Protein AF-A0A7X6UIL5-F1 (afdb_monomer)

Mean predicted aligned error: 23.58 Å

Radius of gyration: 82.46 Å; Cα contacts (8 Å, |Δi|>4): 587; chains: 1; bounding box: 154×93×245 Å

Secondary structure (DSSP, 8-state):
-PEEEEEEEEEEEETTTTEEEEEEEEE-TTT--------TTSSHHHHHHHHHHHHSTT--BTTB-GGGG-SS--S-EEEEEEEEPGGG--EEEEEEEEEE----S-TT----EEEEEEEEEESS--TTSTTT-TTEEEETTEEEEPPHHHHHHHHHHHHHH-TTTEEEEETT-HHHHHHHHHHTT--HHHIIIIIHHHTTSTTTHHHHHHT-SSHHHHIIIIIIHHHHHHH-SSTT-HHHHHHHHHHHHHHHHHHHHHHHHHHHHHHHHHHHHHHHHHHHHHHHHHHHHHHHHHHHHHHHHHHHHHHHHHHHHHHHHHHHHHHHHHHHHHHHHHHHHHHHHHHHHHHHHHHHHHHHHHHHHHHHHHHHHHHHHHHHHHHHHHHHHHHHHHTTTTSSSSSS--------------TTTHHHHHHHHHHHHHHHHHHHHHHHHHHHHHHHHHHHHHHHHHHHHHHHHHHHHHHHHHHHHHHHHHHHHHHHHHHHT----B-TTSPBPHHHHHHHHHHHHHHHHHHHHHHHHHHHHHHHHHHHHHHHHHHHHHHHHHHHHHHHHHHHHHHHHHHHHHHHHHHHHHHHHTT--GGGTT-HHHHHHHHHHHHHHHHHHHHHHHHHHHHHHHHHHHHHTT-SSS-HHHHHHHHHTT---EEHHHHHHTS-HHHHHHHHHH-TTGGG-EEE-HHHHHHHHHHT-----SS---EEEGGGTTPPPEEETTEEEEETTEEEE----GGGT-TTTHHHHHHHHHHHHHHHHHHHHHHHH-

Solvent-accessible surface area (backbone atoms only — not comparable to full-atom values): 42667 Å² total; per-residue (Å²): 120,59,30,61,24,33,38,38,39,30,49,45,48,42,77,93,66,77,41,71,42,65,73,47,72,51,76,29,82,80,43,51,94,76,86,86,89,65,59,92,92,58,45,65,71,55,51,55,45,51,60,41,35,48,70,37,70,84,54,55,42,72,86,42,56,68,36,75,59,42,82,84,47,85,66,42,27,39,36,34,41,32,28,38,40,58,96,80,68,29,30,38,36,37,24,28,42,37,31,41,46,83,74,72,93,54,98,83,68,74,72,46,64,48,51,36,39,38,36,27,51,44,76,65,94,46,71,62,35,95,85,51,31,79,53,53,48,78,58,96,88,46,79,48,69,47,50,58,71,56,38,51,48,52,46,48,56,44,18,75,73,37,60,80,42,26,44,62,28,54,70,86,39,56,67,60,47,42,50,58,37,42,79,63,71,42,53,47,63,52,47,59,66,47,55,38,53,44,59,40,44,95,63,31,63,57,61,57,51,70,73,35,95,42,74,66,50,41,42,57,70,47,49,47,53,46,52,45,70,71,65,61,86,55,93,84,49,62,69,58,49,53,55,47,48,53,47,47,50,48,50,48,53,50,44,49,50,49,48,50,50,48,50,51,50,46,55,48,48,53,52,50,50,51,50,48,51,53,49,52,52,50,51,52,50,51,51,50,50,50,52,51,49,53,50,50,52,52,49,51,52,52,49,53,52,50,51,51,52,49,51,54,51,47,53,53,48,53,51,49,51,52,51,51,55,51,50,51,52,50,50,51,52,50,51,54,50,52,54,50,50,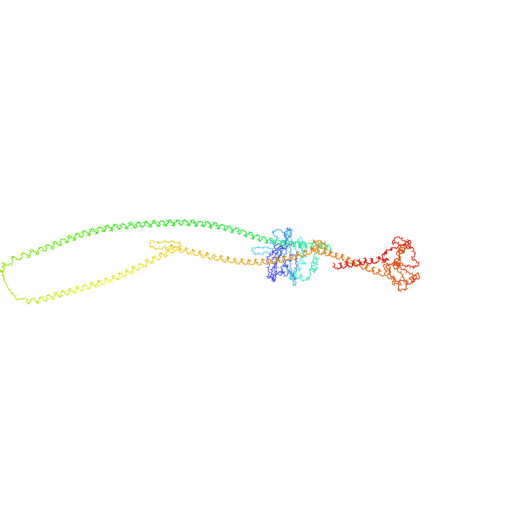55,53,48,51,54,48,51,53,51,51,51,53,47,53,54,49,52,51,53,48,51,58,49,50,52,53,48,52,52,51,51,51,50,50,54,52,52,54,51,52,52,58,54,51,57,58,56,53,64,71,60,63,78,81,72,84,85,82,79,77,87,87,84,82,86,78,91,80,87,82,93,73,68,83,72,50,56,62,59,50,49,55,54,49,52,51,50,47,52,52,49,50,53,50,49,51,50,52,51,50,51,48,52,53,49,51,58,48,49,53,50,51,53,53,50,49,53,51,50,51,52,51,49,52,50,51,52,52,50,48,52,54,51,51,52,53,52,50,53,51,48,56,52,48,53,51,49,29,63,74,69,74,49,86,85,69,61,49,100,88,69,45,72,53,68,67,60,51,51,51,51,50,54,51,50,51,50,52,50,52,52,51,52,53,52,50,52,51,52,51,50,53,50,52,53,53,52,51,51,51,54,51,51,54,48,52,51,51,54,50,53,52,51,51,54,49,51,53,50,54,50,52,51,51,52,49,53,50,50,52,49,53,51,51,52,51,53,50,42,54,54,30,54,75,73,72,44,69,66,91,45,76,84,40,61,67,64,48,50,54,52,52,52,51,52,52,51,50,41,47,52,50,19,53,51,24,46,51,53,22,50,54,41,50,53,47,52,54,24,51,76,72,56,29,66,67,30,58,62,70,57,54,50,54,38,52,76,68,71,50,74,68,42,42,26,41,53,52,44,40,76,43,57,74,68,59,35,53,53,47,43,62,33,26,53,59,41,49,39,17,41,34,28,56,62,78,56,54,54,49,51,69,72,66,56,80,91,72,94,69,98,64,91,73,50,76,42,32,68,91,51,71,81,56,72,32,56,57,65,82,55,36,29,30,87,40,100,92,44,78,45,83,40,86,74,73,71,48,70,42,36,84,81,45,27,62,56,50,52,51,55,46,47,52,51,25,49,54,22,46,53,48,21,52,51,40,71,75,103

Foldseek 3Di:
DWAWAKKWKDFFADDVRPDTDHIDMDGCHQRPDDDDDAPVVRCPLVVVVLQLCQLANQFDALNDTPLVRQPDDQAKMKIKTWIQAPPLQAIKIKMKIKHWDPDPDDPPDDTDIFMKIKMFGDRDDDCCDPVNPVQWDADPNDIRGDGPVRSLVVLVVVCVVPVPGMDIGGPVRPVVSQVVCVVRVRHSLCCRQPVSVLRNDPVRVVVVVVVAPDPVRCCVVPVVVSCCSRPPPDPPCPVVVVVVVVVVVVVVVVVVVVVVVVVVVVVVVVVVVVVVVVVVVVVVVVVVVVVVVVVVVVVVVVVVVVVVVVVVVVVVVVVVVVVVVVVVVVVVVVVVVVVVVVVVVVVVVVVVVVVVVVVVVVVVVVVVVVVVVVVVVVVVVVVVVVVVVVVVPPPPPDDDDDDDDDDDDDDDDCVVVVVVVVVVVVVVVVVVVVVVVVVVVVVVVVVVVVVVVVVVVVVVVVVVVVVVVVVVVVVVVVVVVVVVVVVVCVVVVHDFDADPVRHGDPVVVVVVVVVVVVVVVVVVVVVVVVVVVVVVVVVVVVVVVVVVVVVVVVVVVVVVVVVVVVVVVVVVVVVLVVVLVVCVVVVHDSVCSVVPPVVVVVVVVVLVVLVVQLVVLVVLLVVLVVLLVCLVVQDNLEDPVVVVVCVVVVFDKDQLLRVLLPDDPVVSVVLCQQPVLSNHEIEGAPVVVVVCVVVPDPDDDPDDYHYYYPVCSNHGFDDDPQWTPNDPVDIDRRDDDPLSSPPVSNVVVSVVSVVSSVVSVVSSVVSVVD

Sequence (770 aa):
MPNINRIRIINFSYNHDSRHIVDETFNFHGGEDALLNLSNGGGKSVLVQLFLQVIVPGAKIQGRNIASFFRKKSQPTYIMIEWKLDGGGGYLLTGIGMTSAEAVEGEGAKPRVRYFNFTSKYSAANPYDIMNIPVATRNGGVLELKPFREARKLLADQERKDPYLLGYYPEDDRNGYARRLAEFGISQDEWRNVITRINDSENGLEDLFQKYRSSSQLLDDWIIKTVEKVMFKGRSQQGQLEEMLERLVQEVIENERFIMEKQLFSGFLDRLQSLLGELETVLKNLEQQKGLGAKLAALYLYLGQKIKELEEQKEANEEAIGKAKGEEQRLNLEERSHQYQIRLEEHLIKAEELKAAEKKSQETEEKLEEAKGQQKLIEAARLAGEIHQINSELSGINERLALARAEYDKDERAHSLEYSIKIRLEEVLKALDTQLNNLQAGQREQEARLDREQEELRKLETQRSGLEGDKGRLEERTRILREQEEQVQKRLGRQWVRNLLGELDPREMEQIDSSLQQSCQQLLAEQEKRRLEKADLTRQQQDMDQQWKEIQVAQAENHRILRDYERERSEYQRQEKEIQGILERYGFDPSRIFDREGMALLFDRHINEIKKKGEAAVRTRNELSEALASIAHGHLHSSSEMAAALAELDIPFDTGESYLKNQTPEIRQVMLAANPVLPYAFIMPRADMDKIAEAGLNMVMRRIIPLMAYEDLNLMVKSRGPIAWPREEMALACLYEGRVFDNEKMPKLLAEMDEKRQAAAEQGEHYAQA

pLDDT: mean 78.49, std 12.13, range [28.34, 95.94]

Nearest PDB structures (foldseek):
  7nyx-assembly1_A  TM=1.956E-01  e=1.142E-07  Photorhabdus thracensis
  7zr1-assembly1_D  TM=1.826E-01  e=4.352E-02  Thermochaetoides thermophila

Structure (mmCIF, N/CA/C/O backbone):
data_AF-A0A7X6UIL5-F1
#
_entry.id   AF-A0A7X6UIL5-F1
#
loop_
_atom_site.group_PDB
_atom_site.id
_atom_site.type_symbol
_atom_site.label_atom_id
_atom_site.label_alt_id
_atom_site.label_comp_id
_atom_site.label_asym_id
_atom_site.label_entity_id
_atom_site.label_seq_id
_atom_site.pdbx_PDB_ins_code
_atom_site.Cartn_x
_atom_site.Cartn_y
_atom_site.Cartn_z
_atom_site.occupancy
_atom_site.B_iso_or_equiv
_atom_site.auth_seq_id
_atom_site.auth_comp_id
_atom_site.auth_asym_id
_atom_site.auth_atom_id
_atom_site.pdbx_PDB_model_num
ATOM 1 N N . MET A 1 1 ? -13.293 -4.276 -40.886 1.00 67.50 1 MET A N 1
ATOM 2 C CA . MET A 1 1 ? -13.716 -5.532 -41.542 1.00 67.50 1 MET A CA 1
ATOM 3 C C . MET A 1 1 ? -14.895 -6.085 -40.754 1.00 67.50 1 MET A C 1
ATOM 5 O O . MET A 1 1 ? -14.933 -5.853 -39.551 1.00 67.50 1 MET A O 1
ATOM 9 N N . PRO A 1 2 ? -15.847 -6.810 -41.369 1.00 83.62 2 PRO A N 1
ATOM 10 C CA . PRO A 1 2 ? -16.983 -7.354 -40.629 1.00 83.62 2 PRO A CA 1
ATOM 11 C C . PRO A 1 2 ? -16.525 -8.364 -39.565 1.00 83.62 2 PRO A C 1
ATOM 13 O O . PRO A 1 2 ? -15.790 -9.301 -39.874 1.00 83.62 2 PRO A O 1
ATOM 16 N N . ASN A 1 3 ? -17.014 -8.216 -38.332 1.00 88.81 3 ASN A N 1
ATOM 17 C CA . ASN A 1 3 ? -16.670 -9.106 -37.218 1.00 88.81 3 ASN A CA 1
ATOM 18 C C . ASN A 1 3 ? -17.796 -10.105 -36.941 1.00 88.81 3 ASN A C 1
ATOM 20 O O . ASN A 1 3 ? -18.973 -9.759 -37.041 1.00 88.81 3 ASN A O 1
ATOM 24 N N . ILE A 1 4 ? -17.468 -11.336 -36.544 1.00 90.25 4 ILE A N 1
ATOM 25 C CA . ILE A 1 4 ? -18.481 -12.322 -36.140 1.00 90.25 4 ILE A CA 1
ATOM 26 C C . ILE A 1 4 ? -19.071 -11.903 -34.790 1.00 90.25 4 ILE A C 1
ATOM 28 O O . ILE A 1 4 ? -18.362 -11.840 -33.793 1.00 90.25 4 ILE A O 1
ATOM 32 N N . ASN A 1 5 ? -20.375 -11.632 -34.749 1.00 90.44 5 ASN A N 1
ATOM 33 C CA . ASN A 1 5 ? -21.090 -11.262 -33.530 1.00 90.44 5 ASN A CA 1
ATOM 34 C C . ASN A 1 5 ? -21.707 -12.479 -32.842 1.00 90.44 5 ASN A C 1
ATOM 36 O O . ASN A 1 5 ? -21.579 -12.650 -31.631 1.00 90.44 5 ASN A O 1
ATOM 40 N N . ARG A 1 6 ? -22.404 -13.328 -33.604 1.00 92.81 6 ARG A N 1
ATOM 41 C CA . ARG A 1 6 ? -23.097 -14.507 -33.070 1.00 92.81 6 ARG A CA 1
ATOM 42 C C . ARG A 1 6 ? -23.080 -15.651 -34.061 1.00 92.81 6 ARG A C 1
ATOM 44 O O . ARG A 1 6 ? -23.109 -15.439 -35.270 1.00 92.81 6 ARG A O 1
ATOM 51 N N . ILE A 1 7 ? -23.096 -16.872 -33.544 1.00 93.44 7 ILE A N 1
ATOM 52 C CA . ILE A 1 7 ? -23.259 -18.077 -34.353 1.00 93.44 7 ILE A CA 1
ATOM 53 C C . ILE A 1 7 ? -24.371 -18.922 -33.754 1.00 93.44 7 ILE A C 1
ATOM 55 O O . ILE A 1 7 ? -24.326 -19.234 -32.570 1.00 93.44 7 ILE A O 1
ATOM 59 N N . ARG A 1 8 ? -25.347 -19.332 -34.563 1.00 93.94 8 ARG A N 1
ATOM 60 C CA . ARG A 1 8 ? -26.456 -20.190 -34.137 1.00 93.94 8 ARG A CA 1
ATOM 61 C C . ARG A 1 8 ? -26.456 -21.495 -34.920 1.00 93.94 8 ARG A C 1
ATOM 63 O O . ARG A 1 8 ? -26.405 -21.484 -36.150 1.00 93.94 8 ARG A O 1
ATOM 70 N N . ILE A 1 9 ? -26.517 -22.617 -34.209 1.00 93.06 9 ILE A N 1
ATOM 71 C CA . ILE A 1 9 ? -26.608 -23.961 -34.785 1.00 93.06 9 ILE A CA 1
ATOM 72 C C . ILE A 1 9 ? -27.907 -24.605 -34.319 1.00 93.06 9 ILE A C 1
ATOM 74 O O . ILE A 1 9 ? -28.160 -24.712 -33.123 1.00 93.06 9 ILE A O 1
ATOM 78 N N . ILE A 1 10 ? -28.688 -25.099 -35.275 1.00 91.50 10 ILE A N 1
ATOM 79 C CA . ILE A 1 10 ? -29.975 -25.745 -35.036 1.00 91.50 10 ILE A CA 1
ATOM 80 C C . ILE A 1 10 ? -29.951 -27.159 -35.611 1.00 91.50 10 ILE A C 1
ATOM 82 O O . ILE A 1 10 ? -29.674 -27.363 -36.796 1.00 91.50 10 ILE A O 1
ATOM 86 N N . ASN A 1 11 ? -30.311 -28.131 -34.775 1.00 89.12 11 ASN A N 1
ATOM 87 C CA . ASN A 1 11 ? -30.500 -29.538 -35.113 1.00 89.12 11 ASN A CA 1
ATOM 88 C C . ASN A 1 11 ? -29.300 -30.218 -35.800 1.00 89.12 11 ASN A C 1
ATOM 90 O O . ASN A 1 11 ? -29.434 -30.856 -36.849 1.00 89.12 11 ASN A O 1
ATOM 94 N N . PHE A 1 12 ? -28.117 -30.155 -35.193 1.00 88.75 12 PHE A N 1
ATOM 95 C CA . PHE A 1 12 ? -26.917 -30.818 -35.710 1.00 88.75 12 PHE A CA 1
ATOM 96 C C . PHE A 1 12 ? -26.464 -31.969 -34.808 1.00 88.75 12 PHE A C 1
ATOM 98 O O . PHE A 1 12 ? -26.350 -31.791 -33.603 1.00 88.75 12 PHE A O 1
ATOM 105 N N . SER A 1 13 ? -26.182 -33.146 -35.374 1.00 84.31 13 SER A N 1
ATOM 106 C CA . SER A 1 13 ? -25.629 -34.278 -34.613 1.00 84.31 13 SER A CA 1
ATOM 107 C C . SER A 1 13 ? -24.274 -34.697 -35.157 1.00 84.31 13 SER A C 1
ATOM 109 O O . SER A 1 13 ? -24.042 -34.670 -36.364 1.00 84.31 13 SER A O 1
ATOM 111 N N . TYR A 1 14 ? -23.380 -35.101 -34.259 1.00 82.62 14 TYR A N 1
ATOM 112 C CA . TYR A 1 14 ? -22.044 -35.577 -34.602 1.00 82.62 14 TYR A CA 1
ATOM 113 C C . TYR A 1 14 ? -21.581 -36.673 -33.640 1.00 82.62 14 TYR A C 1
ATOM 115 O O . TYR A 1 14 ? -22.243 -36.982 -32.652 1.00 82.62 14 TYR A O 1
ATOM 123 N N . ASN A 1 15 ? -20.436 -37.285 -33.960 1.00 74.88 15 ASN A N 1
ATOM 124 C CA . ASN A 1 15 ? -19.868 -38.409 -33.215 1.00 74.88 15 ASN A CA 1
ATOM 125 C C . ASN A 1 15 ? -20.840 -39.604 -33.110 1.00 74.88 15 ASN A C 1
ATOM 127 O O . ASN A 1 15 ? -21.242 -39.992 -32.017 1.00 74.88 15 ASN A O 1
ATOM 131 N N . HIS A 1 16 ? -21.248 -40.165 -34.255 1.00 69.06 16 HIS A N 1
ATOM 132 C CA . HIS A 1 16 ? -22.209 -41.281 -34.333 1.00 69.06 16 HIS A CA 1
ATOM 133 C C . HIS A 1 16 ? -23.541 -41.002 -33.609 1.00 69.06 16 HIS A C 1
ATOM 135 O O . HIS A 1 16 ? -24.071 -41.874 -32.933 1.00 69.06 16 HIS A O 1
ATOM 141 N N . ASP A 1 17 ? -24.049 -39.770 -33.719 1.00 68.12 17 ASP A N 1
ATOM 142 C CA . ASP A 1 17 ? -25.270 -39.291 -33.051 1.00 68.12 17 ASP A CA 1
ATOM 143 C C . ASP A 1 17 ? -25.225 -39.291 -31.508 1.00 68.12 17 ASP A C 1
ATOM 145 O O . ASP A 1 17 ? -26.237 -39.026 -30.866 1.00 68.12 17 ASP A O 1
ATOM 149 N N . SER A 1 18 ? -24.051 -39.498 -30.893 1.00 68.31 18 SER A N 1
ATOM 150 C CA . SER A 1 18 ? -23.884 -39.409 -29.430 1.00 68.31 18 SER A CA 1
ATOM 151 C C . SER A 1 18 ? -23.977 -37.981 -28.888 1.00 68.31 18 SER A C 1
ATOM 153 O O . SER A 1 18 ? -24.237 -37.785 -27.703 1.00 68.31 18 SER A O 1
ATOM 155 N N . ARG A 1 19 ? -23.748 -36.975 -29.739 1.00 78.94 19 ARG A N 1
ATOM 156 C CA . ARG A 1 19 ? -23.856 -35.557 -29.387 1.00 78.94 19 ARG A CA 1
ATOM 157 C C . ARG A 1 19 ? -24.810 -34.858 -30.341 1.00 78.94 19 ARG A C 1
ATOM 159 O O . ARG A 1 19 ? -24.678 -34.992 -31.560 1.00 78.94 19 ARG A O 1
ATOM 166 N N . HIS A 1 20 ? -25.743 -34.091 -29.785 1.00 84.38 20 HIS A N 1
ATOM 167 C CA . HIS A 1 20 ? -26.783 -33.386 -30.529 1.00 84.38 20 HIS A CA 1
ATOM 168 C C . HIS A 1 20 ? -26.897 -31.941 -30.045 1.00 84.38 20 HIS A C 1
ATOM 170 O O . HIS A 1 20 ? -27.088 -31.687 -28.862 1.00 84.38 20 HIS A O 1
ATOM 176 N N . ILE A 1 21 ? -26.756 -31.007 -30.981 1.00 85.94 21 ILE A N 1
ATOM 177 C CA . ILE A 1 21 ? -27.020 -29.583 -30.804 1.00 85.94 21 ILE A CA 1
ATOM 178 C C . ILE A 1 21 ? -28.465 -29.350 -31.236 1.00 85.94 21 ILE A C 1
ATOM 180 O O . ILE A 1 21 ? -28.786 -29.468 -32.424 1.00 85.94 21 ILE A O 1
ATOM 184 N N . VAL A 1 22 ? -29.333 -29.066 -30.265 1.00 85.06 22 VAL A N 1
ATOM 185 C CA . VAL A 1 22 ? -30.768 -28.850 -30.493 1.00 85.06 22 VAL A CA 1
ATOM 186 C C . VAL A 1 22 ? -30.993 -27.461 -31.095 1.00 85.06 22 VAL A C 1
ATOM 188 O O . VAL A 1 22 ? -31.437 -27.363 -32.237 1.00 85.06 22 VAL A O 1
ATOM 191 N N . ASP A 1 23 ? -30.624 -26.410 -30.365 1.00 89.69 23 ASP A N 1
ATOM 192 C CA . ASP A 1 23 ? -30.614 -25.010 -30.802 1.00 89.69 23 ASP A CA 1
ATOM 193 C C . ASP A 1 23 ? -29.700 -24.230 -29.853 1.00 89.69 23 ASP A C 1
ATOM 195 O O . ASP A 1 23 ? -30.071 -23.976 -28.709 1.00 89.69 23 ASP A O 1
ATOM 199 N N . GLU A 1 24 ? -28.486 -23.927 -30.303 1.00 90.31 24 GLU A N 1
ATOM 200 C CA . GLU A 1 24 ? -27.466 -23.252 -29.497 1.00 90.31 24 GLU A CA 1
ATOM 201 C C . GLU A 1 24 ? -26.984 -21.991 -30.203 1.00 90.31 24 GLU A C 1
ATOM 203 O O . GLU A 1 24 ? -26.717 -22.011 -31.407 1.00 90.31 24 GLU A O 1
ATOM 208 N N . THR A 1 25 ? -26.849 -20.901 -29.443 1.00 90.81 25 THR A N 1
ATOM 209 C CA . THR A 1 25 ? -26.347 -19.611 -29.936 1.00 90.81 25 THR A CA 1
ATOM 210 C C . THR A 1 25 ? -25.108 -19.189 -29.153 1.00 90.81 25 THR A C 1
ATOM 212 O O . THR A 1 25 ? -25.180 -18.904 -27.961 1.00 90.81 25 THR A O 1
ATOM 215 N N . PHE A 1 26 ? -23.975 -19.106 -29.842 1.00 90.00 26 PHE A N 1
ATOM 216 C CA . PHE A 1 26 ? -22.709 -18.588 -29.336 1.00 90.00 26 PHE A CA 1
ATOM 217 C C . PHE A 1 26 ? -22.662 -17.074 -29.544 1.00 90.00 26 PHE A C 1
ATOM 219 O O . PHE A 1 26 ? -22.850 -16.606 -30.669 1.00 90.00 26 PHE A O 1
ATOM 226 N N . ASN A 1 27 ? -22.422 -16.313 -28.476 1.00 88.50 27 ASN A N 1
ATOM 227 C CA . ASN A 1 27 ? -22.330 -14.855 -28.518 1.00 88.50 27 ASN A CA 1
ATOM 228 C C . ASN A 1 27 ? -20.877 -14.411 -28.328 1.00 88.50 27 ASN A C 1
ATOM 230 O O . ASN A 1 27 ? -20.255 -14.753 -27.327 1.00 88.50 27 ASN A O 1
ATOM 234 N N . PHE A 1 28 ? -20.368 -13.642 -29.285 1.00 86.25 28 PHE A N 1
ATOM 235 C CA . PHE A 1 28 ? -18.992 -13.146 -29.350 1.00 86.2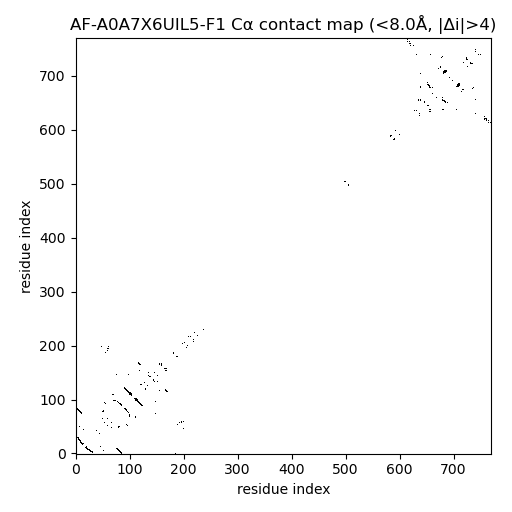5 28 PHE A CA 1
ATOM 236 C C . PHE A 1 28 ? -18.907 -11.652 -28.987 1.00 86.25 28 PHE A C 1
ATOM 238 O O . PHE A 1 28 ? -17.993 -10.955 -29.413 1.00 86.25 28 PHE A O 1
ATOM 245 N N . HIS A 1 29 ? -19.898 -11.139 -28.245 1.00 79.94 29 HIS A N 1
ATOM 246 C CA . HIS A 1 29 ? -19.893 -9.814 -27.608 1.00 79.94 29 HIS A CA 1
ATOM 247 C C . HIS A 1 29 ? -19.472 -8.646 -28.518 1.00 79.94 29 HIS A C 1
ATOM 249 O O . HIS A 1 29 ? -18.775 -7.729 -28.107 1.00 79.94 29 HIS A O 1
ATOM 255 N N . GLY A 1 30 ? -19.947 -8.620 -29.765 1.00 71.00 30 GLY A N 1
ATOM 256 C CA . GLY A 1 30 ? -19.625 -7.532 -30.690 1.00 71.00 30 GLY A CA 1
ATOM 257 C C . GLY A 1 30 ? -18.323 -7.717 -31.466 1.00 71.00 30 GLY A C 1
ATOM 258 O O . GLY A 1 30 ? -17.859 -6.735 -32.052 1.00 71.00 30 GLY A O 1
ATOM 259 N N . GLY A 1 31 ? -17.799 -8.945 -31.520 1.00 68.50 31 GLY A N 1
ATOM 260 C CA . GLY A 1 31 ? -16.588 -9.298 -32.257 1.00 68.50 31 GLY A CA 1
ATOM 261 C C . GLY A 1 31 ? -15.322 -9.297 -31.406 1.00 68.50 31 GLY A C 1
ATOM 262 O O . GLY A 1 31 ? -14.257 -9.019 -31.945 1.00 68.50 31 GLY A O 1
ATOM 263 N N . GLU A 1 32 ? -15.449 -9.539 -30.101 1.00 76.38 32 GLU A N 1
ATOM 264 C CA . GLU A 1 32 ? -14.314 -9.684 -29.187 1.00 76.38 32 GLU A CA 1
ATOM 265 C C . GLU A 1 32 ? -13.627 -11.048 -29.367 1.00 76.38 32 GLU A C 1
ATOM 267 O O . GLU A 1 32 ? -14.239 -12.019 -29.829 1.00 76.38 32 GLU A O 1
ATOM 272 N N . ASP A 1 33 ? -12.355 -11.129 -28.972 1.00 73.50 33 ASP A N 1
ATOM 273 C CA . ASP A 1 33 ? -11.596 -12.378 -28.981 1.00 73.50 33 ASP A CA 1
ATOM 274 C C . ASP A 1 33 ? -12.259 -13.411 -28.058 1.00 73.50 33 ASP A C 1
ATOM 276 O O . ASP A 1 33 ? -12.424 -13.188 -26.858 1.00 73.50 33 ASP A O 1
ATOM 280 N N . ALA A 1 34 ? -12.631 -14.570 -28.608 1.00 71.62 34 ALA A N 1
ATOM 281 C CA . ALA A 1 34 ? -13.353 -15.597 -27.864 1.00 71.62 34 ALA A CA 1
ATOM 282 C C . ALA A 1 34 ? -12.659 -16.957 -27.912 1.00 71.62 34 ALA A C 1
ATOM 284 O O . ALA A 1 34 ? -12.337 -17.488 -28.977 1.00 71.62 34 ALA A O 1
ATOM 285 N N . LEU A 1 35 ? -12.524 -17.574 -26.736 1.00 76.38 35 LEU A N 1
ATOM 286 C CA . LEU A 1 35 ? -11.992 -18.923 -26.582 1.00 76.38 35 LEU A CA 1
ATOM 287 C C . LEU A 1 35 ? -13.123 -19.927 -26.323 1.00 76.38 35 LEU A C 1
ATOM 289 O O . LEU A 1 35 ? -13.725 -19.949 -25.250 1.00 76.38 35 LEU A O 1
ATOM 293 N N . LEU A 1 36 ? -13.372 -20.825 -27.280 1.00 74.31 36 LEU A N 1
ATOM 294 C CA . LEU A 1 36 ? -14.299 -21.947 -27.095 1.00 74.31 36 LEU A CA 1
ATOM 295 C C . LEU A 1 36 ? -13.575 -23.141 -26.451 1.00 74.31 36 LEU A C 1
ATOM 297 O O . LEU A 1 36 ? -12.953 -23.966 -27.130 1.00 74.31 36 LEU A O 1
ATOM 301 N N . ASN A 1 37 ? -13.667 -23.255 -25.122 1.00 74.00 37 ASN A N 1
ATOM 302 C CA . ASN A 1 37 ? -13.085 -24.382 -24.398 1.00 74.00 37 ASN A CA 1
ATOM 303 C C . ASN A 1 37 ? -14.015 -25.608 -24.418 1.00 74.00 37 ASN A C 1
ATOM 305 O O . ASN A 1 37 ? -15.067 -25.634 -23.787 1.00 74.00 37 ASN A O 1
ATOM 309 N N . LEU A 1 38 ? -13.604 -26.647 -25.142 1.00 73.50 38 LEU A N 1
ATOM 310 C CA . LEU A 1 38 ? -14.263 -27.952 -25.195 1.00 73.50 38 LEU A CA 1
ATOM 311 C C . LEU A 1 38 ? -13.257 -29.034 -24.780 1.00 73.50 38 LEU A C 1
ATOM 313 O O . LEU A 1 38 ? -12.071 -28.935 -25.101 1.00 73.50 38 LEU A O 1
ATOM 317 N N . SER A 1 39 ? -13.725 -30.083 -24.104 1.00 70.00 39 SER A N 1
ATOM 318 C CA . SER A 1 39 ? -12.893 -31.242 -23.753 1.00 70.00 39 SER A CA 1
ATOM 319 C C . SER A 1 39 ? -12.329 -31.942 -24.999 1.00 70.00 39 SER A C 1
ATOM 321 O O . SER A 1 39 ? -12.862 -31.796 -26.102 1.00 70.00 39 SER A O 1
ATOM 323 N N . ASN A 1 40 ? -11.246 -32.711 -24.856 1.00 64.69 40 ASN A N 1
ATOM 324 C CA . ASN A 1 40 ? -10.719 -33.527 -25.957 1.00 64.69 40 ASN A CA 1
ATOM 325 C C . ASN A 1 40 ? -11.791 -34.530 -26.427 1.00 64.69 40 ASN A C 1
ATOM 327 O O . ASN A 1 40 ? -12.485 -35.135 -25.614 1.00 64.69 40 ASN A O 1
ATOM 331 N N . GLY A 1 41 ? -11.998 -34.643 -27.746 1.00 63.06 41 GLY A N 1
ATOM 332 C CA . GLY A 1 41 ? -13.163 -35.344 -28.321 1.00 63.06 41 GLY A CA 1
ATOM 333 C C . GLY A 1 41 ? -14.476 -34.542 -28.260 1.00 63.06 41 GLY A C 1
ATOM 334 O O . GLY A 1 41 ? -15.540 -35.039 -28.625 1.00 63.06 41 GLY A O 1
ATOM 335 N N . GLY A 1 42 ? -14.399 -33.280 -27.832 1.00 64.44 42 GLY A N 1
ATOM 336 C CA . GLY A 1 42 ? -15.512 -32.366 -27.610 1.00 64.44 42 GLY A CA 1
ATOM 337 C C . GLY A 1 42 ? -16.206 -31.842 -28.868 1.00 64.44 42 GLY A C 1
ATOM 338 O O . GLY A 1 42 ? -17.264 -31.231 -28.767 1.00 64.44 42 GLY A O 1
ATOM 339 N N . GLY A 1 43 ? -15.615 -32.073 -30.043 1.00 73.56 43 GLY A N 1
ATOM 340 C CA . GLY A 1 43 ? -16.134 -31.594 -31.323 1.00 73.56 43 GLY A CA 1
ATOM 341 C C . GLY A 1 43 ? -15.599 -30.234 -31.787 1.00 73.56 43 GLY A C 1
ATOM 342 O O . GLY A 1 43 ? -16.202 -29.666 -32.688 1.00 73.56 43 GLY A O 1
ATOM 343 N N . LYS A 1 44 ? -14.476 -29.718 -31.254 1.00 80.06 44 LYS A N 1
ATOM 344 C CA . LYS A 1 44 ? -13.870 -28.429 -31.681 1.00 80.06 44 LYS A CA 1
ATOM 345 C C . LYS A 1 44 ? -13.738 -28.310 -33.203 1.00 80.06 44 LYS A C 1
ATOM 347 O O . LYS A 1 44 ? -14.360 -27.444 -33.808 1.00 80.06 44 LYS A O 1
ATOM 352 N N . SER A 1 45 ? -13.024 -29.242 -33.836 1.00 78.31 45 SER A N 1
ATOM 353 C CA . SER A 1 45 ? -12.837 -29.244 -35.295 1.00 78.31 45 SER A CA 1
ATOM 354 C C . SER A 1 45 ? -14.150 -29.454 -36.058 1.00 78.31 45 SER A C 1
ATOM 356 O O . SER A 1 45 ? -14.285 -29.004 -37.191 1.00 78.31 45 SER A O 1
ATOM 358 N N . VAL A 1 46 ? -15.142 -30.109 -35.438 1.00 83.69 46 VAL A N 1
ATOM 359 C CA . VAL A 1 46 ? -16.482 -30.268 -36.020 1.00 83.69 46 VAL A CA 1
ATOM 360 C C . VAL A 1 46 ? -17.213 -28.925 -36.042 1.00 83.69 46 VAL A C 1
ATOM 362 O O . VAL A 1 46 ? -17.776 -28.581 -37.073 1.00 83.69 46 VAL A O 1
ATOM 365 N N . LEU A 1 47 ? -17.160 -28.137 -34.963 1.00 86.81 47 LEU A N 1
ATOM 366 C CA . LEU A 1 47 ? -17.753 -26.795 -34.928 1.00 86.81 47 LEU A CA 1
ATOM 367 C C . LEU A 1 47 ? -17.098 -25.855 -35.941 1.00 86.81 47 LEU A C 1
ATOM 369 O O . LEU A 1 47 ? -17.808 -25.216 -36.712 1.00 86.81 47 LEU A O 1
ATOM 373 N N . VAL A 1 48 ? -15.762 -25.838 -36.017 1.00 85.75 48 VAL A N 1
ATOM 374 C CA . VAL A 1 48 ? -15.044 -25.045 -37.032 1.00 85.75 48 VAL A CA 1
ATOM 375 C C . VAL A 1 48 ? -15.481 -25.464 -38.438 1.00 85.75 48 VAL A C 1
ATOM 377 O O . VAL A 1 48 ? -15.791 -24.615 -39.274 1.00 85.75 48 VAL A O 1
ATOM 380 N N . GLN A 1 49 ? -15.608 -26.772 -38.688 1.00 86.75 49 GLN A N 1
ATOM 381 C CA . GLN A 1 49 ? -16.093 -27.278 -39.969 1.00 86.75 49 GLN A CA 1
ATOM 382 C C . GLN A 1 49 ? -17.520 -26.811 -40.290 1.00 86.75 49 GLN A C 1
ATOM 384 O O . GLN A 1 49 ? -17.793 -26.524 -41.457 1.00 86.75 49 GLN A O 1
ATOM 389 N N . LEU A 1 50 ? -18.413 -26.725 -39.296 1.00 88.69 50 LEU A N 1
ATOM 390 C CA . LEU A 1 50 ? -19.781 -26.215 -39.461 1.00 88.69 50 LEU A CA 1
ATOM 391 C C . LEU A 1 50 ? -19.796 -24.729 -39.797 1.00 88.69 50 LEU A C 1
ATOM 393 O O . LEU A 1 50 ? -20.503 -24.329 -40.719 1.00 88.69 50 LEU A O 1
ATOM 397 N N . PHE A 1 51 ? -19.000 -23.928 -39.090 1.00 90.00 51 PHE A N 1
ATOM 398 C CA . PHE A 1 51 ? -18.915 -22.488 -39.328 1.00 90.00 51 PHE A CA 1
ATOM 399 C C . PHE A 1 51 ? -18.419 -22.208 -40.749 1.00 90.00 51 PHE A C 1
ATOM 401 O O . PHE A 1 51 ? -19.012 -21.403 -41.468 1.00 90.00 51 PHE A O 1
ATOM 408 N N . LEU A 1 52 ? -17.420 -22.971 -41.213 1.00 89.38 52 LEU A N 1
ATOM 409 C CA . LEU A 1 52 ? -16.943 -22.882 -42.591 1.00 89.38 52 LEU A CA 1
ATOM 410 C C . LEU A 1 52 ? -18.027 -23.193 -43.627 1.00 89.38 52 LEU A C 1
ATOM 412 O O . LEU A 1 52 ? -17.977 -22.612 -44.706 1.00 89.38 52 LEU A O 1
ATOM 416 N N . GLN A 1 53 ? -19.016 -24.052 -43.343 1.00 90.88 53 GLN A N 1
ATOM 417 C CA . GLN A 1 53 ? -20.060 -24.370 -44.332 1.00 90.88 53 GLN A CA 1
ATOM 418 C C . GLN A 1 53 ? -20.941 -23.170 -44.679 1.00 90.88 53 GLN A C 1
ATOM 420 O O . GLN A 1 53 ? -21.470 -23.117 -45.787 1.00 90.88 53 GLN A O 1
ATOM 425 N N . VAL A 1 54 ? -21.102 -22.211 -43.763 1.00 92.25 54 VAL A N 1
ATOM 426 C CA . VAL A 1 54 ? -21.910 -21.008 -44.009 1.00 92.25 54 VAL A CA 1
ATOM 427 C C . VAL A 1 54 ? -21.266 -20.145 -45.092 1.00 92.25 54 VAL A C 1
ATOM 429 O O . VAL A 1 54 ? -21.965 -19.596 -45.937 1.00 92.25 54 VAL A O 1
ATOM 432 N N . ILE A 1 55 ? -19.935 -20.067 -45.109 1.00 90.56 55 ILE A N 1
ATOM 433 C CA . ILE A 1 55 ? -19.172 -19.182 -46.001 1.00 90.56 55 ILE A CA 1
ATOM 434 C C . ILE A 1 55 ? -18.685 -19.950 -47.232 1.00 90.56 55 ILE A C 1
ATOM 436 O O . ILE A 1 55 ? -18.856 -19.502 -48.364 1.00 90.56 55 ILE A O 1
ATOM 440 N N . VAL A 1 56 ? -18.126 -21.144 -47.029 1.00 88.56 56 VAL A N 1
ATOM 441 C CA . VAL A 1 56 ? -17.574 -22.036 -48.056 1.00 88.56 56 VAL A CA 1
ATOM 442 C C . VAL A 1 56 ? -18.287 -23.399 -47.991 1.00 88.56 56 VAL A C 1
ATOM 444 O O . VAL A 1 56 ? -17.740 -24.369 -47.452 1.00 88.56 56 VAL A O 1
ATOM 447 N N . PRO A 1 57 ? -19.505 -23.519 -48.558 1.00 86.38 57 PRO A N 1
ATOM 448 C CA . PRO A 1 57 ? -20.219 -24.791 -48.595 1.00 86.38 57 PRO A CA 1
ATOM 449 C C . PRO A 1 57 ? -19.376 -25.902 -49.241 1.00 86.38 57 PRO A C 1
ATOM 451 O O . PRO A 1 57 ? -18.814 -25.728 -50.325 1.00 86.38 57 PRO A O 1
ATOM 454 N N . GLY A 1 58 ? -19.279 -27.053 -48.573 1.00 82.50 58 GLY A N 1
ATOM 455 C CA . GLY A 1 58 ? -18.490 -28.203 -49.023 1.00 82.50 58 GLY A CA 1
ATOM 456 C C . GLY A 1 58 ? -17.015 -28.185 -48.605 1.00 82.50 58 GLY A C 1
ATOM 457 O O . GLY A 1 58 ? -16.268 -29.077 -49.020 1.00 82.50 58 GLY A O 1
ATOM 458 N N . ALA A 1 59 ? -16.583 -27.219 -47.786 1.00 83.00 59 ALA A N 1
ATOM 459 C CA . ALA A 1 59 ? -15.233 -27.196 -47.229 1.00 83.00 59 ALA A CA 1
ATOM 460 C C . ALA A 1 59 ? -14.939 -28.457 -46.396 1.00 83.00 59 ALA A C 1
ATOM 462 O O . ALA A 1 59 ? -15.789 -28.957 -45.647 1.00 83.00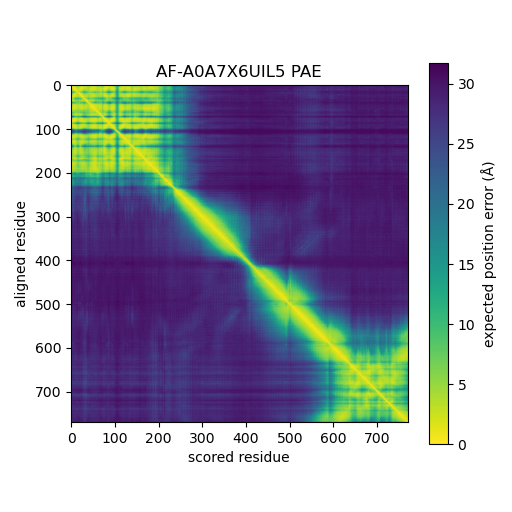 59 ALA A O 1
ATOM 463 N N . LYS A 1 60 ? -13.713 -28.968 -46.534 1.00 82.44 60 LYS A N 1
ATOM 464 C CA . LYS A 1 60 ? -13.198 -30.119 -45.785 1.00 82.44 60 LYS A CA 1
ATOM 465 C C . LYS A 1 60 ? -12.190 -29.623 -44.756 1.00 82.44 60 LYS A C 1
ATOM 467 O O . LYS A 1 60 ? -11.376 -28.773 -45.086 1.00 82.44 60 LYS A O 1
ATOM 472 N N . ILE A 1 61 ? -12.248 -30.195 -43.559 1.00 79.88 61 ILE A N 1
ATOM 473 C CA . ILE A 1 61 ? -11.227 -30.049 -42.517 1.00 79.88 61 ILE A CA 1
ATOM 474 C C . ILE A 1 61 ? -10.722 -31.454 -42.193 1.00 79.88 61 ILE A C 1
ATOM 476 O O . ILE A 1 61 ? -11.537 -32.370 -42.035 1.00 79.88 61 ILE A O 1
ATOM 480 N N . GLN A 1 62 ? -9.405 -31.644 -42.128 1.00 73.19 62 GLN A N 1
ATOM 481 C CA . GLN A 1 62 ? -8.735 -32.916 -41.840 1.00 73.19 62 GLN A CA 1
ATOM 482 C C . GLN A 1 62 ? -9.218 -34.052 -42.758 1.00 73.19 62 GLN A C 1
ATOM 484 O O . GLN A 1 62 ? -9.500 -35.172 -42.329 1.00 73.19 62 GLN A O 1
ATOM 489 N N . GLY A 1 63 ? -9.444 -33.737 -44.039 1.00 71.19 63 GLY A N 1
ATOM 490 C CA . GLY A 1 63 ? -9.972 -34.675 -45.040 1.00 71.19 63 GLY A CA 1
ATOM 491 C C . GLY A 1 63 ? -11.434 -35.119 -44.843 1.00 71.19 63 GLY A C 1
ATOM 492 O O . GLY A 1 63 ? -11.985 -35.807 -45.711 1.00 71.19 63 GLY A O 1
ATOM 493 N N . ARG A 1 64 ? -12.111 -34.707 -43.761 1.00 78.94 64 ARG A N 1
ATOM 494 C CA . ARG A 1 64 ? -13.489 -35.105 -43.437 1.00 78.94 64 ARG A CA 1
ATOM 495 C C . ARG A 1 64 ? -14.501 -34.305 -44.260 1.00 78.94 64 ARG A C 1
ATOM 497 O O . ARG A 1 64 ? -14.482 -33.079 -44.277 1.00 78.94 64 ARG A O 1
ATOM 504 N N . ASN A 1 65 ? -15.427 -34.993 -44.931 1.00 82.06 65 ASN A N 1
ATOM 505 C CA . ASN A 1 65 ? -16.528 -34.365 -45.675 1.00 82.06 65 ASN A CA 1
ATOM 506 C C . ASN A 1 65 ? -17.728 -34.113 -44.747 1.00 82.06 65 ASN A C 1
ATOM 508 O O . ASN A 1 65 ? -18.127 -35.028 -44.024 1.00 82.06 65 ASN A O 1
ATOM 512 N N . ILE A 1 66 ? -18.347 -32.929 -44.822 1.00 84.31 66 ILE A N 1
ATOM 513 C CA . ILE A 1 66 ? -19.558 -32.592 -44.058 1.00 84.31 66 ILE A CA 1
ATOM 514 C C . ILE A 1 66 ? -20.692 -33.607 -44.281 1.00 84.31 66 ILE A C 1
ATOM 516 O O . ILE A 1 66 ? -21.418 -33.946 -43.351 1.00 84.31 66 ILE A O 1
ATOM 520 N N . ALA A 1 67 ? -20.788 -34.196 -45.478 1.00 82.19 67 ALA A N 1
ATOM 521 C CA . ALA A 1 67 ? -21.785 -35.219 -45.784 1.00 82.19 67 ALA A CA 1
ATOM 522 C C . ALA A 1 67 ? -21.675 -36.479 -44.911 1.00 82.19 67 ALA A C 1
ATOM 524 O O . ALA A 1 67 ? -22.660 -37.193 -44.736 1.00 82.19 67 ALA A O 1
ATOM 525 N N . SER A 1 68 ? -20.511 -36.739 -44.307 1.00 79.31 68 SER A N 1
ATOM 526 C CA . SER A 1 68 ? -20.333 -37.886 -43.414 1.00 79.31 68 SER A CA 1
ATOM 527 C C . SER A 1 68 ? -21.143 -37.795 -42.113 1.00 79.31 68 SER A C 1
ATOM 529 O O . SER A 1 68 ? -21.353 -38.841 -41.493 1.00 79.31 68 SER A O 1
ATOM 531 N N . PHE A 1 69 ? -21.625 -36.600 -41.734 1.00 81.56 69 PHE A N 1
ATOM 532 C CA . PHE A 1 69 ? -22.478 -36.371 -40.559 1.00 81.56 69 PHE A CA 1
ATOM 533 C C . PHE A 1 69 ? -23.981 -36.564 -40.840 1.00 81.56 69 PHE A C 1
ATOM 535 O O . PHE A 1 69 ? -24.766 -36.684 -39.908 1.00 81.56 69 PHE A O 1
ATOM 542 N N . PHE A 1 70 ? -24.403 -36.657 -42.107 1.00 77.69 70 PHE A N 1
ATOM 543 C CA . PHE A 1 70 ? -25.822 -36.684 -42.504 1.00 77.69 70 PHE A CA 1
ATOM 544 C C . PHE A 1 70 ? -26.316 -38.089 -42.907 1.00 77.69 70 PHE A C 1
ATOM 546 O O . PHE A 1 70 ? -27.054 -38.249 -43.879 1.00 77.69 70 PHE A O 1
ATOM 553 N N . ARG A 1 71 ? -25.912 -39.136 -42.171 1.00 65.25 71 ARG A N 1
ATOM 554 C CA . ARG A 1 71 ? -26.160 -40.544 -42.559 1.00 65.25 71 ARG A CA 1
ATOM 555 C C . ARG A 1 71 ? -27.600 -41.039 -42.352 1.00 65.25 71 ARG A C 1
ATOM 557 O O . ARG A 1 71 ? -28.000 -41.964 -43.047 1.00 65.25 71 ARG A O 1
ATOM 564 N N . LYS A 1 72 ? -28.353 -40.483 -41.391 1.00 59.81 72 LYS A N 1
ATOM 565 C CA . LYS A 1 72 ? -29.684 -40.996 -40.981 1.00 59.81 72 LYS A CA 1
ATOM 566 C C . LYS A 1 72 ? -30.748 -39.921 -40.692 1.00 59.81 72 LYS A C 1
ATOM 568 O O . LYS A 1 72 ? -31.855 -40.260 -40.286 1.00 59.81 72 LYS A O 1
ATOM 573 N N . LYS A 1 73 ? -30.449 -38.629 -40.879 1.00 59.28 73 LYS A N 1
ATOM 574 C CA . LYS A 1 73 ? -31.382 -37.530 -40.563 1.00 59.28 73 LYS A CA 1
ATOM 575 C C . LYS A 1 73 ? -32.197 -37.101 -41.786 1.00 59.28 73 LYS A C 1
ATOM 577 O O . LYS A 1 73 ? -31.612 -36.631 -42.758 1.00 59.28 73 LYS A O 1
ATOM 582 N N . SER A 1 74 ? -33.531 -37.192 -41.705 1.00 62.84 74 SER A N 1
ATOM 583 C CA . SER A 1 74 ? -34.430 -36.560 -42.692 1.00 62.84 74 SER A CA 1
ATOM 584 C C . SER A 1 74 ? -34.725 -35.088 -42.368 1.00 62.84 74 SER A C 1
ATOM 586 O O . SER A 1 74 ? -35.029 -34.299 -43.263 1.00 62.84 74 SER A O 1
ATOM 588 N N . GLN A 1 75 ? -34.597 -34.687 -41.098 1.00 79.38 75 GLN A N 1
ATOM 589 C CA . GLN A 1 75 ? -34.812 -33.305 -40.677 1.00 79.38 75 GLN A CA 1
ATOM 590 C C . GLN A 1 75 ? -33.615 -32.404 -41.031 1.00 79.38 75 GLN A C 1
ATOM 592 O O . GLN A 1 75 ? -32.470 -32.856 -40.952 1.00 79.38 75 GLN A O 1
ATOM 597 N N . PRO A 1 76 ? -33.860 -31.136 -41.411 1.00 87.62 76 PRO A N 1
ATOM 598 C CA . PRO A 1 76 ? -32.801 -30.204 -41.777 1.00 87.62 76 PRO A CA 1
ATOM 599 C C . PRO A 1 76 ? -31.992 -29.718 -40.570 1.00 87.62 76 PRO A C 1
ATOM 601 O O . PRO A 1 76 ? -32.503 -29.619 -39.451 1.00 87.62 76 PRO A O 1
ATOM 604 N N . THR A 1 77 ? -30.740 -29.363 -40.841 1.00 91.38 77 THR A N 1
ATOM 605 C CA . THR A 1 77 ? -29.844 -28.622 -39.950 1.00 91.38 77 THR A CA 1
ATOM 606 C C . THR A 1 77 ? -29.701 -27.198 -40.475 1.00 91.38 77 THR A C 1
ATOM 608 O O . THR A 1 77 ? -29.519 -27.013 -41.680 1.00 91.38 77 THR A O 1
ATOM 611 N N . TYR A 1 78 ? -29.727 -26.206 -39.585 1.00 93.00 78 TYR A N 1
ATOM 612 C CA . TYR A 1 78 ? -29.467 -24.808 -39.935 1.00 93.00 78 TYR A CA 1
ATOM 613 C C . TYR A 1 78 ? -28.247 -24.294 -39.179 1.00 93.00 78 TYR A C 1
ATOM 615 O O . TYR A 1 78 ? -28.128 -24.502 -37.973 1.00 93.00 78 TYR A O 1
ATOM 623 N N . ILE A 1 79 ? -27.340 -23.629 -39.888 1.00 94.44 79 ILE A N 1
ATOM 624 C CA . ILE A 1 79 ? -26.145 -23.006 -39.311 1.00 94.44 79 ILE A CA 1
ATOM 625 C C . ILE A 1 79 ? -26.131 -21.558 -39.776 1.00 94.44 79 ILE A C 1
ATOM 627 O O . ILE A 1 79 ? -26.325 -21.291 -40.962 1.00 94.44 79 ILE A O 1
ATOM 631 N N . MET A 1 80 ? -25.939 -20.633 -38.846 1.00 95.94 80 MET A N 1
ATOM 632 C CA . MET A 1 80 ? -26.072 -19.203 -39.086 1.00 95.94 80 MET A CA 1
ATOM 633 C C . MET A 1 80 ? -24.960 -18.426 -38.400 1.00 95.94 80 MET A C 1
ATOM 635 O O . MET A 1 80 ? -24.636 -18.713 -37.253 1.00 95.94 80 MET A O 1
ATO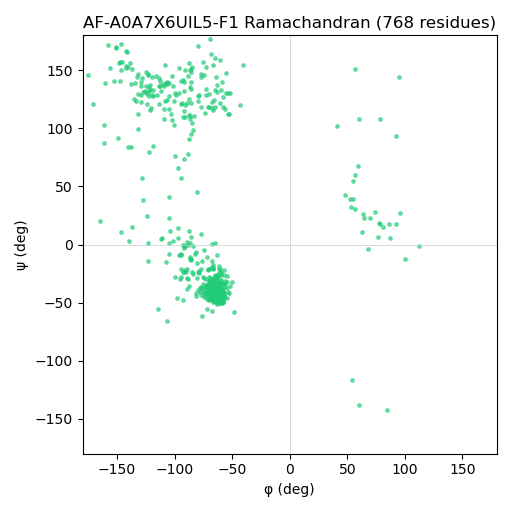M 639 N N . ILE A 1 81 ? -24.416 -17.428 -39.089 1.00 95.06 81 ILE A N 1
ATOM 640 C CA . ILE A 1 81 ? -23.414 -16.492 -38.580 1.00 95.06 81 ILE A CA 1
ATOM 641 C C . ILE A 1 81 ? -23.958 -15.078 -38.767 1.00 95.06 81 ILE A C 1
ATOM 643 O O . ILE A 1 81 ? -24.269 -14.673 -39.888 1.00 95.06 81 ILE A O 1
ATOM 647 N N . GLU A 1 82 ? -24.080 -14.345 -37.668 1.00 94.50 82 GLU A N 1
ATOM 648 C CA . GLU A 1 82 ? -24.379 -12.917 -37.639 1.00 94.50 82 GLU A CA 1
ATOM 649 C C . GLU A 1 82 ? -23.065 -12.140 -37.579 1.00 94.50 82 GLU A C 1
ATOM 651 O O . GLU A 1 82 ? -22.263 -12.315 -36.661 1.00 94.50 82 GLU A O 1
ATOM 656 N N . TRP A 1 83 ? -22.861 -11.275 -38.562 1.00 93.25 83 TRP A N 1
ATOM 657 C CA . TRP A 1 83 ? -21.727 -10.377 -38.700 1.00 93.25 83 TRP A CA 1
ATOM 658 C C . TRP A 1 83 ? -22.132 -8.977 -38.258 1.00 93.25 83 TRP A C 1
ATOM 660 O O . TRP A 1 83 ? -23.194 -8.494 -38.643 1.00 93.25 83 TRP A O 1
ATOM 670 N N . LYS A 1 84 ? -21.276 -8.303 -37.500 1.00 91.25 84 LYS A N 1
ATOM 671 C CA . LYS A 1 84 ? -21.369 -6.876 -37.200 1.00 91.25 84 LYS A CA 1
ATOM 672 C C . LYS A 1 84 ? -20.606 -6.106 -38.274 1.00 91.25 84 LYS A C 1
ATOM 674 O O . LYS A 1 84 ? -19.422 -6.360 -38.486 1.00 91.25 84 LYS A O 1
ATOM 679 N N . LEU A 1 85 ? -21.293 -5.203 -38.966 1.00 89.12 85 LEU A N 1
ATOM 680 C CA . LEU A 1 85 ? -20.723 -4.403 -40.049 1.00 89.12 85 LEU A CA 1
ATOM 681 C C . LEU A 1 85 ? -20.031 -3.145 -39.497 1.00 89.12 85 LEU A C 1
ATOM 683 O O . LEU A 1 85 ? -20.462 -2.579 -38.489 1.00 89.12 85 LEU A O 1
ATOM 687 N N . ASP A 1 86 ? -18.976 -2.695 -40.178 1.00 81.94 86 ASP A N 1
ATOM 688 C CA . ASP A 1 86 ? -18.218 -1.493 -39.806 1.00 81.94 86 ASP A CA 1
ATOM 689 C C . ASP A 1 86 ? -19.058 -0.205 -39.914 1.00 81.94 86 ASP A C 1
ATOM 691 O O . ASP A 1 86 ? -20.081 -0.153 -40.602 1.00 81.94 86 ASP A O 1
ATOM 695 N N . GLY A 1 87 ? -18.614 0.863 -39.237 1.00 73.50 87 GLY A N 1
ATOM 696 C CA . GLY A 1 87 ? -19.140 2.223 -39.431 1.00 73.50 87 GLY A CA 1
ATOM 697 C C . GLY A 1 87 ? -20.612 2.427 -39.050 1.00 73.50 87 GLY A C 1
ATOM 698 O O . GLY A 1 87 ? -21.257 3.334 -39.566 1.00 73.50 87 GLY A O 1
ATOM 699 N N . GLY A 1 88 ? -21.171 1.574 -38.183 1.00 71.56 88 GLY A N 1
ATOM 700 C CA . GLY A 1 88 ? -22.594 1.621 -37.825 1.00 71.56 88 GLY A CA 1
ATOM 701 C C . GLY A 1 88 ? -23.523 1.007 -38.881 1.00 71.56 88 GLY A C 1
ATOM 702 O O . GLY A 1 88 ? -24.728 1.243 -38.843 1.00 71.56 88 GLY A O 1
ATOM 703 N N . GLY A 1 89 ? -22.992 0.193 -39.802 1.00 78.31 89 GLY A N 1
ATOM 704 C CA . GLY A 1 89 ? -23.740 -0.440 -40.896 1.00 78.31 89 GLY A CA 1
ATOM 705 C C . GLY A 1 89 ? -24.767 -1.511 -40.491 1.00 78.31 89 GLY A C 1
ATOM 706 O O . GLY A 1 89 ? -25.427 -2.071 -41.369 1.00 78.31 89 GLY A O 1
ATOM 707 N N . GLY A 1 90 ? -24.917 -1.791 -39.192 1.00 88.69 90 GLY A N 1
ATOM 708 C CA . GLY A 1 90 ? -25.823 -2.802 -38.645 1.00 88.69 90 GLY A CA 1
ATOM 709 C C . GLY A 1 90 ? -25.212 -4.205 -38.639 1.00 88.69 90 GLY A C 1
ATOM 710 O O . GLY A 1 90 ? -24.021 -4.379 -38.380 1.00 88.69 90 GLY A O 1
ATOM 711 N N . TYR A 1 91 ? -26.042 -5.203 -38.921 1.00 92.31 91 TYR A N 1
ATOM 712 C CA . TYR A 1 91 ? -25.709 -6.620 -38.918 1.00 92.31 91 TYR A CA 1
ATOM 713 C C . TYR A 1 91 ? -26.047 -7.282 -40.256 1.00 92.31 91 TYR A C 1
ATOM 715 O O . TYR A 1 91 ? -27.010 -6.920 -40.941 1.00 92.31 91 TYR A O 1
ATOM 723 N N . LEU A 1 92 ? -25.261 -8.294 -40.611 1.00 93.56 92 LEU A N 1
ATOM 724 C CA . LEU A 1 92 ? -25.525 -9.207 -41.715 1.00 93.56 92 LEU A CA 1
ATOM 725 C C . LEU A 1 92 ? -25.619 -10.625 -41.157 1.00 93.56 92 LEU A C 1
ATOM 727 O O . LEU A 1 92 ? -24.648 -11.164 -40.651 1.00 93.56 92 LEU A O 1
ATOM 731 N N . LEU A 1 93 ? -26.765 -11.271 -41.289 1.00 94.69 93 LEU A N 1
ATOM 732 C CA . LEU A 1 93 ? -26.911 -12.702 -41.071 1.00 94.69 93 LEU A CA 1
ATOM 733 C C . LEU A 1 93 ? -26.574 -13.444 -42.358 1.00 94.69 93 LEU A C 1
ATOM 735 O O . LEU A 1 93 ? -27.077 -13.112 -43.427 1.00 94.69 93 LEU A O 1
ATOM 739 N N . THR A 1 94 ? -25.770 -14.485 -42.236 1.00 95.31 94 THR A N 1
ATOM 740 C CA . THR A 1 94 ? -25.481 -15.465 -43.283 1.00 95.31 94 THR A CA 1
ATOM 741 C C . THR A 1 94 ? -25.877 -16.830 -42.755 1.00 95.31 94 THR A C 1
ATOM 743 O O . THR A 1 94 ? -25.630 -17.135 -41.590 1.00 95.31 94 THR A O 1
ATOM 746 N N . GLY A 1 95 ? -26.519 -17.655 -43.570 1.00 94.19 95 GLY A N 1
ATOM 747 C CA . GLY A 1 95 ? -26.985 -18.955 -43.118 1.00 94.19 95 GLY A CA 1
ATOM 748 C C . GLY A 1 95 ? -26.980 -20.005 -44.208 1.00 94.19 95 GLY A C 1
ATOM 749 O O . GLY A 1 95 ? -27.035 -19.702 -45.400 1.00 94.19 95 GLY A O 1
ATOM 750 N N . ILE A 1 96 ? -26.909 -21.258 -43.774 1.00 94.44 96 ILE A N 1
ATOM 751 C CA . ILE A 1 96 ? -27.014 -22.439 -44.622 1.00 94.44 96 ILE A CA 1
ATOM 752 C C . ILE A 1 96 ? -28.011 -23.420 -44.004 1.00 94.44 96 ILE A C 1
ATOM 754 O O . ILE A 1 96 ? -27.934 -23.753 -42.820 1.00 94.44 96 ILE A O 1
ATOM 758 N N . GLY A 1 97 ? -28.966 -23.877 -44.812 1.00 91.75 97 GLY A N 1
ATOM 759 C CA . GLY A 1 97 ? -29.829 -25.011 -44.494 1.00 91.75 97 GLY A CA 1
ATOM 760 C C . GLY A 1 97 ? -29.304 -26.258 -45.192 1.00 91.75 97 GLY A C 1
ATOM 761 O O . GLY A 1 97 ? -29.053 -26.207 -46.393 1.00 91.75 97 GLY A O 1
ATOM 762 N N . MET A 1 98 ? -29.140 -27.369 -44.473 1.00 90.88 98 MET A N 1
ATOM 763 C CA . MET A 1 98 ? -28.560 -28.618 -44.985 1.00 90.88 98 MET A CA 1
ATOM 764 C C . MET A 1 98 ? -29.457 -29.817 -44.663 1.00 90.88 98 MET A C 1
ATOM 766 O O . MET A 1 98 ? -30.004 -29.915 -43.566 1.00 90.88 98 MET A O 1
ATOM 770 N N . THR A 1 99 ? -29.597 -30.755 -45.599 1.00 88.19 99 THR A N 1
ATOM 771 C CA . THR A 1 99 ? -30.298 -32.030 -45.375 1.00 88.19 99 THR A CA 1
ATOM 772 C C . THR A 1 99 ? -29.655 -33.171 -46.164 1.00 88.19 99 THR A C 1
ATOM 774 O O . THR A 1 99 ? -28.988 -32.942 -47.178 1.00 88.19 99 THR A O 1
ATOM 777 N N . SER A 1 100 ? -29.853 -34.411 -45.716 1.00 83.50 100 SER A N 1
ATOM 778 C CA . SER A 1 100 ? -29.372 -35.589 -46.439 1.00 83.50 100 SER A CA 1
ATOM 779 C C . SER A 1 100 ? -30.087 -35.717 -47.788 1.00 83.50 100 SER A C 1
ATOM 781 O O . SER A 1 100 ? -31.309 -35.582 -47.878 1.00 83.50 100 SER A O 1
ATOM 783 N N . ALA A 1 101 ? -29.338 -35.950 -48.865 1.00 73.19 101 ALA A N 1
ATOM 784 C CA . ALA A 1 101 ? -29.942 -36.322 -50.133 1.00 73.19 101 ALA A CA 1
ATOM 785 C C . ALA A 1 101 ? -30.345 -37.799 -50.050 1.00 73.19 101 ALA A C 1
ATOM 787 O O . ALA A 1 101 ? -29.475 -38.646 -49.872 1.00 73.19 101 ALA A O 1
ATOM 788 N N . GLU A 1 102 ? -31.642 -38.097 -50.185 1.00 59.97 102 GLU A N 1
ATOM 789 C CA . GLU A 1 102 ? -32.135 -39.473 -50.351 1.00 59.97 102 GLU A CA 1
ATOM 790 C C . GLU A 1 102 ? -31.247 -40.233 -51.349 1.00 59.97 102 GLU A C 1
ATOM 792 O O . GLU A 1 102 ? -31.063 -39.792 -52.489 1.00 59.97 102 GLU A O 1
ATOM 797 N N . ALA A 1 103 ? -30.633 -41.322 -50.879 1.00 46.41 103 ALA A N 1
ATOM 798 C CA . ALA A 1 103 ? -29.811 -42.182 -51.708 1.00 46.41 103 ALA A CA 1
ATOM 799 C C . ALA A 1 103 ? -30.716 -42.846 -52.750 1.00 46.41 103 ALA A C 1
ATOM 801 O O . ALA A 1 103 ? -31.697 -43.494 -52.396 1.00 46.41 103 ALA A O 1
ATOM 802 N N . VAL A 1 104 ? -30.384 -42.693 -54.031 1.00 44.66 104 VAL A N 1
ATOM 803 C CA . VAL A 1 104 ? -30.865 -43.636 -55.042 1.00 44.66 104 VAL A CA 1
ATOM 804 C C . VAL A 1 104 ? -30.218 -44.970 -54.681 1.00 44.66 104 VAL A C 1
ATOM 806 O O . VAL A 1 104 ? -28.991 -45.035 -54.587 1.00 44.66 104 VAL A O 1
ATOM 809 N N . GLU A 1 105 ? -31.028 -45.983 -54.377 1.00 38.38 105 GLU A N 1
ATOM 810 C CA . GLU A 1 105 ? -30.553 -47.309 -53.979 1.00 38.38 105 GLU A CA 1
ATOM 811 C C . GLU A 1 105 ? -29.579 -47.860 -55.030 1.00 38.38 105 GLU A C 1
ATOM 813 O O . GLU A 1 105 ? -29.939 -48.133 -56.173 1.00 38.38 105 GLU A O 1
ATOM 818 N N . GLY A 1 106 ? -28.315 -47.975 -54.632 1.00 40.03 106 GLY A N 1
ATOM 819 C CA . GLY A 1 106 ? -27.228 -48.541 -55.415 1.00 40.03 106 GLY A CA 1
ATOM 820 C C . GLY A 1 106 ? -25.999 -48.690 -54.523 1.00 40.03 106 GLY A C 1
ATOM 821 O O . GLY A 1 106 ? -25.530 -47.713 -53.929 1.00 40.03 106 GLY A O 1
ATOM 822 N N . GLU A 1 107 ? -25.498 -49.918 -54.384 1.00 38.81 107 GLU A N 1
ATOM 823 C CA . GLU A 1 107 ? -24.292 -50.214 -53.609 1.00 38.81 107 GLU A CA 1
ATOM 824 C C . GLU A 1 107 ? -23.109 -49.385 -54.136 1.00 38.81 107 GLU A C 1
ATOM 826 O O . GLU A 1 107 ? -22.706 -49.499 -55.291 1.00 38.81 107 GLU A O 1
ATOM 831 N N . GLY A 1 108 ? -22.577 -48.501 -53.284 1.00 49.09 108 GLY A N 1
ATOM 832 C CA . GLY A 1 108 ? -21.454 -47.611 -53.604 1.00 49.09 108 GLY A CA 1
ATOM 833 C C . GLY A 1 108 ? -21.786 -46.113 -53.686 1.00 49.09 108 GLY A C 1
ATOM 834 O O . GLY A 1 108 ? -20.872 -45.305 -53.881 1.00 49.09 108 GLY A O 1
ATOM 835 N N . ALA A 1 109 ? -23.046 -45.698 -53.503 1.00 48.69 109 ALA A N 1
ATOM 836 C CA . ALA A 1 109 ? -23.418 -44.281 -53.507 1.00 48.69 109 ALA A CA 1
ATOM 837 C C . ALA A 1 109 ? -22.810 -43.516 -52.309 1.00 48.69 109 ALA A C 1
ATOM 839 O O . ALA A 1 109 ? -23.129 -43.763 -51.144 1.00 48.69 109 ALA A O 1
ATOM 840 N N . LYS A 1 110 ? -21.919 -42.554 -52.591 1.00 56.56 110 LYS A N 1
ATOM 841 C CA . LYS A 1 110 ? -21.341 -41.657 -51.574 1.00 56.56 110 LYS A CA 1
ATOM 842 C C . LYS A 1 110 ? -22.451 -40.794 -50.949 1.00 56.56 110 LYS A C 1
ATOM 844 O O . LYS A 1 110 ? -23.259 -40.247 -51.700 1.00 56.56 110 LYS A O 1
ATOM 849 N N . PRO A 1 111 ? -22.469 -40.592 -49.616 1.00 63.28 111 PRO A N 1
ATOM 850 C CA . PRO A 1 111 ? -23.448 -39.718 -48.974 1.00 63.28 111 PRO A CA 1
ATOM 851 C C . PRO A 1 111 ? -23.347 -38.300 -49.555 1.00 63.28 111 PRO A C 1
ATOM 853 O O . PRO A 1 111 ? -22.259 -37.719 -49.598 1.00 63.28 111 PRO A O 1
ATOM 856 N N . ARG A 1 112 ? -24.477 -37.752 -50.019 1.00 75.06 112 ARG A N 1
ATOM 857 C CA . ARG A 1 112 ? -24.597 -36.394 -50.574 1.00 75.06 112 ARG A CA 1
ATOM 858 C C . ARG A 1 112 ? -25.524 -35.565 -49.687 1.00 75.06 112 ARG A C 1
ATOM 860 O O . ARG A 1 112 ? -26.495 -36.079 -49.146 1.00 75.06 112 ARG A O 1
ATOM 867 N N . VAL A 1 113 ? -25.228 -34.277 -49.549 1.00 84.94 113 VAL A N 1
ATOM 868 C CA . VAL A 1 113 ? -26.052 -33.311 -48.809 1.00 84.94 113 VAL A CA 1
ATOM 869 C C . VAL A 1 113 ? -26.612 -32.302 -49.800 1.00 84.94 113 VAL A C 1
ATOM 871 O O . VAL A 1 113 ? -25.877 -31.852 -50.676 1.00 84.94 113 VAL A O 1
ATOM 874 N N . ARG A 1 114 ? -27.898 -31.967 -49.667 1.00 87.50 114 ARG A N 1
ATOM 875 C CA . ARG A 1 114 ? -28.511 -30.822 -50.353 1.00 87.50 114 ARG A CA 1
ATOM 876 C C . ARG A 1 114 ? -28.464 -29.629 -49.420 1.00 87.50 114 ARG A C 1
ATOM 878 O O . ARG A 1 114 ? -28.723 -29.783 -48.224 1.00 87.50 114 ARG A O 1
ATOM 885 N N . TYR A 1 115 ? -28.181 -28.455 -49.963 1.00 91.50 115 TYR A N 1
ATOM 886 C CA . TYR A 1 115 ? -28.176 -27.235 -49.170 1.00 91.50 115 TYR A CA 1
ATOM 887 C C . TYR A 1 115 ? -28.745 -26.035 -49.925 1.00 91.50 115 TYR A C 1
ATOM 889 O O . TYR A 1 115 ? -28.943 -26.063 -51.137 1.00 91.50 115 TYR A O 1
ATOM 897 N N . PHE A 1 116 ? -29.047 -24.981 -49.183 1.00 92.88 116 PHE A N 1
ATOM 898 C CA . PHE A 1 116 ? -29.282 -23.649 -49.723 1.00 92.88 116 PHE A CA 1
ATOM 899 C C . PHE A 1 116 ? -28.692 -22.628 -48.758 1.00 92.88 116 PHE A C 1
ATOM 901 O O . PHE A 1 116 ? -28.629 -22.876 -47.551 1.00 92.88 116 PHE A O 1
ATOM 908 N N . ASN A 1 117 ? -28.291 -21.484 -49.290 1.00 94.56 117 ASN A N 1
ATOM 909 C CA . ASN A 1 117 ? -27.756 -20.378 -48.520 1.00 94.56 117 ASN A CA 1
ATOM 910 C C . ASN A 1 117 ? -28.762 -19.230 -48.487 1.00 94.56 117 ASN A C 1
ATOM 912 O O . ASN A 1 117 ? -29.612 -19.089 -49.367 1.00 94.56 117 ASN A O 1
ATOM 916 N N . PHE A 1 118 ? -28.671 -18.407 -47.454 1.00 94.44 118 PHE A N 1
ATOM 917 C CA . PHE A 1 118 ? -29.460 -17.192 -47.341 1.00 94.44 118 PHE A CA 1
ATOM 918 C C . PHE A 1 118 ? -28.683 -16.112 -46.595 1.00 94.44 118 PHE A C 1
ATOM 920 O O . PHE A 1 118 ? -27.770 -16.403 -45.821 1.00 94.44 118 PHE A O 1
ATOM 927 N N . THR A 1 119 ? -29.057 -14.860 -46.830 1.00 94.50 119 THR A N 1
ATOM 928 C CA . THR A 1 119 ? -28.493 -13.690 -46.152 1.00 94.50 119 THR A CA 1
ATOM 929 C C . THR A 1 119 ? -29.608 -12.771 -45.673 1.00 94.50 119 THR A C 1
ATOM 931 O O . THR A 1 119 ? -30.579 -12.627 -46.403 1.00 94.50 119 THR A O 1
ATOM 934 N N . SER A 1 120 ? -29.476 -12.113 -44.523 1.00 93.75 120 SER A N 1
ATOM 935 C CA . SER A 1 120 ? -30.432 -11.104 -44.035 1.00 93.75 120 SER A CA 1
ATOM 936 C C . SER A 1 120 ? -29.685 -9.884 -43.496 1.00 93.75 120 SER A C 1
ATOM 938 O O . SER A 1 120 ? -28.819 -10.053 -42.643 1.00 93.75 120 SER A O 1
ATOM 940 N N . LYS A 1 121 ? -29.970 -8.667 -43.973 1.00 91.50 121 LYS A N 1
ATOM 941 C CA . LYS A 1 121 ? -29.320 -7.429 -43.494 1.00 91.50 121 LYS A CA 1
ATOM 942 C C . LYS A 1 121 ? -30.261 -6.636 -42.589 1.00 91.50 121 LYS A C 1
ATOM 944 O O . LYS A 1 121 ? -31.373 -6.321 -42.996 1.00 91.50 121 LYS A O 1
ATOM 949 N N . TYR A 1 122 ? -29.815 -6.255 -41.392 1.00 91.75 122 TYR A N 1
ATOM 950 C CA . TYR A 1 122 ? -30.656 -5.536 -40.428 1.00 91.75 122 TYR A CA 1
ATOM 951 C C . TYR A 1 122 ? -29.869 -4.716 -39.414 1.00 91.75 122 TYR A C 1
ATOM 953 O O . TYR A 1 122 ? -28.759 -5.070 -39.052 1.00 91.75 122 TYR A O 1
ATOM 961 N N . SER A 1 123 ? -30.464 -3.636 -38.905 1.00 87.12 123 SER A N 1
ATOM 962 C CA . SER A 1 123 ? -29.837 -2.783 -37.877 1.00 87.12 123 SER A CA 1
ATOM 963 C C . SER A 1 123 ? -30.469 -2.928 -36.488 1.00 87.12 123 SER A C 1
ATOM 965 O O . SER A 1 123 ? -29.875 -2.511 -35.500 1.00 87.12 123 SER A O 1
ATOM 967 N N . ALA A 1 124 ? -31.660 -3.523 -36.403 1.00 85.75 124 ALA A N 1
ATOM 968 C CA . ALA A 1 124 ? -32.407 -3.759 -35.170 1.00 85.75 124 ALA A CA 1
ATOM 969 C C . ALA A 1 124 ? -33.114 -5.122 -35.233 1.00 85.75 124 ALA A C 1
ATOM 971 O O . ALA A 1 124 ? -33.207 -5.715 -36.311 1.00 85.75 124 ALA A O 1
ATOM 972 N N . ALA A 1 125 ? -33.608 -5.600 -34.086 1.00 86.06 125 ALA A N 1
ATOM 973 C CA . ALA A 1 125 ? -34.336 -6.864 -33.988 1.00 86.06 125 ALA A CA 1
ATOM 974 C C . ALA A 1 125 ? -35.511 -6.905 -34.976 1.00 86.06 125 ALA A C 1
ATOM 976 O O . ALA A 1 125 ? -36.303 -5.961 -35.053 1.00 86.06 125 ALA A O 1
ATOM 977 N N . ASN A 1 126 ? -35.614 -7.986 -35.747 1.00 88.56 126 ASN A N 1
ATOM 978 C CA . ASN A 1 126 ? -36.637 -8.146 -36.773 1.00 88.56 126 ASN A CA 1
ATOM 979 C C . ASN A 1 126 ? -36.989 -9.631 -37.000 1.00 88.56 126 ASN A C 1
ATOM 981 O O . ASN A 1 126 ? -36.274 -10.516 -36.536 1.00 88.56 126 ASN A O 1
ATOM 985 N N . PRO A 1 127 ? -38.068 -9.947 -37.741 1.00 87.88 127 PRO A N 1
ATOM 986 C CA . PRO A 1 127 ? -38.496 -11.335 -37.949 1.00 87.88 127 PRO A CA 1
ATOM 987 C C . PRO A 1 127 ? -37.501 -12.243 -38.696 1.00 87.88 127 PRO A C 1
ATOM 989 O O . PRO A 1 127 ? -37.734 -13.442 -38.786 1.00 87.88 127 PRO A O 1
ATOM 992 N N . TYR A 1 128 ? -36.425 -11.695 -39.264 1.00 90.50 128 TYR A N 1
ATOM 993 C CA . TYR A 1 128 ? -35.382 -12.406 -40.009 1.00 90.50 128 TYR A CA 1
ATOM 994 C C . TYR A 1 128 ? -33.981 -12.144 -39.429 1.00 90.50 128 TYR A C 1
ATOM 996 O O . TYR A 1 128 ? -32.982 -12.249 -40.148 1.00 90.50 128 TYR A O 1
ATOM 1004 N N . ASP A 1 129 ? -33.908 -11.797 -38.141 1.00 91.19 129 ASP A N 1
ATOM 1005 C CA . ASP A 1 129 ? -32.663 -11.735 -37.381 1.00 91.19 129 ASP A CA 1
ATOM 1006 C C . ASP A 1 129 ? -32.228 -13.140 -36.924 1.00 91.19 129 ASP A C 1
ATOM 1008 O O . ASP A 1 129 ? -32.967 -14.120 -37.073 1.00 91.19 129 ASP A O 1
ATOM 1012 N N . ILE A 1 130 ? -31.013 -13.271 -36.378 1.00 91.44 130 ILE A N 1
ATOM 1013 C CA . ILE A 1 130 ? -30.462 -14.583 -35.999 1.00 91.44 130 ILE A CA 1
ATOM 1014 C C . ILE A 1 130 ? -31.316 -15.329 -34.960 1.00 91.44 130 ILE A C 1
ATOM 1016 O O . ILE A 1 130 ? -31.290 -16.561 -34.927 1.00 91.44 130 ILE A O 1
ATOM 1020 N N . MET A 1 131 ? -32.085 -14.620 -34.129 1.00 89.31 131 MET A N 1
ATOM 1021 C CA . MET A 1 131 ? -32.910 -15.209 -33.069 1.00 89.31 131 MET A CA 1
ATOM 1022 C C . MET A 1 131 ? -34.310 -15.579 -33.568 1.00 89.31 131 MET A C 1
ATOM 1024 O O . MET A 1 131 ? -34.832 -16.633 -33.200 1.00 89.31 131 MET A O 1
ATOM 1028 N N . ASN A 1 132 ? -34.891 -14.750 -34.431 1.00 88.81 132 ASN A N 1
ATOM 1029 C CA . ASN A 1 132 ? -36.304 -14.787 -34.797 1.00 88.81 132 ASN A CA 1
ATOM 1030 C C . ASN A 1 132 ? -36.576 -15.367 -36.190 1.00 88.81 132 ASN A C 1
ATOM 1032 O O . ASN A 1 132 ? -37.740 -15.593 -36.524 1.00 88.81 132 ASN A O 1
ATOM 1036 N N . ILE A 1 133 ? -35.538 -15.632 -36.994 1.00 89.88 133 ILE A N 1
ATOM 1037 C CA . ILE A 1 133 ? -35.700 -16.189 -38.340 1.00 89.88 133 ILE A CA 1
ATOM 1038 C C . ILE A 1 133 ? -36.580 -17.460 -38.323 1.00 89.88 133 ILE A C 1
ATOM 1040 O O . ILE A 1 133 ? -36.324 -18.391 -37.551 1.00 89.88 133 ILE A O 1
ATOM 1044 N N . PRO A 1 134 ? -37.609 -17.560 -39.190 1.00 87.69 134 PRO A N 1
ATOM 1045 C CA . PRO A 1 134 ? -38.639 -18.594 -39.095 1.00 87.69 134 PRO A CA 1
ATOM 1046 C C . PRO A 1 134 ? -38.182 -19.944 -39.673 1.00 87.69 134 PRO A C 1
ATOM 1048 O O . PRO A 1 134 ? -38.917 -20.578 -40.423 1.00 87.69 134 PRO A O 1
ATOM 1051 N N . VAL A 1 135 ? -36.972 -20.405 -39.355 1.00 87.19 135 VAL A N 1
ATOM 1052 C CA . VAL A 1 135 ? -36.485 -21.762 -39.679 1.00 87.19 135 VAL A CA 1
ATOM 1053 C C . VAL A 1 135 ? -36.766 -22.758 -38.549 1.00 87.19 135 VAL A C 1
ATOM 1055 O O . VAL A 1 135 ? -36.891 -23.958 -38.804 1.00 87.19 135 VAL A O 1
ATOM 1058 N N . ALA A 1 136 ? -36.932 -22.258 -37.322 1.00 85.19 136 ALA A N 1
ATOM 1059 C CA . ALA A 1 136 ? -37.350 -23.018 -36.152 1.00 85.19 136 ALA A CA 1
ATOM 1060 C C . ALA A 1 136 ? -38.176 -22.131 -35.206 1.00 85.19 136 ALA A C 1
ATOM 1062 O O . ALA A 1 136 ? -37.851 -20.959 -35.023 1.00 85.19 136 ALA A O 1
ATOM 1063 N N . THR A 1 137 ? -39.230 -22.678 -34.601 1.00 80.94 137 THR A N 1
ATOM 1064 C CA . THR A 1 137 ? -40.090 -21.976 -33.633 1.00 80.94 137 THR A CA 1
ATOM 1065 C C . THR A 1 137 ? -40.115 -22.724 -32.308 1.00 80.94 137 THR A C 1
ATOM 1067 O O . THR A 1 137 ? -40.225 -23.949 -32.282 1.00 80.94 137 THR A O 1
ATOM 1070 N N . ARG A 1 138 ? -39.999 -21.998 -31.190 1.00 75.44 138 ARG A N 1
ATOM 1071 C CA . ARG A 1 138 ? -40.007 -22.585 -29.845 1.00 75.44 138 ARG A CA 1
ATOM 1072 C C . ARG A 1 138 ? -41.374 -22.382 -29.195 1.00 75.44 138 ARG A C 1
ATOM 1074 O O . ARG A 1 138 ? -41.683 -21.279 -28.758 1.00 75.44 138 ARG A O 1
ATOM 1081 N N . ASN A 1 139 ? -42.157 -23.453 -29.089 1.00 71.38 139 ASN A N 1
ATOM 1082 C CA . ASN A 1 139 ? -43.479 -23.449 -28.459 1.00 71.38 139 ASN A CA 1
ATOM 1083 C C . ASN A 1 139 ? -43.407 -24.214 -27.130 1.00 71.38 139 ASN A C 1
ATOM 1085 O O . ASN A 1 139 ? -43.255 -25.432 -27.121 1.00 71.38 139 ASN A O 1
ATOM 1089 N N . GLY A 1 140 ? -43.471 -23.508 -25.994 1.00 52.75 140 GLY A N 1
ATOM 1090 C CA . GLY A 1 140 ? -43.637 -24.131 -24.669 1.00 52.75 140 GLY A CA 1
ATOM 1091 C C . GLY A 1 140 ? -42.578 -25.177 -24.282 1.00 52.75 140 GLY A C 1
ATOM 1092 O O . GLY A 1 140 ? -42.892 -26.123 -23.569 1.00 52.75 140 GLY A O 1
ATOM 1093 N N . GLY A 1 141 ? -41.341 -25.033 -24.773 1.00 60.88 141 GLY A N 1
ATOM 1094 C CA . GLY A 1 141 ? -40.229 -25.963 -24.522 1.00 60.88 141 GLY A CA 1
ATOM 1095 C C . GLY A 1 141 ? -39.942 -26.958 -25.655 1.00 60.88 141 GLY A C 1
ATOM 1096 O O . GLY A 1 141 ? -38.862 -27.544 -25.670 1.00 60.88 141 GLY A O 1
ATOM 1097 N N . VAL A 1 142 ? -40.836 -27.093 -26.641 1.00 72.31 142 VAL A N 1
ATOM 1098 C CA . VAL A 1 142 ? -40.634 -27.930 -27.835 1.00 72.31 142 VAL A CA 1
ATOM 1099 C C . VAL A 1 142 ? -40.110 -27.072 -28.990 1.00 72.31 142 VAL A C 1
ATOM 1101 O O . VAL A 1 142 ? -40.644 -25.999 -29.276 1.00 72.31 142 VAL A O 1
ATOM 1104 N N . LEU A 1 143 ? -39.035 -27.531 -29.640 1.00 80.00 143 LEU A N 1
ATOM 1105 C CA . LEU A 1 143 ? -38.476 -26.905 -30.839 1.00 80.00 143 LEU A CA 1
ATOM 1106 C C . LEU A 1 143 ? -39.123 -27.521 -32.086 1.00 80.00 143 LEU A C 1
ATOM 1108 O O . LEU A 1 143 ? -38.856 -28.673 -32.426 1.00 80.00 143 LEU A O 1
ATOM 1112 N N . GLU A 1 144 ? -39.950 -26.748 -32.782 1.00 83.56 144 GLU A N 1
ATOM 1113 C CA . GLU A 1 144 ? -40.546 -27.133 -34.060 1.00 83.56 144 GLU A CA 1
ATOM 1114 C C . GLU A 1 144 ? -39.654 -26.661 -35.213 1.00 83.56 144 GLU A C 1
ATOM 1116 O O . GLU A 1 144 ? -39.460 -25.463 -35.429 1.00 83.56 144 GLU A O 1
ATOM 1121 N N . LEU A 1 145 ? -39.091 -27.609 -35.965 1.00 84.94 145 LEU A N 1
ATOM 1122 C CA . LEU A 1 145 ? -38.227 -27.329 -37.112 1.00 84.94 145 LEU A CA 1
ATOM 1123 C C . LEU A 1 145 ? -39.045 -27.273 -38.395 1.00 84.94 145 LEU A C 1
ATOM 1125 O O . LEU A 1 145 ? -39.782 -28.213 -38.701 1.00 84.94 145 LEU A O 1
ATOM 1129 N N . LYS A 1 146 ? -38.847 -26.232 -39.209 1.00 87.44 146 LYS A N 1
ATOM 1130 C CA . LYS A 1 146 ? -39.457 -26.209 -40.541 1.00 87.44 146 LYS A CA 1
ATOM 1131 C C . LYS A 1 146 ? -38.788 -27.245 -41.451 1.00 87.44 146 LYS A C 1
ATOM 1133 O O . LYS A 1 146 ? -37.555 -27.229 -41.569 1.00 87.44 146 LYS A O 1
ATOM 1138 N N . PRO A 1 147 ? -39.560 -28.110 -42.139 1.00 87.06 147 PRO A N 1
ATOM 1139 C CA . PRO A 1 147 ? -39.020 -29.044 -43.121 1.00 87.06 147 PRO A CA 1
ATOM 1140 C C . PRO A 1 147 ? -38.211 -28.332 -44.211 1.00 87.06 147 PRO A C 1
ATOM 1142 O O . PRO A 1 147 ? -38.552 -27.227 -44.629 1.00 87.06 147 PRO A O 1
ATOM 1145 N N . PHE A 1 148 ? -37.173 -28.990 -44.740 1.00 87.00 148 PHE A N 1
ATOM 1146 C CA . PHE A 1 148 ? -36.227 -28.382 -45.691 1.00 87.00 148 PHE A CA 1
ATOM 1147 C C . PHE A 1 148 ? -36.912 -27.736 -46.909 1.00 87.00 148 PHE A C 1
ATOM 1149 O O . PHE A 1 148 ? -36.536 -26.646 -47.335 1.00 87.00 148 PHE A O 1
ATOM 1156 N N . ARG A 1 149 ? -37.947 -28.388 -47.463 1.00 86.69 149 ARG A N 1
ATOM 1157 C CA . ARG A 1 149 ? -38.710 -27.871 -48.615 1.00 86.69 149 ARG A CA 1
ATOM 1158 C C . ARG A 1 149 ? -39.524 -26.622 -48.265 1.00 86.69 149 ARG A C 1
ATOM 1160 O O . ARG A 1 149 ? -39.592 -25.704 -49.076 1.00 86.69 149 ARG A O 1
ATOM 1167 N N . GLU A 1 150 ? -40.115 -26.585 -47.075 1.00 87.88 150 GLU A N 1
ATOM 1168 C CA . GLU A 1 150 ? -40.925 -25.457 -46.609 1.00 87.88 150 GLU A CA 1
ATOM 1169 C C . GLU A 1 150 ? -40.058 -24.254 -46.249 1.00 87.88 150 GLU A C 1
ATOM 1171 O O . GLU A 1 150 ? -40.361 -23.147 -46.679 1.00 87.88 150 GLU A O 1
ATOM 1176 N N . ALA A 1 151 ? -38.942 -24.468 -45.544 1.00 88.00 151 ALA A N 1
ATOM 1177 C CA . ALA A 1 151 ? -37.985 -23.407 -45.234 1.00 88.00 151 ALA A CA 1
ATOM 1178 C C . ALA A 1 151 ? -37.382 -22.796 -46.507 1.00 88.00 151 ALA A C 1
ATOM 1180 O O . ALA A 1 151 ? -37.291 -21.576 -46.628 1.00 88.00 151 ALA A O 1
ATOM 1181 N N . ARG A 1 152 ? -37.051 -23.641 -47.495 1.00 88.94 152 ARG A N 1
ATOM 1182 C CA . ARG A 1 152 ? -36.602 -23.199 -48.820 1.00 88.94 152 ARG A CA 1
ATOM 1183 C C . ARG A 1 152 ? -37.637 -22.298 -49.496 1.00 88.94 152 ARG A C 1
ATOM 1185 O O . ARG A 1 152 ? -37.279 -21.241 -50.002 1.00 88.94 152 ARG A O 1
ATOM 1192 N N . LYS A 1 153 ? -38.906 -22.723 -49.521 1.00 89.50 153 LYS A N 1
ATOM 1193 C CA . LYS A 1 153 ? -39.996 -21.959 -50.141 1.00 89.50 153 LYS A CA 1
ATOM 1194 C C . LYS A 1 153 ? -40.231 -20.636 -49.413 1.00 89.50 153 LYS A C 1
ATOM 1196 O O . LYS A 1 153 ? -40.331 -19.609 -50.066 1.00 89.50 153 LYS A O 1
ATOM 1201 N N . LEU A 1 154 ? -40.254 -20.657 -48.082 1.00 90.31 154 LEU A N 1
ATOM 1202 C CA . LEU A 1 154 ? -40.470 -19.475 -47.251 1.00 90.31 154 LEU A CA 1
ATOM 1203 C C . LEU A 1 154 ? -39.415 -18.397 -47.518 1.00 90.31 154 LEU A C 1
ATOM 1205 O O . LEU A 1 154 ? -39.772 -17.248 -47.758 1.00 90.31 154 LEU A O 1
ATOM 1209 N N . LEU A 1 155 ? -38.131 -18.763 -47.497 1.00 91.12 155 LEU A N 1
ATOM 1210 C CA . LEU A 1 155 ? -37.046 -17.803 -47.709 1.00 91.12 155 LEU A CA 1
ATOM 1211 C C . LEU A 1 155 ? -36.999 -17.299 -49.158 1.00 91.12 155 LEU A C 1
ATOM 1213 O O . LEU A 1 155 ? -36.773 -16.113 -49.372 1.00 91.12 155 LEU A O 1
ATOM 1217 N N . ALA A 1 156 ? -37.281 -18.155 -50.143 1.00 89.25 156 ALA A N 1
ATOM 1218 C CA . ALA A 1 156 ? -37.384 -17.732 -51.541 1.00 89.25 156 ALA A CA 1
ATOM 1219 C C . ALA A 1 156 ? -38.580 -16.789 -51.786 1.00 89.25 156 ALA A C 1
ATOM 1221 O O . ALA A 1 156 ? -38.461 -15.802 -52.504 1.00 89.25 156 ALA A O 1
ATOM 1222 N N . ASP A 1 157 ? -39.739 -17.063 -51.179 1.00 89.81 157 ASP A N 1
ATOM 1223 C CA . ASP A 1 157 ? -40.918 -16.197 -51.290 1.00 89.81 157 ASP A CA 1
ATOM 1224 C C . ASP A 1 157 ? -40.692 -14.849 -50.587 1.00 89.81 157 ASP A C 1
ATOM 1226 O O . ASP A 1 157 ? -41.228 -13.832 -51.029 1.00 89.81 157 ASP A O 1
ATOM 1230 N N . GLN A 1 158 ? -39.897 -14.824 -49.513 1.00 88.06 158 GLN A N 1
ATOM 1231 C CA . GLN A 1 158 ? -39.543 -13.591 -48.817 1.00 88.06 158 GLN A CA 1
ATOM 1232 C C . GLN A 1 158 ? -38.504 -12.759 -49.577 1.00 88.06 158 GLN A C 1
ATOM 1234 O O . GLN A 1 158 ? -38.662 -11.545 -49.644 1.00 88.06 158 GLN A O 1
ATOM 1239 N N . GLU A 1 159 ? -37.492 -13.382 -50.184 1.00 89.81 159 GLU A N 1
ATOM 1240 C CA . GLU A 1 159 ? -36.514 -12.683 -51.033 1.00 89.81 159 GLU A CA 1
ATOM 1241 C C . GLU A 1 159 ? -37.202 -11.969 -52.204 1.00 89.81 159 GLU A C 1
ATOM 1243 O O . GLU A 1 159 ? -36.905 -10.813 -52.480 1.00 89.81 159 GLU A O 1
ATOM 1248 N N . ARG A 1 160 ? -38.230 -12.578 -52.806 1.00 88.62 160 ARG A N 1
ATOM 1249 C CA . ARG A 1 160 ? -39.049 -11.919 -53.841 1.00 88.62 160 ARG A CA 1
ATOM 1250 C C . ARG A 1 160 ? -39.839 -10.710 -53.342 1.00 88.62 160 ARG A C 1
ATOM 1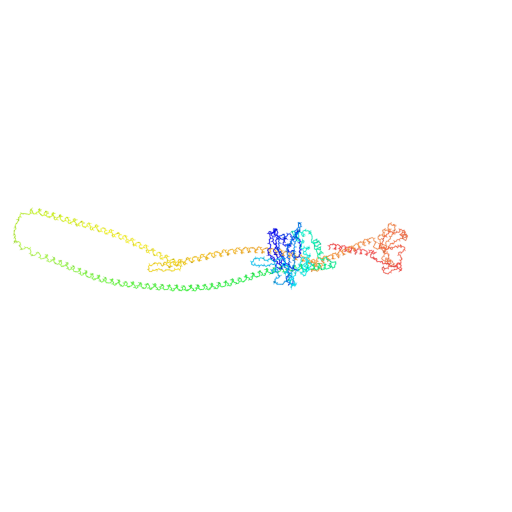252 O O . ARG A 1 160 ? -40.151 -9.827 -54.137 1.00 88.62 160 ARG A O 1
ATOM 1259 N N . LYS A 1 161 ? -40.232 -10.699 -52.065 1.00 88.69 161 LYS A N 1
ATOM 1260 C CA . LYS A 1 161 ? -40.990 -9.594 -51.456 1.00 88.69 161 LYS A CA 1
ATOM 1261 C C . LYS A 1 161 ? -40.079 -8.448 -51.038 1.00 88.69 161 LYS A C 1
ATOM 1263 O O . LYS A 1 161 ? -40.448 -7.296 -51.234 1.00 88.69 161 LYS A O 1
ATOM 1268 N N . ASP A 1 162 ? -38.928 -8.770 -50.456 1.00 85.12 162 ASP A N 1
ATOM 1269 C CA . ASP A 1 162 ? -37.946 -7.797 -49.987 1.00 85.12 162 ASP A CA 1
ATOM 1270 C C . ASP A 1 162 ? -36.508 -8.280 -50.275 1.00 85.12 162 ASP A C 1
ATOM 1272 O O . ASP A 1 162 ? -35.848 -8.852 -49.396 1.00 85.12 162 ASP A O 1
ATOM 1276 N N . PRO A 1 163 ? -36.010 -8.036 -51.505 1.00 83.00 163 PRO A N 1
ATOM 1277 C CA . PRO A 1 163 ? -34.662 -8.434 -51.917 1.00 83.00 163 PRO A CA 1
ATOM 1278 C C . PRO A 1 163 ? -33.546 -7.672 -51.187 1.00 83.00 163 PRO A C 1
ATOM 1280 O O . PRO A 1 163 ? -32.386 -8.092 -51.186 1.00 83.00 163 PRO A O 1
ATOM 1283 N N . TYR A 1 164 ? -33.865 -6.516 -50.593 1.00 81.12 164 TYR A N 1
ATOM 1284 C CA . TYR A 1 164 ? -32.893 -5.707 -49.859 1.00 81.12 164 TYR A CA 1
ATOM 1285 C C . TYR A 1 164 ? -32.653 -6.272 -48.461 1.00 81.12 164 TYR A C 1
ATOM 1287 O O . TYR A 1 164 ? -31.505 -6.300 -48.005 1.00 81.12 164 TYR A O 1
ATOM 1295 N N . LEU A 1 165 ? -33.720 -6.748 -47.814 1.00 85.50 165 LEU A N 1
ATOM 1296 C CA . LEU A 1 165 ? -33.663 -7.412 -46.519 1.00 85.50 165 LEU A CA 1
ATOM 1297 C C . LEU A 1 165 ? -33.051 -8.807 -46.630 1.00 85.50 165 LEU A C 1
ATOM 1299 O O . LEU A 1 165 ? -32.085 -9.087 -45.923 1.00 85.50 165 LEU A O 1
ATOM 1303 N N . LEU A 1 166 ? -33.601 -9.673 -47.489 1.00 90.62 166 LEU A N 1
ATOM 1304 C CA . LEU A 1 166 ? -33.274 -11.099 -47.536 1.00 90.62 166 LEU A CA 1
ATOM 1305 C C . LEU A 1 166 ? -32.756 -11.514 -48.920 1.00 90.62 166 LEU A C 1
ATOM 1307 O O . LEU A 1 166 ? -33.385 -11.244 -49.934 1.00 90.62 166 LEU A O 1
ATOM 1311 N N . GLY A 1 167 ? -31.644 -12.246 -48.949 1.00 90.75 167 GLY A N 1
ATOM 1312 C CA . GLY A 1 167 ? -31.129 -12.930 -50.136 1.00 90.75 167 GLY A CA 1
ATOM 1313 C C . GLY A 1 167 ? -31.272 -14.441 -49.992 1.00 90.75 167 GLY A C 1
ATOM 1314 O O . GLY A 1 167 ? -30.982 -14.986 -48.927 1.00 90.75 167 GLY A O 1
ATOM 1315 N N . TYR A 1 168 ? -31.688 -15.123 -51.054 1.00 92.88 168 TYR A N 1
ATOM 1316 C CA . TYR A 1 168 ? -31.839 -16.575 -51.106 1.00 92.88 168 TYR A CA 1
ATOM 1317 C C . TYR A 1 168 ? -31.019 -17.144 -52.268 1.00 92.88 168 TYR A C 1
ATOM 1319 O O . TYR A 1 168 ? -31.151 -16.698 -53.402 1.00 92.88 168 TYR A O 1
ATOM 1327 N N . TYR A 1 169 ? -30.200 -18.160 -51.988 1.00 92.69 169 TYR A N 1
ATOM 1328 C CA . TYR A 1 169 ? -29.255 -18.728 -52.948 1.00 92.69 169 TYR A CA 1
ATOM 1329 C C . TYR A 1 169 ? -29.371 -20.261 -52.969 1.00 92.69 169 TYR A C 1
ATOM 1331 O O . TYR A 1 169 ? -29.042 -20.927 -51.979 1.00 92.69 169 TYR A O 1
ATOM 1339 N N . PRO A 1 170 ? -29.861 -20.868 -54.065 1.00 88.69 170 PRO A N 1
ATOM 1340 C CA . PRO A 1 170 ? -29.867 -22.322 -54.213 1.00 88.69 170 PRO A CA 1
ATOM 1341 C C . PRO A 1 170 ? -28.441 -22.889 -54.370 1.00 88.69 170 PRO A C 1
ATOM 1343 O O . PRO A 1 170 ? -27.513 -22.163 -54.708 1.00 88.69 170 PRO A O 1
ATOM 1346 N N . GLU A 1 171 ? -28.273 -24.207 -54.182 1.00 85.12 171 GLU A N 1
ATOM 1347 C CA . GLU A 1 171 ? -26.980 -24.921 -54.321 1.00 85.12 171 GLU A CA 1
ATOM 1348 C C . GLU A 1 171 ? -26.239 -24.623 -55.642 1.00 85.12 171 GLU A C 1
ATOM 1350 O O . GLU A 1 171 ? -25.003 -24.600 -55.664 1.00 85.12 171 GLU A O 1
ATOM 1355 N N . ASP A 1 172 ? -26.992 -24.380 -56.719 1.00 84.06 172 ASP A N 1
ATOM 1356 C CA . ASP A 1 172 ? -26.473 -24.105 -58.061 1.00 84.06 172 ASP A CA 1
ATOM 1357 C C . ASP A 1 172 ? -25.977 -22.654 -58.233 1.00 84.06 172 ASP A C 1
ATOM 1359 O O . ASP A 1 172 ? -25.112 -22.397 -59.070 1.00 84.06 172 ASP A O 1
ATOM 1363 N N . ASP A 1 173 ? -26.446 -21.704 -57.412 1.00 86.31 173 ASP A N 1
ATOM 1364 C CA . ASP A 1 173 ? -26.070 -20.285 -57.500 1.00 86.31 173 ASP A CA 1
ATOM 1365 C C . ASP A 1 173 ? -24.912 -19.918 -56.559 1.00 86.31 173 ASP A C 1
ATOM 1367 O O . ASP A 1 173 ? -24.981 -19.040 -55.694 1.00 86.31 173 ASP A O 1
ATOM 1371 N N . ARG A 1 174 ? -23.791 -20.619 -56.733 1.00 81.25 174 ARG A N 1
ATOM 1372 C CA . ARG A 1 174 ? -22.586 -20.391 -55.919 1.00 81.25 174 ARG A CA 1
ATOM 1373 C C . ARG A 1 174 ? -21.960 -19.023 -56.180 1.00 81.25 174 ARG A C 1
ATOM 1375 O O . ARG A 1 174 ? -21.444 -18.396 -55.258 1.00 81.25 174 ARG A O 1
ATOM 1382 N N . ASN A 1 175 ? -22.016 -18.562 -57.429 1.00 83.81 175 ASN A N 1
ATOM 1383 C CA . ASN A 1 175 ? -21.427 -17.291 -57.845 1.00 83.81 175 ASN A CA 1
ATOM 1384 C C . ASN A 1 175 ? -22.261 -16.090 -57.377 1.00 83.81 175 ASN A C 1
ATOM 1386 O O . ASN A 1 175 ? -21.689 -15.046 -57.069 1.00 83.81 175 ASN A O 1
ATOM 1390 N N . GLY A 1 176 ? -23.594 -16.207 -57.321 1.00 86.81 176 GLY A N 1
ATOM 1391 C CA . GLY A 1 176 ? -24.461 -15.199 -56.710 1.00 86.81 176 GLY A CA 1
ATOM 1392 C C . GLY A 1 176 ? -24.164 -15.038 -55.224 1.00 86.81 176 GLY A C 1
ATOM 1393 O O . GLY A 1 176 ? -23.881 -13.927 -54.778 1.00 86.81 176 GLY A O 1
ATOM 1394 N N . TYR A 1 177 ? -24.092 -16.150 -54.487 1.00 90.94 177 TYR A N 1
ATOM 1395 C CA . TYR A 1 177 ? -23.776 -16.114 -53.059 1.00 90.94 177 TYR A CA 1
ATOM 1396 C C . TYR A 1 177 ? -22.383 -15.532 -52.772 1.00 90.94 177 TYR A C 1
ATOM 1398 O O . TYR A 1 177 ? -22.239 -14.671 -51.907 1.00 90.94 177 TYR A O 1
ATOM 1406 N N . ALA A 1 178 ? -21.361 -15.935 -53.536 1.00 87.44 178 ALA A N 1
ATOM 1407 C CA . ALA A 1 178 ? -20.008 -15.397 -53.387 1.00 87.44 178 ALA A CA 1
ATOM 1408 C C . ALA A 1 178 ? -19.944 -13.881 -53.651 1.00 87.44 178 ALA A C 1
ATOM 1410 O O . ALA A 1 178 ? -19.289 -13.161 -52.900 1.00 87.44 178 ALA A O 1
ATOM 1411 N N . ARG A 1 179 ? -20.658 -13.385 -54.674 1.00 87.75 179 ARG A N 1
ATOM 1412 C CA . ARG A 1 179 ? -20.759 -11.941 -54.949 1.00 87.75 179 ARG A CA 1
ATOM 1413 C C . ARG A 1 179 ? -21.450 -11.196 -53.813 1.00 87.75 179 ARG A C 1
ATOM 1415 O O . ARG A 1 179 ? -20.937 -10.170 -53.383 1.00 87.75 179 ARG A O 1
ATOM 1422 N N . ARG A 1 180 ? -22.547 -11.743 -53.280 1.00 89.75 180 ARG A N 1
ATOM 1423 C CA . ARG A 1 180 ? -23.256 -11.137 -52.148 1.00 89.75 180 ARG A CA 1
ATOM 1424 C C . ARG A 1 180 ? -22.371 -11.013 -50.916 1.00 89.75 180 ARG A C 1
ATOM 1426 O O . ARG A 1 180 ? -22.394 -9.980 -50.269 1.00 89.75 180 ARG A O 1
ATOM 1433 N N . LEU A 1 181 ? -21.594 -12.043 -50.581 1.00 90.06 181 LEU A N 1
ATOM 1434 C CA . LEU A 1 181 ? -20.660 -11.981 -49.452 1.00 90.06 181 LEU A CA 1
ATOM 1435 C C . LEU A 1 181 ? -19.561 -10.929 -49.676 1.00 90.06 181 LEU A C 1
ATOM 1437 O O . LEU A 1 181 ? -19.238 -10.173 -48.757 1.00 90.06 181 LEU A O 1
ATOM 1441 N N . ALA A 1 182 ? -19.048 -10.826 -50.905 1.00 87.06 182 ALA A N 1
ATOM 1442 C CA . ALA A 1 182 ? -18.029 -9.845 -51.263 1.00 87.06 182 ALA A CA 1
ATOM 1443 C C . ALA A 1 182 ? -18.515 -8.388 -51.123 1.00 87.06 182 ALA A C 1
ATOM 1445 O O . ALA A 1 182 ? -17.722 -7.539 -50.727 1.00 87.06 182 ALA A O 1
ATOM 1446 N N . GLU A 1 183 ? -19.806 -8.098 -51.352 1.00 86.94 183 GLU A N 1
ATOM 1447 C CA . GLU A 1 183 ? -20.404 -6.764 -51.113 1.00 86.94 183 GLU A CA 1
ATOM 1448 C C . GLU A 1 183 ? -20.239 -6.283 -49.662 1.00 86.94 183 GLU A C 1
ATOM 1450 O O . GLU A 1 183 ? -20.201 -5.081 -49.409 1.00 86.94 183 GLU A O 1
ATOM 1455 N N . PHE A 1 184 ? -20.120 -7.212 -48.711 1.00 86.75 184 PHE A N 1
ATOM 1456 C CA . PHE A 1 184 ? -19.927 -6.918 -47.291 1.00 86.75 184 PHE A CA 1
ATOM 1457 C C . PHE A 1 184 ? -18.484 -7.137 -46.823 1.00 86.75 184 PHE A C 1
ATOM 1459 O O . PHE A 1 184 ? -18.229 -7.146 -45.622 1.00 86.75 184 PHE A O 1
ATOM 1466 N N . GLY A 1 185 ? -17.538 -7.326 -47.748 1.00 83.25 185 GLY A N 1
ATOM 1467 C CA . GLY A 1 185 ? -16.130 -7.556 -47.422 1.00 83.25 185 GLY A CA 1
ATOM 1468 C C . GLY A 1 185 ? -15.811 -8.977 -46.947 1.00 83.25 185 GLY A C 1
ATOM 1469 O O . GLY A 1 185 ? -14.764 -9.189 -46.345 1.00 83.25 185 GLY A O 1
ATOM 1470 N N . ILE A 1 186 ? -16.684 -9.960 -47.205 1.00 86.88 186 ILE A N 1
ATOM 1471 C CA . ILE A 1 186 ? -16.449 -11.372 -46.865 1.00 86.88 186 ILE A CA 1
ATOM 1472 C C . ILE A 1 186 ? -15.997 -12.122 -48.128 1.00 86.88 186 ILE A C 1
ATOM 1474 O O . ILE A 1 186 ? -16.805 -12.466 -48.993 1.00 86.88 186 ILE A O 1
ATOM 1478 N N . SER A 1 187 ? -14.695 -12.401 -48.242 1.00 85.75 187 SER A N 1
ATOM 1479 C CA . SER A 1 187 ? -14.115 -13.073 -49.415 1.00 85.75 187 SER A CA 1
ATOM 1480 C C . SER A 1 187 ? -14.171 -14.599 -49.306 1.00 85.75 187 SER A C 1
ATOM 1482 O O . SER A 1 187 ? -13.405 -15.221 -48.573 1.00 85.75 187 SER A O 1
ATOM 1484 N N . GLN A 1 188 ? -15.032 -15.254 -50.090 1.00 84.38 188 GLN A N 1
ATOM 1485 C CA . GLN A 1 188 ? -15.108 -16.722 -50.077 1.00 84.38 188 GLN A CA 1
ATOM 1486 C C . GLN A 1 188 ? -13.769 -17.393 -50.455 1.00 84.38 188 GLN A C 1
ATOM 1488 O O . GLN A 1 188 ? -13.446 -18.464 -49.935 1.00 84.38 188 GLN A O 1
ATOM 1493 N N . ASP A 1 189 ? -12.984 -16.774 -51.341 1.00 81.81 189 ASP A N 1
ATOM 1494 C CA . ASP A 1 189 ? -11.688 -17.305 -51.773 1.00 81.81 189 ASP A CA 1
ATOM 1495 C C . ASP A 1 189 ? -10.626 -17.208 -50.668 1.00 81.81 189 ASP A C 1
ATOM 1497 O O . ASP A 1 189 ? -9.822 -18.131 -50.519 1.00 81.81 189 ASP A O 1
ATOM 1501 N N . GLU A 1 190 ? -10.658 -16.160 -49.844 1.00 80.12 190 GLU A N 1
ATOM 1502 C CA . GLU A 1 190 ? -9.808 -16.035 -48.654 1.00 80.12 190 GLU A CA 1
ATOM 1503 C C . GLU A 1 190 ? -10.130 -17.138 -47.637 1.00 80.12 190 GLU A C 1
ATOM 1505 O O . GLU A 1 190 ? -9.255 -17.898 -47.218 1.00 80.12 190 GLU A O 1
ATOM 1510 N N . TRP A 1 191 ? -11.412 -17.322 -47.318 1.00 84.12 191 TRP A N 1
ATOM 1511 C CA . TRP A 1 191 ? -11.855 -18.356 -46.381 1.00 84.12 191 TRP A CA 1
ATOM 1512 C C . TRP A 1 191 ? -11.519 -19.773 -46.869 1.00 84.12 191 TRP A C 1
ATOM 1514 O O . TRP A 1 191 ? -11.115 -20.641 -46.085 1.00 84.12 191 TRP A O 1
ATOM 1524 N N . ARG A 1 192 ? -11.627 -20.015 -48.180 1.00 82.75 192 ARG A N 1
ATOM 1525 C CA . ARG A 1 192 ? -11.288 -21.303 -48.799 1.00 82.75 192 ARG A CA 1
ATOM 1526 C C . ARG A 1 192 ? -9.781 -21.568 -48.816 1.00 82.75 192 ARG A C 1
ATOM 1528 O O . ARG A 1 192 ? -9.371 -22.702 -48.586 1.00 82.75 192 ARG A O 1
ATOM 1535 N N . ASN A 1 193 ? -8.959 -20.565 -49.119 1.00 78.19 193 ASN A N 1
ATOM 1536 C CA . ASN A 1 193 ? -7.526 -20.766 -49.349 1.00 78.19 193 ASN A CA 1
ATOM 1537 C C . ASN A 1 193 ? -6.658 -20.547 -48.108 1.00 78.19 193 ASN A C 1
ATOM 1539 O O . ASN A 1 193 ? -5.595 -21.160 -48.019 1.00 78.19 193 ASN A O 1
ATOM 1543 N N . VAL A 1 194 ? -7.097 -19.701 -47.176 1.00 74.31 194 VAL A N 1
ATOM 1544 C CA . VAL A 1 194 ? -6.329 -19.290 -45.993 1.00 74.31 194 VAL A CA 1
ATOM 1545 C C . VAL A 1 194 ? -6.899 -19.957 -44.753 1.00 74.31 194 VAL A C 1
ATOM 1547 O O . VAL A 1 194 ? -6.270 -20.849 -44.185 1.00 74.31 194 VAL A O 1
ATOM 1550 N N . ILE A 1 195 ? -8.136 -19.609 -44.394 1.00 78.50 195 ILE A N 1
ATOM 1551 C CA . ILE A 1 195 ? -8.762 -20.049 -43.141 1.00 78.50 195 ILE A CA 1
ATOM 1552 C C . ILE A 1 195 ? -8.938 -21.568 -43.106 1.00 78.50 195 ILE A C 1
ATOM 1554 O O . ILE A 1 195 ? -8.643 -22.204 -42.095 1.00 78.50 195 ILE A O 1
ATOM 1558 N N . THR A 1 196 ? -9.353 -22.177 -44.220 1.00 77.25 196 THR A N 1
ATOM 1559 C CA . THR A 1 196 ? -9.487 -23.641 -44.297 1.00 77.25 196 THR A CA 1
ATOM 1560 C C . THR A 1 196 ? -8.135 -24.344 -44.131 1.00 77.25 196 THR A C 1
ATOM 1562 O O . THR A 1 196 ? -8.089 -25.391 -43.501 1.00 77.25 196 THR A O 1
ATOM 1565 N N . ARG A 1 197 ? -7.030 -23.773 -44.639 1.00 74.50 197 ARG A N 1
ATOM 1566 C CA . ARG A 1 197 ? -5.688 -24.376 -44.517 1.00 74.50 197 ARG A CA 1
ATOM 1567 C C . ARG A 1 197 ? -5.118 -24.266 -43.109 1.00 74.50 197 ARG A C 1
ATOM 1569 O O . ARG A 1 197 ? -4.542 -25.237 -42.638 1.00 74.50 197 ARG A O 1
ATOM 1576 N N . ILE A 1 198 ? -5.288 -23.117 -42.449 1.00 73.38 198 ILE A N 1
ATOM 1577 C CA . ILE A 1 198 ? -4.859 -22.925 -41.051 1.00 73.38 198 ILE A CA 1
ATOM 1578 C C . ILE A 1 198 ? -5.545 -23.955 -40.146 1.00 73.38 198 ILE A C 1
ATOM 1580 O O . ILE A 1 198 ? -4.918 -24.537 -39.270 1.00 73.38 198 ILE A O 1
ATOM 1584 N N . ASN A 1 199 ? -6.833 -24.203 -40.390 1.00 74.06 199 ASN A N 1
ATOM 1585 C CA . ASN A 1 199 ? -7.640 -25.108 -39.576 1.00 74.06 199 ASN A CA 1
ATOM 1586 C C . ASN A 1 199 ? -7.564 -26.584 -40.009 1.00 74.06 199 ASN A C 1
ATOM 1588 O O . ASN A 1 199 ? -8.244 -27.417 -39.412 1.00 74.06 199 ASN A O 1
ATOM 1592 N N . ASP A 1 200 ? -6.778 -26.926 -41.037 1.00 73.12 200 ASP A N 1
ATOM 1593 C CA . ASP A 1 200 ? -6.607 -28.313 -41.494 1.00 73.12 200 ASP A CA 1
ATOM 1594 C C . ASP A 1 200 ? -5.620 -29.101 -40.604 1.00 73.12 200 ASP A C 1
ATOM 1596 O O . ASP A 1 200 ? -5.723 -30.324 -40.513 1.00 73.12 200 ASP A O 1
ATOM 1600 N N . SER A 1 201 ? -4.703 -28.419 -39.903 1.00 67.69 201 SER A N 1
ATOM 1601 C CA . SER A 1 201 ? -3.762 -28.992 -38.921 1.00 67.69 201 SER A CA 1
ATOM 1602 C C . SER A 1 201 ? -4.301 -28.942 -37.483 1.00 67.69 201 SER A C 1
ATOM 1604 O O . SER A 1 201 ? -4.925 -27.962 -37.084 1.00 67.69 201 SER A O 1
ATOM 1606 N N . GLU A 1 202 ? -4.049 -29.984 -36.675 1.00 59.72 202 GLU A N 1
ATOM 1607 C CA . GLU A 1 202 ? -4.524 -30.066 -35.276 1.00 59.72 202 GLU A CA 1
ATOM 1608 C C . GLU A 1 202 ? -3.896 -29.017 -34.350 1.00 59.72 202 GLU A C 1
ATOM 1610 O O . GLU A 1 202 ? -4.603 -28.498 -33.487 1.00 59.72 202 GLU A O 1
ATOM 1615 N N . ASN A 1 203 ? -2.632 -28.634 -34.569 1.00 54.84 203 ASN A N 1
ATOM 1616 C CA . ASN A 1 203 ? -1.984 -27.567 -33.793 1.00 54.84 203 ASN A CA 1
ATOM 1617 C C . ASN A 1 203 ? -2.234 -26.163 -34.387 1.00 54.84 203 ASN A C 1
ATOM 1619 O O . ASN A 1 203 ? -1.580 -25.194 -34.002 1.00 54.84 203 ASN A O 1
ATOM 1623 N N . GLY A 1 204 ? -3.164 -26.029 -35.344 1.00 62.94 204 GLY A N 1
ATOM 1624 C CA . GLY A 1 204 ? -3.583 -24.746 -35.913 1.00 62.94 204 GLY A CA 1
ATOM 1625 C C . GLY A 1 204 ? -2.417 -23.912 -36.454 1.00 62.94 204 GLY A C 1
ATOM 1626 O O . GLY A 1 204 ? -1.740 -24.317 -37.399 1.00 62.94 204 GLY A O 1
ATOM 1627 N N . LEU A 1 205 ? -2.197 -22.741 -35.845 1.00 62.53 205 LEU A N 1
ATOM 1628 C CA . LEU A 1 205 ? -1.130 -21.805 -36.206 1.00 62.53 205 LEU A CA 1
ATOM 1629 C C . LEU A 1 205 ? 0.267 -22.285 -35.784 1.00 62.53 205 LEU A C 1
ATOM 1631 O O . LEU A 1 205 ? 1.224 -21.975 -36.486 1.00 62.53 205 LEU A O 1
ATOM 1635 N N . GLU A 1 206 ? 0.414 -23.058 -34.704 1.00 59.09 206 GLU A N 1
ATOM 1636 C CA . GLU A 1 206 ? 1.735 -23.496 -34.219 1.00 59.09 206 GLU A CA 1
ATOM 1637 C C . GLU A 1 206 ? 2.441 -24.404 -35.227 1.00 59.09 206 GLU A C 1
ATOM 1639 O O . GLU A 1 206 ? 3.603 -24.166 -35.540 1.00 59.09 206 GLU A O 1
ATOM 1644 N N . ASP A 1 207 ? 1.738 -25.371 -35.826 1.00 64.62 207 ASP A N 1
ATOM 1645 C CA . ASP A 1 207 ? 2.292 -26.201 -36.911 1.00 64.62 207 ASP A CA 1
ATOM 1646 C C . ASP A 1 207 ? 2.632 -25.374 -38.158 1.00 64.62 207 ASP A C 1
ATOM 1648 O O . ASP A 1 207 ? 3.496 -25.752 -38.954 1.00 64.62 207 ASP A O 1
ATOM 1652 N N . LEU A 1 208 ? 1.925 -24.261 -38.370 1.00 62.75 208 LEU A N 1
ATOM 1653 C CA . LEU A 1 208 ? 2.136 -23.382 -39.511 1.00 62.75 208 LEU A CA 1
ATOM 1654 C C . LEU A 1 208 ? 3.382 -22.517 -39.295 1.00 62.75 208 LEU A C 1
ATOM 1656 O O . LEU A 1 208 ? 4.211 -22.448 -40.193 1.00 62.75 208 LEU A O 1
ATOM 1660 N N . PHE A 1 209 ? 3.570 -21.956 -38.098 1.00 63.84 209 PHE A N 1
ATOM 1661 C CA . PHE A 1 209 ? 4.775 -21.213 -37.725 1.00 63.84 209 PHE A CA 1
ATOM 1662 C C . PHE A 1 209 ? 5.997 -22.124 -37.545 1.00 63.84 209 PHE A C 1
ATOM 1664 O O . PHE A 1 209 ? 7.079 -21.754 -37.979 1.00 63.84 209 PHE A O 1
ATOM 1671 N N . GLN A 1 210 ? 5.849 -23.343 -37.011 1.00 63.94 210 GLN A N 1
ATOM 1672 C CA . GLN A 1 210 ? 6.956 -24.306 -36.891 1.00 63.94 210 GLN A CA 1
ATOM 1673 C C . GLN A 1 210 ? 7.536 -24.730 -38.248 1.00 63.94 210 GLN A C 1
ATOM 1675 O O . GLN A 1 210 ? 8.717 -25.074 -38.336 1.00 63.94 210 GLN A O 1
ATOM 1680 N N . LYS A 1 211 ? 6.730 -24.703 -39.318 1.00 62.53 211 LYS A N 1
ATOM 1681 C CA . LYS A 1 211 ? 7.193 -25.008 -40.681 1.00 62.53 211 LYS A CA 1
ATOM 1682 C C . LYS A 1 211 ? 8.119 -23.938 -41.262 1.00 62.53 211 LYS A C 1
ATOM 1684 O O . LYS A 1 211 ? 8.879 -24.265 -42.173 1.00 62.53 211 LYS A O 1
ATOM 1689 N N . TYR A 1 212 ? 8.092 -22.706 -40.752 1.00 66.38 212 TYR A N 1
ATOM 1690 C CA . TYR A 1 212 ? 8.906 -21.599 -41.258 1.00 66.38 212 TYR A CA 1
ATOM 1691 C C . TYR A 1 212 ? 9.935 -21.174 -40.204 1.00 66.38 212 TYR A C 1
ATOM 1693 O O . TYR A 1 212 ? 9.590 -20.795 -39.092 1.00 66.38 212 TYR A O 1
ATOM 1701 N N . ARG A 1 213 ? 11.230 -21.236 -40.543 1.00 54.78 213 ARG A N 1
ATOM 1702 C CA . ARG A 1 213 ? 12.320 -20.938 -39.591 1.00 54.78 213 ARG A CA 1
ATOM 1703 C C . ARG A 1 213 ? 12.590 -19.444 -39.407 1.00 54.78 213 ARG A C 1
ATOM 1705 O O . ARG A 1 213 ? 13.282 -19.082 -38.461 1.00 54.78 213 ARG A O 1
ATOM 1712 N N . SER A 1 214 ? 12.094 -18.589 -40.302 1.00 62.19 214 SER A N 1
ATOM 1713 C CA . SER A 1 214 ? 12.290 -17.137 -40.248 1.00 62.19 214 SER A CA 1
ATOM 1714 C C . SER A 1 214 ? 11.041 -16.370 -40.680 1.00 62.19 214 SER A C 1
ATOM 1716 O O . SER A 1 214 ? 10.250 -16.850 -41.496 1.00 62.19 214 SER A O 1
ATOM 1718 N N . SER A 1 215 ? 10.898 -15.142 -40.173 1.00 55.88 215 SER A N 1
ATOM 1719 C CA . SER A 1 215 ? 9.825 -14.216 -40.556 1.00 55.88 215 SER A CA 1
ATOM 1720 C C . SER A 1 215 ? 9.821 -13.937 -42.064 1.00 55.88 215 SER A C 1
ATOM 1722 O O . SER A 1 215 ? 8.756 -13.840 -42.662 1.00 55.88 215 SER A O 1
ATOM 1724 N N . SER A 1 216 ? 11.001 -13.899 -42.697 1.00 57.91 216 SER A N 1
ATOM 1725 C CA . SER A 1 216 ? 11.153 -13.746 -44.151 1.00 57.91 216 SER A CA 1
ATOM 172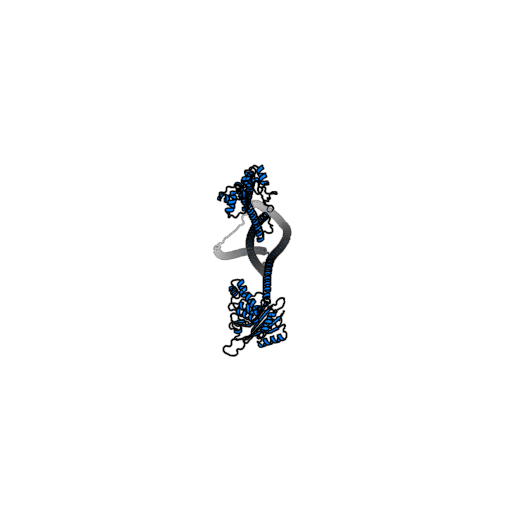6 C C . SER A 1 216 ? 10.622 -14.954 -44.931 1.00 57.91 216 SER A C 1
ATOM 1728 O O . SER A 1 216 ? 9.918 -14.771 -45.915 1.00 57.91 216 SER A O 1
ATOM 1730 N N . GLN A 1 217 ? 10.869 -16.189 -44.467 1.00 64.81 217 GLN A N 1
ATOM 1731 C CA . GLN A 1 217 ? 10.310 -17.393 -45.102 1.00 64.81 217 GLN A CA 1
ATOM 1732 C C . GLN A 1 217 ? 8.786 -17.440 -45.006 1.00 64.81 217 GLN A C 1
ATOM 1734 O O . GLN A 1 217 ? 8.120 -17.826 -45.961 1.00 64.81 217 GLN A O 1
ATOM 1739 N N . LEU A 1 218 ? 8.220 -17.037 -43.868 1.00 64.94 218 LEU A N 1
ATOM 1740 C CA . LEU A 1 218 ? 6.771 -16.955 -43.714 1.00 64.94 218 LEU A CA 1
ATOM 1741 C C . LEU A 1 218 ? 6.166 -15.902 -44.655 1.00 64.94 218 LEU A C 1
ATOM 1743 O O . LEU A 1 218 ? 5.102 -16.129 -45.239 1.00 64.94 218 LEU A O 1
ATOM 1747 N N . LEU A 1 219 ? 6.857 -14.774 -44.830 1.00 62.53 219 LEU A N 1
ATOM 1748 C CA . LEU A 1 219 ? 6.437 -13.710 -45.734 1.00 62.53 219 LEU A CA 1
ATOM 1749 C C . LEU A 1 219 ? 6.460 -14.182 -47.199 1.00 62.53 219 LEU A C 1
ATOM 1751 O O . LEU A 1 219 ? 5.443 -14.076 -47.881 1.00 62.53 219 LEU A O 1
ATOM 1755 N N . ASP A 1 220 ? 7.556 -14.796 -47.647 1.00 62.47 220 ASP A N 1
ATOM 1756 C CA . ASP A 1 220 ? 7.739 -15.241 -49.036 1.00 62.47 220 ASP A CA 1
ATOM 1757 C C . ASP A 1 220 ? 6.885 -16.465 -49.402 1.00 62.47 220 ASP A C 1
ATOM 1759 O O . ASP A 1 220 ? 6.212 -16.497 -50.437 1.00 62.47 220 ASP A O 1
ATOM 1763 N N . ASP A 1 221 ? 6.877 -17.498 -48.555 1.00 62.62 221 ASP A N 1
ATOM 1764 C CA . ASP A 1 221 ? 6.265 -18.783 -48.899 1.00 62.62 221 ASP A CA 1
ATOM 1765 C C . ASP A 1 221 ? 4.788 -18.890 -48.524 1.00 62.62 221 ASP A C 1
ATOM 1767 O O . ASP A 1 221 ? 4.059 -19.689 -49.125 1.00 62.62 221 ASP A O 1
ATOM 1771 N N . TRP A 1 222 ? 4.324 -18.098 -47.557 1.00 63.72 222 TRP A N 1
ATOM 1772 C CA . TRP A 1 222 ? 2.937 -18.146 -47.113 1.00 63.72 222 TRP A CA 1
ATOM 1773 C C . TRP A 1 222 ? 2.177 -16.864 -47.427 1.00 63.72 222 TRP A C 1
ATOM 1775 O O . TRP A 1 222 ? 1.163 -16.957 -48.118 1.00 63.72 222 TRP A O 1
ATOM 1785 N N . ILE A 1 223 ? 2.647 -15.689 -46.995 1.00 63.75 223 ILE A N 1
ATOM 1786 C CA . ILE A 1 223 ? 1.911 -14.428 -47.197 1.00 63.75 223 ILE A CA 1
ATOM 1787 C C . ILE A 1 223 ? 1.873 -14.066 -48.686 1.00 63.75 223 ILE A C 1
ATOM 1789 O O . ILE A 1 223 ? 0.786 -13.999 -49.260 1.00 63.75 223 ILE A O 1
ATOM 1793 N N . ILE A 1 224 ? 3.029 -13.937 -49.345 1.00 66.25 224 ILE A N 1
ATOM 1794 C CA . ILE A 1 224 ? 3.124 -13.526 -50.754 1.00 66.25 224 ILE A CA 1
ATOM 1795 C C . ILE A 1 224 ? 2.427 -14.539 -51.669 1.00 66.25 224 ILE A C 1
ATOM 1797 O O . ILE A 1 224 ? 1.540 -14.154 -52.423 1.00 66.25 224 ILE A O 1
ATOM 1801 N N . LYS A 1 225 ? 2.691 -15.847 -51.541 1.00 65.50 225 LYS A N 1
ATOM 1802 C CA . LYS A 1 225 ? 2.015 -16.880 -52.363 1.00 65.50 225 LYS A CA 1
ATOM 1803 C C . LYS A 1 225 ? 0.500 -16.966 -52.146 1.00 65.50 225 LYS A C 1
ATOM 1805 O O . LYS A 1 225 ? -0.235 -17.433 -53.025 1.00 65.50 225 LYS A O 1
ATOM 1810 N N . THR A 1 226 ? 0.010 -16.590 -50.967 1.00 59.72 226 THR A N 1
ATOM 1811 C CA . THR A 1 226 ? -1.427 -16.594 -50.656 1.00 59.72 226 THR A CA 1
ATOM 1812 C C . THR A 1 226 ? -2.107 -15.351 -51.206 1.00 59.72 226 THR A C 1
ATOM 1814 O O . THR A 1 226 ? -3.145 -15.472 -51.856 1.00 59.72 226 THR A O 1
ATOM 1817 N N . VAL A 1 227 ? -1.482 -14.188 -51.029 1.00 61.06 227 VAL A N 1
ATOM 1818 C CA . VAL A 1 227 ? -1.888 -12.928 -51.655 1.00 61.06 227 VAL A CA 1
ATOM 1819 C C . VAL A 1 227 ? -1.871 -13.070 -53.179 1.00 61.06 227 VAL A C 1
ATOM 1821 O O . VAL A 1 227 ? -2.842 -12.699 -53.835 1.00 61.06 227 VAL A O 1
ATOM 1824 N N . GLU A 1 228 ? -0.861 -13.738 -53.741 1.00 62.53 228 GLU A N 1
ATOM 1825 C CA . GLU A 1 228 ? -0.787 -14.052 -55.167 1.00 62.53 228 GLU A CA 1
ATOM 1826 C C . GLU A 1 228 ? -1.984 -14.891 -55.640 1.00 62.53 228 GLU A C 1
ATOM 1828 O O . GLU A 1 228 ? -2.631 -14.569 -56.633 1.00 62.53 228 GLU A O 1
ATOM 1833 N N . LYS A 1 229 ? -2.343 -15.951 -54.906 1.00 61.25 229 LYS A N 1
ATOM 1834 C CA . LYS A 1 229 ? -3.476 -16.827 -55.261 1.00 61.25 229 LYS A CA 1
ATOM 1835 C C . LYS A 1 229 ? -4.849 -16.169 -55.122 1.00 61.25 229 LYS A C 1
ATOM 1837 O O . LYS A 1 229 ? -5.773 -16.588 -55.819 1.00 61.25 229 LYS A O 1
ATOM 1842 N N . VAL A 1 230 ? -5.005 -15.215 -54.204 1.00 58.72 230 VAL A N 1
ATOM 1843 C CA . VAL A 1 230 ? -6.282 -14.531 -53.942 1.00 58.72 230 VAL A CA 1
ATOM 1844 C C . VAL A 1 230 ? -6.459 -13.316 -54.861 1.00 58.72 230 VAL A C 1
ATOM 1846 O O . VAL A 1 230 ? -7.572 -13.080 -55.325 1.00 58.72 230 VAL A O 1
ATOM 1849 N N . MET A 1 231 ? -5.379 -12.597 -55.190 1.00 53.44 231 MET A N 1
ATOM 1850 C CA . MET A 1 231 ? -5.428 -11.347 -55.964 1.00 53.44 231 MET A CA 1
ATOM 1851 C C . MET A 1 231 ? -5.090 -11.518 -57.458 1.00 53.44 231 MET A C 1
ATOM 1853 O O . MET A 1 231 ? -5.607 -10.770 -58.286 1.00 53.44 231 MET A O 1
ATOM 1857 N N . PHE A 1 232 ? -4.285 -12.509 -57.876 1.00 49.75 232 PHE A N 1
ATOM 1858 C CA . PHE A 1 232 ? -3.891 -12.629 -59.290 1.00 49.75 232 PHE A CA 1
ATOM 1859 C C . PHE A 1 232 ? -4.891 -13.446 -60.109 1.00 49.75 232 PHE A C 1
ATOM 1861 O O . PHE A 1 232 ? -4.747 -14.651 -60.324 1.00 49.75 232 PHE A O 1
ATOM 1868 N N . LYS A 1 233 ? -5.869 -12.739 -60.681 1.00 53.25 233 LYS A N 1
ATOM 1869 C CA . LYS A 1 233 ? -6.537 -13.155 -61.930 1.00 53.25 233 LYS A CA 1
ATOM 1870 C C . LYS A 1 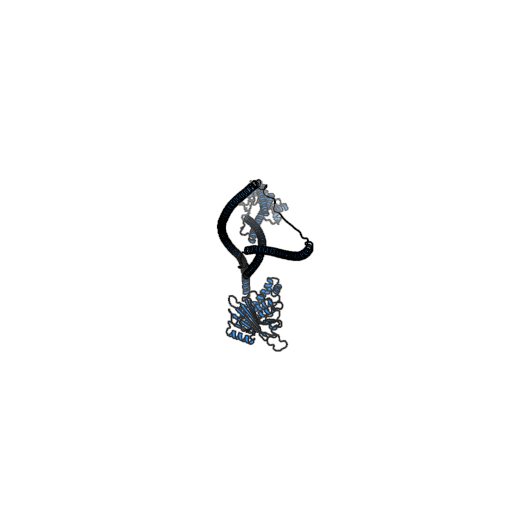233 ? -6.238 -12.234 -63.123 1.00 53.25 233 LYS A C 1
ATOM 1872 O O . LYS A 1 233 ? -6.745 -12.483 -64.212 1.00 53.25 233 LYS A O 1
ATOM 1877 N N . GLY A 1 234 ? -5.363 -11.234 -62.976 1.00 48.81 234 GLY A N 1
ATOM 1878 C CA . GLY A 1 234 ? -4.921 -10.387 -64.089 1.00 48.81 234 GLY A CA 1
ATOM 1879 C C . GLY A 1 234 ? -3.607 -9.658 -63.805 1.00 48.81 234 GLY A C 1
ATOM 1880 O O . GLY A 1 234 ? -3.402 -9.147 -62.711 1.00 48.81 234 GLY A O 1
ATOM 1881 N N . ARG A 1 235 ? -2.721 -9.581 -64.810 1.00 49.41 235 ARG A N 1
ATOM 1882 C CA . ARG A 1 235 ? -1.397 -8.920 -64.741 1.00 49.41 235 ARG A CA 1
ATOM 1883 C C . ARG A 1 235 ? -1.445 -7.392 -64.527 1.00 49.41 235 ARG A C 1
ATOM 1885 O O . ARG A 1 235 ? -0.399 -6.763 -64.498 1.00 49.41 235 ARG A O 1
ATOM 1892 N N . SER A 1 236 ? -2.624 -6.783 -64.389 1.00 52.91 236 SER A N 1
ATOM 1893 C CA . SER A 1 236 ? -2.793 -5.328 -64.244 1.00 52.91 236 SER A CA 1
ATOM 1894 C C . SER A 1 236 ? -2.846 -4.826 -62.795 1.00 52.91 236 SER A C 1
ATOM 1896 O O . SER A 1 236 ? -2.998 -3.628 -62.595 1.00 52.91 236 SER A O 1
ATOM 1898 N N . GLN A 1 237 ? -2.750 -5.702 -61.788 1.00 50.22 237 GLN A N 1
ATOM 1899 C CA . GLN A 1 237 ? -2.910 -5.333 -60.367 1.00 50.22 237 GLN A CA 1
ATOM 1900 C C . GLN A 1 237 ? -1.614 -5.423 -59.543 1.00 50.22 237 GLN A C 1
ATOM 1902 O O . GLN A 1 237 ? -1.634 -5.212 -58.337 1.00 50.22 237 GLN A O 1
ATOM 1907 N N . GLN A 1 238 ? -0.475 -5.698 -60.184 1.00 52.66 238 GLN A N 1
ATOM 1908 C CA . GLN A 1 238 ? 0.811 -5.860 -59.497 1.00 52.66 238 GLN A CA 1
ATOM 1909 C C . GLN A 1 238 ? 1.293 -4.543 -58.857 1.00 52.66 238 GLN A C 1
ATOM 1911 O O . GLN A 1 238 ? 1.702 -4.548 -57.702 1.00 52.66 238 GLN A O 1
ATOM 1916 N N . GLY A 1 239 ? 1.106 -3.406 -59.543 1.00 57.91 239 GLY A N 1
ATOM 1917 C CA . GLY A 1 239 ? 1.389 -2.079 -58.978 1.00 57.91 239 GLY A CA 1
ATOM 1918 C C . GLY A 1 239 ? 0.439 -1.668 -57.845 1.00 57.91 239 GLY A C 1
ATOM 1919 O O . GLY A 1 239 ? 0.857 -0.992 -56.918 1.00 57.91 239 GLY A O 1
ATOM 1920 N N . GLN A 1 240 ? -0.815 -2.143 -57.853 1.00 56.00 240 GLN A N 1
ATOM 1921 C CA . GLN A 1 240 ? -1.743 -1.920 -56.734 1.00 56.00 240 GLN A CA 1
ATOM 1922 C C . GLN A 1 240 ? -1.346 -2.718 -55.491 1.00 56.00 240 GLN A C 1
ATOM 1924 O O . GLN A 1 240 ? -1.663 -2.296 -54.385 1.00 56.00 240 GLN A O 1
ATOM 1929 N N . LEU A 1 241 ? -0.670 -3.860 -55.660 1.00 53.12 241 LEU A N 1
ATOM 1930 C CA . LEU A 1 241 ? -0.168 -4.656 -54.547 1.00 53.12 241 LEU A CA 1
ATOM 1931 C C . LEU A 1 241 ? 1.054 -4.008 -53.897 1.00 53.12 241 LEU A C 1
ATOM 1933 O O . LEU A 1 241 ? 1.128 -3.987 -52.675 1.00 53.12 241 LEU A O 1
ATOM 1937 N N . GLU A 1 242 ? 1.979 -3.468 -54.693 1.00 56.56 242 GLU A N 1
ATOM 1938 C CA . GLU A 1 242 ? 3.108 -2.682 -54.179 1.00 56.56 242 GLU A CA 1
ATOM 1939 C C . GLU A 1 242 ? 2.607 -1.449 -53.426 1.00 56.56 242 GLU A C 1
ATOM 1941 O O . GLU A 1 242 ? 2.995 -1.247 -52.284 1.00 56.56 242 GLU A O 1
ATOM 1946 N N . GLU A 1 243 ? 1.654 -0.708 -53.996 1.00 62.03 243 GLU A N 1
ATOM 1947 C CA . GLU A 1 243 ? 1.064 0.474 -53.359 1.00 62.03 243 GLU A CA 1
ATOM 1948 C C . GLU A 1 243 ? 0.238 0.112 -52.105 1.00 62.03 243 GLU A C 1
ATOM 1950 O O . GLU A 1 243 ? 0.267 0.828 -51.105 1.00 62.03 243 GLU A O 1
ATOM 1955 N N . MET A 1 244 ? -0.460 -1.035 -52.108 1.00 55.72 244 MET A N 1
ATOM 1956 C CA . MET A 1 244 ? -1.125 -1.571 -50.914 1.00 55.72 244 MET A CA 1
ATOM 1957 C C . MET A 1 244 ? -0.133 -2.012 -49.848 1.00 55.72 244 MET A C 1
ATOM 1959 O O . MET A 1 244 ? -0.398 -1.754 -48.685 1.00 55.72 244 MET A O 1
ATOM 1963 N N . LEU A 1 245 ? 0.951 -2.703 -50.207 1.00 58.56 245 LEU A N 1
ATOM 1964 C CA . LEU A 1 245 ? 1.971 -3.165 -49.264 1.00 58.56 245 LEU A CA 1
ATOM 1965 C C . LEU A 1 245 ? 2.744 -1.985 -48.690 1.00 58.56 245 LEU A C 1
ATOM 1967 O O . LEU A 1 245 ? 3.009 -1.974 -47.498 1.00 58.56 245 LEU A O 1
ATOM 1971 N N . GLU A 1 246 ? 3.046 -0.978 -49.501 1.00 64.12 246 GLU A N 1
ATOM 1972 C CA . GLU A 1 246 ? 3.669 0.264 -49.056 1.00 64.12 246 GLU A CA 1
ATOM 1973 C C . GLU A 1 246 ? 2.738 1.026 -48.103 1.00 64.12 246 GLU A C 1
ATOM 1975 O O . GLU A 1 246 ? 3.173 1.434 -47.025 1.00 64.12 246 GLU A O 1
ATOM 1980 N N . ARG A 1 247 ? 1.432 1.098 -48.411 1.00 65.06 247 ARG A N 1
ATOM 1981 C CA . ARG A 1 247 ? 0.418 1.601 -47.470 1.00 65.06 247 ARG A CA 1
ATOM 1982 C C . ARG A 1 247 ? 0.275 0.746 -46.222 1.00 65.06 247 ARG A C 1
ATOM 1984 O O . ARG A 1 247 ? 0.132 1.311 -45.154 1.00 65.06 247 ARG A O 1
ATOM 1991 N N . LEU A 1 248 ? 0.321 -0.579 -46.323 1.00 54.47 248 LEU A N 1
ATOM 1992 C CA . LEU A 1 248 ? 0.224 -1.483 -45.175 1.00 54.47 248 LEU A CA 1
ATOM 1993 C C . LEU A 1 248 ? 1.454 -1.356 -44.286 1.00 54.47 248 LEU A C 1
ATOM 1995 O O . LEU A 1 248 ? 1.322 -1.375 -43.075 1.00 54.47 248 LEU A O 1
ATOM 1999 N N . VAL A 1 249 ? 2.644 -1.198 -44.863 1.00 62.56 249 VAL A N 1
ATOM 2000 C CA . VAL A 1 249 ? 3.880 -0.944 -44.117 1.00 62.56 249 VAL A CA 1
ATOM 2001 C C . VAL A 1 249 ? 3.818 0.430 -43.455 1.00 62.56 249 VAL A C 1
ATOM 2003 O O . VAL A 1 249 ? 4.157 0.534 -42.281 1.00 62.56 249 VAL A O 1
ATOM 2006 N N . GLN A 1 250 ? 3.329 1.463 -44.148 1.00 68.50 250 GLN A N 1
ATOM 2007 C CA . GLN A 1 250 ? 3.078 2.772 -43.537 1.00 68.50 250 GLN A CA 1
ATOM 2008 C C . GLN A 1 250 ? 2.036 2.693 -42.419 1.00 68.50 250 GLN A C 1
ATOM 2010 O O . GLN A 1 250 ? 2.311 3.167 -41.326 1.00 68.50 250 GLN A O 1
ATOM 2015 N N . GLU A 1 251 ? 0.902 2.028 -42.634 1.00 62.31 251 GLU A N 1
ATOM 2016 C CA . GLU A 1 251 ? -0.128 1.803 -41.618 1.00 62.31 251 GLU A CA 1
ATOM 2017 C C . GLU A 1 251 ? 0.387 0.940 -40.468 1.00 62.31 251 GLU A C 1
ATOM 2019 O O . GLU A 1 251 ? -0.024 1.153 -39.339 1.00 62.31 251 GLU A O 1
ATOM 2024 N N . VAL A 1 252 ? 1.282 -0.023 -40.697 1.00 61.84 252 VAL A N 1
ATOM 2025 C CA . VAL A 1 252 ? 1.898 -0.832 -39.633 1.00 61.84 252 VAL A CA 1
ATOM 2026 C C . VAL A 1 252 ? 2.882 0.008 -38.829 1.00 61.84 252 VAL A C 1
ATOM 2028 O O . VAL A 1 252 ? 2.864 -0.082 -37.610 1.00 61.84 252 VAL A O 1
ATOM 2031 N N . ILE A 1 253 ? 3.684 0.863 -39.466 1.00 67.38 253 ILE A N 1
ATOM 2032 C CA . ILE A 1 253 ? 4.594 1.789 -38.773 1.00 67.38 253 ILE A CA 1
ATOM 2033 C C . ILE A 1 253 ? 3.800 2.851 -37.999 1.00 67.38 253 ILE A C 1
ATOM 2035 O O . ILE A 1 253 ? 4.133 3.173 -36.858 1.00 67.38 253 ILE A O 1
ATOM 2039 N N . GLU A 1 254 ? 2.737 3.393 -38.590 1.00 69.00 254 GLU A N 1
ATOM 2040 C CA . GLU A 1 254 ? 1.824 4.325 -37.929 1.00 69.00 254 GLU A CA 1
ATOM 2041 C C . GLU A 1 254 ? 1.041 3.637 -36.813 1.00 69.00 254 GLU A C 1
ATOM 2043 O O . GLU A 1 254 ? 0.903 4.218 -35.743 1.00 69.00 254 GLU A O 1
ATOM 2048 N N . ASN A 1 255 ? 0.612 2.387 -36.997 1.00 68.44 255 ASN A N 1
ATOM 2049 C CA . ASN A 1 255 ? -0.009 1.588 -35.946 1.00 68.44 255 ASN A CA 1
ATOM 2050 C C . ASN A 1 255 ? 0.989 1.233 -34.851 1.00 68.44 255 ASN A C 1
ATOM 2052 O O . ASN A 1 255 ? 0.603 1.254 -33.697 1.00 68.44 255 ASN A O 1
ATOM 2056 N N . GLU A 1 256 ? 2.256 0.946 -35.145 1.00 69.88 256 GLU A N 1
ATOM 2057 C CA . GLU A 1 256 ? 3.282 0.743 -34.117 1.00 69.88 256 GLU A CA 1
ATOM 2058 C C . GLU A 1 256 ? 3.519 2.026 -33.328 1.00 69.88 256 GLU A C 1
ATOM 2060 O O . GLU A 1 256 ? 3.563 1.982 -32.100 1.00 69.88 256 GLU A O 1
ATOM 2065 N N . ARG A 1 257 ? 3.591 3.182 -33.999 1.00 70.81 257 ARG A N 1
ATOM 2066 C CA . ARG A 1 257 ? 3.636 4.486 -33.322 1.00 70.81 257 ARG A CA 1
ATOM 2067 C C . ARG A 1 257 ? 2.388 4.723 -32.485 1.00 70.81 257 ARG A C 1
ATOM 2069 O O . ARG A 1 257 ? 2.515 5.102 -31.329 1.00 70.81 257 ARG A O 1
ATOM 2076 N N . PHE A 1 258 ? 1.206 4.435 -33.018 1.00 72.31 258 PHE A N 1
ATOM 2077 C CA . PHE A 1 258 ? -0.062 4.570 -32.309 1.00 72.31 258 PHE A CA 1
ATOM 2078 C C . PHE A 1 258 ? -0.177 3.576 -31.147 1.00 72.31 258 PHE A C 1
ATOM 2080 O O . PHE A 1 258 ? -0.734 3.910 -30.110 1.00 72.31 258 PHE A O 1
ATOM 2087 N N . ILE A 1 259 ? 0.375 2.368 -31.269 1.00 71.44 259 ILE A N 1
ATOM 2088 C CA . ILE A 1 259 ? 0.449 1.363 -30.205 1.00 71.44 259 ILE A CA 1
ATOM 2089 C C . ILE A 1 259 ? 1.422 1.831 -29.130 1.00 71.44 259 ILE A C 1
ATOM 2091 O O . ILE A 1 259 ? 1.078 1.737 -27.957 1.00 71.44 259 ILE A O 1
ATOM 2095 N N . MET A 1 260 ? 2.587 2.375 -29.492 1.00 72.19 260 MET A N 1
ATOM 2096 C CA . MET A 1 260 ? 3.530 2.954 -28.534 1.00 72.19 260 MET A CA 1
ATOM 2097 C C . MET A 1 260 ? 2.933 4.173 -27.831 1.00 72.19 260 MET A C 1
ATOM 2099 O O . MET A 1 260 ? 3.004 4.256 -26.610 1.00 72.19 260 MET A O 1
ATOM 2103 N N . GLU A 1 261 ? 2.291 5.086 -28.560 1.00 78.75 261 GLU A N 1
ATOM 2104 C CA . GLU A 1 261 ? 1.583 6.232 -27.985 1.00 78.75 261 GLU A CA 1
ATOM 2105 C C . GLU A 1 261 ? 0.437 5.774 -27.087 1.00 78.75 261 GLU A C 1
ATOM 2107 O O . GLU A 1 261 ? 0.319 6.243 -25.961 1.00 78.75 261 GLU A O 1
ATOM 2112 N N . LYS A 1 262 ? -0.369 4.802 -27.522 1.00 78.56 262 LYS A N 1
ATOM 2113 C CA . LYS A 1 262 ? -1.434 4.211 -26.709 1.00 78.56 262 LYS A CA 1
ATOM 2114 C C . LYS A 1 262 ? -0.875 3.521 -25.470 1.00 78.56 262 LYS A C 1
ATOM 2116 O O . LYS A 1 262 ? -1.492 3.653 -24.426 1.00 78.56 262 LYS A O 1
ATOM 2121 N N . GLN A 1 263 ? 0.253 2.816 -25.557 1.00 76.31 263 GLN A N 1
ATOM 2122 C CA . GLN A 1 263 ? 0.926 2.197 -24.410 1.00 76.31 263 GLN A CA 1
ATOM 2123 C C . GLN A 1 263 ? 1.494 3.249 -23.454 1.00 76.31 263 GLN A C 1
ATOM 2125 O O . GLN A 1 263 ? 1.425 3.084 -22.238 1.00 76.31 263 GLN A O 1
ATOM 2130 N N . LEU A 1 264 ? 2.018 4.354 -23.987 1.00 79.31 264 LEU A N 1
ATOM 2131 C CA . LEU A 1 264 ? 2.495 5.484 -23.200 1.00 79.31 264 LEU A CA 1
ATOM 2132 C C . LEU A 1 264 ? 1.326 6.167 -22.481 1.00 79.31 264 LEU A C 1
ATOM 2134 O O . LEU A 1 264 ? 1.397 6.408 -21.279 1.00 79.31 264 LEU A O 1
ATOM 2138 N N . PHE A 1 265 ? 0.228 6.427 -23.195 1.00 77.88 265 PHE A N 1
ATOM 2139 C CA . PHE A 1 265 ? -0.990 7.008 -22.643 1.00 77.88 265 PHE A CA 1
ATOM 2140 C C . PHE A 1 265 ? -1.700 6.056 -21.688 1.00 77.88 265 PHE A C 1
ATOM 2142 O O . PHE A 1 265 ? -2.183 6.518 -20.665 1.00 77.88 265 PHE A O 1
ATOM 2149 N N . SER A 1 266 ? -1.739 4.749 -21.955 1.00 79.12 266 SER A N 1
ATOM 2150 C CA . SER A 1 266 ? -2.315 3.769 -21.032 1.00 79.12 266 SER A CA 1
ATOM 2151 C C . SER A 1 266 ? -1.457 3.655 -19.782 1.00 79.12 266 SER A C 1
ATOM 2153 O O . SER A 1 266 ? -1.985 3.774 -18.691 1.00 79.12 266 SER A O 1
ATOM 2155 N N . GLY A 1 267 ? -0.131 3.566 -19.915 1.00 83.06 267 GLY A N 1
ATOM 2156 C CA . GLY A 1 267 ? 0.776 3.569 -18.769 1.00 83.06 267 GLY A CA 1
ATOM 2157 C C . GLY A 1 267 ? 0.707 4.870 -17.962 1.00 83.06 267 GLY A C 1
ATOM 2158 O O . GLY A 1 267 ? 0.817 4.849 -16.736 1.00 83.06 267 GLY A O 1
ATOM 2159 N N . PHE A 1 268 ? 0.487 6.007 -18.625 1.00 84.38 268 PHE A N 1
ATOM 2160 C CA . PHE A 1 268 ? 0.232 7.283 -17.964 1.00 84.38 268 PHE A CA 1
ATOM 2161 C C . PHE A 1 268 ? -1.127 7.299 -17.257 1.00 84.38 268 PHE A C 1
ATOM 2163 O O . PHE A 1 268 ? -1.186 7.692 -16.097 1.00 84.38 268 PHE A O 1
ATOM 2170 N N . LEU A 1 269 ? -2.199 6.844 -17.911 1.00 83.94 269 LEU A N 1
ATOM 2171 C CA . LEU A 1 269 ? -3.546 6.765 -17.342 1.00 83.94 269 LEU A CA 1
ATOM 2172 C C . LEU A 1 269 ? -3.613 5.789 -16.167 1.00 83.94 269 LEU A C 1
ATOM 2174 O O . LEU A 1 269 ? -4.240 6.124 -15.171 1.00 83.94 269 LEU A O 1
ATOM 2178 N N . ASP A 1 270 ? -2.925 4.652 -16.237 1.00 83.25 270 ASP A N 1
ATOM 2179 C CA . ASP A 1 270 ? -2.832 3.673 -15.151 1.00 83.25 270 ASP A CA 1
ATOM 2180 C C . ASP A 1 270 ? -2.121 4.284 -13.938 1.00 83.25 270 ASP A C 1
ATOM 2182 O O . ASP A 1 270 ? -2.600 4.189 -12.808 1.00 83.25 270 ASP A O 1
ATOM 2186 N N . ARG A 1 271 ? -1.008 5.001 -14.163 1.00 82.06 271 ARG A N 1
ATOM 2187 C CA . ARG A 1 271 ? -0.327 5.751 -13.093 1.00 82.06 271 ARG A CA 1
ATOM 2188 C C . ARG A 1 271 ? -1.217 6.846 -12.522 1.00 82.06 271 ARG A C 1
ATOM 2190 O O . ARG A 1 271 ? -1.245 7.018 -11.311 1.00 82.06 271 ARG A O 1
ATOM 2197 N N . LEU A 1 272 ? -1.945 7.574 -13.365 1.00 82.25 272 LEU A N 1
ATOM 2198 C CA . LEU A 1 272 ? -2.831 8.660 -12.948 1.00 82.25 272 LEU A CA 1
ATOM 2199 C C . LEU A 1 272 ? -4.051 8.122 -12.187 1.00 82.25 272 LEU A C 1
ATOM 2201 O O . LEU A 1 272 ? -4.448 8.724 -11.197 1.00 82.25 272 LEU A O 1
ATOM 2205 N N . GLN A 1 273 ? -4.591 6.963 -12.572 1.00 81.81 273 GLN A N 1
ATOM 2206 C CA . GLN A 1 273 ? -5.629 6.249 -11.827 1.00 81.81 273 GLN A CA 1
ATOM 2207 C C . GLN A 1 273 ? -5.118 5.743 -10.479 1.00 81.81 273 GLN A C 1
ATOM 2209 O O . GLN A 1 273 ? -5.811 5.913 -9.479 1.00 81.81 273 GLN A O 1
ATOM 2214 N N . SER A 1 274 ? -3.904 5.186 -10.422 1.00 82.25 274 SER A N 1
ATOM 2215 C CA . SER A 1 274 ? -3.269 4.807 -9.154 1.00 82.25 274 SER A CA 1
ATOM 2216 C C . SER A 1 274 ? -3.121 6.019 -8.232 1.00 82.25 274 SER A C 1
ATOM 2218 O O . SER A 1 274 ? -3.506 5.968 -7.068 1.00 82.25 274 SER A O 1
ATOM 2220 N N . LEU A 1 275 ? -2.642 7.142 -8.774 1.00 84.69 275 LEU A N 1
ATOM 2221 C CA . LEU A 1 275 ? -2.445 8.386 -8.031 1.00 84.69 275 LEU A CA 1
ATOM 2222 C C . LEU A 1 275 ? -3.780 8.995 -7.577 1.00 84.69 275 LEU A C 1
ATOM 2224 O O . LEU A 1 275 ? -3.874 9.484 -6.457 1.00 84.69 275 LEU A O 1
ATOM 2228 N N . LEU A 1 276 ? -4.829 8.924 -8.404 1.00 83.56 276 LEU A N 1
ATOM 2229 C CA . LEU A 1 276 ? -6.192 9.319 -8.030 1.00 83.56 276 LEU A CA 1
ATOM 2230 C C . LEU A 1 276 ? -6.757 8.429 -6.919 1.00 83.56 276 LEU A C 1
ATOM 2232 O O . LEU A 1 276 ? -7.346 8.960 -5.983 1.00 83.56 276 LEU A O 1
ATOM 2236 N N . GLY A 1 277 ? -6.539 7.113 -6.974 1.00 84.44 277 GLY A N 1
ATOM 2237 C CA . GLY A 1 277 ? -6.941 6.189 -5.910 1.00 84.44 277 GLY A CA 1
ATOM 2238 C C . GLY A 1 277 ? -6.224 6.477 -4.587 1.00 84.44 277 GLY A C 1
ATOM 2239 O O . GLY A 1 277 ? -6.847 6.526 -3.523 1.00 84.44 277 GLY A O 1
ATOM 2240 N N . GLU A 1 278 ? -4.922 6.762 -4.638 1.00 84.44 278 GLU A N 1
ATOM 2241 C CA . GLU A 1 278 ? -4.161 7.230 -3.475 1.00 84.44 278 GLU A CA 1
ATOM 2242 C C . GLU A 1 278 ? -4.697 8.576 -2.953 1.00 84.44 278 GLU A C 1
ATOM 2244 O O . GLU A 1 278 ? -4.874 8.754 -1.748 1.00 84.44 278 GLU A O 1
ATOM 2249 N N . LEU A 1 279 ? -5.058 9.513 -3.831 1.00 82.25 279 LEU A N 1
ATOM 2250 C CA . LEU A 1 279 ? -5.622 10.803 -3.426 1.00 82.25 279 LEU A CA 1
ATOM 2251 C C . LEU A 1 279 ? -7.019 10.667 -2.799 1.00 82.25 279 LEU A C 1
ATOM 2253 O O . LEU A 1 279 ? -7.317 11.337 -1.809 1.00 82.25 279 LEU A O 1
ATOM 2257 N N . GLU A 1 280 ? -7.865 9.782 -3.331 1.00 85.25 280 GLU A N 1
ATOM 2258 C CA . GLU A 1 280 ? -9.179 9.457 -2.767 1.00 85.25 280 GLU A CA 1
ATOM 2259 C C . GLU A 1 280 ? -9.055 8.829 -1.377 1.00 85.25 280 GLU A C 1
ATOM 2261 O O . GLU A 1 280 ? -9.801 9.193 -0.465 1.00 85.25 280 GLU A O 1
ATOM 2266 N N . THR A 1 281 ? -8.088 7.929 -1.173 1.00 86.62 281 THR A N 1
ATOM 2267 C CA . THR A 1 281 ? -7.836 7.358 0.160 1.00 86.62 281 THR A CA 1
ATOM 2268 C C . THR A 1 281 ? -7.347 8.417 1.147 1.00 86.62 281 THR A C 1
ATOM 2270 O O . THR A 1 281 ? -7.836 8.462 2.277 1.00 86.62 281 THR A O 1
ATOM 2273 N N . VAL A 1 282 ? -6.469 9.333 0.727 1.00 85.31 282 VAL A N 1
ATOM 2274 C CA . VAL A 1 282 ? -6.035 10.474 1.552 1.00 85.31 282 VAL A CA 1
ATOM 2275 C C . VAL A 1 282 ? -7.206 11.400 1.897 1.00 85.31 282 VAL A C 1
ATOM 2277 O O . VAL A 1 282 ? -7.352 11.782 3.060 1.00 85.31 282 VAL A O 1
ATOM 2280 N N . LEU A 1 283 ? -8.073 11.728 0.935 1.00 85.00 283 LEU A N 1
ATOM 2281 C CA . LEU A 1 283 ? -9.272 12.543 1.170 1.00 85.00 283 LEU A CA 1
ATOM 2282 C C . LEU A 1 283 ? -10.232 11.869 2.154 1.00 85.00 283 LEU A C 1
ATOM 2284 O O . LEU A 1 283 ? -10.676 12.502 3.112 1.00 85.00 283 LEU A O 1
ATOM 2288 N N . LYS A 1 284 ? -10.487 10.569 1.979 1.00 87.81 284 LYS A N 1
ATOM 2289 C CA . LYS A 1 284 ? -11.329 9.782 2.885 1.00 87.81 284 LYS A CA 1
ATOM 2290 C C . LYS A 1 284 ? -10.749 9.736 4.300 1.00 87.81 284 LYS A C 1
ATOM 2292 O O . LYS A 1 284 ? -11.489 9.888 5.272 1.00 87.81 284 LYS A O 1
ATOM 2297 N N . ASN A 1 285 ? -9.432 9.587 4.430 1.00 84.62 285 ASN A N 1
ATOM 2298 C CA . ASN A 1 285 ? -8.745 9.606 5.722 1.00 84.62 285 ASN A CA 1
ATOM 2299 C C . ASN A 1 285 ? -8.819 10.989 6.389 1.00 84.62 285 ASN A C 1
ATOM 2301 O O . ASN A 1 285 ? -9.060 11.073 7.593 1.00 84.62 285 ASN A O 1
ATOM 2305 N N . LEU A 1 286 ? -8.688 12.077 5.625 1.00 84.62 286 LEU A N 1
ATOM 2306 C CA . LEU A 1 286 ? -8.867 13.450 6.115 1.00 84.62 286 LEU A CA 1
ATOM 2307 C C . LEU A 1 286 ? -10.302 13.718 6.589 1.00 84.62 286 LEU A C 1
ATOM 2309 O O . LEU A 1 286 ? -10.503 14.347 7.631 1.00 84.62 286 LEU A O 1
ATOM 2313 N N . GLU A 1 287 ? -11.309 13.234 5.863 1.00 85.31 287 GLU A N 1
ATOM 2314 C CA . GLU A 1 287 ? -12.710 13.326 6.285 1.00 85.31 287 GLU A CA 1
ATOM 2315 C C . GLU A 1 287 ? -12.982 12.509 7.550 1.00 85.31 287 GLU A C 1
ATOM 2317 O O . GLU A 1 287 ? -13.620 13.009 8.481 1.00 85.31 287 GLU A O 1
ATOM 2322 N N . GLN A 1 288 ? -12.446 11.288 7.640 1.00 86.06 288 GLN A N 1
ATOM 2323 C CA . GLN A 1 288 ? -12.532 10.477 8.854 1.00 86.06 288 GLN A CA 1
ATOM 2324 C C . GLN A 1 288 ? -11.843 11.154 10.040 1.00 86.06 288 GLN A C 1
ATOM 2326 O O . GLN A 1 288 ? -12.412 11.188 11.131 1.00 86.06 288 GLN A O 1
ATOM 2331 N N . GLN A 1 289 ? -10.667 11.752 9.836 1.00 87.31 289 GLN A N 1
ATOM 2332 C CA . GLN A 1 289 ? -9.958 12.505 10.868 1.00 87.31 289 GLN A CA 1
ATOM 2333 C C . GLN A 1 289 ? -10.782 13.707 11.347 1.00 87.31 289 GLN A C 1
ATOM 2335 O O . GLN A 1 289 ? -10.920 13.910 12.554 1.00 87.31 289 GLN A O 1
ATOM 2340 N N . LYS A 1 290 ? -11.390 14.475 10.430 1.00 84.50 290 LYS A N 1
ATOM 2341 C CA . LYS A 1 290 ? -12.312 15.568 10.786 1.00 84.50 290 LYS A CA 1
ATOM 2342 C C . LYS A 1 290 ? -13.528 15.057 11.559 1.00 84.50 290 LYS A C 1
ATOM 2344 O O . LYS A 1 290 ? -13.907 15.662 12.560 1.00 84.50 290 LYS A O 1
ATOM 2349 N N . GLY A 1 291 ? -14.108 13.932 11.143 1.00 86.00 291 GLY A N 1
ATOM 2350 C CA . GLY A 1 291 ? -15.234 13.298 11.830 1.00 86.00 291 GLY A CA 1
ATOM 2351 C C . GLY A 1 291 ? -14.879 12.823 13.242 1.00 86.00 291 GLY A C 1
ATOM 2352 O O . GLY A 1 291 ? -15.646 13.042 14.179 1.00 86.00 291 GLY A O 1
ATOM 2353 N N . LEU A 1 292 ? -13.703 12.218 13.422 1.00 84.12 292 LEU A N 1
ATOM 2354 C CA . LEU A 1 292 ? -13.181 11.830 14.734 1.00 84.12 292 LEU A CA 1
ATOM 2355 C C . LEU A 1 292 ? -12.888 13.052 15.607 1.00 84.12 292 LEU A C 1
ATOM 2357 O O . LEU A 1 292 ? -13.251 13.047 16.779 1.00 84.12 292 LEU A O 1
ATOM 2361 N N . GLY A 1 293 ? -12.319 14.118 15.037 1.00 83.00 293 GLY A N 1
ATOM 2362 C CA . GLY A 1 293 ? -12.102 15.389 15.730 1.00 83.00 293 GLY A CA 1
ATOM 2363 C C . GLY A 1 293 ? -13.406 16.022 16.221 1.00 83.00 293 GLY A C 1
ATOM 2364 O O . GLY A 1 293 ? -13.498 16.422 17.379 1.00 83.00 293 GLY A O 1
ATOM 2365 N N . ALA A 1 294 ? -14.448 16.033 15.385 1.00 84.38 294 ALA A N 1
ATOM 2366 C CA . ALA A 1 294 ? -15.774 16.516 15.768 1.00 84.38 294 ALA A CA 1
ATOM 2367 C C . ALA A 1 294 ? -16.399 15.667 16.889 1.00 84.38 294 ALA A C 1
ATOM 2369 O O . ALA A 1 294 ? -16.955 16.214 17.841 1.00 84.38 294 ALA A O 1
ATOM 2370 N N . LYS A 1 295 ? -16.260 14.334 16.822 1.00 86.75 295 LYS A N 1
ATOM 2371 C CA . LYS A 1 295 ? -16.713 13.426 17.889 1.00 86.75 295 LYS A CA 1
ATOM 2372 C C . LYS A 1 295 ? -15.955 13.654 19.197 1.00 86.75 295 LYS A C 1
ATOM 2374 O O . LYS A 1 295 ? -16.584 13.675 20.246 1.00 86.75 295 LYS A O 1
ATOM 2379 N N . LEU A 1 296 ? -14.639 13.860 19.144 1.00 84.19 296 LEU A N 1
ATOM 2380 C CA . LEU A 1 296 ? -13.809 14.175 20.313 1.00 84.19 296 LEU A CA 1
ATOM 2381 C C . LEU A 1 296 ? -14.213 15.504 20.956 1.00 84.19 296 LEU A C 1
ATOM 2383 O O . LEU A 1 296 ? -14.364 15.567 22.172 1.00 84.19 296 LEU A O 1
ATOM 2387 N N . ALA A 1 297 ? -14.449 16.540 20.150 1.00 84.62 297 ALA A N 1
ATOM 2388 C CA . ALA A 1 297 ? -14.923 17.831 20.639 1.00 84.62 297 ALA A CA 1
ATOM 2389 C C . ALA A 1 297 ? -16.316 17.725 21.286 1.00 84.62 297 ALA A C 1
ATOM 2391 O O . ALA A 1 297 ? -16.536 18.273 22.366 1.00 84.62 297 ALA A O 1
ATOM 2392 N N . ALA A 1 298 ? -17.236 16.975 20.670 1.00 85.50 298 ALA A N 1
ATOM 2393 C CA . ALA A 1 298 ? -18.558 16.711 21.236 1.00 85.50 298 ALA A CA 1
ATOM 2394 C C . ALA A 1 298 ? -18.474 15.910 22.546 1.00 85.50 298 ALA A C 1
ATOM 2396 O O . ALA A 1 298 ? -19.163 16.239 23.510 1.00 85.50 298 ALA A O 1
ATOM 2397 N N . LEU A 1 299 ? -17.598 14.902 22.609 1.00 87.62 299 LEU A N 1
ATOM 2398 C CA . LEU A 1 299 ? -17.357 14.115 23.817 1.00 87.62 299 LEU A CA 1
ATOM 2399 C C . LEU A 1 299 ? -16.778 14.985 24.938 1.00 87.62 299 LEU A C 1
ATOM 2401 O O . LEU A 1 299 ? -17.215 14.877 26.077 1.00 87.62 299 LEU A O 1
ATOM 2405 N N . TYR A 1 300 ? -15.833 15.871 24.618 1.00 86.38 300 TYR A N 1
ATOM 2406 C CA . TYR A 1 300 ? -15.241 16.803 25.575 1.00 86.38 300 TYR A CA 1
ATOM 2407 C C . TYR A 1 300 ? -16.283 17.774 26.146 1.00 86.38 300 TYR A C 1
ATOM 2409 O O . TYR A 1 300 ? -16.348 17.963 27.358 1.00 86.38 300 TYR A O 1
ATOM 2417 N N . LEU A 1 301 ? -17.147 18.335 25.293 1.00 88.38 301 LEU A N 1
ATOM 2418 C CA . LEU A 1 301 ? -18.269 19.181 25.715 1.00 88.38 301 LEU A CA 1
ATOM 2419 C C . LEU A 1 301 ? -19.260 18.425 26.605 1.00 88.38 301 LEU A C 1
ATOM 2421 O O . LEU A 1 301 ? -19.635 18.930 27.661 1.00 88.38 301 LEU A O 1
ATOM 2425 N N . TYR A 1 302 ? -19.647 17.213 26.205 1.00 90.50 302 TYR A N 1
ATOM 2426 C CA . TYR A 1 302 ? -20.562 16.374 26.974 1.00 90.50 302 TYR A CA 1
ATOM 2427 C C . TYR A 1 302 ? -19.977 15.996 28.340 1.00 90.50 302 TYR A C 1
ATOM 2429 O O . TYR A 1 302 ? -20.651 16.129 29.357 1.00 90.50 302 TYR A O 1
ATOM 2437 N N . LEU A 1 303 ? -18.709 15.575 28.384 1.00 87.31 303 LEU A N 1
ATOM 2438 C CA . LEU A 1 303 ? -18.016 15.264 29.633 1.00 87.31 303 LEU A CA 1
ATOM 2439 C C . LEU A 1 303 ? -17.885 16.504 30.519 1.00 87.31 303 LEU A C 1
ATOM 2441 O O . LEU A 1 303 ? -18.134 16.406 31.714 1.00 87.31 303 LEU A O 1
ATOM 2445 N N . GLY A 1 304 ? -17.567 17.668 29.949 1.00 89.69 304 GLY A N 1
ATOM 2446 C CA . GLY A 1 304 ? -17.516 18.930 30.688 1.00 89.69 304 GLY A CA 1
ATOM 2447 C C . GLY A 1 304 ? -18.865 19.307 31.308 1.00 89.69 304 GLY A C 1
ATOM 2448 O O . GLY A 1 304 ? -18.923 19.651 32.485 1.00 89.69 304 GLY A O 1
ATOM 2449 N N . GLN A 1 305 ? -19.960 19.176 30.552 1.00 91.00 305 GLN A N 1
ATOM 2450 C CA . GLN A 1 305 ? -21.315 19.372 31.080 1.00 91.00 305 GLN A CA 1
ATOM 2451 C C . GLN A 1 305 ? -21.642 18.357 32.178 1.00 91.00 305 GLN A C 1
ATOM 2453 O O . GLN A 1 305 ? -22.169 18.737 33.219 1.00 91.00 305 GLN A O 1
ATOM 2458 N N . LYS A 1 306 ? -21.283 17.083 31.985 1.00 89.88 306 LYS A N 1
ATOM 2459 C CA . LYS A 1 306 ? -21.581 16.028 32.956 1.00 89.88 306 LYS A CA 1
ATOM 2460 C C . LYS A 1 306 ? -20.792 16.167 34.252 1.00 89.88 306 LYS A C 1
ATOM 2462 O O . LYS A 1 306 ? -21.340 15.902 35.316 1.00 89.88 306 LYS A O 1
ATOM 2467 N N . ILE A 1 307 ? -19.536 16.603 34.171 1.00 90.38 307 ILE A N 1
ATOM 2468 C CA . ILE A 1 307 ? -18.724 16.944 35.344 1.00 90.38 307 ILE A CA 1
ATOM 2469 C C . ILE A 1 307 ? -19.398 18.075 36.116 1.00 90.38 307 ILE A C 1
ATOM 2471 O O . ILE A 1 307 ? -19.607 17.933 37.315 1.00 90.38 307 ILE A O 1
ATOM 2475 N N . LYS A 1 308 ? -19.822 19.139 35.424 1.00 92.12 308 LYS A N 1
ATOM 2476 C CA . LYS A 1 308 ? -20.491 20.273 36.063 1.00 92.12 308 LYS A CA 1
ATOM 2477 C C . LYS A 1 308 ? -21.812 19.877 36.733 1.00 92.12 308 LYS A C 1
ATOM 2479 O O . LYS A 1 308 ? -22.038 20.234 37.881 1.00 92.12 308 LYS A O 1
ATOM 2484 N N . GLU A 1 309 ? -22.648 19.080 36.063 1.00 91.69 309 GLU A N 1
ATOM 2485 C CA . GLU A 1 309 ? -23.879 18.534 36.661 1.00 91.69 309 GLU A CA 1
ATOM 2486 C C . GLU A 1 309 ? -23.590 17.702 37.920 1.00 91.69 309 GLU A C 1
ATOM 2488 O O . GLU A 1 309 ? -24.318 17.791 38.906 1.00 91.69 309 GLU A O 1
ATOM 2493 N N . LEU A 1 310 ? -22.543 16.871 37.895 1.00 90.19 310 LEU A N 1
ATOM 2494 C CA . LEU A 1 310 ? -22.162 16.042 39.040 1.00 90.19 310 LEU A CA 1
ATOM 2495 C C . LEU A 1 310 ? -21.583 16.871 40.192 1.00 90.19 310 LEU A C 1
ATOM 2497 O O . LEU A 1 310 ? -21.823 16.534 41.349 1.00 90.19 310 LEU A O 1
ATOM 2501 N N . GLU A 1 311 ? -20.847 17.945 39.900 1.00 90.06 311 GLU A N 1
ATOM 2502 C CA . GLU A 1 311 ? -20.373 18.904 40.904 1.00 90.06 311 GLU A CA 1
ATOM 2503 C C . GLU A 1 311 ? -21.545 19.642 41.562 1.00 90.06 311 GLU A C 1
ATOM 2505 O O . GLU A 1 311 ? -21.620 19.671 42.788 1.00 90.06 311 GLU A O 1
ATOM 2510 N N . GLU A 1 312 ? -22.513 20.123 40.778 1.00 92.00 312 GLU A N 1
ATOM 2511 C CA . GLU A 1 312 ? -23.737 20.757 41.292 1.00 92.00 312 GLU A CA 1
ATOM 2512 C C . GLU A 1 312 ? -24.566 19.776 42.147 1.00 92.00 312 GLU A C 1
ATOM 2514 O O . GLU A 1 312 ? -25.042 20.124 43.228 1.00 92.00 312 GLU A O 1
ATOM 2519 N N . GLN A 1 313 ? -24.694 18.512 41.721 1.00 90.69 313 GLN A N 1
ATOM 2520 C CA . GLN A 1 313 ? -25.352 17.469 42.520 1.00 90.69 313 GLN A CA 1
ATOM 2521 C C . GLN A 1 313 ? -24.594 17.149 43.810 1.00 90.69 313 GLN A C 1
ATOM 2523 O O . GLN A 1 313 ? -25.214 16.867 44.837 1.00 90.69 313 GLN A O 1
ATOM 2528 N N . LYS A 1 314 ? -23.259 17.166 43.771 1.00 90.00 314 LYS A N 1
ATOM 2529 C CA . LYS A 1 314 ? -22.428 16.950 44.954 1.00 90.00 314 LYS A CA 1
ATOM 2530 C C . LYS A 1 314 ? -22.621 18.085 45.960 1.00 90.00 314 LYS A C 1
ATOM 2532 O O . LYS A 1 314 ? -22.859 17.785 47.125 1.00 90.00 314 LYS A O 1
ATOM 2537 N N . GLU A 1 315 ? -22.583 19.342 45.521 1.00 90.94 315 GLU A N 1
ATOM 2538 C CA . GLU A 1 315 ? -22.845 20.502 46.386 1.00 90.94 315 GLU A CA 1
ATOM 2539 C C . GLU A 1 315 ? -24.251 20.442 46.996 1.00 90.94 315 GLU A C 1
ATOM 2541 O O . GLU A 1 315 ? -24.404 20.584 48.210 1.00 90.94 315 GLU A O 1
ATOM 2546 N N . ALA A 1 316 ? -25.275 20.132 46.193 1.00 90.81 316 ALA A N 1
ATOM 2547 C CA . ALA A 1 316 ? -26.644 19.980 46.685 1.00 90.81 316 ALA A CA 1
ATOM 2548 C C . ALA A 1 316 ? -26.773 18.854 47.729 1.00 90.81 316 ALA A C 1
ATOM 2550 O O . ALA A 1 316 ? -27.458 19.012 48.744 1.00 90.81 316 ALA A O 1
ATOM 2551 N N . ASN A 1 317 ? -26.091 17.724 47.514 1.00 87.25 317 ASN A N 1
ATOM 2552 C CA . ASN A 1 317 ? -26.057 16.622 48.475 1.00 87.25 317 ASN A CA 1
ATOM 2553 C C . ASN A 1 317 ? -25.308 16.997 49.761 1.00 87.25 317 ASN A C 1
ATOM 2555 O O . ASN A 1 317 ? -25.755 16.635 50.847 1.00 87.25 317 ASN A O 1
ATOM 2559 N N . GLU A 1 318 ? -24.194 17.727 49.673 1.00 88.75 318 GLU A N 1
ATOM 2560 C CA . GLU A 1 318 ? -23.464 18.221 50.847 1.00 88.75 318 GLU A CA 1
ATOM 2561 C C . GLU A 1 318 ? -24.322 19.195 51.668 1.00 88.75 318 GLU A C 1
ATOM 2563 O O . GLU A 1 318 ? -24.369 19.086 52.898 1.00 88.75 318 GLU A O 1
ATOM 2568 N N . GLU A 1 319 ? -25.077 20.078 51.009 1.00 91.50 319 GLU A N 1
ATOM 2569 C CA . GLU A 1 319 ? -26.018 20.983 51.674 1.00 91.50 319 GLU A CA 1
ATOM 2570 C C . GLU A 1 319 ? -27.173 20.215 52.344 1.00 91.50 319 GLU A C 1
ATOM 2572 O O . GLU A 1 319 ? -27.540 20.505 53.487 1.00 91.50 319 GLU A O 1
ATOM 2577 N N . ALA A 1 320 ? -27.717 19.190 51.676 1.00 89.75 320 ALA A N 1
ATOM 2578 C CA . ALA A 1 320 ? -28.756 18.324 52.233 1.00 89.75 320 ALA A CA 1
ATOM 2579 C C . ALA A 1 320 ? -28.258 17.529 53.452 1.00 89.75 320 ALA A C 1
ATOM 2581 O O . ALA A 1 320 ? -28.954 17.461 54.466 1.00 89.75 320 ALA A O 1
ATOM 2582 N N . ILE A 1 321 ? -27.034 16.990 53.399 1.00 89.38 321 ILE A N 1
ATOM 2583 C CA . ILE A 1 321 ? -26.387 16.327 54.542 1.00 89.38 321 ILE A CA 1
ATOM 2584 C C . ILE A 1 321 ? -26.187 17.320 55.692 1.00 89.38 321 ILE A C 1
ATOM 2586 O O . ILE A 1 321 ? -26.415 16.969 56.850 1.00 89.38 321 ILE A O 1
ATOM 2590 N N . GLY A 1 322 ? -25.783 18.558 55.395 1.00 89.75 322 GLY A N 1
ATOM 2591 C CA . GLY A 1 322 ? -25.658 19.624 56.388 1.00 89.75 322 GLY A CA 1
ATOM 2592 C C . GLY A 1 322 ? -26.982 19.920 57.097 1.00 89.75 322 GLY A C 1
ATOM 2593 O O . GLY A 1 322 ? -27.022 19.961 58.328 1.00 89.75 322 GLY A O 1
ATOM 2594 N N . LYS A 1 323 ? -28.077 20.047 56.336 1.00 90.81 323 LYS A N 1
ATOM 2595 C CA . LYS A 1 323 ? -29.433 20.245 56.879 1.00 90.81 323 LYS A CA 1
ATOM 2596 C C . LYS A 1 323 ? -29.882 19.060 57.731 1.00 90.81 323 LYS A C 1
ATOM 2598 O O . LYS A 1 323 ? -30.307 19.272 58.862 1.00 90.81 323 LYS A O 1
ATOM 2603 N N . ALA A 1 324 ? -29.708 17.832 57.242 1.00 85.81 324 ALA A N 1
ATOM 2604 C CA . ALA A 1 324 ? -30.074 16.620 57.974 1.00 85.81 324 ALA A CA 1
ATOM 2605 C C . ALA A 1 324 ? -29.310 16.487 59.303 1.00 85.81 324 ALA A C 1
ATOM 2607 O O . ALA A 1 324 ? -29.915 16.195 60.329 1.00 85.81 324 ALA A O 1
ATOM 2608 N N . LYS A 1 325 ? -28.001 16.781 59.323 1.00 88.31 325 LYS A N 1
ATOM 2609 C CA . LYS A 1 325 ? -27.210 16.821 60.569 1.00 88.31 325 LYS A CA 1
ATOM 2610 C C . LYS A 1 325 ? -27.692 17.905 61.533 1.00 88.31 325 LYS A C 1
ATOM 2612 O O . LYS A 1 325 ? -27.687 17.694 62.743 1.00 88.31 325 LYS A O 1
ATOM 2617 N N . GLY A 1 326 ? -28.096 19.064 61.013 1.00 88.69 326 GLY A N 1
ATOM 2618 C CA . GLY A 1 326 ? -28.694 20.129 61.818 1.00 88.69 326 GLY A CA 1
ATOM 2619 C C . GLY A 1 326 ? -30.022 19.703 62.451 1.00 88.69 326 GLY A C 1
ATOM 2620 O O . GLY A 1 326 ? -30.249 19.955 63.634 1.00 88.69 326 GLY A O 1
ATOM 2621 N N . GLU A 1 327 ? -30.879 19.014 61.696 1.00 88.00 327 GLU A N 1
ATOM 2622 C CA . GLU A 1 327 ? -32.137 18.461 62.210 1.00 88.00 327 GLU A CA 1
ATOM 2623 C C . GLU A 1 327 ? -31.913 17.338 63.224 1.00 88.00 327 GLU A C 1
ATOM 2625 O O . GLU A 1 327 ? -32.567 17.331 64.263 1.00 88.00 327 GLU A O 1
ATOM 2630 N N . GLU A 1 328 ? -30.953 16.443 62.984 1.00 87.19 328 GLU A N 1
ATOM 2631 C CA . GLU A 1 328 ? -30.559 15.397 63.933 1.00 87.19 328 GLU A CA 1
ATOM 2632 C C . GLU A 1 328 ? -30.084 16.002 65.263 1.00 87.19 328 GLU A C 1
ATOM 2634 O O . GLU A 1 328 ? -30.508 15.570 66.335 1.00 87.19 328 GLU A O 1
ATOM 2639 N N . GLN A 1 329 ? -29.260 17.055 65.216 1.00 86.44 329 GLN A N 1
ATOM 2640 C CA . GLN A 1 329 ? -28.845 17.782 66.418 1.00 86.44 329 GLN A CA 1
ATOM 2641 C C . GLN A 1 329 ? -30.027 18.442 67.132 1.00 86.44 329 GLN A C 1
ATOM 2643 O O . GLN A 1 329 ? -30.096 18.390 68.361 1.00 86.44 329 GLN A O 1
ATOM 2648 N N . ARG A 1 330 ? -30.968 19.040 66.388 1.00 89.81 330 ARG A N 1
ATOM 2649 C CA . ARG A 1 330 ? -32.181 19.633 66.969 1.00 89.81 330 ARG A CA 1
ATOM 2650 C C . ARG A 1 330 ? -33.029 18.575 67.675 1.00 89.81 330 ARG A C 1
ATOM 2652 O O . ARG A 1 330 ? -33.378 18.772 68.834 1.00 89.81 330 ARG A O 1
ATOM 2659 N N . LEU A 1 331 ? -33.295 17.449 67.012 1.00 86.62 331 LEU A N 1
ATOM 2660 C CA . LEU A 1 331 ? -34.055 16.328 67.571 1.00 86.62 331 LEU A CA 1
ATOM 2661 C C . LEU A 1 331 ? -33.374 15.752 68.815 1.00 86.62 331 LEU A C 1
ATOM 2663 O O . LEU A 1 331 ? -34.036 15.535 69.821 1.00 86.62 331 LEU A O 1
ATOM 2667 N N . ASN A 1 332 ? -32.048 15.588 68.800 1.00 86.75 332 ASN A N 1
ATOM 2668 C CA . ASN A 1 332 ? -31.303 15.124 69.973 1.00 86.75 332 ASN A CA 1
ATOM 2669 C C . ASN A 1 332 ? -31.454 16.084 71.168 1.00 86.75 332 ASN A C 1
ATOM 2671 O O . ASN A 1 332 ? -31.638 15.651 72.305 1.00 86.75 332 ASN A O 1
ATOM 2675 N N . LEU A 1 333 ? -31.398 17.398 70.925 1.00 82.94 333 LEU A N 1
ATOM 2676 C CA . LEU A 1 333 ? -31.618 18.404 71.967 1.00 82.94 333 LEU A CA 1
ATOM 2677 C C . LEU A 1 333 ? -33.061 18.383 72.492 1.00 82.94 333 LEU A C 1
ATOM 2679 O O . LEU A 1 333 ? -33.260 18.482 73.704 1.00 82.94 333 LEU A O 1
ATOM 2683 N N . GLU A 1 334 ? -34.049 18.218 71.610 1.00 83.62 334 GLU A N 1
ATOM 2684 C CA . GLU A 1 334 ? -35.464 18.071 71.972 1.00 83.62 334 GLU A CA 1
ATOM 2685 C C . GLU A 1 334 ? -35.700 16.803 72.810 1.00 83.62 334 GLU A C 1
ATOM 2687 O O . GLU A 1 334 ? -36.300 16.888 73.881 1.00 83.62 334 GLU A O 1
ATOM 2692 N N . GLU A 1 335 ? -35.151 15.652 72.408 1.00 85.44 335 GLU A N 1
ATOM 2693 C CA . GLU A 1 335 ? -35.226 14.400 73.171 1.00 85.44 335 GLU A CA 1
ATOM 2694 C C . GLU A 1 335 ? -34.581 14.534 74.550 1.00 85.44 335 GLU A C 1
ATOM 2696 O O . GLU A 1 335 ? -35.169 14.126 75.553 1.00 85.44 335 GLU A O 1
ATOM 2701 N N . ARG A 1 336 ? -33.395 15.148 74.638 1.00 80.81 336 ARG A N 1
ATOM 2702 C CA . ARG A 1 336 ? -32.723 15.393 75.924 1.00 80.81 336 ARG A CA 1
ATOM 2703 C C . ARG A 1 336 ? -33.526 16.336 76.816 1.00 80.81 336 ARG A C 1
ATOM 2705 O O . ARG A 1 336 ? -33.568 16.129 78.028 1.00 80.81 336 ARG A O 1
ATOM 2712 N N . SER A 1 337 ? -34.166 17.354 76.240 1.00 82.00 337 SER A N 1
ATOM 2713 C CA . SER A 1 337 ? -35.050 18.266 76.971 1.00 82.00 337 SER A CA 1
ATOM 2714 C C . SER A 1 337 ? -36.298 17.543 77.485 1.00 82.00 337 SER A C 1
ATOM 2716 O O . SER A 1 337 ? -36.649 17.682 78.657 1.00 82.00 337 SER A O 1
ATOM 2718 N N . HIS A 1 338 ? -36.914 16.704 76.653 1.00 82.81 338 HIS A N 1
ATOM 2719 C CA . HIS A 1 338 ? -38.074 15.906 77.032 1.00 82.81 338 HIS A CA 1
ATOM 2720 C C . HIS A 1 338 ? -37.737 14.882 78.126 1.00 82.81 338 HIS A C 1
ATOM 2722 O O . HIS A 1 338 ? -38.429 14.809 79.140 1.00 82.81 338 HIS A O 1
ATOM 2728 N N . GLN A 1 339 ? -36.622 14.157 77.986 1.00 81.31 339 GLN A N 1
ATOM 2729 C CA . GLN A 1 339 ? -36.124 13.241 79.017 1.00 81.31 339 GLN A CA 1
ATOM 2730 C C . GLN A 1 339 ? -35.840 13.965 80.337 1.00 81.31 339 GLN A C 1
ATOM 2732 O O . GLN A 1 339 ? -36.146 13.434 81.402 1.00 81.31 339 GLN A O 1
ATOM 2737 N N . TYR A 1 340 ? -35.282 15.179 80.287 1.00 82.69 340 TYR A N 1
ATOM 2738 C CA . TYR A 1 340 ? -35.090 15.999 81.481 1.00 82.69 340 TYR A CA 1
ATOM 2739 C C . TYR A 1 340 ? -36.423 16.351 82.155 1.00 82.69 340 TYR A C 1
ATOM 2741 O O . TYR A 1 340 ? -36.519 16.229 83.373 1.00 82.69 340 TYR A O 1
ATOM 2749 N N . GLN A 1 341 ? -37.455 16.729 81.391 1.00 77.88 341 GLN A N 1
ATOM 2750 C CA . GLN A 1 341 ? -38.780 17.026 81.949 1.00 77.88 341 GLN A CA 1
ATOM 2751 C C . GLN A 1 341 ? -39.423 15.802 82.608 1.00 77.88 341 GLN A C 1
ATOM 2753 O O . GLN A 1 341 ? -39.867 15.911 83.747 1.00 77.88 341 GLN A O 1
ATOM 2758 N N . ILE A 1 342 ? -39.380 14.631 81.960 1.00 85.00 342 ILE A N 1
ATOM 2759 C CA . ILE A 1 342 ? -39.880 13.377 82.551 1.00 85.00 342 ILE A CA 1
ATOM 2760 C C . ILE A 1 342 ? -39.155 13.083 83.871 1.00 85.00 342 ILE A C 1
ATOM 2762 O O . ILE A 1 342 ? -39.787 12.837 84.895 1.00 85.00 342 ILE A O 1
ATOM 2766 N N . ARG A 1 343 ? -37.817 13.159 83.879 1.00 78.44 343 ARG A N 1
ATOM 2767 C CA . ARG A 1 343 ? -37.013 12.915 85.089 1.00 78.44 343 ARG A CA 1
ATOM 2768 C C . ARG A 1 343 ? -37.288 13.937 86.192 1.00 78.44 343 ARG A C 1
ATOM 2770 O O . ARG A 1 343 ? -37.207 13.591 87.370 1.00 78.44 343 ARG A O 1
ATOM 2777 N N . LEU A 1 344 ? -37.586 15.184 85.833 1.00 86.19 344 LEU A N 1
ATOM 2778 C CA . LEU A 1 344 ? -37.952 16.230 86.783 1.00 86.19 344 LEU A CA 1
ATOM 2779 C C . LEU A 1 344 ? -39.322 15.954 87.414 1.00 86.19 344 LEU A C 1
ATOM 2781 O O . LEU A 1 344 ? -39.451 16.072 88.630 1.00 86.19 344 LEU A O 1
ATOM 2785 N N . GLU A 1 345 ? -40.316 15.546 86.622 1.00 83.12 345 GLU A N 1
ATOM 2786 C CA . GLU A 1 345 ? -41.633 15.134 87.122 1.00 83.12 345 GLU A CA 1
ATOM 2787 C C . GLU A 1 345 ? -41.526 13.915 88.048 1.00 83.12 345 GLU A C 1
ATOM 2789 O O . GLU A 1 345 ? -42.035 13.952 89.168 1.00 83.12 345 GLU A O 1
ATOM 2794 N N . GLU A 1 346 ? -40.786 12.876 87.645 1.00 83.88 346 GLU A N 1
ATOM 2795 C CA . GLU A 1 346 ? -40.513 11.703 88.487 1.00 83.88 346 GLU A CA 1
ATOM 2796 C C . GLU A 1 346 ? -39.846 12.096 89.813 1.00 83.88 346 GLU A C 1
ATOM 2798 O O . GLU A 1 346 ? -40.236 11.613 90.878 1.00 83.88 346 GLU A O 1
ATOM 2803 N N . HIS A 1 347 ? -38.859 12.997 89.769 1.00 82.94 347 HIS A N 1
ATOM 2804 C CA . HIS A 1 347 ? -38.189 13.502 90.965 1.00 82.94 347 HIS A CA 1
ATOM 2805 C C . HIS A 1 347 ? -39.149 14.271 91.882 1.00 82.94 347 HIS A C 1
ATOM 2807 O O . HIS A 1 347 ? -39.102 14.086 93.097 1.00 82.94 347 HIS A O 1
ATOM 2813 N N . LEU A 1 348 ? -40.026 15.117 91.332 1.00 85.06 348 LEU A N 1
ATOM 2814 C CA . LEU A 1 348 ? -41.014 15.864 92.116 1.00 85.06 348 LEU A CA 1
ATOM 2815 C C . LEU A 1 348 ? -42.015 14.926 92.799 1.00 85.06 348 LEU A C 1
ATOM 2817 O O . LEU A 1 348 ? -42.236 15.065 94.001 1.00 85.06 348 LEU A O 1
ATOM 2821 N N . ILE A 1 349 ? -42.535 13.927 92.078 1.00 84.06 349 ILE A N 1
ATOM 2822 C CA . ILE A 1 349 ? -43.434 12.906 92.637 1.00 84.06 349 ILE A CA 1
ATOM 2823 C C . ILE A 1 349 ? -42.730 12.145 93.768 1.00 84.06 349 ILE A C 1
ATOM 2825 O O . ILE A 1 349 ? -43.270 12.015 94.866 1.00 84.06 349 ILE A O 1
ATOM 2829 N N . LYS A 1 350 ? -41.491 11.690 93.543 1.00 78.25 350 LYS A N 1
ATOM 2830 C CA . LYS A 1 350 ? -40.711 10.971 94.564 1.00 78.25 350 LYS A CA 1
ATOM 2831 C C . LYS A 1 350 ? -40.372 11.845 95.772 1.00 78.25 350 LYS A C 1
ATOM 2833 O O . LYS A 1 350 ? -40.372 11.348 96.896 1.00 78.25 350 LYS A O 1
ATOM 2838 N N . ALA A 1 351 ? -40.119 13.137 95.572 1.00 80.06 351 ALA A N 1
ATOM 2839 C CA . ALA A 1 351 ? -39.889 14.085 96.657 1.00 80.06 351 ALA A CA 1
ATOM 2840 C C . ALA A 1 351 ? -41.159 14.333 97.493 1.00 80.06 351 ALA A C 1
ATOM 2842 O O . ALA A 1 351 ? -41.065 14.480 98.713 1.00 80.06 351 ALA A O 1
ATOM 2843 N N . GLU A 1 352 ? -42.344 14.355 96.875 1.00 81.69 352 GLU A N 1
ATOM 2844 C CA . GLU A 1 352 ? -43.620 14.422 97.599 1.00 81.69 352 GLU A CA 1
ATOM 2845 C C . GLU A 1 352 ? -43.917 13.132 98.373 1.00 81.69 352 GLU A C 1
ATOM 2847 O O . GLU A 1 352 ? -44.297 13.201 99.545 1.00 81.69 352 GLU A O 1
ATOM 2852 N N . GLU A 1 353 ? -43.680 11.962 97.770 1.00 80.44 353 GLU A N 1
ATOM 2853 C CA . GLU A 1 353 ? -43.791 10.665 98.450 1.00 80.44 353 GLU A CA 1
ATOM 2854 C C . GLU A 1 353 ? -42.856 10.583 99.666 1.00 80.44 353 GLU A C 1
ATOM 2856 O O . GLU A 1 353 ? -43.276 10.134 100.735 1.00 80.44 353 GLU A O 1
ATOM 2861 N N . LEU A 1 354 ? -41.613 11.064 99.533 1.00 78.62 354 LEU A N 1
ATOM 2862 C CA . LEU A 1 354 ? -40.645 11.122 100.628 1.00 78.62 354 LEU A CA 1
ATOM 2863 C C . LEU A 1 354 ? -41.136 12.036 101.756 1.00 78.62 354 LEU A C 1
ATOM 2865 O O . LEU A 1 354 ? -41.168 11.605 102.904 1.00 78.62 354 LEU A O 1
ATOM 2869 N N . LYS A 1 355 ? -41.603 13.251 101.440 1.00 82.44 355 LYS A N 1
ATOM 2870 C CA . LYS A 1 355 ? -42.176 14.167 102.445 1.00 82.44 355 LYS A CA 1
ATOM 2871 C C . LYS A 1 355 ? -43.380 13.556 103.165 1.00 82.44 355 LYS A C 1
ATOM 2873 O O . LYS A 1 355 ? -43.534 13.727 104.374 1.00 82.44 355 LYS A O 1
ATOM 2878 N N . ALA A 1 356 ? -44.245 12.842 102.444 1.00 82.19 356 ALA A N 1
ATOM 2879 C CA . ALA A 1 356 ? -45.389 12.156 103.038 1.00 82.19 356 ALA A CA 1
ATOM 2880 C C . ALA A 1 356 ? -44.955 10.995 103.952 1.00 82.19 356 ALA A C 1
ATOM 2882 O O . ALA A 1 356 ? -45.551 10.792 105.013 1.00 82.19 356 ALA A O 1
ATOM 2883 N N . ALA A 1 357 ? -43.916 10.250 103.564 1.00 76.06 357 ALA A N 1
ATOM 2884 C CA . ALA A 1 357 ? -43.333 9.183 104.372 1.00 76.06 357 ALA A CA 1
ATOM 2885 C C . ALA A 1 357 ? -42.636 9.726 105.631 1.00 76.06 357 ALA A C 1
ATOM 2887 O O . ALA A 1 357 ? -42.855 9.191 106.715 1.00 76.06 357 ALA A O 1
ATOM 2888 N N . GLU A 1 358 ? -41.874 10.817 105.519 1.00 77.75 358 GLU A N 1
ATOM 2889 C CA . GLU A 1 358 ? -41.238 11.509 106.649 1.00 77.75 358 GLU A CA 1
ATOM 2890 C C . GLU A 1 358 ? -42.279 12.013 107.653 1.00 77.75 358 GLU A C 1
ATOM 2892 O O . GLU A 1 358 ? -42.138 11.783 108.854 1.00 77.75 358 GLU A O 1
ATOM 2897 N N . LYS A 1 359 ? -43.375 12.614 107.169 1.00 80.81 359 LYS A N 1
ATOM 2898 C CA . LYS A 1 359 ? -44.478 13.061 108.029 1.00 80.81 359 LYS A CA 1
ATOM 2899 C C . LYS A 1 359 ? -45.149 11.891 108.756 1.00 80.81 359 LYS A C 1
ATOM 2901 O O . LYS A 1 359 ? -45.367 11.968 109.961 1.00 80.81 359 LYS A O 1
ATOM 2906 N N . LYS A 1 360 ? -45.422 10.782 108.057 1.00 79.06 360 LYS A N 1
ATOM 2907 C CA . LYS A 1 360 ? -45.935 9.554 108.692 1.00 79.06 360 LYS A CA 1
ATOM 2908 C C . LYS A 1 360 ? -44.952 8.987 109.713 1.00 79.06 360 LYS A C 1
ATOM 2910 O O . LYS A 1 360 ? -45.387 8.523 110.762 1.00 79.06 360 LYS A O 1
ATOM 2915 N N . SER A 1 361 ? -43.651 9.018 109.427 1.00 74.56 361 SER A N 1
ATOM 2916 C CA . SER A 1 361 ? -42.619 8.575 110.367 1.00 74.56 361 SER A CA 1
ATOM 2917 C C . SER A 1 361 ? -42.644 9.422 111.636 1.00 74.56 361 SER A C 1
ATOM 2919 O O . SER A 1 361 ? -42.705 8.852 112.717 1.00 74.56 361 SER A O 1
ATOM 2921 N N . GLN A 1 362 ? -42.698 10.754 111.517 1.00 79.00 362 GLN A N 1
ATOM 2922 C CA . GLN A 1 362 ? -42.825 11.660 112.665 1.00 79.00 362 GLN A CA 1
ATOM 2923 C C . GLN A 1 362 ? -44.098 11.400 113.477 1.00 79.00 362 GLN A C 1
ATOM 2925 O O . GLN A 1 362 ? -44.014 11.235 114.688 1.00 79.00 362 GLN A O 1
ATOM 2930 N N . GLU A 1 363 ? -45.259 11.268 112.828 1.00 79.62 363 GLU A N 1
ATOM 2931 C CA . GLU A 1 363 ? -46.521 10.941 113.513 1.00 79.62 363 GLU A CA 1
ATOM 2932 C C . GLU A 1 363 ? -46.460 9.580 114.236 1.00 79.62 363 GLU A C 1
ATOM 2934 O O . GLU A 1 363 ? -47.118 9.371 115.256 1.00 79.62 363 GLU A O 1
ATOM 2939 N N . THR A 1 364 ? -45.687 8.627 113.708 1.00 75.12 364 THR A N 1
ATOM 2940 C CA . THR A 1 364 ? -45.495 7.307 114.327 1.00 75.12 364 THR A CA 1
ATOM 2941 C C . THR A 1 364 ? -44.507 7.376 115.494 1.00 75.12 364 THR A C 1
ATOM 2943 O O . THR A 1 364 ? -44.733 6.730 116.514 1.00 75.12 364 THR A O 1
ATOM 2946 N N . GLU A 1 365 ? -43.453 8.186 115.377 1.00 77.06 365 GLU A N 1
ATOM 2947 C CA . GLU A 1 365 ? -42.482 8.472 116.440 1.00 77.06 365 GLU A CA 1
ATOM 2948 C C . GLU A 1 365 ? -43.159 9.169 117.631 1.00 77.06 365 GLU A C 1
ATOM 2950 O O . GLU A 1 365 ? -42.963 8.771 118.778 1.00 77.06 365 GLU A O 1
ATOM 2955 N N . GLU A 1 366 ? -44.032 10.148 117.368 1.00 78.44 366 GLU A N 1
ATOM 2956 C CA . GLU A 1 366 ? -44.829 10.830 118.394 1.00 78.44 366 GLU A CA 1
ATOM 2957 C C . GLU A 1 366 ? -45.748 9.849 119.133 1.00 78.44 366 GLU A C 1
ATOM 2959 O O . GLU A 1 366 ? -45.760 9.821 120.364 1.00 78.44 366 GLU A O 1
ATOM 2964 N N . LYS A 1 367 ? -46.451 8.971 118.402 1.00 79.00 367 LYS A N 1
ATOM 2965 C CA . LYS A 1 367 ? -47.276 7.905 119.003 1.00 79.00 367 LYS A CA 1
ATOM 2966 C C . LYS A 1 367 ? -46.449 6.903 119.809 1.00 79.00 367 LYS A C 1
ATOM 2968 O O . LYS A 1 367 ? -46.921 6.397 120.826 1.00 79.00 367 LYS A O 1
ATOM 2973 N N . LEU A 1 368 ? -45.231 6.595 119.363 1.00 77.00 368 LEU A N 1
ATOM 2974 C CA . LEU A 1 368 ? -44.314 5.711 120.079 1.00 77.00 368 LEU A CA 1
ATOM 2975 C C . LEU A 1 368 ? -43.854 6.347 121.398 1.00 77.00 368 LEU A C 1
ATOM 2977 O O . LEU A 1 368 ? -43.840 5.666 122.422 1.00 77.00 368 LEU A O 1
ATOM 2981 N N . GLU A 1 369 ? -43.500 7.632 121.398 1.00 77.50 369 GLU A N 1
ATOM 2982 C CA . GLU A 1 369 ? -43.136 8.356 122.621 1.00 77.50 369 GLU A CA 1
ATOM 2983 C C . GLU A 1 369 ? -44.324 8.507 123.578 1.00 77.50 369 GLU A C 1
ATOM 2985 O O . GLU A 1 369 ? -44.169 8.318 124.786 1.00 77.50 369 GLU A O 1
ATOM 2990 N N . GLU A 1 370 ? -45.532 8.734 123.060 1.00 77.94 370 GLU A N 1
ATOM 2991 C CA . GLU A 1 370 ? -46.754 8.757 123.866 1.00 77.94 370 GLU A CA 1
ATOM 2992 C C . GLU A 1 370 ? -47.023 7.386 124.519 1.00 77.94 370 GLU A C 1
ATOM 2994 O O . GLU A 1 370 ? -47.281 7.303 125.724 1.00 77.94 370 GLU A O 1
ATOM 2999 N N . ALA A 1 371 ? -46.850 6.290 123.770 1.00 71.75 371 ALA A N 1
ATOM 3000 C CA . ALA A 1 371 ? -46.957 4.925 124.288 1.00 71.75 371 ALA A CA 1
ATOM 3001 C C . ALA A 1 371 ? -45.866 4.591 125.326 1.00 71.75 371 ALA A C 1
ATOM 3003 O O . ALA A 1 371 ? -46.165 3.987 126.358 1.00 71.75 371 ALA A O 1
ATOM 3004 N N . LYS A 1 372 ? -44.613 5.027 125.118 1.00 73.56 372 LYS A N 1
ATOM 3005 C CA . LYS A 1 372 ? -43.535 4.904 126.121 1.00 73.56 372 LYS A CA 1
ATOM 3006 C C . LYS A 1 372 ? -43.846 5.709 127.386 1.00 73.56 372 LYS A C 1
ATOM 3008 O O . LYS A 1 372 ? -43.550 5.254 128.492 1.00 73.56 372 LYS A O 1
ATOM 3013 N N . GLY A 1 373 ? -44.447 6.890 127.242 1.00 71.44 373 GLY A N 1
ATOM 3014 C CA . GLY A 1 373 ? -44.934 7.702 128.355 1.00 71.44 373 GLY A CA 1
ATOM 3015 C C . GLY A 1 373 ? -46.005 6.974 129.168 1.00 71.44 373 GLY A C 1
ATOM 3016 O O . GLY A 1 373 ? -45.899 6.892 130.392 1.00 71.44 373 GLY A O 1
ATOM 3017 N N . GLN A 1 374 ? -46.984 6.367 128.492 1.00 72.06 374 GLN A N 1
ATOM 3018 C CA . GLN A 1 374 ? -48.020 5.552 129.133 1.00 72.06 374 GLN A CA 1
ATOM 3019 C C . GLN A 1 374 ? -47.443 4.312 129.826 1.00 72.06 374 GLN A C 1
ATOM 3021 O O . GLN A 1 374 ? -47.828 4.016 130.957 1.00 72.06 374 GLN A O 1
ATOM 3026 N N . GLN A 1 375 ? -46.472 3.628 129.211 1.00 72.31 375 GLN A N 1
ATOM 3027 C CA . GLN A 1 375 ? -45.781 2.497 129.834 1.00 72.31 375 GLN A CA 1
ATOM 3028 C C . GLN A 1 375 ? -45.096 2.909 131.147 1.00 72.31 375 GLN A C 1
ATOM 3030 O O . GLN A 1 375 ? -45.297 2.256 132.171 1.00 72.31 375 GLN A O 1
ATOM 3035 N N . LYS A 1 376 ? -44.349 4.022 131.154 1.00 72.69 376 LYS A N 1
ATOM 3036 C CA . LYS A 1 376 ? -43.698 4.545 132.370 1.00 72.69 376 LYS A CA 1
ATOM 3037 C C . LYS A 1 376 ? -44.707 4.932 133.455 1.00 72.69 376 LYS A C 1
ATOM 3039 O O . LYS A 1 376 ? -44.433 4.747 134.639 1.00 72.69 376 LYS A O 1
ATOM 3044 N N . LEU A 1 377 ? -45.876 5.442 133.067 1.00 71.50 377 LEU A N 1
ATOM 3045 C CA . LEU A 1 377 ? -46.948 5.808 133.994 1.00 71.50 377 LEU A CA 1
ATOM 3046 C C . LEU A 1 377 ? -47.590 4.567 134.642 1.00 71.50 377 LEU A C 1
ATOM 3048 O O . LEU A 1 377 ? -47.863 4.568 135.842 1.00 71.50 377 LEU A O 1
ATOM 3052 N N . ILE A 1 378 ? -47.763 3.486 133.874 1.00 69.31 378 ILE A N 1
ATOM 3053 C CA . ILE A 1 378 ? -48.254 2.190 134.368 1.00 69.31 378 ILE A CA 1
ATOM 3054 C C . ILE A 1 378 ? -47.208 1.508 135.268 1.00 69.31 378 ILE A C 1
ATOM 3056 O O . ILE A 1 378 ? -47.560 0.985 136.325 1.00 69.31 378 ILE A O 1
ATOM 3060 N N . GLU A 1 379 ? -45.921 1.556 134.913 1.00 67.75 379 GLU A N 1
ATOM 3061 C CA . GLU A 1 379 ? -44.834 1.043 135.761 1.00 67.75 379 GLU A CA 1
ATOM 3062 C C . GLU A 1 379 ? -44.739 1.802 137.097 1.00 67.75 379 GLU A C 1
ATOM 3064 O O . GLU A 1 379 ? -44.580 1.177 138.149 1.00 67.75 379 GLU A O 1
ATOM 3069 N N . ALA A 1 380 ? -44.929 3.127 137.087 1.00 62.78 380 ALA A N 1
ATOM 3070 C CA . ALA A 1 380 ? -44.995 3.941 138.301 1.00 62.78 380 ALA A CA 1
ATOM 3071 C C . ALA A 1 380 ? -46.237 3.628 139.160 1.00 62.78 380 ALA A C 1
ATOM 3073 O O . ALA A 1 380 ? -46.133 3.561 140.386 1.00 62.78 380 ALA A O 1
ATOM 3074 N N . ALA A 1 381 ? -47.397 3.374 138.541 1.00 64.31 381 ALA A N 1
ATOM 3075 C CA . ALA A 1 381 ? -48.616 2.970 139.246 1.00 64.31 381 ALA A CA 1
ATOM 3076 C C . ALA A 1 381 ? -48.487 1.578 139.895 1.00 64.31 381 ALA A C 1
ATOM 3078 O O . ALA A 1 381 ? -48.966 1.371 141.011 1.00 64.31 381 ALA A O 1
ATOM 3079 N N . ARG A 1 382 ? -47.783 0.643 139.241 1.00 65.25 382 ARG A N 1
ATOM 3080 C CA . ARG A 1 382 ? -47.475 -0.686 139.796 1.00 65.25 382 ARG A CA 1
ATOM 3081 C C . ARG A 1 382 ? -46.570 -0.592 141.028 1.00 65.25 382 ARG A C 1
ATOM 3083 O O . ARG A 1 382 ? -46.884 -1.177 142.060 1.00 65.25 382 ARG A O 1
ATOM 3090 N N . LEU A 1 383 ? -45.497 0.198 140.945 1.00 65.00 383 LEU A N 1
ATOM 3091 C CA . LEU A 1 383 ? -44.557 0.406 142.055 1.00 65.00 383 LEU A CA 1
ATOM 3092 C C . LEU A 1 383 ? -45.193 1.160 143.241 1.00 65.00 383 LEU A C 1
ATOM 3094 O O . LEU A 1 383 ? -44.854 0.887 144.390 1.00 65.00 383 LEU A O 1
ATOM 3098 N N . ALA A 1 384 ? -46.156 2.057 142.997 1.00 61.19 384 ALA A N 1
ATOM 3099 C CA . ALA A 1 384 ? -46.919 2.724 144.057 1.00 61.19 384 ALA A CA 1
ATOM 3100 C C . ALA A 1 384 ? -47.922 1.786 144.764 1.00 61.19 384 ALA A C 1
ATOM 3102 O O . ALA A 1 384 ? -48.110 1.895 145.977 1.00 61.19 384 ALA A O 1
ATOM 3103 N N . GLY A 1 385 ? -48.534 0.845 144.034 1.00 64.19 385 GLY A N 1
ATOM 3104 C CA . GLY A 1 385 ? -49.435 -0.169 144.596 1.00 64.19 385 GLY A CA 1
ATOM 3105 C C . GLY A 1 385 ? -48.718 -1.182 145.496 1.00 64.19 385 GLY A C 1
ATOM 3106 O O . GLY A 1 385 ? -49.183 -1.462 146.600 1.00 64.19 385 GLY A O 1
ATOM 3107 N N . GLU A 1 386 ? -47.541 -1.655 145.078 1.00 62.69 386 GLU A N 1
ATOM 3108 C CA . GLU A 1 386 ? -46.727 -2.611 145.848 1.00 62.69 386 GLU A CA 1
ATOM 3109 C C . GLU A 1 386 ? -46.204 -2.009 147.175 1.00 62.69 386 GLU A C 1
ATOM 3111 O O . GLU A 1 386 ? -46.162 -2.696 148.196 1.00 62.69 386 GLU A O 1
ATOM 3116 N N . ILE A 1 387 ? -45.901 -0.703 147.218 1.00 60.75 387 ILE A N 1
ATOM 3117 C CA . ILE A 1 387 ? -45.456 -0.003 148.444 1.00 60.75 387 ILE A CA 1
ATOM 3118 C C . ILE A 1 387 ? -46.614 0.241 149.434 1.00 60.75 387 ILE A C 1
ATOM 3120 O O . ILE A 1 387 ? -46.398 0.272 150.651 1.00 60.75 387 ILE A O 1
ATOM 3124 N N . HIS A 1 388 ? -47.851 0.385 148.948 1.00 57.38 388 HIS A N 1
ATOM 3125 C CA . HIS A 1 388 ? -49.019 0.637 149.800 1.00 57.38 388 HIS A CA 1
ATOM 3126 C C . HIS A 1 388 ? -49.565 -0.643 150.463 1.00 57.38 388 HIS A C 1
ATOM 3128 O O . HIS A 1 388 ? -50.102 -0.581 151.573 1.00 57.38 388 HIS A O 1
ATOM 3134 N N . GLN A 1 389 ? -49.388 -1.796 149.812 1.00 58.66 389 GLN A N 1
ATOM 3135 C CA . GLN A 1 389 ? -49.856 -3.103 150.284 1.00 58.66 389 GLN A CA 1
ATOM 3136 C C . GLN A 1 389 ? -48.935 -3.678 151.377 1.00 58.66 389 GLN A C 1
ATOM 3138 O O . GLN A 1 389 ? -49.409 -4.110 152.427 1.00 58.66 389 GLN A O 1
ATOM 3143 N N . ILE A 1 390 ? -47.614 -3.529 151.219 1.00 59.16 390 ILE A N 1
ATOM 3144 C CA . ILE A 1 390 ? -46.613 -3.999 152.196 1.00 59.16 390 ILE A CA 1
ATOM 3145 C C . ILE A 1 390 ? -46.652 -3.197 153.516 1.00 59.16 390 ILE A C 1
ATOM 3147 O O . ILE A 1 390 ? -46.386 -3.747 154.582 1.00 59.16 390 ILE A O 1
ATOM 3151 N N . ASN A 1 391 ? -47.062 -1.922 153.490 1.00 53.22 391 ASN A N 1
ATOM 3152 C CA . ASN A 1 391 ? -47.200 -1.097 154.702 1.00 53.22 391 ASN A CA 1
ATOM 3153 C C . ASN A 1 391 ? -48.556 -1.247 155.428 1.00 53.22 391 ASN A C 1
ATOM 3155 O O . ASN A 1 391 ? -48.681 -0.813 156.572 1.00 53.22 391 ASN A O 1
ATOM 3159 N N . SER A 1 392 ? -49.563 -1.874 154.806 1.00 51.00 392 SER A N 1
ATOM 3160 C CA . SER A 1 392 ? -50.888 -2.112 155.408 1.00 51.00 392 SER A CA 1
ATOM 3161 C C . SER A 1 392 ? -51.001 -3.477 156.104 1.00 51.00 392 SER A C 1
ATOM 3163 O O . SER A 1 392 ? -51.834 -3.642 156.996 1.00 51.00 392 SER A O 1
ATOM 3165 N N . GLU A 1 393 ? -50.184 -4.460 155.717 1.00 53.59 393 GLU A N 1
ATOM 3166 C CA . GLU A 1 393 ? -50.284 -5.849 156.197 1.00 53.59 393 GLU A CA 1
ATOM 3167 C C . GLU A 1 393 ? -49.516 -6.114 157.512 1.00 53.59 393 GLU A C 1
ATOM 3169 O O . GLU A 1 393 ? -49.755 -7.121 158.175 1.00 53.59 393 GLU A O 1
ATOM 3174 N N . LEU A 1 394 ? -48.676 -5.176 157.976 1.00 46.97 394 LEU A N 1
ATOM 3175 C CA . LEU A 1 394 ? -47.846 -5.333 159.185 1.00 46.97 394 LEU A CA 1
ATOM 3176 C C . LEU A 1 394 ? -48.503 -4.908 160.520 1.00 46.97 394 LEU A C 1
ATOM 3178 O O . LEU A 1 394 ? -47.880 -5.062 161.567 1.00 46.97 394 LEU A O 1
ATOM 3182 N N . SER A 1 395 ? -49.752 -4.419 160.523 1.00 43.00 395 SER A N 1
ATOM 3183 C CA . SER A 1 395 ? -50.422 -3.901 161.742 1.00 43.00 395 SER A CA 1
ATOM 3184 C C . SER A 1 395 ? -51.764 -4.581 162.094 1.00 43.00 395 SER A C 1
ATOM 3186 O O . SER A 1 395 ? -52.404 -4.214 163.075 1.00 43.00 395 SER A O 1
ATOM 3188 N N . GLY A 1 396 ? -52.225 -5.577 161.320 1.00 45.81 396 GLY A N 1
ATOM 3189 C CA . GLY A 1 396 ? -53.619 -6.059 161.403 1.00 45.81 396 GLY A CA 1
ATOM 3190 C C . GLY A 1 396 ? -53.861 -7.542 161.701 1.00 45.81 396 GLY A C 1
ATOM 3191 O O . GLY A 1 396 ? -54.990 -7.904 162.025 1.00 45.81 396 GLY A O 1
ATOM 3192 N N . ILE A 1 397 ? -52.861 -8.423 161.594 1.00 48.38 397 ILE A N 1
ATOM 3193 C CA . ILE A 1 397 ? -53.112 -9.879 161.546 1.00 48.38 397 ILE A CA 1
ATOM 3194 C C . ILE A 1 397 ? -52.261 -10.616 162.585 1.00 48.38 397 ILE A C 1
ATOM 3196 O O . ILE A 1 397 ? -51.475 -11.501 162.269 1.00 48.38 397 ILE A O 1
ATOM 3200 N N . ASN A 1 398 ? -52.414 -10.224 163.854 1.00 38.12 398 ASN A N 1
ATOM 3201 C CA . ASN A 1 398 ? -51.855 -10.970 164.986 1.00 38.12 398 ASN A CA 1
ATOM 3202 C C . ASN A 1 398 ? -52.804 -11.115 166.187 1.00 38.12 398 ASN A C 1
ATOM 3204 O O . ASN A 1 398 ? -52.354 -11.488 167.263 1.00 38.12 398 ASN A O 1
ATOM 3208 N N . GLU A 1 399 ? -54.114 -10.863 166.046 1.00 37.16 399 GLU A N 1
ATOM 3209 C CA . GLU A 1 399 ? -54.976 -10.896 167.242 1.00 37.16 399 GLU A CA 1
ATOM 3210 C C . GLU A 1 399 ? -56.420 -11.372 167.073 1.00 37.16 399 GLU A C 1
ATOM 3212 O O . GLU A 1 399 ? -57.202 -11.268 168.017 1.00 37.16 399 GLU A O 1
ATOM 3217 N N . ARG A 1 400 ? -56.816 -11.953 165.931 1.00 41.56 400 ARG A N 1
ATOM 3218 C CA . ARG A 1 400 ? -58.174 -12.517 165.808 1.00 41.56 400 ARG A CA 1
ATOM 3219 C C . ARG A 1 400 ? -58.248 -13.860 165.093 1.00 41.56 400 ARG A C 1
ATOM 3221 O O . ARG A 1 400 ? -58.688 -13.938 163.956 1.00 41.56 400 ARG A O 1
ATOM 3228 N N . LEU A 1 401 ? -58.001 -14.891 165.909 1.00 34.00 401 LEU A N 1
ATOM 3229 C CA . LEU A 1 401 ? -58.834 -16.103 165.998 1.00 34.00 401 LEU A CA 1
ATOM 3230 C C . LEU A 1 401 ? -58.619 -17.119 164.861 1.00 34.00 401 LEU A C 1
ATOM 3232 O O . LEU A 1 401 ? -59.010 -16.898 163.727 1.00 34.00 401 LEU A O 1
ATOM 3236 N N . ALA A 1 402 ? -57.998 -18.284 165.064 1.00 29.88 402 ALA A N 1
ATOM 3237 C CA . ALA A 1 402 ? -58.265 -19.290 166.095 1.00 29.88 402 ALA A CA 1
ATOM 3238 C C . ALA A 1 402 ? -59.769 -19.524 166.344 1.00 29.88 402 ALA A C 1
ATOM 3240 O O . ALA A 1 402 ? -60.393 -18.803 167.111 1.00 29.88 402 ALA A O 1
ATOM 3241 N N . LEU A 1 403 ? -60.261 -20.634 165.776 1.00 32.75 403 LEU A N 1
ATOM 3242 C CA . LEU A 1 403 ? -61.387 -21.466 166.237 1.00 32.75 403 LEU A CA 1
ATOM 3243 C C . LEU A 1 403 ? -62.799 -21.162 165.702 1.00 32.75 403 LEU A C 1
ATOM 3245 O O . LEU A 1 403 ? -63.597 -20.497 166.350 1.00 32.75 403 LEU A O 1
ATOM 3249 N N . ALA A 1 404 ? -63.150 -21.863 164.620 1.00 36.25 404 ALA A N 1
ATOM 3250 C CA . ALA A 1 404 ? -64.232 -22.865 164.605 1.00 36.25 404 ALA A CA 1
ATOM 3251 C C . ALA A 1 404 ? -64.029 -23.768 163.362 1.00 36.25 404 ALA A C 1
ATOM 3253 O O . ALA A 1 404 ? -64.291 -23.340 162.246 1.00 36.25 404 ALA A O 1
ATOM 3254 N N . ARG A 1 405 ? -63.240 -24.852 163.454 1.00 30.80 405 ARG A N 1
ATOM 3255 C CA . ARG A 1 405 ? -63.627 -26.242 163.820 1.00 30.80 405 ARG A CA 1
ATOM 3256 C C . ARG A 1 405 ? -64.664 -26.842 162.852 1.00 30.80 405 ARG A C 1
ATOM 3258 O O . ARG A 1 405 ? -65.769 -26.330 162.781 1.00 30.80 405 ARG A O 1
ATOM 3265 N N . ALA A 1 406 ? -64.266 -27.800 162.006 1.00 32.53 406 ALA A N 1
ATOM 3266 C CA . ALA A 1 406 ? -64.172 -29.258 162.270 1.00 32.53 406 ALA A CA 1
ATOM 3267 C C . ALA A 1 406 ? -65.479 -29.943 161.786 1.00 32.53 406 ALA A C 1
ATOM 3269 O O . ALA A 1 406 ? -66.530 -29.328 161.868 1.00 32.53 406 ALA A O 1
ATOM 3270 N N . GLU A 1 407 ? -65.535 -31.157 161.238 1.00 35.47 407 GLU A N 1
ATOM 3271 C CA . GLU A 1 407 ? -64.655 -32.323 161.346 1.00 35.47 407 GLU A CA 1
ATOM 3272 C C . GLU A 1 407 ? -65.173 -33.417 160.368 1.00 35.47 407 GLU A C 1
ATOM 3274 O O . GLU A 1 407 ? -66.384 -33.504 160.197 1.00 35.47 407 GLU A O 1
ATOM 3279 N N . TYR A 1 408 ? -64.259 -34.212 159.775 1.00 28.34 408 TYR A N 1
ATOM 3280 C C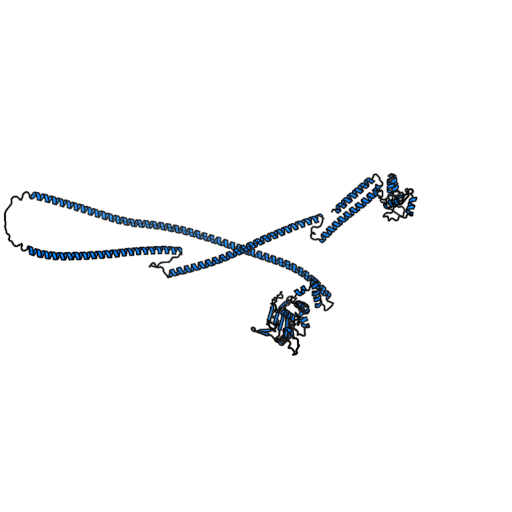A . TYR A 1 408 ? -64.252 -35.698 159.673 1.00 28.34 408 TYR A CA 1
ATOM 3281 C C . TYR A 1 408 ? -65.455 -36.461 159.037 1.00 28.34 408 TYR A C 1
ATOM 3283 O O . TYR A 1 408 ? -66.595 -36.037 159.092 1.00 28.34 408 TYR A O 1
ATOM 3291 N N . ASP A 1 409 ? -65.324 -37.637 158.416 1.00 31.94 409 ASP A N 1
ATOM 3292 C CA . ASP A 1 409 ? -64.241 -38.620 158.326 1.00 31.94 409 ASP A CA 1
ATOM 3293 C C . ASP A 1 409 ? -64.423 -39.506 157.068 1.00 31.94 409 ASP A C 1
ATOM 3295 O O . ASP A 1 409 ? -65.446 -39.469 156.385 1.00 31.94 409 ASP A O 1
ATOM 3299 N N . LYS A 1 410 ? -63.390 -40.311 156.828 1.00 39.69 410 LYS A N 1
ATOM 3300 C CA . LYS A 1 410 ? -63.161 -41.387 155.852 1.00 39.69 410 LYS A CA 1
ATOM 3301 C C . LYS A 1 410 ? -64.335 -42.339 155.587 1.00 39.69 410 LYS A C 1
ATOM 3303 O O . LYS A 1 410 ? -65.070 -42.684 156.504 1.00 39.69 410 LYS A O 1
ATOM 3308 N N . ASP A 1 411 ? -64.340 -42.937 154.390 1.00 34.31 411 ASP A N 1
ATOM 3309 C CA . ASP A 1 411 ? -64.567 -44.384 154.300 1.00 34.31 411 ASP A CA 1
ATOM 3310 C C . ASP A 1 411 ? -63.910 -45.032 153.067 1.00 34.31 411 ASP A C 1
ATOM 3312 O O . ASP A 1 411 ? -63.855 -44.478 151.964 1.00 34.31 411 ASP A O 1
ATOM 3316 N N . GLU A 1 412 ? -63.373 -46.222 153.298 1.00 45.81 412 GLU A N 1
ATOM 3317 C CA . GLU A 1 412 ? -62.616 -47.060 152.377 1.00 45.81 412 GLU A CA 1
ATOM 3318 C C . GLU A 1 412 ? -63.532 -47.700 151.326 1.00 45.81 412 GLU A C 1
ATOM 3320 O O . GLU A 1 412 ? -64.324 -48.584 151.646 1.00 45.81 412 GLU A O 1
ATOM 3325 N N . ARG A 1 413 ? -63.402 -47.318 150.043 1.00 42.06 413 ARG A N 1
ATOM 3326 C CA . ARG A 1 413 ? -63.902 -48.133 148.905 1.00 42.06 413 ARG A CA 1
ATOM 3327 C C . ARG A 1 413 ? -63.365 -47.762 147.515 1.00 42.06 413 ARG A C 1
ATOM 3329 O O . ARG A 1 413 ? -63.968 -48.135 146.514 1.00 42.06 413 ARG A O 1
ATOM 3336 N N . ALA A 1 414 ? -62.237 -47.056 147.413 1.00 45.44 414 ALA A N 1
ATOM 3337 C CA . ALA A 1 414 ? -61.750 -46.533 146.128 1.00 45.44 414 ALA A CA 1
ATOM 3338 C C . ALA A 1 414 ? -60.614 -47.341 145.461 1.00 45.44 414 ALA A C 1
ATOM 3340 O O . ALA A 1 414 ? -60.177 -46.964 144.381 1.00 45.44 414 ALA A O 1
ATOM 3341 N N . HIS A 1 415 ? -60.180 -48.478 146.020 1.00 42.22 415 HIS A N 1
ATOM 3342 C CA . HIS A 1 415 ? -59.237 -49.390 145.341 1.00 42.22 415 HIS A CA 1
ATOM 3343 C C . HIS A 1 415 ? -59.907 -50.387 144.373 1.00 42.22 415 HIS A C 1
ATOM 3345 O O . HIS A 1 415 ? -59.226 -51.133 143.677 1.00 42.22 415 HIS A O 1
ATOM 3351 N N . SER A 1 416 ? -61.238 -50.374 144.252 1.00 46.84 416 SER A N 1
ATOM 3352 C CA . SER A 1 416 ? -61.983 -51.127 143.228 1.00 46.84 416 SER A CA 1
ATOM 3353 C C . SER A 1 416 ? -62.330 -50.297 141.981 1.00 46.84 416 SER A C 1
ATOM 3355 O O . SER A 1 416 ? -62.745 -50.863 140.973 1.00 46.84 416 SER A O 1
ATOM 3357 N N . LEU A 1 417 ? -62.110 -48.974 142.013 1.00 51.19 417 LEU A N 1
ATOM 3358 C CA . LEU A 1 417 ? -62.327 -48.057 140.882 1.00 51.19 417 LEU A CA 1
ATOM 3359 C C . LEU A 1 417 ? -61.079 -47.863 140.004 1.00 51.19 417 LEU A C 1
ATOM 3361 O O . LEU A 1 417 ? -61.199 -47.529 138.824 1.00 51.19 417 LEU A O 1
ATOM 3365 N N . GLU A 1 418 ? -59.893 -48.136 140.549 1.00 51.38 418 GLU A N 1
ATOM 3366 C CA . GLU A 1 418 ? -58.598 -47.980 139.873 1.00 51.38 418 GLU A CA 1
ATOM 3367 C C . GLU A 1 418 ? -58.456 -48.921 138.657 1.00 51.38 418 GLU A C 1
ATOM 3369 O O . GLU A 1 418 ? -57.953 -48.524 137.606 1.00 51.38 418 GLU A O 1
ATOM 3374 N N . TYR A 1 419 ? -59.009 -50.140 138.736 1.00 52.12 419 TYR A N 1
ATOM 3375 C CA . TYR A 1 419 ? -58.986 -51.114 137.633 1.00 52.12 419 TYR A CA 1
ATOM 3376 C C . TYR A 1 419 ? -59.999 -50.785 136.520 1.00 52.12 419 TYR A C 1
ATOM 3378 O O . TYR A 1 419 ? -59.693 -50.916 135.335 1.00 52.12 419 TYR A O 1
ATOM 3386 N N . SER A 1 420 ? -61.186 -50.276 136.874 1.00 57.72 420 SER A N 1
ATOM 3387 C CA . SER A 1 420 ? -62.196 -49.834 135.899 1.00 57.72 420 SER A CA 1
ATOM 3388 C C . SER A 1 420 ? -61.798 -48.556 135.154 1.00 57.72 420 SER A C 1
ATOM 3390 O O . SER A 1 420 ? -62.148 -48.393 133.986 1.00 57.72 420 SER A O 1
ATOM 3392 N N . ILE A 1 421 ? -61.037 -47.666 135.799 1.00 58.97 421 ILE A N 1
ATOM 3393 C CA . ILE A 1 421 ? -60.487 -46.461 135.166 1.00 58.97 421 ILE A CA 1
ATOM 3394 C C . ILE A 1 421 ? -59.328 -46.831 134.232 1.00 58.97 421 ILE A C 1
ATOM 3396 O O . ILE A 1 421 ? -59.253 -46.285 133.134 1.00 58.97 421 ILE A O 1
ATOM 3400 N N . LYS A 1 422 ? -58.490 -47.813 134.597 1.00 63.25 422 LYS A N 1
ATOM 3401 C CA . LYS A 1 422 ? -57.421 -48.329 133.729 1.00 63.25 422 LYS A CA 1
ATOM 3402 C C . LYS A 1 422 ? -57.954 -48.909 132.412 1.00 63.25 422 LYS A C 1
ATOM 3404 O O . LYS A 1 422 ? -57.442 -48.544 131.362 1.00 63.25 422 LYS A O 1
ATOM 3409 N N . ILE A 1 423 ? -59.011 -49.728 132.443 1.00 65.50 423 ILE A N 1
ATOM 3410 C CA . ILE A 1 423 ? -59.608 -50.305 131.219 1.00 65.50 423 ILE A CA 1
ATOM 3411 C C . ILE A 1 423 ? -60.201 -49.211 130.318 1.00 65.50 423 ILE A C 1
ATOM 3413 O O . ILE A 1 423 ? -59.962 -49.206 129.113 1.00 65.50 423 ILE A O 1
ATOM 3417 N N . ARG A 1 424 ? -60.913 -48.233 130.894 1.00 65.19 424 ARG A N 1
ATOM 3418 C CA . ARG A 1 424 ? -61.484 -47.110 130.129 1.00 65.19 424 ARG A CA 1
ATOM 3419 C C . ARG A 1 424 ? -60.414 -46.176 129.562 1.00 65.19 424 ARG A C 1
ATOM 3421 O O . ARG A 1 424 ? -60.575 -45.677 128.454 1.00 65.19 424 ARG A O 1
ATOM 3428 N N . LEU A 1 425 ? -59.321 -45.951 130.291 1.00 63.38 425 LEU A N 1
ATOM 3429 C CA . LEU A 1 425 ? -58.173 -45.186 129.799 1.00 63.38 425 LEU A CA 1
ATOM 3430 C C . LEU A 1 425 ? -57.395 -45.950 128.722 1.00 63.38 425 LEU A C 1
ATOM 3432 O O . LEU A 1 425 ? -56.928 -45.312 127.790 1.00 63.38 425 LEU A O 1
ATOM 3436 N N . GLU A 1 426 ? -57.297 -47.282 128.791 1.00 67.38 426 GLU A N 1
ATOM 3437 C CA . GLU A 1 426 ? -56.694 -48.120 127.740 1.00 67.38 426 GLU A CA 1
ATOM 3438 C C . GLU A 1 426 ? -57.554 -48.171 126.463 1.00 67.38 426 GLU A C 1
ATOM 3440 O O . GLU A 1 426 ? -57.009 -48.164 125.359 1.00 67.38 426 GLU A O 1
ATOM 3445 N N . GLU A 1 427 ? -58.886 -48.163 126.579 1.00 70.81 427 GLU A N 1
ATOM 3446 C CA . GLU A 1 427 ? -59.803 -48.016 125.436 1.00 70.81 427 GLU A CA 1
ATOM 3447 C C . GLU A 1 427 ? -59.699 -46.627 124.794 1.00 70.81 427 GLU A C 1
ATOM 3449 O O . GLU A 1 427 ? -59.618 -46.515 123.570 1.00 70.81 427 GLU A O 1
ATOM 3454 N N . VAL A 1 428 ? -59.640 -45.569 125.610 1.00 75.19 428 VAL A N 1
ATOM 3455 C CA . VAL A 1 428 ? -59.460 -44.189 125.137 1.00 75.19 428 VAL A CA 1
ATOM 3456 C C . VAL A 1 428 ? -58.072 -43.994 124.523 1.00 75.19 428 VAL A C 1
ATOM 3458 O O . VAL A 1 428 ? -57.975 -43.380 123.467 1.00 75.19 428 VAL A O 1
ATOM 3461 N N . LEU A 1 429 ? -57.016 -44.574 125.104 1.00 74.88 429 LEU A N 1
ATOM 3462 C CA . LEU A 1 429 ? -55.664 -44.570 124.535 1.00 74.88 429 LEU A CA 1
ATOM 3463 C C . LEU A 1 429 ? -55.610 -45.309 123.203 1.00 74.88 429 LEU A C 1
ATOM 3465 O O . LEU A 1 429 ? -55.033 -44.774 122.271 1.00 74.88 429 LEU A O 1
ATOM 3469 N N . LYS A 1 430 ? -56.252 -46.478 123.066 1.00 75.75 430 LYS A N 1
ATOM 3470 C CA . LYS A 1 430 ? -56.340 -47.179 121.773 1.00 75.75 430 LYS A CA 1
ATOM 3471 C C . LYS A 1 430 ? -57.123 -46.378 120.736 1.00 75.75 430 LYS A C 1
ATOM 3473 O O . LYS A 1 430 ? -56.708 -46.328 119.583 1.00 75.75 430 LYS A O 1
ATOM 3478 N N . ALA A 1 431 ? -58.219 -45.728 121.131 1.00 78.06 431 ALA A N 1
ATOM 3479 C CA . ALA A 1 431 ? -58.981 -44.855 120.241 1.00 78.06 431 ALA A CA 1
ATOM 3480 C C . ALA A 1 431 ? -58.149 -43.636 119.795 1.00 78.06 431 ALA A C 1
ATOM 3482 O O . ALA A 1 431 ? -58.101 -43.329 118.603 1.00 78.06 431 ALA A O 1
ATOM 3483 N N . LEU A 1 432 ? -57.429 -42.995 120.720 1.00 76.12 432 LEU A N 1
ATOM 3484 C CA . LEU A 1 432 ? -56.503 -41.899 120.428 1.00 76.12 432 LEU A CA 1
ATOM 3485 C C . LEU A 1 432 ? -55.318 -42.354 119.573 1.00 76.12 432 LEU A C 1
ATOM 3487 O O . LEU A 1 432 ? -54.972 -41.640 118.643 1.00 76.12 432 LEU A O 1
ATOM 3491 N N . ASP A 1 433 ? -54.758 -43.544 119.796 1.00 77.06 433 ASP A N 1
ATOM 3492 C CA . ASP A 1 433 ? -53.692 -44.108 118.957 1.00 77.06 433 ASP A CA 1
ATOM 3493 C C . ASP A 1 433 ? -54.197 -44.394 117.542 1.00 77.06 433 ASP A C 1
ATOM 3495 O O . ASP A 1 433 ? -53.505 -44.125 116.563 1.00 77.06 433 ASP A O 1
ATOM 3499 N N . THR A 1 434 ? -55.428 -44.893 117.388 1.00 79.38 434 THR A N 1
ATOM 3500 C CA . THR A 1 434 ? -56.024 -45.055 116.053 1.00 79.38 434 THR A CA 1
ATOM 3501 C C . THR A 1 434 ? -56.293 -43.713 115.372 1.00 79.38 434 THR A C 1
ATOM 3503 O O . THR A 1 434 ? -56.059 -43.589 114.172 1.00 79.38 434 THR A O 1
ATOM 3506 N N . GLN A 1 435 ? -56.715 -42.681 116.111 1.00 80.00 435 GLN A N 1
ATOM 3507 C CA . GLN A 1 435 ? -56.881 -41.330 115.565 1.00 80.00 435 GLN A CA 1
ATOM 3508 C C . GLN A 1 435 ? -55.540 -40.684 115.206 1.00 80.00 435 GLN A C 1
ATOM 3510 O O . GLN A 1 435 ? -55.434 -40.074 114.146 1.00 80.00 435 GLN A O 1
ATOM 3515 N N . LEU A 1 436 ? -54.510 -40.859 116.035 1.00 79.31 436 LEU A N 1
ATOM 3516 C CA . LEU A 1 436 ? -53.159 -40.365 115.790 1.00 79.31 436 LEU A CA 1
ATOM 3517 C C . LEU A 1 436 ? -52.551 -41.048 114.562 1.00 79.31 436 LEU A C 1
ATOM 3519 O O . LEU A 1 436 ? -52.026 -40.367 113.689 1.00 79.31 436 LEU A O 1
ATOM 3523 N N . ASN A 1 437 ? -52.694 -42.371 114.446 1.00 81.31 437 ASN A N 1
ATOM 3524 C CA . ASN A 1 437 ? -52.239 -43.125 113.279 1.00 81.31 437 ASN A CA 1
ATOM 3525 C C . ASN A 1 437 ? -52.996 -42.720 112.005 1.00 81.31 437 ASN A C 1
ATOM 3527 O O . ASN A 1 437 ? -52.375 -42.587 110.954 1.00 81.31 437 ASN A O 1
ATOM 3531 N N . ASN A 1 438 ? -54.305 -42.455 112.085 1.00 80.62 438 ASN A N 1
ATOM 3532 C CA . ASN A 1 438 ? -55.081 -41.955 110.945 1.00 80.62 438 ASN A CA 1
ATOM 3533 C C . ASN A 1 438 ? -54.676 -40.527 110.546 1.00 80.62 438 ASN A C 1
ATOM 3535 O O . ASN A 1 438 ? -54.567 -40.235 109.358 1.00 80.62 438 ASN A O 1
ATOM 3539 N N . LEU A 1 439 ? -54.411 -39.645 111.514 1.00 79.38 439 LEU A N 1
ATOM 3540 C CA . LEU A 1 439 ? -53.923 -38.288 111.253 1.00 79.38 439 LEU A CA 1
ATOM 3541 C C . LEU A 1 439 ? -52.498 -38.296 110.685 1.00 79.38 439 LEU A C 1
ATOM 3543 O O . LEU A 1 439 ? -52.224 -37.559 109.745 1.00 79.38 439 LEU A O 1
ATOM 3547 N N . GLN A 1 440 ? -51.613 -39.164 111.182 1.00 79.44 440 GLN A N 1
ATOM 3548 C CA . GLN A 1 440 ? -50.263 -39.347 110.640 1.00 79.44 440 GLN A CA 1
ATOM 3549 C C . GLN A 1 440 ? -50.281 -39.981 109.245 1.00 79.44 440 GLN A C 1
ATOM 3551 O O . GLN A 1 440 ? -49.476 -39.607 108.394 1.00 79.44 440 GLN A O 1
ATOM 3556 N N . ALA A 1 441 ? -51.203 -40.910 108.976 1.00 79.06 441 ALA A N 1
ATOM 3557 C CA . ALA A 1 441 ? -51.417 -41.448 107.636 1.00 79.06 441 ALA A CA 1
ATOM 3558 C C . ALA A 1 441 ? -51.926 -40.360 106.676 1.00 79.06 441 ALA A C 1
ATOM 3560 O O . ALA A 1 441 ? -51.387 -40.225 105.580 1.00 79.06 441 ALA A O 1
ATOM 3561 N N . GLY A 1 442 ? -52.879 -39.530 107.116 1.00 81.12 442 GLY A N 1
ATOM 3562 C CA . GLY A 1 442 ? -53.365 -38.379 106.351 1.00 81.12 442 GLY A CA 1
ATOM 3563 C C . GLY A 1 442 ? -52.287 -37.317 106.111 1.00 81.12 442 GLY A C 1
ATOM 3564 O O . GLY A 1 442 ? -52.193 -36.783 105.010 1.00 81.12 442 GLY A O 1
ATOM 3565 N N . GLN A 1 443 ? -51.423 -37.051 107.095 1.00 80.12 443 GLN A N 1
ATOM 3566 C CA . GLN A 1 443 ? -50.285 -36.142 106.940 1.00 80.12 443 GLN A CA 1
ATOM 3567 C C . GLN A 1 443 ? -49.283 -36.675 105.909 1.00 80.12 443 GLN A C 1
ATOM 3569 O O . GLN A 1 443 ? -48.896 -35.935 105.009 1.00 80.12 443 GLN A O 1
ATOM 3574 N N . ARG A 1 444 ? -48.923 -37.964 105.979 1.00 80.94 444 ARG A N 1
ATOM 3575 C CA . ARG A 1 444 ? -48.029 -38.602 104.996 1.00 80.94 444 ARG A CA 1
ATOM 3576 C C . ARG A 1 444 ? -48.620 -38.609 103.590 1.00 80.94 444 ARG A C 1
ATOM 3578 O O . ARG A 1 444 ? -47.884 -38.459 102.621 1.00 80.94 444 ARG A O 1
ATOM 3585 N N . GLU A 1 445 ? -49.935 -38.781 103.461 1.00 82.62 445 GLU A N 1
ATOM 3586 C CA . GLU A 1 445 ? -50.612 -38.713 102.165 1.00 82.62 445 GLU A CA 1
ATOM 3587 C C . GLU A 1 445 ? -50.583 -37.292 101.585 1.00 82.62 445 GLU A C 1
ATOM 3589 O O . GLU A 1 445 ? -50.318 -37.134 100.394 1.00 82.62 445 GLU A O 1
ATOM 3594 N N . GLN A 1 446 ? -50.786 -36.259 102.412 1.00 80.19 446 GLN A N 1
ATOM 3595 C CA . GLN A 1 446 ? -50.694 -34.857 101.986 1.00 80.19 446 GLN A CA 1
ATOM 3596 C C . GLN A 1 446 ? -49.256 -34.429 101.666 1.00 80.19 446 GLN A C 1
ATOM 3598 O O . GLN A 1 446 ? -49.051 -33.755 100.663 1.00 80.19 446 GLN A O 1
ATOM 3603 N N . GLU A 1 447 ? -48.258 -34.862 102.443 1.00 82.06 447 GLU A N 1
ATOM 3604 C CA . GLU A 1 447 ? -46.832 -34.641 102.145 1.00 82.06 447 GLU A CA 1
ATOM 3605 C C . GLU A 1 447 ? -46.438 -35.312 100.821 1.00 82.06 447 GLU A C 1
ATOM 3607 O O . GLU A 1 447 ? -45.877 -34.661 99.944 1.00 82.06 447 GLU A O 1
ATOM 3612 N N . ALA A 1 448 ? -46.853 -36.565 100.598 1.00 83.06 448 ALA A N 1
ATOM 3613 C CA . ALA A 1 448 ? -46.631 -37.244 99.322 1.00 83.06 448 ALA A CA 1
ATOM 3614 C C . ALA A 1 448 ? -47.360 -36.566 98.145 1.00 83.06 448 ALA A C 1
ATOM 3616 O O . ALA A 1 448 ? -46.916 -36.666 97.000 1.00 83.06 448 ALA A O 1
ATOM 3617 N N . ARG A 1 449 ? -48.492 -35.895 98.395 1.00 84.69 449 ARG A N 1
ATOM 3618 C CA . ARG A 1 449 ? -49.210 -35.102 97.386 1.00 84.69 449 ARG A CA 1
ATOM 3619 C C . ARG A 1 449 ? -48.474 -33.803 97.066 1.00 84.69 449 ARG A C 1
ATOM 3621 O O . ARG A 1 449 ? -48.325 -33.480 95.892 1.00 84.69 449 ARG A O 1
ATOM 3628 N N . LEU A 1 450 ? -47.975 -33.117 98.093 1.00 85.00 450 LEU A N 1
ATOM 3629 C CA . LEU A 1 450 ? -47.187 -31.896 97.968 1.00 85.00 450 LEU A CA 1
ATOM 3630 C C . LEU A 1 450 ? -45.887 -32.153 97.196 1.00 85.00 450 LEU A C 1
ATOM 3632 O O . LEU A 1 450 ? -45.561 -31.390 96.293 1.00 85.00 450 LEU A O 1
ATOM 3636 N N . ASP A 1 451 ? -45.191 -33.254 97.491 1.00 84.69 451 ASP A N 1
ATOM 3637 C CA . ASP A 1 451 ? -43.970 -33.644 96.779 1.00 84.69 451 ASP A CA 1
ATOM 3638 C C . ASP A 1 451 ? -44.248 -33.898 95.291 1.00 84.69 451 ASP A C 1
ATOM 3640 O O . ASP A 1 451 ? -43.514 -33.412 94.430 1.00 84.69 451 ASP A O 1
ATOM 3644 N N . ARG A 1 452 ? -45.356 -34.583 94.962 1.00 85.44 452 ARG A N 1
ATOM 3645 C CA . ARG A 1 452 ? -45.771 -34.796 93.563 1.00 85.44 452 ARG A CA 1
ATOM 3646 C C . ARG A 1 452 ? -46.084 -33.483 92.849 1.00 85.44 452 ARG A C 1
ATOM 3648 O O . ARG A 1 452 ? -45.649 -33.306 91.715 1.00 85.44 452 ARG A O 1
ATOM 3655 N N . GLU A 1 453 ? -46.816 -32.571 93.488 1.00 84.81 453 GLU A N 1
ATOM 3656 C CA . GLU A 1 453 ? -47.139 -31.265 92.898 1.00 84.81 453 GLU A CA 1
ATOM 3657 C C . GLU A 1 453 ? -45.897 -30.380 92.738 1.00 84.81 453 GLU A C 1
ATOM 3659 O O . GLU A 1 453 ? -45.752 -29.720 91.712 1.00 84.81 453 GLU A O 1
ATOM 3664 N N . GLN A 1 454 ? -44.952 -30.406 93.682 1.00 85.19 454 GLN A N 1
ATOM 3665 C CA . GLN A 1 454 ? -43.668 -29.708 93.543 1.00 85.19 454 GLN A CA 1
ATOM 3666 C C . GLN A 1 454 ? -42.826 -30.278 92.399 1.00 85.19 454 GLN A C 1
ATOM 3668 O O . GLN A 1 454 ? -42.151 -29.533 91.685 1.00 85.19 454 GLN A O 1
ATOM 3673 N N . GLU A 1 455 ? -42.859 -31.593 92.200 1.00 86.25 455 GLU A N 1
ATOM 3674 C CA . GLU A 1 455 ? -42.136 -32.248 91.117 1.00 86.25 455 GLU A CA 1
ATOM 3675 C C . GLU A 1 455 ? -42.780 -31.974 89.747 1.00 86.25 455 GLU A C 1
ATOM 3677 O O . GLU A 1 455 ? -42.062 -31.772 88.764 1.00 86.25 455 GLU A O 1
ATOM 3682 N N . GLU A 1 456 ? -44.111 -31.863 89.671 1.00 87.38 456 GLU A N 1
ATOM 3683 C CA . GLU A 1 456 ? -44.806 -31.346 88.483 1.00 87.38 456 GLU A CA 1
ATOM 3684 C C . GLU A 1 456 ? -44.512 -29.865 88.226 1.00 87.38 456 GLU A C 1
ATOM 3686 O O . GLU A 1 456 ? -44.234 -29.493 87.085 1.00 87.38 456 GLU A O 1
ATOM 3691 N N . LEU A 1 457 ? -44.486 -29.029 89.267 1.00 86.38 457 LEU A N 1
ATOM 3692 C CA . LEU A 1 457 ? -44.150 -27.611 89.144 1.00 86.38 457 LEU A CA 1
ATOM 3693 C C . LEU A 1 457 ? -42.733 -27.431 88.584 1.00 86.38 457 LEU A C 1
ATOM 3695 O O . LEU A 1 457 ? -42.539 -26.682 87.630 1.00 86.38 457 LEU A O 1
ATOM 3699 N N . ARG A 1 458 ? -41.753 -28.194 89.089 1.00 86.94 458 ARG A N 1
ATOM 3700 C CA . ARG A 1 458 ? -40.374 -28.196 88.566 1.00 86.94 458 ARG A CA 1
ATOM 3701 C C . ARG A 1 458 ? -40.304 -28.651 87.107 1.00 86.94 458 ARG A C 1
ATOM 3703 O O . ARG A 1 458 ? -39.529 -28.094 86.325 1.00 86.94 458 ARG A O 1
ATOM 3710 N N . LYS A 1 459 ? -41.105 -29.648 86.708 1.00 88.75 459 LYS A N 1
ATOM 3711 C CA . LYS A 1 459 ? -41.208 -30.079 85.299 1.00 88.75 459 LYS A CA 1
ATOM 3712 C C . LYS A 1 459 ? -41.804 -28.981 84.416 1.00 88.75 459 LYS A C 1
ATOM 3714 O O . LYS A 1 459 ? -41.299 -28.742 83.323 1.00 88.75 459 LYS A O 1
ATOM 3719 N N . LEU A 1 460 ? -42.834 -28.283 84.886 1.00 87.75 460 LEU A N 1
ATOM 3720 C CA . LEU A 1 460 ? -43.446 -27.171 84.157 1.00 87.75 460 LEU A CA 1
ATOM 3721 C C . LEU A 1 460 ? -42.515 -25.954 84.068 1.00 87.75 460 LEU A C 1
ATOM 3723 O O . LEU A 1 460 ? -42.425 -25.339 83.011 1.00 87.75 460 LEU A O 1
ATOM 3727 N N . GLU A 1 461 ? -41.765 -25.628 85.122 1.00 85.69 461 GLU A N 1
ATOM 3728 C CA . GLU A 1 461 ? -40.774 -24.542 85.112 1.00 85.69 461 GLU A CA 1
ATOM 3729 C C . GLU A 1 461 ? -39.598 -24.838 84.177 1.00 85.69 461 GLU A C 1
ATOM 3731 O O . GLU A 1 461 ? -39.159 -23.958 83.435 1.00 85.69 461 GLU A O 1
ATOM 3736 N N . THR A 1 462 ? -39.115 -26.083 84.154 1.00 86.88 462 THR A N 1
ATOM 3737 C CA . THR A 1 462 ? -38.077 -26.505 83.201 1.00 86.88 462 THR A CA 1
ATOM 3738 C C . THR A 1 462 ? -38.585 -26.483 81.760 1.00 86.88 462 THR A C 1
ATOM 3740 O O . THR A 1 462 ? -37.866 -26.011 80.880 1.00 86.88 462 THR A O 1
ATOM 3743 N N . GLN A 1 463 ? -39.834 -26.894 81.508 1.00 88.88 463 GLN A N 1
ATOM 3744 C CA . GLN A 1 463 ? -40.472 -26.735 80.196 1.00 88.88 463 GLN A CA 1
ATOM 3745 C C . GLN A 1 463 ? -40.635 -25.261 79.809 1.00 88.88 463 GLN A C 1
ATOM 3747 O O . GLN A 1 463 ? -40.318 -24.896 78.679 1.00 88.88 463 GLN A O 1
ATOM 3752 N N . ARG A 1 464 ? -41.071 -24.399 80.736 1.00 87.12 464 ARG A N 1
ATOM 3753 C CA . ARG A 1 464 ? -41.224 -22.958 80.493 1.00 87.12 464 ARG A CA 1
ATOM 3754 C C . ARG A 1 464 ? -39.889 -22.304 80.154 1.00 87.12 464 ARG A C 1
ATOM 3756 O O . ARG A 1 464 ? -39.811 -21.586 79.167 1.00 87.12 464 ARG A O 1
ATOM 3763 N N . SER A 1 465 ? -38.845 -22.610 80.920 1.00 86.06 465 SER A N 1
ATOM 3764 C CA . SER A 1 465 ? -37.480 -22.134 80.672 1.00 86.06 465 SER A CA 1
ATOM 3765 C C . SER A 1 465 ? -36.949 -22.612 79.315 1.00 86.06 465 SER A C 1
ATOM 3767 O O . SER A 1 465 ? -36.378 -21.827 78.559 1.00 86.06 465 SER A O 1
ATOM 3769 N N . GLY A 1 466 ? -37.213 -23.874 78.952 1.00 89.12 466 GLY A N 1
ATOM 3770 C CA . GLY A 1 466 ? -36.905 -24.402 77.622 1.00 89.12 466 GLY A CA 1
ATOM 3771 C C . GLY A 1 466 ? -37.609 -23.628 76.503 1.00 89.12 466 GLY A C 1
ATOM 3772 O O . GLY A 1 466 ? -36.956 -23.194 75.556 1.00 89.12 466 GLY A O 1
ATOM 3773 N N . LEU A 1 467 ? -38.914 -23.383 76.651 1.00 89.19 467 LEU A N 1
ATOM 3774 C CA . LEU A 1 467 ? -39.723 -22.629 75.689 1.00 89.19 467 LEU A CA 1
ATOM 3775 C C . LEU A 1 467 ? -39.323 -21.146 75.602 1.00 89.19 467 LEU A C 1
ATOM 3777 O O . LEU A 1 467 ? -39.311 -20.588 74.508 1.00 89.19 467 LEU A O 1
ATOM 3781 N N . GLU A 1 468 ? -38.962 -20.500 76.715 1.00 84.44 468 GLU A N 1
ATOM 3782 C CA . GLU A 1 468 ? -38.425 -19.129 76.732 1.00 84.44 468 GLU A CA 1
ATOM 3783 C C . GLU A 1 468 ? -37.057 -19.061 76.037 1.00 84.44 468 GLU A C 1
ATOM 3785 O O . GLU A 1 468 ? -36.809 -18.146 75.249 1.00 84.44 468 GLU A O 1
ATOM 3790 N N . GLY A 1 469 ? -36.203 -20.067 76.246 1.00 87.44 469 GLY A N 1
ATOM 3791 C CA . GLY A 1 469 ? -34.945 -20.217 75.518 1.00 87.44 469 GLY A CA 1
ATOM 3792 C C . GLY A 1 469 ? -35.153 -20.413 74.013 1.00 87.44 469 GLY A C 1
ATOM 3793 O O . GLY A 1 469 ? -34.471 -19.780 73.206 1.00 87.44 469 GLY A O 1
ATOM 3794 N N . ASP A 1 470 ? -36.118 -21.243 73.613 1.00 87.50 470 ASP A N 1
ATOM 3795 C CA . ASP A 1 470 ? -36.486 -21.442 72.206 1.00 87.50 470 ASP A CA 1
ATOM 3796 C C . ASP A 1 470 ? -37.057 -20.182 71.565 1.00 87.50 470 ASP A C 1
ATOM 3798 O O . ASP A 1 470 ? -36.657 -19.822 70.456 1.00 87.50 470 ASP A O 1
ATOM 3802 N N . LYS A 1 471 ? -37.930 -19.468 72.279 1.00 87.75 471 LYS A N 1
ATOM 3803 C CA . LYS A 1 471 ? -38.463 -18.179 71.844 1.00 87.75 471 LYS A CA 1
ATOM 3804 C C . LYS A 1 471 ? -37.335 -17.174 71.609 1.00 87.75 471 LYS A C 1
ATOM 3806 O O . LYS A 1 471 ? -37.266 -16.608 70.523 1.00 87.75 471 LYS A O 1
ATOM 3811 N N . GLY A 1 472 ? -36.410 -17.026 72.559 1.00 86.00 472 GLY A N 1
ATOM 3812 C CA . GLY A 1 472 ? -35.256 -16.136 72.406 1.00 86.00 472 GLY A CA 1
ATOM 3813 C C . GLY A 1 472 ? -34.360 -16.520 71.220 1.00 86.00 472 GLY A C 1
ATOM 3814 O O . GLY A 1 472 ? -33.940 -15.657 70.450 1.00 86.00 472 GLY A O 1
ATOM 3815 N N . ARG A 1 473 ? -34.123 -17.824 71.000 1.00 89.44 473 ARG A N 1
ATOM 3816 C CA . ARG A 1 473 ? -33.383 -18.317 69.822 1.00 89.44 473 ARG A CA 1
ATOM 3817 C C . ARG A 1 473 ? -34.081 -17.972 68.505 1.00 89.44 473 ARG A C 1
ATOM 3819 O O . ARG A 1 473 ? -33.413 -17.602 67.539 1.00 89.44 473 ARG A O 1
ATOM 3826 N N . LEU A 1 474 ? -35.404 -18.117 68.446 1.00 87.88 474 LEU A N 1
ATOM 3827 C CA . LEU A 1 474 ? -36.200 -17.804 67.257 1.00 87.88 474 LEU A CA 1
ATOM 3828 C C . LEU A 1 474 ? -36.271 -16.294 66.996 1.00 87.88 474 LEU A C 1
ATOM 3830 O O . LEU A 1 474 ? -36.159 -15.875 65.843 1.00 87.88 474 LEU A O 1
ATOM 3834 N N . GLU A 1 475 ? -36.396 -15.475 68.039 1.00 85.69 475 GLU A N 1
ATOM 3835 C CA . GLU A 1 475 ? -36.374 -14.010 67.943 1.00 85.69 475 GLU A CA 1
ATOM 3836 C C . GLU A 1 475 ? -35.031 -13.507 67.402 1.00 85.69 475 GLU A C 1
ATOM 3838 O O . GLU A 1 475 ? -35.008 -12.746 66.431 1.00 85.69 475 GLU A O 1
ATOM 3843 N N . GLU A 1 476 ? -33.912 -14.010 67.931 1.00 87.06 476 GLU A N 1
ATOM 3844 C CA . GLU A 1 476 ? -32.578 -13.643 67.442 1.00 87.06 476 GLU A CA 1
ATOM 3845 C C . GLU A 1 476 ? -32.364 -14.092 65.989 1.00 87.06 476 GLU A C 1
ATOM 3847 O O . GLU A 1 476 ? -31.876 -13.330 65.155 1.00 87.06 476 GLU A O 1
ATOM 3852 N N . ARG A 1 477 ? -32.812 -15.300 65.625 1.00 89.44 477 ARG A N 1
ATOM 3853 C CA . ARG A 1 477 ? -32.729 -15.780 64.237 1.00 89.44 477 ARG A CA 1
ATOM 3854 C C . ARG A 1 477 ? -33.570 -14.932 63.280 1.00 89.44 477 ARG A C 1
ATOM 3856 O O . ARG A 1 477 ? -33.147 -14.681 62.154 1.00 89.44 477 ARG A O 1
ATOM 3863 N N . THR A 1 478 ? -34.731 -14.460 63.731 1.00 84.81 478 THR A N 1
ATOM 3864 C CA . THR A 1 478 ? -35.591 -13.549 62.962 1.00 84.81 478 THR A CA 1
ATOM 3865 C C . THR A 1 478 ? -34.918 -12.194 62.767 1.00 84.81 478 THR A C 1
ATOM 3867 O O . THR A 1 478 ? -34.963 -11.640 61.670 1.00 84.81 478 THR A O 1
ATOM 3870 N N . ARG A 1 479 ? -34.249 -11.674 63.801 1.00 86.50 479 ARG A N 1
ATOM 3871 C CA . ARG A 1 479 ? -33.480 -10.429 63.722 1.00 86.50 479 ARG A CA 1
ATOM 3872 C C . ARG A 1 479 ? -32.309 -10.541 62.742 1.00 86.50 479 ARG A C 1
ATOM 3874 O O . ARG A 1 479 ? -32.186 -9.687 61.869 1.00 86.50 479 ARG A O 1
ATOM 3881 N N . ILE A 1 480 ? -31.516 -11.611 62.823 1.00 88.19 480 ILE A N 1
ATOM 3882 C CA . ILE A 1 480 ? -30.399 -11.860 61.894 1.00 88.19 480 ILE A CA 1
ATOM 3883 C C . ILE A 1 480 ? -30.900 -11.933 60.446 1.00 88.19 480 ILE A C 1
ATOM 3885 O O . ILE A 1 480 ? -30.294 -11.348 59.551 1.00 88.19 480 ILE A O 1
ATOM 3889 N N . LEU A 1 481 ? -32.019 -12.622 60.204 1.00 85.69 481 LEU A N 1
ATOM 3890 C CA . LEU A 1 481 ? -32.612 -12.706 58.867 1.00 85.69 481 LEU A CA 1
ATOM 3891 C C . LEU A 1 481 ? -33.072 -11.337 58.347 1.00 85.69 481 LEU A C 1
ATOM 3893 O O . LEU A 1 481 ? -32.879 -11.064 57.166 1.00 85.69 481 LEU A O 1
ATOM 3897 N N . ARG A 1 482 ? -33.619 -10.461 59.203 1.00 83.06 482 ARG A N 1
ATOM 3898 C CA . ARG A 1 482 ? -33.967 -9.081 58.813 1.00 83.06 482 ARG A CA 1
ATOM 3899 C C . ARG A 1 482 ? -32.731 -8.250 58.466 1.00 83.06 482 ARG A C 1
ATOM 3901 O O . ARG A 1 482 ? -32.733 -7.576 57.443 1.00 83.06 482 ARG A O 1
ATOM 3908 N N . GLU A 1 483 ? -31.664 -8.330 59.262 1.00 86.00 483 GLU A N 1
ATOM 3909 C CA . GLU A 1 483 ? -30.403 -7.632 58.957 1.00 86.00 483 GLU A CA 1
ATOM 3910 C C . GLU A 1 483 ? -29.797 -8.114 57.625 1.00 86.00 483 GLU A C 1
ATOM 3912 O O . GLU A 1 483 ? -29.326 -7.308 56.819 1.00 86.00 483 GLU A O 1
ATOM 3917 N N . GLN A 1 484 ? -29.833 -9.424 57.353 1.00 87.19 484 GLN A N 1
ATOM 3918 C CA . GLN A 1 484 ? -29.393 -9.982 56.070 1.00 87.19 484 GLN A CA 1
ATOM 3919 C C . GLN A 1 484 ? -30.271 -9.506 54.909 1.00 87.19 484 GLN A C 1
ATOM 3921 O O . GLN A 1 484 ? -29.750 -9.151 53.854 1.00 87.19 484 GLN A O 1
ATOM 3926 N N . GLU A 1 485 ? -31.587 -9.463 55.097 1.00 82.94 485 GLU A N 1
ATOM 3927 C CA . GLU A 1 485 ? -32.537 -8.974 54.099 1.00 82.94 485 GLU A CA 1
ATOM 3928 C C . GLU A 1 485 ? -32.285 -7.500 53.746 1.00 82.94 485 GLU A C 1
ATOM 3930 O O . GLU A 1 485 ? -32.173 -7.174 52.564 1.00 82.94 485 GLU A O 1
ATOM 3935 N N . GLU A 1 486 ? -32.081 -6.625 54.737 1.00 83.81 486 GLU A N 1
ATOM 3936 C CA . GLU A 1 486 ? -31.716 -5.218 54.509 1.00 83.81 486 GLU A CA 1
ATOM 3937 C C . GLU A 1 486 ? -30.394 -5.073 53.743 1.00 83.81 486 GLU A C 1
ATOM 3939 O O . GLU A 1 486 ? -30.257 -4.217 52.862 1.00 83.81 486 GLU A O 1
ATOM 3944 N N . GLN A 1 487 ? -29.403 -5.919 54.042 1.00 86.00 487 GLN A N 1
ATOM 3945 C CA . GLN A 1 487 ? -28.150 -5.938 53.286 1.00 86.00 487 GLN A CA 1
ATOM 3946 C C . GLN A 1 487 ? -28.368 -6.354 51.829 1.00 86.00 487 GLN A C 1
ATOM 3948 O O . GLN A 1 487 ? -27.751 -5.775 50.931 1.00 86.00 487 GLN A O 1
ATOM 3953 N N . VAL A 1 488 ? -29.235 -7.336 51.574 1.00 83.38 488 VAL A N 1
ATOM 3954 C CA . VAL A 1 488 ? -29.567 -7.776 50.212 1.00 83.38 488 VAL A CA 1
ATOM 3955 C C . VAL A 1 488 ? -30.340 -6.683 49.467 1.00 83.38 488 VAL A C 1
ATOM 3957 O O . VAL A 1 488 ? -29.985 -6.386 48.326 1.00 83.38 488 VAL A O 1
ATOM 3960 N N . GLN A 1 489 ? -31.300 -6.011 50.109 1.00 84.06 489 GLN A N 1
ATOM 3961 C CA . GLN A 1 489 ? -32.009 -4.860 49.533 1.00 84.06 489 GLN A CA 1
ATOM 3962 C C . GLN A 1 489 ? -31.040 -3.739 49.131 1.00 84.06 489 GLN A C 1
ATOM 3964 O O . GLN A 1 489 ? -31.102 -3.238 48.007 1.00 84.06 489 GLN A O 1
ATOM 3969 N N . LYS A 1 490 ? -30.073 -3.400 49.998 1.00 84.62 490 LYS A N 1
ATOM 3970 C CA . LYS A 1 490 ? -29.021 -2.416 49.681 1.00 84.62 490 LYS A CA 1
ATOM 3971 C C . LYS A 1 490 ? -28.135 -2.853 48.515 1.00 84.62 490 LYS A C 1
ATOM 3973 O O . LYS A 1 490 ? -27.830 -2.033 47.656 1.00 84.62 490 LYS A O 1
ATOM 3978 N N . ARG A 1 491 ? -27.723 -4.125 48.465 1.00 84.06 491 ARG A N 1
ATOM 3979 C CA . ARG A 1 491 ? -26.871 -4.654 47.380 1.00 84.06 491 ARG A CA 1
ATOM 3980 C C . ARG A 1 491 ? -27.584 -4.683 46.032 1.00 84.06 491 ARG A C 1
ATOM 3982 O O . ARG A 1 491 ? -26.946 -4.436 45.015 1.00 84.06 491 ARG A O 1
ATOM 3989 N N . LEU A 1 492 ? -28.876 -5.001 46.027 1.00 79.12 492 LEU A N 1
ATOM 3990 C CA . LEU A 1 492 ? -29.688 -5.059 44.812 1.00 79.12 492 LEU A CA 1
ATOM 3991 C C . LEU A 1 492 ? -30.27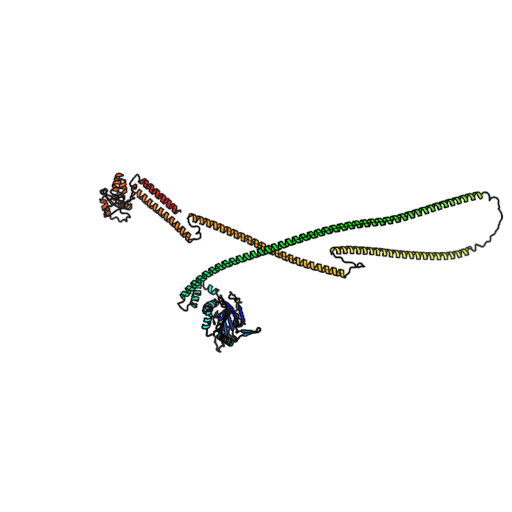7 -3.697 44.422 1.00 79.12 492 LEU A C 1
ATOM 3993 O O . LEU A 1 492 ? -30.775 -3.561 43.308 1.00 79.12 492 LEU A O 1
ATOM 3997 N N . GLY A 1 493 ? -30.242 -2.703 45.318 1.00 80.06 493 GLY A N 1
ATOM 3998 C CA . GLY A 1 493 ? -30.862 -1.393 45.106 1.00 80.06 493 GLY A CA 1
ATOM 3999 C C . GLY A 1 493 ? -32.384 -1.469 44.962 1.00 80.06 493 GLY A C 1
ATOM 4000 O O . GLY A 1 493 ? -32.978 -0.638 44.279 1.00 80.06 493 GLY A O 1
ATOM 4001 N N . ARG A 1 494 ? -33.016 -2.490 45.549 1.00 79.75 494 ARG A N 1
ATOM 4002 C CA . ARG A 1 494 ? -34.456 -2.754 45.443 1.00 79.75 494 ARG A CA 1
ATOM 4003 C C . ARG A 1 494 ? -35.062 -2.917 46.826 1.00 79.75 494 ARG A C 1
ATOM 4005 O O . ARG A 1 494 ? -34.432 -3.494 47.706 1.00 79.75 494 ARG A O 1
ATOM 4012 N N . GLN A 1 495 ? -36.283 -2.422 46.992 1.00 78.25 495 GLN A N 1
ATOM 4013 C CA . GLN A 1 495 ? -37.065 -2.568 48.215 1.00 78.25 495 GLN A CA 1
ATOM 4014 C C . GLN A 1 495 ? -38.285 -3.442 47.940 1.00 78.25 495 GLN A C 1
ATOM 4016 O O . GLN A 1 495 ? -38.876 -3.357 46.866 1.00 78.25 495 GLN A O 1
ATOM 4021 N N . TRP A 1 496 ? -38.643 -4.265 48.917 1.00 81.94 496 TRP A N 1
ATOM 4022 C CA . TRP A 1 496 ? -39.874 -5.051 48.943 1.00 81.94 496 TRP A CA 1
ATOM 4023 C C . TRP A 1 496 ? -40.462 -4.976 50.349 1.00 81.94 496 TRP A C 1
ATOM 4025 O O . TRP A 1 496 ? -39.733 -4.771 51.328 1.00 81.94 496 TRP A O 1
ATOM 4035 N N . VAL A 1 497 ? -41.784 -5.089 50.449 1.00 76.50 497 VAL A N 1
ATOM 4036 C CA . VAL A 1 497 ? -42.519 -4.781 51.680 1.00 76.50 497 VAL A CA 1
ATOM 4037 C C . VAL A 1 497 ? -43.116 -6.060 52.258 1.00 76.50 497 VAL A C 1
ATOM 4039 O O . VAL A 1 497 ? -43.599 -6.927 51.537 1.00 76.50 497 VAL A O 1
ATOM 4042 N N . ARG A 1 498 ? -43.083 -6.190 53.587 1.00 77.44 498 ARG A N 1
ATOM 4043 C CA . ARG A 1 498 ? -43.750 -7.289 54.295 1.00 77.44 498 ARG A CA 1
ATOM 4044 C C . ARG A 1 498 ? -45.195 -6.915 54.615 1.00 77.44 498 ARG A C 1
ATOM 4046 O O . ARG A 1 498 ? -45.491 -5.763 54.928 1.00 77.44 498 ARG A O 1
ATOM 4053 N N . ASN A 1 499 ? -46.092 -7.896 54.573 1.00 78.00 499 ASN A N 1
ATOM 4054 C CA . ASN A 1 499 ? -47.480 -7.713 54.988 1.00 78.00 499 ASN A CA 1
ATOM 4055 C C . ASN A 1 499 ? -47.592 -7.515 56.521 1.00 78.00 499 ASN A C 1
ATOM 4057 O O . ASN A 1 499 ? -46.609 -7.615 57.255 1.00 78.00 499 ASN A O 1
ATOM 4061 N N . LEU A 1 500 ? -48.807 -7.267 57.026 1.00 71.19 500 LEU A N 1
ATOM 4062 C CA . LEU A 1 500 ? -49.086 -7.085 58.465 1.00 71.19 500 LEU A CA 1
ATOM 4063 C C . LEU A 1 500 ? -48.657 -8.276 59.348 1.00 71.19 500 LEU A C 1
ATOM 4065 O O . LEU A 1 500 ? -48.448 -8.098 60.545 1.00 71.19 500 LEU A O 1
ATOM 4069 N N . LEU A 1 501 ? -48.523 -9.474 58.769 1.00 74.00 501 LEU A N 1
ATOM 4070 C CA . LEU A 1 501 ? -48.068 -10.695 59.443 1.00 74.00 501 LEU A CA 1
ATOM 4071 C C . LEU A 1 501 ? -46.543 -10.890 59.348 1.00 74.00 501 LEU A C 1
ATOM 4073 O O . LEU A 1 501 ? -46.004 -11.840 59.912 1.00 74.00 501 LEU A O 1
ATOM 4077 N N . GLY A 1 502 ? -45.828 -9.986 58.673 1.00 71.94 502 GLY A N 1
ATOM 4078 C CA . GLY A 1 502 ? -44.383 -10.057 58.487 1.00 71.94 502 GLY A CA 1
ATOM 4079 C C . GLY A 1 502 ? -43.937 -10.998 57.365 1.00 71.94 502 GLY A C 1
ATOM 4080 O O . GLY A 1 502 ? -42.752 -11.328 57.309 1.00 71.94 502 GLY A O 1
ATOM 4081 N N . GLU A 1 503 ? -44.839 -11.421 56.482 1.00 78.00 503 GLU A N 1
ATOM 4082 C CA . GLU A 1 503 ? -44.551 -12.299 55.342 1.00 78.00 503 GLU A CA 1
ATOM 4083 C C . GLU A 1 503 ? -44.323 -11.489 54.060 1.00 78.00 503 GLU A C 1
ATOM 4085 O O . GLU A 1 503 ? -44.857 -10.390 53.896 1.00 78.00 503 GLU A O 1
ATOM 4090 N N . LEU A 1 504 ? -43.525 -12.041 53.147 1.00 81.94 504 LEU A N 1
ATOM 4091 C CA . LEU A 1 504 ? -43.274 -11.468 51.825 1.00 81.94 504 LEU A CA 1
ATOM 4092 C C . LEU A 1 504 ? -44.364 -11.910 50.850 1.00 81.94 504 LEU A C 1
ATOM 4094 O O . LEU A 1 504 ? -44.758 -13.076 50.874 1.00 81.94 504 LEU A O 1
ATOM 4098 N N . ASP A 1 505 ? -44.819 -11.007 49.978 1.00 83.25 505 ASP A N 1
ATOM 4099 C CA . ASP A 1 505 ? -45.757 -11.374 48.915 1.00 83.25 505 ASP A CA 1
ATOM 4100 C C . ASP A 1 505 ? -45.049 -12.294 47.897 1.00 83.25 505 ASP A C 1
ATOM 4102 O O . ASP A 1 505 ? -44.091 -11.864 47.240 1.00 83.25 505 ASP A O 1
ATOM 4106 N N . PRO A 1 506 ? -45.502 -13.553 47.725 1.00 83.81 506 PRO A N 1
ATOM 4107 C CA . PRO A 1 506 ? -44.897 -14.481 46.775 1.00 83.81 506 PRO A CA 1
ATOM 4108 C C . PRO A 1 506 ? -44.889 -13.942 45.341 1.00 83.81 506 PRO A C 1
ATOM 4110 O O . PRO A 1 506 ? -43.937 -14.183 44.602 1.00 83.81 506 PRO A O 1
ATOM 4113 N N . ARG A 1 507 ? -45.917 -13.176 44.950 1.00 83.00 507 ARG A N 1
ATOM 4114 C CA . ARG A 1 507 ? -46.025 -12.619 43.594 1.00 83.00 507 ARG A CA 1
ATOM 4115 C C . ARG A 1 507 ? -45.011 -11.510 43.351 1.00 83.00 507 ARG A C 1
ATOM 4117 O O . ARG A 1 507 ? -44.459 -11.422 42.258 1.00 83.00 507 ARG A O 1
ATOM 4124 N N . GLU A 1 508 ? -44.762 -10.670 44.352 1.00 82.94 508 GLU A N 1
ATOM 4125 C CA . GLU A 1 508 ? -43.759 -9.605 44.266 1.00 82.94 508 GLU A CA 1
ATOM 4126 C C . GLU A 1 508 ? -42.347 -10.208 44.183 1.00 82.94 508 GLU A C 1
ATOM 4128 O O . GLU A 1 508 ? -41.534 -9.790 43.357 1.00 82.94 508 GLU A O 1
ATOM 4133 N N . MET A 1 509 ? -42.083 -11.278 44.942 1.00 83.69 509 MET A N 1
ATOM 4134 C CA . MET A 1 509 ? -40.809 -12.003 44.883 1.00 83.69 509 MET A CA 1
ATOM 4135 C C . MET A 1 509 ? -40.584 -12.715 43.540 1.00 83.69 509 MET A C 1
ATOM 4137 O O . MET A 1 509 ? -39.479 -12.641 43.004 1.00 83.69 509 MET A O 1
ATOM 4141 N N . GLU A 1 510 ? -41.610 -13.339 42.949 1.00 85.81 510 GLU A N 1
ATOM 4142 C CA . GLU A 1 510 ? -41.530 -13.920 41.595 1.00 85.81 510 GLU A CA 1
ATOM 4143 C C . GLU A 1 510 ? -41.264 -12.851 40.518 1.00 85.81 510 GLU A C 1
ATOM 4145 O O . GLU A 1 510 ? -40.480 -13.063 39.586 1.00 85.81 510 GLU A O 1
ATOM 4150 N N . GLN A 1 511 ? -41.868 -11.666 40.646 1.00 84.62 511 GLN A N 1
ATOM 4151 C CA . GLN A 1 511 ? -41.592 -10.541 39.746 1.00 84.62 511 GLN A CA 1
ATOM 4152 C C . GLN A 1 511 ? -40.150 -10.039 39.885 1.00 84.62 511 GLN A C 1
ATOM 4154 O O . GLN A 1 511 ? -39.485 -9.765 38.882 1.00 84.62 511 GLN A O 1
ATOM 4159 N N . ILE A 1 512 ? -39.630 -9.957 41.111 1.00 83.62 512 ILE A N 1
ATOM 4160 C CA . ILE A 1 512 ? -38.242 -9.560 41.352 1.00 83.62 512 ILE A CA 1
ATOM 4161 C C . ILE A 1 512 ? -37.283 -10.602 40.766 1.00 83.62 512 ILE A C 1
ATOM 4163 O O . ILE A 1 512 ? -36.384 -10.215 40.016 1.00 83.62 512 ILE A O 1
ATOM 4167 N N . ASP A 1 513 ? -37.502 -11.894 41.020 1.00 83.81 513 ASP A N 1
ATOM 4168 C CA . ASP A 1 513 ? -36.670 -12.982 40.487 1.00 83.81 513 ASP A CA 1
ATOM 4169 C C . ASP A 1 513 ? -36.669 -13.010 38.951 1.00 83.81 513 ASP A C 1
ATOM 4171 O O . ASP A 1 513 ? -35.609 -12.963 38.327 1.00 83.81 513 ASP A O 1
ATOM 4175 N N . SER A 1 514 ? -37.844 -12.955 38.318 1.00 85.38 514 SER A N 1
ATOM 4176 C CA . SER A 1 514 ? -37.956 -12.932 36.851 1.00 85.38 514 SER A CA 1
ATOM 4177 C C . SER A 1 514 ? -37.254 -11.723 36.223 1.00 85.38 514 SER A C 1
ATOM 4179 O O . SER A 1 514 ? -36.557 -11.854 35.212 1.00 85.38 514 SER A O 1
ATOM 4181 N N . SER A 1 515 ? -37.355 -10.547 36.849 1.00 86.31 515 SER A N 1
ATOM 4182 C CA . SER A 1 515 ? -36.655 -9.352 36.374 1.00 86.31 515 SER A CA 1
ATOM 4183 C C . SER A 1 515 ? -35.133 -9.449 36.553 1.00 86.31 515 SER A C 1
ATOM 4185 O O . SER A 1 515 ? -34.387 -8.995 35.686 1.00 86.31 515 SER A O 1
ATOM 4187 N N . LEU A 1 516 ? -34.656 -10.063 37.645 1.00 84.06 516 LEU A N 1
ATOM 4188 C CA . LEU A 1 516 ? -33.230 -10.290 37.884 1.00 84.06 516 LEU A CA 1
ATOM 4189 C C . LEU A 1 516 ? -32.675 -11.302 36.882 1.00 84.06 516 LEU A C 1
ATOM 4191 O O . LEU A 1 516 ? -31.603 -11.076 36.323 1.00 84.06 516 LEU A O 1
ATOM 4195 N N . GLN A 1 517 ? -33.423 -12.368 36.593 1.00 86.31 517 GLN A N 1
ATOM 4196 C CA . GLN A 1 517 ? -33.073 -13.344 35.563 1.00 86.31 517 GLN A CA 1
ATOM 4197 C C . GLN A 1 517 ? -32.993 -12.697 34.176 1.00 86.31 517 GLN A C 1
ATOM 4199 O O . GLN A 1 517 ? -32.021 -12.932 33.458 1.00 86.31 517 GLN A O 1
ATOM 4204 N N . GLN A 1 518 ? -33.947 -11.830 33.816 1.00 87.69 518 GLN A N 1
ATOM 4205 C CA . GLN A 1 518 ? -33.888 -11.074 32.562 1.00 87.69 518 GLN A CA 1
ATOM 4206 C C . GLN A 1 518 ? -32.669 -10.151 32.493 1.00 87.69 518 GLN A C 1
ATOM 4208 O O . GLN A 1 518 ? -31.946 -10.182 31.497 1.00 87.69 518 GLN A O 1
ATOM 4213 N N . SER A 1 519 ? -32.394 -9.365 33.540 1.00 83.00 519 SER A N 1
ATOM 4214 C CA . SER A 1 519 ? -31.199 -8.511 33.576 1.00 83.00 519 SER A CA 1
ATOM 4215 C C . SER A 1 519 ? -29.909 -9.327 33.480 1.00 83.00 519 SER A C 1
ATOM 4217 O O . SER A 1 519 ? -28.982 -8.928 32.780 1.00 83.00 519 SER A O 1
ATOM 4219 N N . CYS A 1 520 ? -29.847 -10.492 34.128 1.00 85.06 520 CYS A N 1
ATOM 4220 C CA . CYS A 1 520 ? -28.685 -11.373 34.066 1.00 85.06 520 CYS A CA 1
ATOM 4221 C C . CYS A 1 520 ? -28.476 -11.935 32.648 1.00 85.06 520 CYS A C 1
ATOM 4223 O O . CYS A 1 520 ? -27.364 -11.895 32.125 1.00 85.06 520 CYS A O 1
ATOM 4225 N N . GLN A 1 521 ? -29.549 -12.379 31.983 1.00 86.69 521 GLN A N 1
ATOM 4226 C CA . GLN A 1 521 ? -29.493 -12.838 30.591 1.00 86.69 521 GLN A CA 1
ATOM 4227 C C . GLN A 1 521 ? -29.077 -11.722 29.622 1.00 86.69 521 GLN A C 1
ATOM 4229 O O . GLN A 1 521 ? -28.264 -11.964 28.731 1.00 86.69 521 GLN A O 1
ATOM 4234 N N . GLN A 1 522 ? -29.585 -10.500 29.807 1.00 86.62 522 GLN A N 1
ATOM 4235 C CA . GLN A 1 522 ? -29.192 -9.340 28.999 1.00 86.62 522 GLN A CA 1
ATOM 4236 C C . GLN A 1 522 ? -27.706 -9.005 29.170 1.00 86.62 522 GLN A C 1
ATOM 4238 O O . GLN A 1 522 ? -27.005 -8.829 28.175 1.00 86.62 522 GLN A O 1
ATOM 4243 N N . LEU A 1 523 ? -27.211 -8.989 30.411 1.00 84.38 523 LEU A N 1
ATOM 4244 C CA . LEU A 1 523 ? -25.799 -8.733 30.706 1.00 84.38 523 LEU A CA 1
ATOM 4245 C C . LEU A 1 523 ? -24.880 -9.813 30.122 1.00 84.38 523 LEU A C 1
ATOM 4247 O O . LEU A 1 523 ? -23.829 -9.485 29.578 1.00 84.38 523 LEU A O 1
ATOM 4251 N N . LEU A 1 524 ? -25.278 -11.088 30.181 1.00 84.94 524 LEU A N 1
ATOM 4252 C CA . LEU A 1 524 ? -24.534 -12.188 29.556 1.00 84.94 524 LEU A CA 1
ATOM 4253 C C . LEU A 1 524 ? -24.497 -12.054 28.027 1.00 84.94 524 LEU A C 1
ATOM 4255 O O . LEU A 1 524 ? -23.444 -12.244 27.417 1.00 84.94 524 LEU A O 1
ATOM 4259 N N . ALA A 1 525 ? -25.615 -11.677 27.402 1.00 86.81 525 ALA A N 1
ATOM 4260 C CA . ALA A 1 525 ? -25.668 -11.438 25.962 1.00 86.81 525 ALA A CA 1
ATOM 4261 C C . ALA A 1 525 ? -24.791 -10.244 25.541 1.00 86.81 525 ALA A C 1
ATOM 4263 O O . ALA A 1 525 ? -24.066 -10.325 24.548 1.00 86.81 525 ALA A O 1
ATOM 4264 N N . GLU A 1 526 ? -24.800 -9.150 26.309 1.00 85.50 526 GLU A N 1
ATOM 4265 C CA . GLU A 1 526 ? -23.906 -8.008 26.085 1.00 85.50 526 GLU A CA 1
ATOM 4266 C C . GLU A 1 526 ? -22.434 -8.363 26.297 1.00 85.50 526 GLU A C 1
ATOM 4268 O O . GLU A 1 526 ? -21.581 -7.909 25.532 1.00 85.50 526 GLU A O 1
ATOM 4273 N N . GLN A 1 527 ? -22.122 -9.181 27.303 1.00 86.69 527 GLN A N 1
ATOM 4274 C CA . GLN A 1 527 ? -20.766 -9.659 27.547 1.00 86.69 527 GLN A CA 1
ATOM 4275 C C . GLN A 1 527 ? -20.251 -10.475 26.358 1.00 86.69 527 GLN A C 1
ATOM 4277 O O . GLN A 1 527 ? -19.134 -10.229 25.897 1.00 86.69 527 GLN A O 1
ATOM 4282 N N . GLU A 1 528 ? -21.058 -11.399 25.832 1.00 86.44 528 GLU A N 1
ATOM 4283 C CA . GLU A 1 528 ? -20.665 -12.219 24.685 1.00 86.44 528 GLU A CA 1
ATOM 4284 C C . GLU A 1 528 ? -20.517 -11.370 23.418 1.00 86.44 528 GLU A C 1
ATOM 4286 O O . GLU A 1 528 ? -19.532 -11.503 22.690 1.00 86.44 528 GLU A O 1
ATOM 4291 N N . LYS A 1 529 ? -21.418 -10.401 23.204 1.00 87.31 529 LYS A N 1
ATOM 4292 C CA . LYS A 1 529 ? -21.297 -9.429 22.111 1.00 87.31 529 LYS A CA 1
ATOM 4293 C C . LYS A 1 529 ? -19.992 -8.632 22.202 1.00 87.31 529 LYS A C 1
ATOM 4295 O O . LYS A 1 529 ? -19.243 -8.573 21.231 1.00 87.31 529 LYS A O 1
ATOM 4300 N N . ARG A 1 530 ? -19.670 -8.074 23.376 1.00 83.62 530 ARG A N 1
ATOM 4301 C CA . ARG A 1 530 ? -18.417 -7.328 23.599 1.00 83.62 530 ARG A CA 1
ATOM 4302 C C . ARG A 1 530 ? -17.179 -8.212 23.452 1.00 83.62 530 ARG A C 1
ATOM 4304 O O . ARG A 1 530 ? -16.134 -7.740 23.008 1.00 83.62 530 ARG A O 1
ATOM 4311 N N . ARG A 1 531 ? -17.271 -9.491 23.825 1.00 86.25 531 ARG A N 1
ATOM 4312 C CA . ARG A 1 531 ? -16.192 -10.472 23.652 1.00 86.25 531 ARG A CA 1
ATOM 4313 C C . ARG A 1 531 ? -15.921 -10.743 22.170 1.00 86.25 531 ARG A C 1
ATOM 4315 O O . ARG A 1 531 ? -14.754 -10.762 21.782 1.00 86.25 531 ARG A O 1
ATOM 4322 N N . LEU A 1 532 ? -16.968 -10.912 21.361 1.00 87.25 532 LEU A N 1
ATOM 4323 C CA . LEU A 1 532 ? -16.855 -11.069 19.908 1.00 87.25 532 LEU A CA 1
ATOM 4324 C C . LEU A 1 532 ? -16.285 -9.805 19.252 1.00 87.25 532 LEU A C 1
ATOM 4326 O O . LEU A 1 532 ? -15.298 -9.899 18.529 1.00 87.25 532 LEU A O 1
ATOM 4330 N N . GLU A 1 533 ? -16.801 -8.621 19.598 1.00 85.06 533 GLU A N 1
ATOM 4331 C CA . GLU A 1 533 ? -16.273 -7.336 19.105 1.00 85.06 533 GLU A CA 1
ATOM 4332 C C . GLU A 1 533 ? -14.781 -7.164 19.435 1.00 85.06 533 GLU A C 1
ATOM 4334 O O . GLU A 1 533 ? -13.992 -6.743 18.590 1.00 85.06 533 GLU A O 1
ATOM 4339 N N . LYS A 1 534 ? -14.355 -7.543 20.648 1.00 85.19 534 LYS A N 1
ATOM 4340 C CA . LYS A 1 534 ? -12.938 -7.523 21.033 1.00 85.19 534 LYS A CA 1
ATOM 4341 C C . LYS A 1 534 ? -12.099 -8.481 20.183 1.00 85.19 534 LYS A C 1
ATOM 4343 O O . LYS A 1 534 ? -10.979 -8.128 19.811 1.00 85.19 534 LYS A O 1
ATOM 4348 N N . ALA A 1 535 ? -12.598 -9.685 19.901 1.00 85.25 535 ALA A N 1
ATOM 4349 C CA . ALA A 1 535 ? -11.892 -10.659 19.071 1.00 85.25 535 ALA A CA 1
ATOM 4350 C C . ALA A 1 535 ? -11.718 -10.146 17.631 1.00 85.25 535 ALA A C 1
ATOM 4352 O O . ALA A 1 535 ? -10.611 -10.218 17.093 1.00 85.25 535 ALA A O 1
ATOM 4353 N N . ASP A 1 536 ? -12.762 -9.545 17.058 1.00 86.12 536 ASP A N 1
ATOM 4354 C CA . ASP A 1 536 ? -12.717 -8.942 15.723 1.00 86.12 536 ASP A CA 1
ATOM 4355 C C . ASP A 1 536 ? -11.743 -7.759 15.660 1.00 86.12 536 ASP A C 1
ATOM 4357 O O . ASP A 1 536 ? -10.907 -7.699 14.759 1.00 86.12 536 ASP A O 1
ATOM 4361 N N . LEU A 1 537 ? -11.770 -6.863 16.654 1.00 81.69 537 LEU A N 1
ATOM 4362 C CA . LEU A 1 537 ? -10.821 -5.745 16.749 1.00 81.69 537 LEU A CA 1
ATOM 4363 C C . LEU A 1 537 ? -9.370 -6.223 16.882 1.00 81.69 537 LEU A C 1
ATOM 4365 O O . LEU A 1 537 ? -8.469 -5.643 16.280 1.00 81.69 537 LEU A O 1
ATOM 4369 N N . THR A 1 538 ? -9.136 -7.302 17.632 1.00 84.25 538 THR A N 1
ATOM 4370 C CA . THR A 1 538 ? -7.793 -7.889 17.779 1.00 84.25 538 THR A CA 1
ATOM 4371 C C . THR A 1 538 ? -7.300 -8.457 16.447 1.00 84.25 538 THR A C 1
ATOM 4373 O O . THR A 1 538 ? -6.137 -8.282 16.089 1.00 84.25 538 THR A O 1
ATOM 4376 N N . ARG A 1 539 ? -8.189 -9.101 15.680 1.00 86.25 539 ARG A N 1
ATOM 4377 C CA . ARG A 1 539 ? -7.870 -9.614 14.345 1.00 86.25 539 ARG A CA 1
ATOM 4378 C C . ARG A 1 539 ? -7.566 -8.482 13.362 1.00 86.25 539 ARG A C 1
ATOM 4380 O O . ARG A 1 539 ? -6.599 -8.584 12.618 1.00 86.25 539 ARG A O 1
ATOM 4387 N N . GLN A 1 540 ? -8.343 -7.398 13.395 1.00 83.06 540 GLN A N 1
ATOM 4388 C CA . GLN A 1 540 ? -8.080 -6.202 12.586 1.00 83.06 540 GLN A CA 1
ATOM 4389 C C . GLN A 1 540 ? -6.734 -5.558 12.937 1.00 83.06 540 GLN A C 1
ATOM 4391 O O . GLN A 1 540 ? -5.993 -5.183 12.036 1.00 83.06 540 GLN A O 1
ATOM 4396 N N . GLN A 1 541 ? -6.380 -5.483 14.225 1.00 81.19 541 GLN A N 1
ATOM 4397 C CA . GLN A 1 541 ? -5.062 -5.004 14.653 1.00 81.19 541 GLN A CA 1
ATOM 4398 C C . GLN A 1 541 ? -3.920 -5.856 14.093 1.00 81.19 541 GLN A C 1
ATOM 4400 O O . GLN A 1 541 ? -2.947 -5.304 13.592 1.00 81.19 541 GLN A O 1
ATOM 4405 N N . GLN A 1 542 ? -4.039 -7.186 14.145 1.00 85.94 542 GLN A N 1
ATOM 4406 C CA . GLN A 1 542 ? -3.017 -8.085 13.599 1.00 85.94 542 GLN A CA 1
ATOM 4407 C C . GLN A 1 542 ? -2.850 -7.921 12.084 1.00 85.94 542 GLN A C 1
ATOM 4409 O O . GLN A 1 542 ? -1.722 -7.912 11.594 1.00 85.94 542 GLN A O 1
ATOM 4414 N N . ASP A 1 543 ? -3.956 -7.762 11.356 1.00 84.69 543 ASP A N 1
ATOM 4415 C CA . ASP A 1 543 ? -3.937 -7.552 9.906 1.00 84.69 543 ASP A CA 1
ATOM 4416 C C . ASP A 1 543 ? -3.295 -6.198 9.549 1.00 84.69 543 ASP A C 1
ATOM 4418 O O . ASP A 1 543 ? -2.431 -6.122 8.676 1.00 84.69 543 ASP A O 1
ATOM 4422 N N . MET A 1 544 ? -3.621 -5.140 10.302 1.00 77.00 544 MET A N 1
ATOM 4423 C CA . MET A 1 544 ? -2.980 -3.828 10.161 1.00 77.00 544 MET A CA 1
ATOM 4424 C C . MET A 1 544 ? -1.479 -3.865 10.476 1.00 77.00 544 MET A C 1
ATOM 4426 O O . MET A 1 544 ? -0.695 -3.256 9.750 1.00 77.00 544 MET A O 1
ATOM 4430 N N . ASP A 1 545 ? -1.054 -4.586 11.516 1.00 82.94 545 ASP A N 1
ATOM 4431 C CA . ASP A 1 545 ? 0.368 -4.754 11.849 1.00 82.94 545 ASP A CA 1
ATOM 4432 C C . ASP A 1 545 ? 1.131 -5.490 10.739 1.00 82.94 545 ASP A C 1
ATOM 4434 O O . ASP A 1 545 ? 2.303 -5.195 10.476 1.00 82.94 545 ASP A O 1
ATOM 4438 N N . GLN A 1 546 ? 0.485 -6.453 10.079 1.00 85.81 546 GLN A N 1
ATOM 4439 C CA . GLN A 1 546 ? 1.075 -7.180 8.962 1.00 85.81 546 GLN A CA 1
ATOM 4440 C C . GLN A 1 546 ? 1.207 -6.288 7.722 1.00 85.81 546 GLN A C 1
ATOM 4442 O O . GLN A 1 546 ? 2.306 -6.183 7.174 1.00 85.81 546 GLN A O 1
ATOM 4447 N N . GLN A 1 547 ? 0.150 -5.556 7.362 1.00 84.00 547 GLN A N 1
ATOM 4448 C CA . GLN A 1 547 ? 0.191 -4.561 6.285 1.00 84.00 547 GLN A CA 1
ATOM 4449 C C . GLN A 1 547 ? 1.247 -3.479 6.552 1.00 84.00 547 GLN A C 1
ATOM 4451 O O . GLN A 1 547 ? 1.987 -3.088 5.652 1.00 84.00 547 GLN A O 1
ATOM 4456 N N . TRP A 1 548 ? 1.384 -3.026 7.802 1.00 78.88 548 TRP A N 1
ATOM 4457 C CA . TRP A 1 548 ? 2.397 -2.039 8.175 1.00 78.88 548 TRP A CA 1
ATOM 4458 C C . TRP A 1 548 ? 3.825 -2.552 7.959 1.00 78.88 548 TRP A C 1
ATOM 4460 O O . TRP A 1 548 ? 4.677 -1.824 7.444 1.00 78.88 548 TRP A O 1
ATOM 4470 N N . LYS A 1 549 ? 4.096 -3.818 8.300 1.00 85.06 549 LYS A N 1
ATOM 4471 C CA . LYS A 1 549 ? 5.396 -4.451 8.026 1.00 85.06 549 LYS A CA 1
ATOM 4472 C C . LYS A 1 549 ? 5.668 -4.569 6.530 1.00 85.06 549 LYS A C 1
ATOM 4474 O O . LYS A 1 549 ? 6.785 -4.281 6.108 1.00 85.06 549 LYS A O 1
ATOM 4479 N N . GLU A 1 550 ? 4.673 -4.955 5.735 1.00 84.44 550 GLU A N 1
ATOM 4480 C CA . GLU A 1 550 ? 4.801 -5.036 4.274 1.00 84.44 550 GLU A CA 1
ATOM 4481 C C . GLU A 1 550 ? 5.125 -3.665 3.664 1.00 84.44 550 GLU A C 1
ATOM 4483 O O . GLU A 1 550 ? 6.063 -3.550 2.873 1.00 84.44 550 GLU A O 1
ATOM 4488 N N . ILE A 1 551 ? 4.440 -2.606 4.112 1.00 73.94 551 ILE A N 1
ATOM 4489 C CA . ILE A 1 551 ? 4.718 -1.225 3.692 1.00 73.94 551 ILE A CA 1
ATOM 4490 C C . ILE A 1 551 ? 6.144 -0.807 4.073 1.00 73.94 551 ILE A C 1
ATOM 4492 O O . ILE A 1 551 ? 6.841 -0.216 3.250 1.00 73.94 551 ILE A O 1
ATOM 4496 N N . GLN A 1 552 ? 6.620 -1.129 5.282 1.00 80.12 552 GLN A N 1
ATOM 4497 C CA . GLN A 1 552 ? 7.995 -0.806 5.684 1.00 80.12 552 GLN A CA 1
ATOM 4498 C C . GLN A 1 552 ? 9.048 -1.517 4.828 1.00 80.12 552 GLN A C 1
ATOM 4500 O O . GLN A 1 552 ? 10.058 -0.906 4.472 1.00 80.12 552 GLN A O 1
ATOM 4505 N N . VAL A 1 553 ? 8.824 -2.789 4.484 1.00 85.88 553 VAL A N 1
ATOM 4506 C CA . VAL A 1 553 ? 9.724 -3.542 3.599 1.00 85.88 553 VAL A CA 1
ATOM 4507 C C . VAL A 1 553 ? 9.748 -2.907 2.208 1.00 85.88 553 VAL A C 1
ATOM 4509 O O . VAL A 1 553 ? 10.830 -2.598 1.707 1.00 85.88 553 VAL A O 1
ATOM 4512 N N . ALA A 1 554 ? 8.578 -2.612 1.635 1.00 75.31 554 ALA A N 1
ATOM 4513 C CA . ALA A 1 554 ? 8.471 -1.951 0.337 1.00 75.31 554 ALA A CA 1
ATOM 4514 C C . ALA A 1 554 ? 9.123 -0.555 0.340 1.00 75.31 554 ALA A C 1
ATOM 4516 O O . ALA A 1 554 ? 9.808 -0.178 -0.609 1.00 75.31 554 ALA A O 1
ATOM 4517 N N . GLN A 1 555 ? 8.974 0.211 1.425 1.00 79.62 555 GLN A N 1
ATOM 4518 C CA . GLN A 1 555 ? 9.610 1.520 1.571 1.00 79.62 555 GLN A CA 1
ATOM 4519 C C . GLN A 1 555 ? 11.139 1.406 1.626 1.00 79.62 555 GLN A C 1
ATOM 4521 O O . GLN A 1 555 ? 11.835 2.200 0.991 1.00 79.62 555 GLN A O 1
ATOM 4526 N N . ALA A 1 556 ? 11.675 0.422 2.353 1.00 79.81 556 ALA A N 1
ATOM 4527 C CA . ALA A 1 556 ? 13.113 0.178 2.416 1.00 79.81 556 ALA A CA 1
ATOM 4528 C C . ALA A 1 556 ? 13.684 -0.240 1.051 1.00 79.81 556 ALA A C 1
ATOM 4530 O O . ALA A 1 556 ? 14.768 0.212 0.676 1.00 79.81 556 ALA A O 1
ATOM 4531 N N . GLU A 1 557 ? 12.953 -1.063 0.299 1.00 85.38 557 GLU A N 1
ATOM 4532 C CA . GLU A 1 557 ? 13.332 -1.495 -1.046 1.00 85.38 557 GLU A CA 1
ATOM 4533 C C . GLU A 1 557 ? 13.296 -0.333 -2.046 1.00 85.38 557 GLU A C 1
ATOM 4535 O O . GLU A 1 557 ? 14.300 -0.063 -2.705 1.00 85.38 557 GLU A O 1
ATOM 4540 N N . ASN A 1 558 ? 12.222 0.459 -2.052 1.00 74.12 558 ASN A N 1
ATOM 4541 C CA . ASN A 1 558 ? 12.132 1.677 -2.860 1.00 74.12 558 ASN A CA 1
ATOM 4542 C C . ASN A 1 558 ? 13.242 2.681 -2.525 1.00 74.12 558 ASN A C 1
ATOM 4544 O O . ASN A 1 558 ? 13.792 3.319 -3.420 1.00 74.12 558 ASN A O 1
ATOM 4548 N N . HIS A 1 559 ? 13.620 2.809 -1.250 1.00 80.31 559 HIS A N 1
ATOM 4549 C CA . HIS A 1 559 ? 14.711 3.696 -0.851 1.00 80.31 559 HIS A CA 1
ATOM 4550 C C . HIS A 1 559 ? 16.084 3.193 -1.327 1.00 80.31 559 HIS A C 1
ATOM 4552 O O . HIS A 1 559 ? 16.954 4.005 -1.638 1.00 80.31 559 HIS A O 1
ATOM 4558 N N . ARG A 1 560 ? 16.293 1.871 -1.417 1.00 86.94 560 ARG A N 1
ATOM 4559 C CA . ARG A 1 560 ? 17.499 1.299 -2.043 1.00 86.94 560 ARG A CA 1
ATOM 4560 C C . ARG A 1 560 ? 17.526 1.580 -3.541 1.00 86.94 560 ARG A C 1
ATOM 4562 O O . ARG A 1 560 ? 18.515 2.124 -4.017 1.00 86.94 560 ARG A O 1
ATOM 4569 N N . ILE A 1 561 ? 16.423 1.298 -4.235 1.00 83.25 561 ILE A N 1
ATOM 4570 C CA . ILE A 1 561 ? 16.276 1.547 -5.675 1.00 83.25 561 ILE A CA 1
ATOM 4571 C C . ILE A 1 561 ? 16.526 3.028 -5.997 1.00 83.25 561 ILE A C 1
ATOM 4573 O O . ILE A 1 561 ? 17.258 3.347 -6.929 1.00 83.25 561 ILE A O 1
ATOM 4577 N N . LEU A 1 562 ? 15.977 3.945 -5.194 1.00 79.94 562 LEU A N 1
ATOM 4578 C CA . LEU A 1 562 ? 16.201 5.380 -5.363 1.00 79.94 562 LEU A CA 1
ATOM 4579 C C . LEU A 1 562 ? 17.685 5.750 -5.244 1.00 79.94 562 LEU A C 1
ATOM 4581 O O . LEU A 1 562 ? 18.188 6.493 -6.080 1.00 79.94 562 LEU A O 1
ATOM 4585 N N . ARG A 1 563 ? 18.397 5.212 -4.244 1.00 85.31 563 ARG A N 1
ATOM 4586 C CA . ARG A 1 563 ? 19.839 5.461 -4.078 1.00 85.31 563 ARG A CA 1
ATOM 4587 C C . ARG A 1 563 ? 20.661 4.919 -5.244 1.00 85.31 563 ARG A C 1
ATOM 4589 O O . ARG A 1 563 ? 21.636 5.558 -5.635 1.00 85.31 563 ARG A O 1
ATOM 4596 N N . ASP A 1 564 ? 20.288 3.765 -5.791 1.00 86.00 564 ASP A N 1
ATOM 4597 C CA . ASP A 1 564 ? 20.953 3.212 -6.972 1.00 86.00 564 ASP A CA 1
ATOM 4598 C C . ASP A 1 564 ? 20.736 4.116 -8.196 1.00 86.00 564 ASP A C 1
ATOM 4600 O O . ASP A 1 564 ? 21.713 4.481 -8.851 1.00 86.00 564 ASP A O 1
ATOM 4604 N N . TYR A 1 565 ? 19.508 4.597 -8.434 1.00 77.88 565 TYR A N 1
ATOM 4605 C CA . TYR A 1 565 ? 19.238 5.572 -9.499 1.00 77.88 565 TYR A CA 1
ATOM 4606 C C . TYR A 1 565 ? 19.948 6.915 -9.284 1.00 77.88 565 TYR A C 1
ATOM 4608 O O . TYR A 1 565 ? 20.417 7.528 -10.243 1.00 77.88 565 TYR A O 1
ATOM 4616 N N . GLU A 1 566 ? 20.057 7.396 -8.044 1.00 81.62 566 GLU A N 1
ATOM 4617 C CA . GLU A 1 566 ? 20.825 8.605 -7.722 1.00 81.62 566 GLU A CA 1
ATOM 4618 C C . GLU A 1 566 ? 22.316 8.422 -8.025 1.00 81.62 566 GLU A C 1
ATOM 4620 O O . GLU A 1 566 ? 22.944 9.332 -8.576 1.00 81.62 566 GLU A O 1
ATOM 4625 N N . ARG A 1 567 ? 22.878 7.243 -7.723 1.00 88.00 567 ARG A N 1
ATOM 4626 C CA . ARG A 1 567 ? 24.263 6.898 -8.070 1.00 88.00 567 ARG A CA 1
ATOM 4627 C C . ARG A 1 567 ? 24.456 6.863 -9.583 1.00 88.00 567 ARG A C 1
ATOM 4629 O O . ARG A 1 567 ? 25.355 7.539 -10.076 1.00 88.00 567 ARG A O 1
ATOM 4636 N N . GLU A 1 568 ? 23.608 6.141 -10.312 1.00 86.75 568 GLU A N 1
ATOM 4637 C CA . GLU A 1 568 ? 23.673 6.052 -11.779 1.00 86.75 568 GLU A CA 1
ATOM 4638 C C . GLU A 1 568 ? 23.541 7.430 -12.434 1.00 86.75 568 GLU A C 1
ATOM 4640 O O . GLU A 1 568 ? 24.319 7.786 -13.319 1.00 86.75 568 GLU A O 1
ATOM 4645 N N . ARG A 1 569 ? 22.615 8.263 -11.946 1.00 82.44 569 ARG A N 1
ATOM 4646 C CA . ARG A 1 569 ? 22.459 9.643 -12.415 1.00 82.44 569 ARG A CA 1
ATOM 4647 C C . ARG A 1 569 ? 23.703 10.483 -12.139 1.00 82.44 569 ARG A C 1
ATOM 4649 O O . ARG A 1 569 ? 24.090 11.283 -12.989 1.00 82.44 569 ARG A O 1
ATOM 4656 N N . SER A 1 570 ? 24.319 10.340 -10.967 1.00 85.50 570 SER A N 1
ATOM 4657 C CA . SER A 1 570 ? 25.541 11.074 -10.625 1.00 85.50 570 SER A CA 1
ATOM 4658 C C . SER A 1 570 ? 26.719 10.650 -11.505 1.00 85.50 570 SER A C 1
ATOM 4660 O O . SER A 1 570 ? 27.461 11.507 -11.990 1.00 85.50 570 SER A O 1
ATOM 4662 N N . GLU A 1 571 ? 26.864 9.350 -11.770 1.00 91.62 571 GLU A N 1
ATOM 4663 C CA . GLU A 1 571 ? 27.874 8.819 -12.688 1.00 91.62 571 GLU A CA 1
ATOM 4664 C C . GLU A 1 571 ? 27.659 9.317 -14.118 1.00 91.62 571 GLU A C 1
ATOM 4666 O O . GLU A 1 571 ? 28.608 9.812 -14.731 1.00 91.62 571 GLU A O 1
ATOM 4671 N N . TYR A 1 572 ? 26.418 9.280 -14.607 1.00 82.56 572 TYR A N 1
ATOM 4672 C CA . TYR A 1 572 ? 26.044 9.825 -15.909 1.00 82.56 572 TYR A CA 1
ATOM 4673 C C . TYR A 1 572 ? 26.388 11.316 -16.018 1.00 82.56 572 TYR A C 1
ATOM 4675 O O . TYR A 1 572 ? 27.072 11.726 -16.949 1.00 82.56 572 TYR A O 1
ATOM 4683 N N . GLN A 1 573 ? 25.996 12.132 -15.033 1.00 85.44 573 GLN A N 1
ATOM 4684 C CA . GLN A 1 573 ? 26.292 13.570 -15.029 1.00 85.44 573 GLN A CA 1
ATOM 4685 C C . GLN A 1 573 ? 27.795 13.862 -14.972 1.00 85.44 573 GLN A C 1
ATOM 4687 O O . GLN A 1 573 ? 28.257 14.856 -15.535 1.00 85.44 573 GLN A O 1
ATOM 4692 N N . ARG A 1 574 ? 28.576 13.019 -14.283 1.00 90.12 574 ARG A N 1
ATOM 4693 C CA . ARG A 1 574 ? 30.038 13.131 -14.269 1.00 90.12 574 ARG A CA 1
ATOM 4694 C C . ARG A 1 574 ? 30.616 12.855 -15.657 1.00 90.12 574 ARG A C 1
ATOM 4696 O O . ARG A 1 574 ? 31.435 13.643 -16.117 1.00 90.12 574 ARG A O 1
ATOM 4703 N N . GLN A 1 575 ? 30.176 11.781 -16.313 1.00 87.00 575 GLN A N 1
ATOM 4704 C CA . GLN A 1 575 ? 30.611 11.428 -17.668 1.00 87.00 575 GLN A CA 1
ATOM 4705 C C . GLN A 1 575 ? 30.189 12.482 -18.697 1.00 87.00 575 GLN A C 1
ATOM 4707 O O . GLN A 1 575 ? 30.990 12.874 -19.538 1.00 87.00 575 GLN A O 1
ATOM 4712 N N . GLU A 1 576 ? 28.964 12.999 -18.603 1.00 84.19 576 GLU A N 1
ATOM 4713 C CA . GLU A 1 576 ? 28.468 14.066 -19.473 1.00 84.19 576 GLU A CA 1
ATOM 4714 C C . GLU A 1 576 ? 29.325 15.333 -19.346 1.00 84.19 576 GLU A C 1
ATOM 4716 O O . GLU A 1 576 ? 29.743 15.892 -20.358 1.00 84.19 576 GLU A O 1
ATOM 4721 N N . LYS A 1 577 ? 29.670 15.746 -18.117 1.00 86.06 577 LYS A N 1
ATOM 4722 C CA . LYS A 1 577 ? 30.585 16.876 -17.879 1.00 86.06 577 LYS A CA 1
ATOM 4723 C C . LYS A 1 577 ? 31.993 16.628 -18.412 1.00 86.06 577 LYS A C 1
ATOM 4725 O O . LYS A 1 577 ? 32.616 17.548 -18.933 1.00 86.06 577 LYS A O 1
ATOM 4730 N N . GLU A 1 578 ? 32.507 15.411 -18.264 1.00 87.94 578 GLU A N 1
ATOM 4731 C CA . GLU A 1 578 ? 33.820 15.034 -18.791 1.00 87.94 578 GLU A CA 1
ATOM 4732 C C . GLU A 1 578 ? 33.845 15.141 -20.321 1.00 87.94 578 GLU A C 1
ATOM 4734 O O . GLU A 1 578 ? 34.740 15.772 -20.883 1.00 87.94 578 GLU A O 1
ATOM 4739 N N . ILE A 1 579 ? 32.814 14.619 -20.992 1.00 84.00 579 ILE A N 1
ATOM 4740 C CA . ILE A 1 579 ? 32.665 14.716 -22.447 1.00 84.00 579 ILE A CA 1
ATOM 4741 C C . ILE A 1 579 ? 32.485 16.176 -22.876 1.00 84.00 579 ILE A C 1
ATOM 4743 O O . ILE A 1 579 ? 33.160 16.606 -23.806 1.00 84.00 579 ILE A O 1
ATOM 4747 N N . GLN A 1 580 ? 31.653 16.965 -22.186 1.00 84.75 580 GLN A N 1
ATOM 4748 C CA . GLN A 1 580 ? 31.518 18.407 -22.441 1.00 84.75 580 GLN A CA 1
ATOM 4749 C C . GLN A 1 580 ? 32.871 19.120 -22.382 1.00 84.75 580 GLN A C 1
ATOM 4751 O O . GLN A 1 580 ? 33.208 19.852 -23.310 1.00 84.75 580 GLN A O 1
ATOM 4756 N N . GLY A 1 581 ? 33.683 18.842 -21.358 1.00 85.75 581 GLY A N 1
ATOM 4757 C CA . GLY A 1 581 ? 35.026 19.411 -21.237 1.00 85.75 581 GLY A CA 1
ATOM 4758 C C . GLY A 1 581 ? 35.959 19.017 -22.389 1.00 85.75 581 GLY A C 1
ATOM 4759 O O . GLY A 1 581 ? 36.752 19.838 -22.851 1.00 85.75 581 GLY A O 1
ATOM 4760 N N . ILE A 1 582 ? 35.849 17.785 -22.900 1.00 85.19 582 ILE A N 1
ATOM 4761 C CA . ILE A 1 582 ? 36.584 17.353 -24.097 1.00 85.19 582 ILE A CA 1
ATOM 4762 C C . ILE A 1 582 ? 36.115 18.147 -25.323 1.00 85.19 582 ILE A C 1
ATOM 4764 O O . ILE A 1 582 ? 36.949 18.660 -26.065 1.00 85.19 582 ILE A O 1
ATOM 4768 N N . LEU A 1 583 ? 34.806 18.290 -25.534 1.00 84.44 583 LEU A N 1
ATOM 4769 C CA . LEU A 1 583 ? 34.261 19.019 -26.685 1.00 84.44 583 LEU A CA 1
ATOM 4770 C C . LEU A 1 583 ? 34.659 20.496 -26.679 1.00 84.44 583 LEU A C 1
ATOM 4772 O O . LEU A 1 583 ? 35.119 21.005 -27.701 1.00 84.44 583 LEU A O 1
ATOM 4776 N N . GLU A 1 584 ? 34.568 21.154 -25.523 1.00 84.88 584 GLU A N 1
ATOM 4777 C CA . GLU A 1 584 ? 34.989 22.546 -25.347 1.00 84.88 584 GLU A CA 1
ATOM 4778 C C . GLU A 1 584 ? 36.479 22.732 -25.652 1.00 84.88 584 GLU A C 1
ATOM 4780 O O . GLU A 1 584 ? 36.855 23.680 -26.344 1.00 84.88 584 GLU A O 1
ATOM 4785 N N . ARG A 1 585 ? 37.336 21.798 -25.212 1.00 84.81 585 ARG A N 1
ATOM 4786 C CA . ARG A 1 585 ? 38.783 21.841 -25.475 1.00 84.81 585 ARG A CA 1
ATOM 4787 C C . ARG A 1 585 ? 39.118 21.842 -26.969 1.00 84.81 585 ARG A C 1
ATOM 4789 O O . ARG A 1 585 ? 40.096 22.476 -27.361 1.00 84.81 585 ARG A O 1
ATOM 4796 N N . TYR A 1 586 ? 38.328 21.148 -27.787 1.00 81.81 586 TYR A N 1
ATOM 4797 C CA . TYR A 1 586 ? 38.507 21.082 -29.242 1.00 81.81 586 TYR A CA 1
ATOM 4798 C C . TYR A 1 586 ? 37.610 22.068 -30.014 1.00 81.81 586 TYR A C 1
ATOM 4800 O O . TYR A 1 586 ? 37.616 22.067 -31.244 1.00 81.81 586 TYR A O 1
ATOM 4808 N N . GLY A 1 587 ? 36.866 22.937 -29.317 1.00 81.31 587 GLY A N 1
ATOM 4809 C CA . GLY A 1 587 ? 36.000 23.947 -29.934 1.00 81.31 587 GLY A CA 1
ATOM 4810 C C . GLY A 1 587 ? 34.772 23.370 -30.644 1.00 81.31 587 GLY A C 1
ATOM 4811 O O . GLY A 1 587 ? 34.229 24.006 -31.549 1.00 81.31 587 GLY A O 1
ATOM 4812 N N . PHE A 1 588 ? 34.346 22.163 -30.270 1.00 85.44 588 PHE A N 1
ATOM 4813 C CA . PHE A 1 588 ? 33.137 21.533 -30.793 1.00 85.44 588 PHE A CA 1
ATOM 4814 C C . PHE A 1 588 ? 31.906 21.949 -29.985 1.00 85.44 588 PHE A C 1
ATOM 4816 O O . PHE A 1 588 ? 31.992 22.230 -28.793 1.00 85.44 588 PHE A O 1
ATOM 4823 N N . ASP A 1 589 ? 30.750 21.983 -30.648 1.00 82.12 589 ASP A N 1
ATOM 4824 C CA . ASP A 1 589 ? 29.480 22.366 -30.033 1.00 82.12 589 ASP A CA 1
ATOM 4825 C C . ASP A 1 589 ? 28.999 21.284 -29.038 1.00 82.12 589 ASP A C 1
ATOM 4827 O O . ASP A 1 589 ? 28.710 20.158 -29.465 1.00 82.12 589 ASP A O 1
ATOM 4831 N N . PRO A 1 590 ? 28.862 21.602 -27.733 1.00 76.31 590 PRO A N 1
ATOM 4832 C CA . PRO A 1 590 ? 28.407 20.652 -26.716 1.00 76.31 590 PRO A CA 1
ATOM 4833 C C . PRO A 1 590 ? 26.991 20.112 -26.947 1.00 76.31 590 PRO A C 1
ATOM 4835 O O . PRO A 1 590 ? 26.634 19.071 -26.403 1.00 76.31 590 PRO A O 1
ATOM 4838 N N . SER A 1 591 ? 26.164 20.773 -27.763 1.00 79.44 591 SER A N 1
ATOM 4839 C CA . SER A 1 591 ? 24.814 20.285 -28.079 1.00 79.44 591 SER A CA 1
ATOM 4840 C C . SER A 1 591 ? 24.807 18.990 -28.906 1.00 79.44 591 SER A C 1
ATOM 4842 O O . SER A 1 591 ? 23.784 18.311 -28.987 1.00 79.44 591 SER A O 1
ATOM 4844 N N . ARG A 1 592 ? 25.953 18.608 -29.487 1.00 78.06 592 ARG A N 1
ATOM 4845 C CA . ARG A 1 592 ? 26.105 17.434 -30.361 1.00 78.06 592 ARG A CA 1
ATOM 4846 C C . ARG A 1 592 ? 26.628 16.180 -29.659 1.00 78.06 592 ARG A C 1
ATOM 4848 O O . ARG A 1 592 ? 26.996 15.225 -30.332 1.00 78.06 592 ARG A O 1
ATOM 4855 N N . ILE A 1 593 ? 26.633 16.140 -28.324 1.00 78.81 593 ILE A N 1
ATOM 4856 C CA . ILE A 1 593 ? 27.152 15.004 -27.530 1.00 78.81 593 ILE A CA 1
ATOM 4857 C C . ILE A 1 593 ? 26.566 13.649 -27.950 1.00 78.81 593 ILE A C 1
ATOM 4859 O O . ILE A 1 593 ? 27.279 12.648 -27.949 1.00 78.81 593 ILE A O 1
ATOM 4863 N N . PHE A 1 594 ? 25.289 13.613 -28.336 1.00 78.44 594 PHE A N 1
ATOM 4864 C CA . PHE A 1 594 ? 24.600 12.377 -28.721 1.00 78.44 594 PHE A CA 1
ATOM 4865 C C . PHE A 1 594 ? 24.665 12.070 -30.229 1.00 78.44 594 PHE A C 1
ATOM 4867 O O . PHE A 1 594 ? 24.206 11.011 -30.654 1.00 78.44 594 PHE A O 1
ATOM 4874 N N . ASP A 1 595 ? 25.257 12.952 -31.041 1.00 81.06 595 ASP A N 1
ATOM 4875 C CA . ASP A 1 595 ? 25.465 12.749 -32.480 1.00 81.06 595 ASP A CA 1
ATOM 4876 C C . ASP A 1 595 ? 26.794 12.022 -32.728 1.00 81.06 595 ASP A C 1
ATOM 4878 O O . ASP A 1 595 ? 27.822 12.613 -33.069 1.00 81.06 595 ASP A O 1
ATOM 4882 N N . ARG A 1 596 ? 26.780 10.704 -32.511 1.00 77.00 596 ARG A N 1
ATOM 4883 C CA . ARG A 1 596 ? 27.979 9.860 -32.603 1.00 77.00 596 ARG A CA 1
ATOM 4884 C C . ARG A 1 596 ? 28.652 9.934 -33.975 1.00 77.00 596 ARG A C 1
ATOM 4886 O O . ARG A 1 596 ? 29.879 9.963 -34.047 1.00 77.00 596 ARG A O 1
ATOM 4893 N N . GLU A 1 597 ? 27.868 9.938 -35.048 1.00 80.06 597 GLU A N 1
ATOM 4894 C CA . GLU A 1 597 ? 28.384 9.925 -36.420 1.00 80.06 597 GLU A CA 1
ATOM 4895 C C . GLU A 1 597 ? 28.961 11.287 -36.809 1.00 80.06 597 GLU A C 1
ATOM 4897 O O . GLU A 1 597 ? 30.080 11.359 -37.327 1.00 80.06 597 GLU A O 1
ATOM 4902 N N . GLY A 1 598 ? 28.251 12.374 -36.489 1.00 81.81 598 GLY A N 1
ATOM 4903 C CA . GLY A 1 598 ? 28.738 13.729 -36.726 1.00 81.81 598 GLY A CA 1
ATOM 4904 C C . GLY A 1 598 ? 30.005 14.042 -35.931 1.00 81.81 598 GLY A C 1
ATOM 4905 O O . GLY A 1 598 ? 30.950 14.618 -36.476 1.00 81.81 598 GLY A O 1
ATOM 4906 N N . MET A 1 599 ? 30.071 13.611 -34.668 1.00 82.56 599 MET A N 1
ATOM 4907 C CA . MET A 1 599 ? 31.253 13.804 -33.828 1.00 82.56 599 MET A CA 1
ATOM 4908 C C . MET A 1 599 ? 32.454 12.987 -34.309 1.00 82.56 599 MET A C 1
ATOM 4910 O O . MET A 1 599 ? 33.559 13.529 -34.365 1.00 82.56 599 MET A O 1
ATOM 4914 N N . ALA A 1 600 ? 32.257 11.729 -34.716 1.00 84.19 600 ALA A N 1
ATOM 4915 C CA . ALA A 1 600 ? 33.328 10.907 -35.282 1.00 84.19 600 ALA A CA 1
ATOM 4916 C C . ALA A 1 600 ? 33.950 11.571 -36.522 1.00 84.19 600 ALA A C 1
ATOM 4918 O O . ALA A 1 600 ? 35.168 11.710 -36.600 1.00 84.19 600 ALA A O 1
ATOM 4919 N N . LEU A 1 601 ? 33.120 12.096 -37.429 1.00 85.94 601 LEU A N 1
ATOM 4920 C CA . LEU A 1 601 ? 33.576 12.826 -38.616 1.00 85.94 601 LEU A CA 1
ATOM 4921 C C . LEU A 1 601 ? 34.379 14.093 -38.279 1.00 85.94 601 LEU A C 1
ATOM 4923 O O . LEU A 1 601 ? 35.348 14.412 -38.974 1.00 85.94 601 LEU A O 1
ATOM 4927 N N . LEU A 1 602 ? 33.979 14.837 -37.243 1.00 85.31 602 LEU A N 1
ATOM 4928 C CA . LEU A 1 602 ? 34.695 16.038 -36.799 1.00 85.31 602 LEU A CA 1
ATOM 4929 C C . LEU A 1 602 ? 36.061 15.693 -36.196 1.00 85.31 602 LEU A C 1
ATOM 4931 O O . LEU A 1 602 ? 37.058 16.321 -36.563 1.00 85.31 602 LEU A O 1
ATOM 4935 N N . PHE A 1 603 ? 36.124 14.673 -35.336 1.00 86.25 603 PHE A N 1
ATOM 4936 C CA . PHE A 1 603 ? 37.388 14.185 -34.786 1.00 86.25 603 PHE A CA 1
ATOM 4937 C C . PHE A 1 603 ? 38.299 13.619 -35.879 1.00 86.25 603 PHE A C 1
ATOM 4939 O O . PHE A 1 603 ? 39.472 13.983 -35.930 1.00 86.25 603 PHE A O 1
ATOM 4946 N N . ASP A 1 604 ? 37.771 12.828 -36.815 1.00 87.12 604 ASP A N 1
ATOM 4947 C CA . ASP A 1 604 ? 38.541 12.295 -37.944 1.00 87.12 604 ASP A CA 1
ATOM 4948 C C . ASP A 1 604 ? 39.098 13.408 -38.834 1.00 87.12 604 ASP A C 1
ATOM 4950 O O . ASP A 1 604 ? 40.246 13.344 -39.284 1.00 87.12 604 ASP A O 1
ATOM 4954 N N . ARG A 1 605 ? 38.319 14.467 -39.080 1.00 86.88 605 ARG A N 1
ATOM 4955 C CA . ARG A 1 605 ? 38.808 15.644 -39.807 1.00 86.88 605 ARG A CA 1
ATOM 4956 C C . ARG A 1 605 ? 39.966 16.298 -39.061 1.00 86.88 605 ARG A C 1
ATOM 4958 O O . ARG A 1 605 ? 40.988 16.581 -39.683 1.00 86.88 605 ARG A O 1
ATOM 4965 N N . HIS A 1 606 ? 39.829 16.494 -37.752 1.00 86.38 606 HIS A N 1
ATOM 4966 C CA . HIS A 1 606 ? 40.859 17.146 -36.953 1.00 86.38 606 HIS A CA 1
ATOM 4967 C C . HIS A 1 606 ? 42.146 16.306 -36.867 1.00 86.38 606 HIS A C 1
ATOM 4969 O O . HIS A 1 606 ? 43.239 16.832 -37.080 1.00 86.38 606 HIS A O 1
ATOM 4975 N N . ILE A 1 607 ? 42.023 14.985 -36.691 1.00 86.88 607 ILE A N 1
ATOM 4976 C CA . ILE A 1 607 ? 43.141 14.030 -36.745 1.00 86.88 607 ILE A CA 1
ATOM 4977 C C . ILE A 1 607 ? 43.840 14.100 -38.108 1.00 86.88 607 ILE A C 1
ATOM 4979 O O . ILE A 1 607 ? 45.067 14.156 -38.183 1.00 86.88 607 ILE A O 1
ATOM 4983 N N . ASN A 1 608 ? 43.080 14.132 -39.204 1.00 87.88 608 ASN A N 1
ATOM 4984 C CA . ASN A 1 608 ? 43.651 14.223 -40.547 1.00 87.88 608 ASN A CA 1
ATOM 4985 C C . ASN A 1 608 ? 44.357 15.565 -40.803 1.00 87.88 608 ASN A C 1
ATOM 4987 O O . ASN A 1 608 ? 45.355 15.603 -41.523 1.00 87.88 608 ASN A O 1
ATOM 4991 N N . GLU A 1 609 ? 43.881 16.665 -40.221 1.00 87.00 609 GLU A N 1
ATOM 4992 C CA . GLU A 1 609 ? 44.570 17.958 -40.279 1.00 87.00 609 GLU A CA 1
ATOM 4993 C C . GLU A 1 609 ? 45.900 17.942 -39.519 1.00 87.00 609 GLU A C 1
ATOM 4995 O O . GLU A 1 609 ? 46.900 18.439 -40.041 1.00 87.00 609 GLU A O 1
ATOM 5000 N N . ILE A 1 610 ? 45.934 17.342 -38.324 1.00 86.12 610 ILE A N 1
ATOM 5001 C CA . ILE A 1 610 ? 47.166 17.176 -37.538 1.00 86.12 610 ILE A CA 1
ATOM 5002 C C . ILE A 1 610 ? 48.163 16.296 -38.301 1.00 86.12 610 ILE A C 1
ATOM 5004 O O . ILE A 1 610 ? 49.311 16.700 -38.487 1.00 86.12 610 ILE A O 1
ATOM 5008 N N . LYS A 1 611 ? 47.711 15.166 -38.862 1.00 85.75 611 LYS A N 1
ATOM 5009 C CA . LYS A 1 611 ? 48.547 14.291 -39.703 1.00 85.75 611 LYS A CA 1
ATOM 5010 C C . LYS A 1 611 ? 49.145 15.028 -40.898 1.00 85.75 611 LYS A C 1
ATOM 5012 O O . LYS A 1 611 ? 50.346 14.935 -41.127 1.00 85.75 611 LYS A O 1
ATOM 5017 N N . LYS A 1 612 ? 48.348 15.823 -41.622 1.00 86.62 612 LYS A N 1
ATOM 5018 C CA . LYS A 1 612 ? 48.844 16.636 -42.748 1.00 86.62 612 LYS A CA 1
ATOM 5019 C C . LYS A 1 612 ? 49.913 17.642 -42.314 1.00 86.62 612 LYS A C 1
ATOM 5021 O O . LYS A 1 612 ? 50.895 17.824 -43.033 1.00 86.62 612 LYS A O 1
ATOM 5026 N N . LYS A 1 613 ? 49.740 18.290 -41.156 1.00 85.69 613 LYS A N 1
ATOM 5027 C CA . LYS A 1 613 ? 50.742 19.212 -40.591 1.00 85.69 613 LYS A CA 1
ATOM 5028 C C . LYS A 1 613 ? 52.026 18.475 -40.201 1.00 85.69 613 LYS A C 1
ATOM 5030 O O . LYS A 1 613 ? 53.107 18.953 -40.535 1.00 85.69 613 LYS A O 1
ATOM 5035 N N . GLY A 1 614 ? 51.911 17.301 -39.581 1.00 85.38 614 GLY A N 1
ATOM 5036 C CA . GLY A 1 614 ? 53.049 16.437 -39.262 1.00 85.38 614 GLY A CA 1
ATOM 5037 C C . GLY A 1 614 ? 53.814 15.992 -40.512 1.00 85.38 614 GLY A C 1
ATOM 5038 O O . GLY A 1 614 ? 55.027 16.169 -40.593 1.00 85.38 614 GLY A O 1
ATOM 5039 N N . GLU A 1 615 ? 53.113 15.502 -41.537 1.00 86.19 615 GLU A N 1
ATOM 5040 C CA . GLU A 1 615 ? 53.720 15.111 -42.816 1.00 86.19 615 GLU A CA 1
ATOM 5041 C C . GLU A 1 615 ? 54.441 16.279 -43.504 1.00 86.19 615 GLU A C 1
ATOM 5043 O O . GLU A 1 615 ? 55.543 16.104 -44.024 1.00 86.19 615 GLU A O 1
ATOM 5048 N N . ALA A 1 616 ? 53.855 17.479 -43.492 1.00 85.75 616 ALA A N 1
ATOM 5049 C CA . ALA A 1 616 ? 54.481 18.679 -44.041 1.00 85.75 616 ALA A CA 1
ATOM 5050 C C . ALA A 1 616 ? 55.754 19.084 -43.274 1.00 85.75 616 ALA A C 1
ATOM 5052 O O . ALA A 1 616 ? 56.757 19.432 -43.903 1.00 85.75 616 ALA A O 1
ATOM 5053 N N . ALA A 1 617 ? 55.748 18.980 -41.940 1.00 84.25 617 ALA A N 1
ATOM 5054 C CA . ALA A 1 617 ? 56.922 19.245 -41.108 1.00 84.25 617 ALA A CA 1
ATOM 5055 C C . ALA A 1 617 ? 58.048 18.234 -41.388 1.00 84.25 617 ALA A C 1
ATOM 5057 O O . ALA A 1 617 ? 59.196 18.626 -41.603 1.00 84.25 617 ALA A O 1
ATOM 5058 N N . VAL A 1 618 ? 57.717 16.941 -41.503 1.00 85.69 618 VAL A N 1
ATOM 5059 C CA . VAL A 1 618 ? 58.681 15.883 -41.856 1.00 85.69 618 VAL A CA 1
ATOM 5060 C C . VAL A 1 618 ? 59.265 16.092 -43.256 1.00 85.69 618 VAL A C 1
ATOM 5062 O O . VAL A 1 618 ? 60.475 15.945 -43.432 1.00 85.69 618 VAL A O 1
ATOM 5065 N N . ARG A 1 619 ? 58.444 16.468 -44.248 1.00 85.50 619 ARG A N 1
ATOM 5066 C CA . ARG A 1 619 ? 58.927 16.800 -45.602 1.00 85.50 619 ARG A CA 1
ATOM 5067 C C . ARG A 1 619 ? 59.906 17.969 -45.569 1.00 85.50 619 ARG A C 1
ATOM 5069 O O . ARG A 1 619 ? 61.024 17.820 -46.048 1.00 85.50 619 ARG A O 1
ATOM 5076 N N . THR A 1 620 ? 59.530 19.064 -44.909 1.00 84.62 620 THR A N 1
ATOM 5077 C CA . THR A 1 620 ? 60.392 20.249 -44.741 1.00 84.62 620 THR A CA 1
ATOM 5078 C C . THR A 1 620 ? 61.721 19.888 -44.074 1.00 84.62 620 THR A C 1
ATOM 5080 O O . THR A 1 620 ? 62.784 20.312 -44.521 1.00 84.62 620 THR A O 1
ATOM 5083 N N . ARG A 1 621 ? 61.686 19.059 -43.023 1.00 86.75 621 ARG A N 1
ATOM 5084 C CA . ARG A 1 621 ? 62.890 18.574 -42.337 1.00 86.75 621 ARG A CA 1
ATOM 5085 C C . ARG A 1 621 ? 63.798 17.779 -43.276 1.00 86.75 621 ARG A C 1
ATOM 5087 O O . ARG A 1 621 ? 65.008 17.992 -43.263 1.00 86.75 621 ARG A O 1
ATOM 5094 N N . ASN A 1 622 ? 63.236 16.854 -44.056 1.00 85.88 622 ASN A N 1
ATOM 5095 C CA . ASN A 1 622 ? 64.010 16.017 -44.973 1.00 85.88 622 ASN A CA 1
ATOM 5096 C C . ASN A 1 622 ? 64.636 16.862 -46.095 1.00 85.88 622 ASN A C 1
ATOM 5098 O O . ASN A 1 622 ? 65.833 16.737 -46.331 1.00 85.88 622 ASN A O 1
ATOM 5102 N N . GLU A 1 623 ? 63.874 17.783 -46.694 1.00 83.38 623 GLU A N 1
ATOM 5103 C CA . GLU A 1 623 ? 64.372 18.729 -47.706 1.00 83.38 623 GLU A CA 1
ATOM 5104 C C . GLU A 1 623 ? 65.519 19.596 -47.162 1.00 83.38 623 GLU A C 1
ATOM 5106 O O . GLU A 1 623 ? 66.560 19.735 -47.805 1.00 83.38 623 GLU A O 1
ATOM 5111 N N . LEU A 1 624 ? 65.377 20.138 -45.946 1.00 83.62 624 LEU A N 1
ATOM 5112 C CA . LEU A 1 624 ? 66.441 20.907 -45.292 1.00 83.62 624 LEU A CA 1
ATOM 5113 C C . LEU A 1 624 ? 67.662 20.041 -44.956 1.00 83.62 624 LEU A C 1
ATOM 5115 O O . LEU A 1 624 ? 68.788 20.516 -45.070 1.00 83.62 624 LEU A O 1
ATOM 5119 N N . SER A 1 625 ? 67.468 18.779 -44.566 1.00 83.81 625 SER A N 1
ATOM 5120 C CA . SER A 1 625 ? 68.573 17.857 -44.282 1.00 83.81 625 SER A CA 1
ATOM 5121 C C . SER A 1 625 ? 69.358 17.493 -45.543 1.00 83.81 625 SER A C 1
ATOM 5123 O O . SER A 1 625 ? 70.587 17.458 -45.499 1.00 83.81 625 SER A O 1
ATOM 5125 N N . GLU A 1 626 ? 68.670 17.256 -46.662 1.00 81.25 626 GLU A N 1
ATOM 5126 C CA . GLU A 1 626 ? 69.299 17.027 -47.967 1.00 81.25 626 GLU A CA 1
ATOM 5127 C C . GLU A 1 626 ? 70.041 18.278 -48.452 1.00 81.25 626 GLU A C 1
ATOM 5129 O O . GLU A 1 626 ? 71.184 18.185 -48.906 1.00 81.25 626 GLU A O 1
ATOM 5134 N N . ALA A 1 627 ? 69.445 19.464 -48.294 1.00 79.44 627 ALA A N 1
ATOM 5135 C CA . ALA A 1 627 ? 70.085 20.725 -48.658 1.00 79.44 627 ALA A CA 1
ATOM 5136 C C . ALA A 1 627 ? 71.336 21.014 -47.805 1.00 79.44 627 ALA A C 1
ATOM 5138 O O . ALA A 1 627 ? 72.369 21.396 -48.350 1.00 79.44 627 ALA A O 1
ATOM 5139 N N . LEU A 1 628 ? 71.285 20.777 -46.488 1.00 82.25 628 LEU A N 1
ATOM 5140 C CA . LEU A 1 628 ? 72.440 20.918 -45.588 1.00 82.25 628 LEU A CA 1
ATOM 5141 C C . LEU A 1 628 ? 73.579 19.956 -45.953 1.00 82.25 628 LEU A C 1
ATOM 5143 O O . LEU A 1 628 ? 74.736 20.375 -46.008 1.00 82.25 628 LEU A O 1
ATOM 5147 N N . ALA A 1 629 ? 73.261 18.690 -46.247 1.00 79.00 629 ALA A N 1
ATOM 5148 C CA . ALA A 1 629 ? 74.248 17.717 -46.715 1.00 79.00 629 ALA A CA 1
ATOM 5149 C C . ALA A 1 629 ? 74.877 18.158 -48.049 1.00 79.00 629 ALA A C 1
ATOM 5151 O O . ALA A 1 629 ? 76.095 18.111 -48.215 1.00 79.00 629 ALA A O 1
ATOM 5152 N N . SER A 1 630 ? 74.061 18.674 -48.971 1.00 78.31 630 SER A N 1
ATOM 5153 C CA . SER A 1 630 ? 74.519 19.165 -50.276 1.00 78.31 630 SER A CA 1
ATOM 5154 C C . SER A 1 630 ? 75.442 20.386 -50.155 1.00 78.31 630 SER A C 1
ATOM 5156 O O . SER A 1 630 ? 76.450 20.464 -50.856 1.00 78.31 630 SER A O 1
ATOM 5158 N N . ILE A 1 631 ? 75.172 21.310 -49.220 1.00 76.62 631 ILE A N 1
ATOM 5159 C CA . ILE A 1 631 ? 76.055 22.458 -48.933 1.00 76.62 631 ILE A CA 1
ATOM 5160 C C . ILE A 1 631 ? 77.399 21.993 -48.364 1.00 76.62 631 ILE A C 1
ATOM 5162 O O . ILE A 1 631 ? 78.439 22.510 -48.772 1.00 76.62 631 ILE A O 1
ATOM 5166 N N . ALA A 1 632 ? 77.398 21.010 -47.454 1.00 70.56 632 ALA A N 1
ATOM 5167 C CA . ALA A 1 632 ? 78.626 20.477 -46.858 1.00 70.56 632 ALA A CA 1
ATOM 5168 C C . ALA A 1 632 ? 79.573 19.864 -47.907 1.00 70.56 632 ALA A C 1
ATOM 5170 O O . ALA A 1 632 ? 80.790 19.988 -47.779 1.00 70.56 632 ALA A O 1
ATOM 5171 N N . HIS A 1 633 ? 79.015 19.261 -48.962 1.00 68.88 633 HIS A N 1
ATOM 5172 C CA . HIS A 1 633 ? 79.770 18.677 -50.073 1.00 68.88 633 HIS A CA 1
ATOM 5173 C C . HIS A 1 633 ? 80.019 19.641 -51.250 1.00 68.88 633 HIS A C 1
ATOM 5175 O O . HIS A 1 633 ? 80.706 19.267 -52.192 1.00 68.88 633 HIS A O 1
ATOM 5181 N N . GLY A 1 634 ? 79.524 20.886 -51.201 1.00 66.56 634 GLY A N 1
ATOM 5182 C CA . GLY A 1 634 ? 79.736 21.879 -52.267 1.00 66.56 634 GLY A CA 1
ATOM 5183 C C . GLY A 1 634 ? 78.915 21.631 -53.539 1.00 66.56 634 GLY A C 1
ATOM 5184 O O . GLY A 1 634 ? 79.352 22.021 -54.624 1.00 66.56 634 GLY A O 1
ATOM 5185 N N . HIS A 1 635 ? 77.756 20.979 -53.385 1.00 71.88 635 HIS A N 1
ATOM 5186 C CA . HIS A 1 635 ? 76.849 20.556 -54.454 1.00 71.88 635 HIS A CA 1
ATOM 5187 C C . HIS A 1 635 ? 75.401 21.021 -54.230 1.00 71.88 635 HIS A C 1
ATOM 5189 O O . HIS A 1 635 ? 74.458 20.267 -54.458 1.00 71.88 635 HIS A O 1
ATOM 5195 N N . LEU A 1 636 ? 75.183 22.234 -53.712 1.00 76.19 636 LEU A N 1
ATOM 5196 C CA . LEU A 1 636 ? 73.813 22.712 -53.484 1.00 76.19 636 LEU A CA 1
ATOM 5197 C C . LEU A 1 636 ? 73.109 23.002 -54.822 1.00 76.19 636 LEU A C 1
ATOM 5199 O O . LEU A 1 636 ? 71.970 22.577 -55.056 1.00 76.19 636 LEU A O 1
ATOM 5203 N N . HIS A 1 637 ? 73.800 23.730 -55.697 1.00 77.62 637 HIS A N 1
ATOM 5204 C CA . HIS A 1 637 ? 73.316 24.121 -57.020 1.00 77.62 637 HIS A CA 1
ATOM 5205 C C . HIS A 1 637 ? 73.794 23.152 -58.108 1.00 77.62 637 HIS A C 1
ATOM 5207 O O . HIS A 1 637 ? 73.069 22.926 -59.079 1.00 77.62 637 HIS A O 1
ATOM 5213 N N . SER A 1 638 ? 74.963 22.530 -57.926 1.00 75.00 638 SER A N 1
ATOM 5214 C CA . SER A 1 638 ? 75.506 21.498 -58.824 1.00 75.00 638 SER A CA 1
ATOM 5215 C C . SER A 1 638 ? 74.974 20.087 -58.499 1.00 75.00 638 SER A C 1
ATOM 5217 O O . SER A 1 638 ? 74.564 19.811 -57.378 1.00 75.00 638 SER A O 1
ATOM 5219 N N . SER A 1 639 ? 74.907 19.182 -59.485 1.00 79.19 639 SER A N 1
ATOM 5220 C CA . SER A 1 639 ? 74.354 17.825 -59.283 1.00 79.19 639 SER A CA 1
ATOM 5221 C C . SER A 1 639 ? 75.405 16.851 -58.748 1.00 79.19 639 SER A C 1
ATOM 5223 O O . SER A 1 639 ? 76.402 16.596 -59.423 1.00 79.19 639 SER A O 1
ATOM 5225 N N . SER A 1 640 ? 75.156 16.238 -57.588 1.00 74.88 640 SER A N 1
ATOM 5226 C CA . SER A 1 640 ? 76.020 15.184 -57.032 1.00 74.88 640 SER A CA 1
ATOM 5227 C C . SER A 1 640 ? 76.096 13.943 -57.931 1.00 74.88 640 SER A C 1
ATOM 5229 O O . SER A 1 640 ? 77.152 13.326 -58.039 1.00 74.88 640 SER A O 1
ATOM 5231 N N . GLU A 1 641 ? 75.007 13.616 -58.630 1.00 77.06 641 GLU A N 1
ATOM 5232 C CA . GLU A 1 641 ? 74.925 12.493 -59.574 1.00 77.06 641 GLU A CA 1
ATOM 5233 C C . GLU A 1 641 ? 75.872 12.712 -60.765 1.00 77.06 641 GLU A C 1
ATOM 5235 O O . GLU A 1 641 ? 76.603 11.809 -61.165 1.00 77.06 641 GLU A O 1
ATOM 5240 N N . MET A 1 642 ? 75.917 13.941 -61.295 1.00 78.25 642 MET A N 1
ATOM 5241 C CA . MET A 1 642 ? 76.831 14.308 -62.382 1.00 78.25 642 MET A CA 1
ATOM 5242 C C . MET A 1 642 ? 78.282 14.373 -61.908 1.00 78.25 642 MET A C 1
ATOM 5244 O O . MET A 1 642 ? 79.175 13.929 -62.621 1.00 78.25 642 MET A O 1
ATOM 5248 N N . ALA A 1 643 ? 78.522 14.894 -60.702 1.00 76.56 643 ALA A N 1
ATOM 5249 C CA . ALA A 1 643 ? 79.854 14.926 -60.107 1.00 76.56 643 ALA A CA 1
ATOM 5250 C C . ALA A 1 643 ? 80.441 13.508 -59.964 1.00 76.56 643 ALA A C 1
ATOM 5252 O O . ALA A 1 643 ? 81.599 13.284 -60.312 1.00 76.56 643 ALA A O 1
ATOM 5253 N N . ALA A 1 644 ? 79.628 12.541 -59.521 1.00 78.19 644 ALA A N 1
ATOM 5254 C CA . ALA A 1 644 ? 80.022 11.136 -59.441 1.00 78.19 644 ALA A CA 1
ATOM 5255 C C . ALA A 1 644 ? 80.285 10.526 -60.829 1.00 78.19 644 ALA A C 1
ATOM 5257 O O . ALA A 1 644 ? 81.320 9.897 -61.024 1.00 78.19 644 ALA A O 1
ATOM 5258 N N . ALA A 1 645 ? 79.407 10.771 -61.808 1.00 79.06 645 ALA A N 1
ATOM 5259 C CA . ALA A 1 645 ? 79.578 10.265 -63.171 1.00 79.06 645 ALA A CA 1
ATOM 5260 C C . ALA A 1 645 ? 80.849 10.806 -63.856 1.00 79.06 645 ALA A C 1
ATOM 5262 O O . ALA A 1 645 ? 81.532 10.076 -64.569 1.00 79.06 645 ALA A O 1
ATOM 5263 N N . LEU A 1 646 ? 81.193 12.078 -63.627 1.00 78.94 646 LEU A N 1
ATOM 5264 C CA . LEU A 1 646 ? 82.435 12.672 -64.133 1.00 78.94 646 LEU A CA 1
ATOM 5265 C C . LEU A 1 646 ? 83.677 12.089 -63.446 1.00 78.94 646 LEU A C 1
ATOM 5267 O O . LEU A 1 646 ? 84.684 11.859 -64.113 1.00 78.94 646 LEU A O 1
ATOM 5271 N N . ALA A 1 647 ? 83.593 11.809 -62.142 1.00 79.88 647 ALA A N 1
ATOM 5272 C CA . ALA A 1 647 ? 84.670 11.162 -61.399 1.00 79.88 647 ALA A CA 1
ATOM 5273 C C . ALA A 1 647 ? 84.897 9.704 -61.842 1.00 79.88 647 ALA A C 1
ATOM 5275 O O . ALA A 1 647 ? 86.043 9.286 -61.953 1.00 79.88 647 ALA A O 1
ATOM 5276 N N . GLU A 1 648 ? 83.839 8.941 -62.149 1.00 80.12 648 GLU A N 1
ATOM 5277 C CA . GLU A 1 648 ? 83.953 7.573 -62.692 1.00 80.12 648 GLU A CA 1
ATOM 5278 C C . GLU A 1 648 ? 84.607 7.527 -64.082 1.00 80.12 648 GLU A C 1
ATOM 5280 O O . GLU A 1 648 ? 85.236 6.532 -64.439 1.00 80.12 648 GLU A O 1
ATOM 5285 N N . LEU A 1 649 ? 84.475 8.602 -64.861 1.00 79.81 649 LEU A N 1
ATOM 5286 C CA . LEU A 1 649 ? 85.112 8.761 -66.170 1.00 79.81 649 LEU A CA 1
ATOM 5287 C C . LEU A 1 649 ? 86.549 9.315 -66.081 1.00 79.81 649 LEU A C 1
ATOM 5289 O O . LEU A 1 649 ? 87.138 9.619 -67.120 1.00 79.81 649 LEU A O 1
ATOM 5293 N N . ASP A 1 650 ? 87.105 9.459 -64.870 1.00 78.25 650 ASP A N 1
ATOM 5294 C CA . ASP A 1 650 ? 88.413 10.073 -64.591 1.00 78.25 650 ASP A CA 1
ATOM 5295 C C . ASP A 1 650 ? 88.568 11.488 -65.200 1.00 78.25 650 ASP A C 1
ATOM 5297 O O . ASP A 1 650 ? 89.662 11.909 -65.591 1.00 78.25 650 ASP A O 1
ATOM 5301 N N . ILE A 1 651 ? 87.470 12.254 -65.288 1.00 81.69 651 ILE A N 1
ATOM 5302 C CA . ILE A 1 651 ? 87.483 13.632 -65.796 1.00 81.69 651 ILE A CA 1
ATOM 5303 C C . ILE A 1 651 ? 87.709 14.603 -64.626 1.00 81.69 651 ILE A C 1
ATOM 5305 O O . ILE A 1 651 ? 86.877 14.658 -63.717 1.00 81.69 651 ILE A O 1
ATOM 5309 N N . PRO A 1 652 ? 88.783 15.415 -64.629 1.00 81.75 652 PRO A N 1
ATOM 5310 C CA . PRO A 1 652 ? 88.965 16.452 -63.622 1.00 81.75 652 PRO A CA 1
ATOM 5311 C C . PRO A 1 652 ? 87.990 17.610 -63.875 1.00 81.75 652 PRO A C 1
ATOM 5313 O O . PRO A 1 652 ? 87.932 18.161 -64.976 1.00 81.75 652 PRO A O 1
ATOM 5316 N N . PHE A 1 653 ? 87.243 18.007 -62.847 1.00 85.12 653 PHE A N 1
ATOM 5317 C CA . PHE A 1 653 ? 86.292 19.116 -62.924 1.00 85.12 653 PHE A CA 1
ATOM 5318 C C . PHE A 1 653 ? 86.312 19.969 -61.652 1.00 85.12 653 PHE A C 1
ATOM 5320 O O . PHE A 1 653 ? 86.549 19.463 -60.555 1.00 85.12 653 PHE A O 1
ATOM 5327 N N . ASP A 1 654 ? 85.966 21.247 -61.796 1.00 83.69 654 ASP A N 1
ATOM 5328 C CA . ASP A 1 654 ? 85.516 22.105 -60.702 1.00 83.69 654 ASP A CA 1
ATOM 5329 C C . ASP A 1 654 ? 84.009 22.332 -60.823 1.00 83.69 654 ASP A C 1
ATOM 5331 O O . ASP A 1 654 ? 83.479 22.569 -61.910 1.00 83.69 654 ASP A O 1
ATOM 5335 N N . THR A 1 655 ? 83.284 22.324 -59.705 1.00 84.62 655 THR A N 1
ATOM 5336 C CA . THR A 1 655 ? 81.919 22.862 -59.710 1.00 84.62 655 THR A CA 1
ATOM 5337 C C . THR A 1 655 ? 81.979 24.382 -59.747 1.00 84.62 655 THR A C 1
ATOM 5339 O O . THR A 1 655 ? 82.853 24.998 -59.135 1.00 84.62 655 THR A O 1
ATOM 5342 N N . GLY A 1 656 ? 81.020 25.015 -60.418 1.00 82.56 656 GLY A N 1
ATOM 5343 C CA . GLY A 1 656 ? 80.906 26.469 -60.441 1.00 82.56 656 GLY A CA 1
ATOM 5344 C C . GLY A 1 656 ? 80.797 27.066 -59.039 1.00 82.56 656 GLY A C 1
ATOM 5345 O O . GLY A 1 656 ? 81.330 28.140 -58.783 1.00 82.56 656 GLY A O 1
ATOM 5346 N N . GLU A 1 657 ? 80.203 26.335 -58.093 1.00 81.38 657 GLU A N 1
ATOM 5347 C CA . GLU A 1 657 ? 80.155 26.709 -56.677 1.00 81.38 657 GLU A CA 1
ATOM 5348 C C . GLU A 1 657 ? 81.545 26.706 -56.021 1.00 81.38 657 GLU A C 1
ATOM 5350 O O . GLU A 1 657 ? 81.911 27.688 -55.372 1.00 81.38 657 GLU A O 1
ATOM 5355 N N . SER A 1 658 ? 82.332 25.638 -56.212 1.00 81.94 658 SER A N 1
ATOM 5356 C CA . SER A 1 658 ? 83.709 25.523 -55.704 1.00 81.94 658 SER A CA 1
ATOM 5357 C C . SER A 1 658 ? 84.619 26.585 -56.325 1.00 81.94 658 SER A C 1
ATOM 5359 O O . SER A 1 658 ? 85.343 27.294 -55.620 1.00 81.94 658 SER A O 1
ATOM 5361 N N . TYR A 1 659 ? 84.510 26.770 -57.642 1.00 83.56 659 TYR A N 1
ATOM 5362 C CA . TYR A 1 659 ? 85.282 27.761 -58.378 1.00 83.56 659 TYR A CA 1
ATOM 5363 C C . TYR A 1 659 ? 84.979 29.180 -57.890 1.00 83.56 659 TYR A C 1
ATOM 5365 O O . TYR A 1 659 ? 85.898 29.911 -57.526 1.00 83.56 659 TYR A O 1
ATOM 5373 N N . LEU A 1 660 ? 83.697 29.558 -57.793 1.00 82.75 660 LEU A N 1
ATOM 5374 C CA . LEU A 1 660 ? 83.277 30.874 -57.302 1.00 82.75 660 LEU A CA 1
ATOM 5375 C C . LEU A 1 660 ? 83.684 31.110 -55.842 1.00 82.75 660 LEU A C 1
ATOM 5377 O O . LEU A 1 660 ? 84.062 32.231 -55.492 1.00 82.75 660 LEU A O 1
ATOM 5381 N N . LYS A 1 661 ? 83.633 30.078 -54.990 1.00 81.69 661 LYS A N 1
ATOM 5382 C CA . LYS A 1 661 ? 84.051 30.150 -53.581 1.00 81.69 661 LYS A CA 1
ATOM 5383 C C . LYS A 1 661 ? 85.539 30.483 -53.429 1.00 81.69 661 LYS A C 1
ATOM 5385 O O . LYS A 1 661 ? 85.892 31.239 -52.524 1.00 81.69 661 LYS A O 1
ATOM 5390 N N . ASN A 1 662 ? 86.384 29.989 -54.334 1.00 82.06 662 ASN A N 1
ATOM 5391 C CA . ASN A 1 662 ? 87.831 30.219 -54.319 1.00 82.06 662 ASN A CA 1
ATOM 5392 C C . ASN A 1 662 ? 88.260 31.575 -54.925 1.00 82.06 662 ASN A C 1
ATOM 5394 O O . ASN A 1 662 ? 89.428 31.941 -54.814 1.00 82.06 662 ASN A O 1
ATOM 5398 N N . GLN A 1 663 ? 87.337 32.344 -55.520 1.00 82.44 663 GLN A N 1
ATOM 5399 C CA . GLN A 1 663 ? 87.594 33.707 -56.014 1.00 82.44 663 GLN A CA 1
ATOM 5400 C C . GLN A 1 663 ? 87.380 34.778 -54.935 1.00 82.44 663 GLN A C 1
ATOM 5402 O O . GLN A 1 663 ? 86.589 34.591 -54.004 1.00 82.44 663 GLN A O 1
ATOM 5407 N N . THR A 1 664 ? 88.022 35.942 -55.099 1.00 81.44 664 THR A N 1
ATOM 5408 C CA . THR A 1 664 ? 87.771 37.110 -54.237 1.00 81.44 664 THR A CA 1
ATOM 5409 C C . THR A 1 664 ? 86.349 37.662 -54.437 1.00 81.44 664 THR A C 1
ATOM 5411 O O . THR A 1 664 ? 85.759 37.473 -55.509 1.00 81.44 664 THR A O 1
ATOM 5414 N N . PRO A 1 665 ? 85.764 38.347 -53.434 1.00 79.31 665 PRO A N 1
ATOM 5415 C CA . PRO A 1 665 ? 84.392 38.855 -53.505 1.00 79.31 665 PRO A CA 1
ATOM 5416 C C . PRO A 1 665 ? 84.110 39.739 -54.728 1.00 79.31 665 PRO A C 1
ATOM 5418 O O . PRO A 1 665 ? 83.037 39.636 -55.323 1.00 79.31 665 PRO A O 1
ATOM 5421 N N . GLU A 1 666 ? 85.073 40.567 -55.134 1.00 79.31 666 GLU A N 1
ATOM 5422 C CA . GLU A 1 666 ? 84.953 41.479 -56.274 1.00 79.31 666 GLU A CA 1
ATOM 5423 C C . GLU A 1 666 ? 84.900 40.706 -57.597 1.00 79.31 666 GLU A C 1
ATOM 5425 O O . GLU A 1 666 ? 84.015 40.939 -58.420 1.00 79.31 666 GLU A O 1
ATOM 5430 N N . ILE A 1 667 ? 85.800 39.731 -57.777 1.00 81.00 667 ILE A N 1
ATOM 5431 C CA . ILE A 1 667 ? 85.864 38.888 -58.981 1.00 81.00 667 ILE A CA 1
ATOM 5432 C C . ILE A 1 667 ? 84.601 38.033 -59.090 1.00 81.00 667 ILE A C 1
ATOM 5434 O O . ILE A 1 667 ? 83.999 37.935 -60.159 1.00 81.00 667 ILE A O 1
ATOM 5438 N N . ARG A 1 668 ? 84.141 37.473 -57.969 1.00 83.12 668 ARG A N 1
ATOM 5439 C CA . ARG A 1 668 ? 82.920 36.669 -57.905 1.00 83.12 668 ARG A CA 1
ATOM 5440 C C . ARG A 1 668 ? 81.675 37.452 -58.312 1.00 83.12 668 ARG A C 1
ATOM 5442 O O . ARG A 1 668 ? 80.855 36.929 -59.061 1.00 83.12 668 ARG A O 1
ATOM 5449 N N . GLN A 1 669 ? 81.510 38.683 -57.824 1.00 80.25 669 GLN A N 1
ATOM 5450 C CA . GLN A 1 669 ? 80.360 39.517 -58.190 1.00 80.25 669 GLN A CA 1
ATOM 5451 C C . GLN A 1 669 ? 80.365 39.859 -59.681 1.00 80.25 669 GLN A C 1
ATOM 5453 O O . GLN A 1 669 ? 79.315 39.801 -60.321 1.00 80.25 669 GLN A O 1
ATOM 5458 N N . VAL A 1 670 ? 81.540 40.154 -60.242 1.00 81.62 670 VAL A N 1
ATOM 5459 C CA . VAL A 1 670 ? 81.696 40.413 -61.678 1.00 81.62 670 VAL A CA 1
ATOM 5460 C C . VAL A 1 670 ? 81.361 39.165 -62.499 1.00 81.62 670 VAL A C 1
ATOM 5462 O O . VAL A 1 670 ? 80.589 39.265 -63.449 1.00 81.62 670 VAL A O 1
ATOM 5465 N N . MET A 1 671 ? 81.857 37.986 -62.106 1.00 81.25 671 MET A N 1
ATOM 5466 C CA . MET A 1 671 ? 81.558 36.716 -62.782 1.00 81.25 671 MET A CA 1
ATOM 5467 C C . MET A 1 671 ? 80.069 36.351 -62.722 1.00 81.25 671 MET A C 1
ATOM 5469 O O . MET A 1 671 ? 79.501 35.964 -63.736 1.00 81.25 671 MET A O 1
ATOM 5473 N N . LEU A 1 672 ? 79.408 36.524 -61.574 1.00 81.06 672 LEU A N 1
ATOM 5474 C CA . LEU A 1 672 ? 77.973 36.242 -61.423 1.00 81.06 672 LEU A CA 1
ATOM 5475 C C . LEU A 1 672 ? 77.085 37.224 -62.200 1.00 81.06 672 LEU A C 1
ATOM 5477 O O . LEU A 1 672 ? 76.058 36.822 -62.744 1.00 81.06 672 LEU A O 1
ATOM 5481 N N . ALA A 1 673 ? 77.476 38.500 -62.278 1.00 80.12 673 ALA A N 1
ATOM 5482 C CA . ALA A 1 673 ? 76.770 39.493 -63.085 1.00 80.12 673 ALA A CA 1
ATOM 5483 C C . ALA A 1 673 ? 76.936 39.223 -64.591 1.00 80.12 673 ALA A C 1
ATOM 5485 O O . ALA A 1 673 ? 75.975 39.352 -65.354 1.00 80.12 673 ALA A O 1
ATOM 5486 N N . ALA A 1 674 ? 78.144 38.820 -65.000 1.00 81.31 674 ALA A N 1
ATOM 5487 C CA . ALA A 1 674 ? 78.472 38.469 -66.376 1.00 81.31 674 ALA A CA 1
ATOM 5488 C C . ALA A 1 674 ? 77.847 37.136 -66.812 1.00 81.31 674 ALA A C 1
ATOM 5490 O O . ALA A 1 674 ? 77.451 37.008 -67.968 1.00 81.31 674 ALA A O 1
ATOM 5491 N N . ASN A 1 675 ? 77.749 36.153 -65.914 1.00 84.50 675 ASN A N 1
ATOM 5492 C CA . ASN A 1 675 ? 77.186 34.843 -66.208 1.00 84.50 675 ASN A CA 1
ATOM 5493 C C . ASN A 1 675 ? 76.503 34.207 -64.974 1.00 84.50 675 ASN A C 1
ATOM 5495 O O . ASN A 1 675 ? 77.134 33.470 -64.212 1.00 84.50 675 ASN A O 1
ATOM 5499 N N . PRO A 1 676 ? 75.188 34.421 -64.786 1.00 83.69 676 PRO A N 1
ATOM 5500 C CA . PRO A 1 676 ? 74.456 33.891 -63.632 1.00 83.69 676 PRO A CA 1
ATOM 5501 C C . PRO A 1 676 ? 74.174 32.379 -63.707 1.00 83.69 676 PRO A C 1
ATOM 5503 O O . PRO A 1 676 ? 73.666 31.811 -62.743 1.00 83.69 676 PRO A O 1
ATOM 5506 N N . VAL A 1 677 ? 74.513 31.710 -64.817 1.00 84.81 677 VAL A N 1
ATOM 5507 C CA . VAL A 1 677 ? 74.419 30.244 -64.963 1.00 84.81 677 VAL A CA 1
ATOM 5508 C C . VAL A 1 677 ? 75.574 29.539 -64.243 1.00 84.81 677 VAL A C 1
ATOM 5510 O O . VAL A 1 677 ? 75.457 28.368 -63.882 1.00 84.81 677 VAL A O 1
ATOM 5513 N N . LEU A 1 678 ? 76.670 30.261 -63.987 1.00 83.56 678 LEU A N 1
ATOM 5514 C CA . LEU A 1 678 ? 77.919 29.721 -63.461 1.00 83.56 678 LEU A CA 1
ATOM 5515 C C . LEU A 1 678 ? 77.765 28.888 -62.171 1.00 83.56 678 LEU A C 1
ATOM 5517 O O . LEU A 1 678 ? 78.354 27.815 -62.134 1.00 83.56 678 LEU A O 1
ATOM 5521 N N . PRO A 1 679 ? 76.946 29.260 -61.163 1.00 85.44 679 PRO A N 1
ATOM 5522 C CA . PRO A 1 679 ? 76.720 28.431 -59.972 1.00 85.44 679 PRO A CA 1
ATOM 5523 C C . PRO A 1 679 ? 76.255 26.998 -60.233 1.00 85.44 679 PRO A C 1
ATOM 5525 O O . PRO A 1 679 ? 76.487 26.121 -59.411 1.00 85.44 679 PRO A O 1
ATOM 5528 N N . TYR A 1 680 ? 75.584 26.762 -61.357 1.00 84.50 680 TYR A N 1
ATOM 5529 C CA . TYR A 1 680 ? 75.033 25.458 -61.714 1.00 84.50 680 TYR A CA 1
ATOM 5530 C C . TYR A 1 680 ? 75.982 24.650 -62.604 1.00 84.50 680 TYR A C 1
ATOM 5532 O O . TYR A 1 680 ? 75.705 23.485 -62.881 1.00 84.50 680 TYR A O 1
ATOM 5540 N N . ALA A 1 681 ? 77.067 25.266 -63.088 1.00 85.56 681 ALA A N 1
ATOM 5541 C CA . ALA A 1 681 ? 77.911 24.698 -64.125 1.00 85.56 681 ALA A CA 1
ATOM 5542 C C . ALA A 1 681 ? 78.990 23.759 -63.574 1.00 85.56 681 ALA A C 1
ATOM 5544 O O . ALA A 1 681 ? 79.490 23.953 -62.467 1.00 85.56 681 ALA A O 1
ATOM 5545 N N . PHE A 1 682 ? 79.391 22.779 -64.380 1.00 85.38 682 PHE A N 1
ATOM 5546 C CA . PHE A 1 682 ? 80.647 22.049 -64.197 1.00 85.38 682 PHE A CA 1
ATOM 5547 C C . PHE A 1 682 ? 81.694 22.627 -65.140 1.00 85.38 682 PHE A C 1
ATOM 5549 O O . PHE A 1 682 ? 81.436 22.783 -66.335 1.00 85.38 682 PHE A O 1
ATOM 5556 N N . ILE A 1 683 ? 82.854 22.964 -64.590 1.00 86.06 683 ILE A N 1
ATOM 5557 C CA . ILE A 1 683 ? 83.955 23.616 -65.287 1.00 86.06 683 ILE A CA 1
ATOM 5558 C C . ILE A 1 683 ? 85.060 22.583 -65.495 1.00 86.06 683 ILE A C 1
ATOM 5560 O O . ILE A 1 683 ? 85.515 21.964 -64.536 1.00 86.06 683 ILE A O 1
ATOM 5564 N N . MET A 1 684 ? 85.475 22.375 -66.739 1.00 86.50 684 MET A N 1
ATOM 5565 C CA . MET A 1 684 ? 86.483 21.372 -67.103 1.00 86.50 684 MET A CA 1
ATOM 5566 C C . MET A 1 684 ? 87.261 21.805 -68.355 1.00 86.50 684 MET A C 1
ATOM 5568 O O . MET A 1 684 ? 86.884 22.784 -68.997 1.00 86.50 684 MET A O 1
ATOM 5572 N N . PRO A 1 685 ? 88.358 21.134 -68.737 1.00 84.44 685 PRO A N 1
ATOM 5573 C CA . PRO A 1 685 ? 89.043 21.420 -69.996 1.00 84.44 685 PRO A CA 1
ATOM 5574 C C . PRO A 1 685 ? 88.154 21.111 -71.209 1.00 84.44 685 PRO A C 1
ATOM 5576 O O . PRO A 1 685 ? 87.426 20.117 -71.218 1.00 84.44 685 PRO A O 1
ATOM 5579 N N . ARG A 1 686 ? 88.240 21.912 -72.281 1.00 82.38 686 ARG A N 1
ATOM 5580 C CA . ARG A 1 686 ? 87.400 21.711 -73.481 1.00 82.38 686 ARG A CA 1
ATOM 5581 C C . ARG A 1 686 ? 87.540 20.310 -74.099 1.00 82.38 686 ARG A C 1
ATOM 5583 O O . ARG A 1 686 ? 86.543 19.742 -74.527 1.00 82.38 686 ARG A O 1
ATOM 5590 N N . ALA A 1 687 ? 88.746 19.739 -74.073 1.00 79.00 687 ALA A N 1
ATOM 5591 C CA . ALA A 1 687 ? 89.018 18.388 -74.571 1.00 79.00 687 ALA A CA 1
ATOM 5592 C C . ALA A 1 687 ? 88.252 17.282 -73.817 1.00 79.00 687 ALA A C 1
ATOM 5594 O O . ALA A 1 687 ? 88.008 16.219 -74.382 1.00 79.00 687 ALA A O 1
ATOM 5595 N N . ASP A 1 688 ? 87.864 17.520 -72.561 1.00 81.12 688 ASP A N 1
ATOM 5596 C CA . ASP A 1 688 ? 87.110 16.557 -71.758 1.00 81.12 688 ASP A CA 1
ATOM 5597 C C . ASP A 1 688 ? 85.588 16.711 -71.930 1.00 81.12 688 ASP A C 1
ATOM 5599 O O . ASP A 1 688 ? 84.852 15.744 -71.741 1.00 81.12 688 ASP A O 1
ATOM 5603 N N . MET A 1 689 ? 85.100 17.873 -72.388 1.00 78.19 689 MET A N 1
ATOM 5604 C CA . MET A 1 689 ? 83.685 18.035 -72.759 1.00 78.19 689 MET A CA 1
ATOM 5605 C C . MET A 1 689 ? 83.311 17.200 -73.988 1.00 78.19 689 MET A C 1
ATOM 5607 O O . MET A 1 689 ? 82.230 16.609 -74.022 1.00 78.19 689 MET A O 1
ATOM 5611 N N . ASP A 1 690 ? 84.215 17.100 -74.965 1.00 78.00 690 ASP A N 1
ATOM 5612 C CA . ASP A 1 690 ? 84.005 16.263 -76.150 1.00 78.00 690 ASP A CA 1
ATOM 5613 C C . ASP A 1 690 ? 83.922 14.772 -75.763 1.00 78.00 690 ASP A C 1
ATOM 5615 O O . ASP A 1 690 ? 83.060 14.050 -76.266 1.00 78.00 690 ASP A O 1
ATOM 5619 N N . LYS A 1 691 ? 84.707 14.327 -74.766 1.00 76.12 691 LYS A N 1
ATOM 5620 C CA . LYS A 1 691 ? 84.629 12.957 -74.221 1.00 76.12 691 LYS A CA 1
ATOM 5621 C C . LYS A 1 691 ? 83.266 12.638 -73.610 1.00 76.12 691 LYS A C 1
ATOM 5623 O O . LYS A 1 691 ? 82.808 11.508 -73.727 1.00 76.12 691 LYS A O 1
ATOM 5628 N N . ILE A 1 692 ? 82.596 13.606 -72.981 1.00 77.25 692 ILE A N 1
ATOM 5629 C CA . ILE A 1 692 ? 81.247 13.414 -72.419 1.00 77.25 692 ILE A CA 1
ATOM 5630 C C . ILE A 1 692 ? 80.214 13.227 -73.537 1.00 77.25 692 ILE A C 1
ATOM 5632 O O . ILE A 1 692 ? 79.315 12.390 -73.417 1.00 77.25 692 ILE A O 1
ATOM 5636 N N . ALA A 1 693 ? 80.350 13.984 -74.630 1.00 73.44 693 ALA A N 1
ATOM 5637 C CA . ALA A 1 693 ? 79.486 13.860 -75.801 1.00 73.44 693 ALA A CA 1
ATOM 5638 C C . ALA A 1 693 ? 79.684 12.515 -76.526 1.00 73.44 693 ALA A C 1
ATOM 5640 O O . ALA A 1 693 ? 78.707 11.928 -76.991 1.00 73.44 693 ALA A O 1
ATOM 5641 N N . GLU A 1 694 ? 80.918 12.004 -76.574 1.00 74.00 694 GLU A N 1
ATOM 5642 C CA . GLU A 1 694 ? 81.254 10.698 -77.161 1.00 74.00 694 GLU A CA 1
ATOM 5643 C C . GLU A 1 694 ? 80.887 9.508 -76.255 1.00 74.00 694 GLU A C 1
ATOM 5645 O O . GLU A 1 694 ? 80.435 8.477 -76.754 1.00 74.00 694 GLU A O 1
ATOM 5650 N N . ALA A 1 695 ? 81.038 9.640 -74.931 1.00 69.88 695 ALA A N 1
ATOM 5651 C CA . ALA A 1 695 ? 80.754 8.581 -73.957 1.00 69.88 695 ALA A CA 1
ATOM 5652 C C . ALA A 1 695 ? 79.254 8.284 -73.784 1.00 69.88 695 ALA A C 1
ATOM 5654 O O . ALA A 1 695 ? 78.901 7.199 -73.326 1.00 69.88 695 ALA A O 1
ATOM 5655 N N . GLY A 1 696 ? 78.371 9.223 -74.148 1.00 63.28 696 GLY A N 1
ATOM 5656 C CA . GLY A 1 696 ? 76.921 9.020 -74.143 1.00 63.28 696 GLY A CA 1
ATOM 5657 C C . GLY A 1 696 ? 76.364 8.663 -72.761 1.00 63.28 696 GLY A C 1
ATOM 5658 O O . GLY A 1 696 ? 75.884 7.550 -72.552 1.00 63.28 696 GLY A O 1
ATOM 5659 N N . LEU A 1 697 ? 76.411 9.608 -71.814 1.00 69.50 697 LEU A N 1
ATOM 5660 C CA . LEU A 1 697 ? 75.893 9.424 -70.451 1.00 69.50 697 LEU A CA 1
ATOM 5661 C C . LEU A 1 697 ? 74.429 8.939 -70.456 1.00 69.50 697 LEU A C 1
ATOM 5663 O O . LEU A 1 697 ? 73.517 9.683 -70.814 1.00 69.50 697 LEU A O 1
ATOM 5667 N N . ASN A 1 698 ? 74.192 7.702 -70.011 1.00 64.75 698 ASN A N 1
ATOM 5668 C CA . ASN A 1 698 ? 72.853 7.117 -69.918 1.00 64.75 698 ASN A CA 1
ATOM 5669 C C . ASN A 1 698 ? 72.290 7.260 -68.494 1.00 64.75 698 ASN A C 1
ATOM 5671 O O . ASN A 1 698 ? 72.120 6.279 -67.772 1.00 64.75 698 ASN A O 1
ATOM 5675 N N . MET A 1 699 ? 72.049 8.504 -68.072 1.00 69.50 699 MET A N 1
ATOM 5676 C CA . MET A 1 699 ? 71.515 8.832 -66.748 1.00 69.50 699 MET A CA 1
ATOM 5677 C C . MET A 1 699 ? 70.316 9.774 -66.866 1.00 69.50 699 MET A C 1
ATOM 5679 O O . MET A 1 699 ? 70.337 10.744 -67.624 1.00 69.50 699 MET A O 1
ATOM 5683 N N . VAL A 1 700 ? 69.257 9.501 -66.101 1.00 71.38 700 VAL A N 1
ATOM 5684 C CA . VAL A 1 700 ? 68.074 10.368 -66.041 1.00 71.38 700 VAL A CA 1
ATOM 5685 C C . VAL A 1 700 ? 68.315 11.449 -64.996 1.00 71.38 700 VAL A C 1
ATOM 5687 O O . VAL A 1 700 ? 68.317 11.159 -63.804 1.00 71.38 700 VAL A O 1
ATOM 5690 N N . MET A 1 701 ? 68.481 12.696 -65.436 1.00 69.56 701 MET A N 1
ATOM 5691 C CA . MET A 1 701 ? 68.687 13.829 -64.532 1.00 69.56 701 MET A CA 1
ATOM 5692 C C . MET A 1 701 ? 67.437 14.695 -64.400 1.00 69.56 701 MET A C 1
ATOM 5694 O O . MET A 1 701 ? 66.746 14.991 -65.373 1.00 69.56 701 MET A O 1
ATOM 5698 N N . ARG A 1 702 ? 67.162 15.137 -63.167 1.00 69.75 702 ARG A N 1
ATOM 5699 C CA . ARG A 1 702 ? 66.028 16.023 -62.841 1.00 69.75 702 ARG A CA 1
ATOM 5700 C C . ARG A 1 702 ? 66.313 17.505 -63.115 1.00 69.75 702 ARG A C 1
ATOM 5702 O O . ARG A 1 702 ? 65.410 18.328 -62.992 1.00 69.75 702 ARG A O 1
ATOM 5709 N N . ARG A 1 703 ? 67.561 17.854 -63.441 1.00 75.56 703 ARG A N 1
ATOM 5710 C CA . ARG A 1 703 ? 68.037 19.224 -63.681 1.00 75.56 703 ARG A CA 1
ATOM 5711 C C . ARG A 1 703 ? 68.846 19.271 -64.977 1.00 75.56 703 ARG A C 1
ATOM 5713 O O . ARG A 1 703 ? 69.544 18.314 -65.302 1.00 75.56 703 ARG A O 1
ATOM 5720 N N . ILE A 1 704 ? 68.767 20.391 -65.693 1.00 76.88 704 ILE A N 1
ATOM 5721 C CA . ILE A 1 704 ? 69.644 20.668 -66.837 1.00 76.88 704 ILE A CA 1
ATOM 5722 C C . ILE A 1 704 ? 70.982 21.154 -66.283 1.00 76.88 704 ILE A C 1
ATOM 5724 O O . ILE A 1 704 ? 71.002 22.077 -65.470 1.00 76.88 704 ILE A O 1
ATOM 5728 N N . ILE A 1 705 ? 72.079 20.538 -66.723 1.00 81.81 705 ILE A N 1
ATOM 5729 C CA . ILE A 1 705 ? 73.419 20.836 -66.217 1.00 81.81 705 ILE A CA 1
ATOM 5730 C C . ILE A 1 705 ? 74.223 21.578 -67.287 1.00 81.81 705 ILE A C 1
ATOM 5732 O O . ILE A 1 705 ? 74.485 21.013 -68.349 1.00 81.81 705 ILE A O 1
ATOM 5736 N N . PRO A 1 706 ? 74.621 22.833 -67.032 1.00 84.12 706 PRO A N 1
ATOM 5737 C CA . PRO A 1 706 ? 75.550 23.542 -67.892 1.00 84.12 706 PRO A CA 1
ATOM 5738 C C . PRO A 1 706 ? 76.968 22.975 -67.734 1.00 84.12 706 PRO A C 1
ATOM 5740 O O . PRO A 1 706 ? 77.456 22.793 -66.622 1.00 84.12 706 PRO A O 1
ATOM 5743 N N . LEU A 1 707 ? 77.646 22.732 -68.853 1.00 83.69 707 LEU A N 1
ATOM 5744 C CA . LEU A 1 707 ? 79.071 22.399 -68.894 1.00 83.69 707 LEU A CA 1
ATOM 5745 C C . LEU A 1 707 ? 79.821 23.587 -69.494 1.00 83.69 707 LEU A C 1
ATOM 5747 O O . LEU A 1 707 ? 79.347 24.189 -70.461 1.00 83.69 707 LEU A O 1
ATOM 5751 N N . MET A 1 708 ? 80.954 23.954 -68.904 1.00 84.31 708 MET A N 1
ATOM 5752 C CA . MET A 1 708 ? 81.737 25.111 -69.325 1.00 84.31 708 MET A CA 1
ATOM 5753 C C . MET A 1 708 ? 83.218 24.766 -69.397 1.00 84.31 708 MET A C 1
ATOM 5755 O O . MET A 1 708 ? 83.753 24.097 -68.517 1.00 84.31 708 MET A O 1
ATOM 5759 N N . ALA A 1 709 ? 83.888 25.257 -70.435 1.00 83.88 709 ALA A N 1
ATOM 5760 C CA . ALA A 1 709 ? 85.332 25.143 -70.523 1.00 83.88 709 ALA A CA 1
ATOM 5761 C C . ALA A 1 709 ? 86.006 26.183 -69.607 1.00 83.88 709 ALA A C 1
ATOM 5763 O O . ALA A 1 709 ? 85.496 27.301 -69.489 1.00 83.88 709 ALA A O 1
ATOM 5764 N N . TYR A 1 710 ? 87.165 25.885 -69.010 1.00 82.88 710 TYR A N 1
ATOM 5765 C CA . TYR A 1 710 ? 87.938 26.906 -68.273 1.00 82.88 710 TYR A CA 1
ATOM 5766 C C . TYR A 1 710 ? 88.277 28.120 -69.152 1.00 82.88 710 TYR A C 1
ATOM 5768 O O . TYR A 1 710 ? 88.312 29.256 -68.680 1.00 82.88 710 TYR A O 1
ATOM 5776 N N . GLU A 1 711 ? 88.483 27.886 -70.446 1.00 81.75 711 GLU A N 1
ATOM 5777 C CA . GLU A 1 711 ? 88.781 28.902 -71.453 1.00 81.75 711 GLU A CA 1
ATOM 5778 C C . GLU A 1 711 ? 87.601 29.862 -71.700 1.00 81.75 711 GLU A C 1
ATOM 5780 O O . GLU A 1 711 ? 87.799 30.982 -72.172 1.00 81.75 711 GLU A O 1
ATOM 5785 N N . ASP A 1 712 ? 86.383 29.445 -71.343 1.00 80.19 712 ASP A N 1
ATOM 5786 C CA . ASP A 1 712 ? 85.122 30.117 -71.663 1.00 80.19 712 ASP A CA 1
ATOM 5787 C C . ASP A 1 712 ? 84.497 30.861 -70.471 1.00 80.19 712 ASP A C 1
ATOM 5789 O O . ASP A 1 712 ? 83.443 31.486 -70.607 1.00 80.19 712 ASP A O 1
ATOM 5793 N N . LEU A 1 713 ? 85.147 30.858 -69.304 1.00 78.19 713 LEU A N 1
ATOM 5794 C CA . LEU A 1 713 ? 84.620 31.474 -68.076 1.00 78.19 713 LEU A CA 1
ATOM 5795 C C . LEU A 1 713 ? 84.384 32.991 -68.183 1.00 78.19 713 LEU A C 1
ATOM 5797 O O . LEU A 1 713 ? 83.584 33.546 -67.433 1.00 78.19 713 LEU A O 1
ATOM 5801 N N . ASN A 1 714 ? 85.047 33.661 -69.130 1.00 73.31 714 ASN A N 1
ATOM 5802 C CA . ASN A 1 714 ? 84.891 35.096 -69.386 1.00 73.31 714 ASN A CA 1
ATOM 5803 C C . ASN A 1 714 ? 83.780 35.425 -70.403 1.00 73.31 714 ASN A C 1
ATOM 5805 O O . ASN A 1 714 ? 83.589 36.597 -70.740 1.00 73.31 714 ASN A O 1
ATOM 5809 N N . LEU A 1 715 ? 83.055 34.425 -70.919 1.00 74.75 715 LEU A N 1
ATOM 5810 C CA . LEU A 1 715 ? 81.931 34.657 -71.824 1.00 74.75 715 LEU A CA 1
ATOM 5811 C C . LEU A 1 715 ? 80.784 35.354 -71.083 1.00 74.75 715 LEU A C 1
ATOM 5813 O O . LEU A 1 715 ? 80.243 34.842 -70.102 1.00 74.75 715 LEU A O 1
ATOM 5817 N N . MET A 1 716 ? 80.381 36.520 -71.591 1.00 73.94 716 MET A N 1
ATOM 5818 C CA . MET A 1 716 ? 79.230 37.247 -71.066 1.00 73.94 716 MET A CA 1
ATOM 5819 C C . MET A 1 716 ? 77.925 36.648 -71.588 1.00 73.94 716 MET A C 1
ATOM 5821 O O . MET A 1 716 ? 77.680 36.606 -72.794 1.00 73.94 716 MET A O 1
ATOM 5825 N N . VAL A 1 717 ? 77.054 36.255 -70.662 1.00 77.94 717 VAL A N 1
ATOM 5826 C CA . VAL A 1 717 ? 75.674 35.856 -70.933 1.00 77.94 717 VAL A CA 1
ATOM 5827 C C . VAL A 1 717 ? 74.770 37.031 -70.585 1.00 77.94 717 VAL A C 1
ATOM 5829 O O . VAL A 1 717 ? 74.771 37.525 -69.459 1.00 77.94 717 VAL A O 1
ATOM 5832 N N . LYS A 1 718 ? 73.968 37.492 -71.550 1.00 76.69 718 LYS A N 1
ATOM 5833 C CA . LYS A 1 718 ? 73.046 38.617 -71.342 1.00 76.69 718 LYS A CA 1
ATOM 5834 C C . LYS A 1 718 ? 72.094 38.282 -70.190 1.00 76.69 718 LYS A C 1
ATOM 5836 O O . LYS A 1 718 ? 71.331 37.324 -70.275 1.00 76.69 718 LYS A O 1
ATOM 5841 N N . SER A 1 719 ? 72.127 39.062 -69.116 1.00 75.50 719 SER A N 1
ATOM 5842 C CA . SER A 1 719 ? 71.343 38.811 -67.905 1.00 75.50 719 SER A CA 1
ATOM 5843 C C . SER A 1 719 ? 70.444 40.004 -67.564 1.00 75.50 719 SER A C 1
ATOM 5845 O O . SER A 1 719 ? 70.766 41.163 -67.832 1.00 75.50 719 SER A O 1
ATOM 5847 N N . ARG A 1 720 ? 69.265 39.724 -66.998 1.00 72.56 720 ARG A N 1
ATOM 5848 C CA . ARG A 1 720 ? 68.398 40.723 -66.350 1.00 72.56 720 ARG A CA 1
ATOM 5849 C C . ARG A 1 720 ? 67.979 40.167 -64.994 1.00 72.56 720 ARG A C 1
ATOM 5851 O O . ARG A 1 720 ? 67.072 39.341 -64.914 1.00 72.56 720 ARG A O 1
ATOM 5858 N N . GLY A 1 721 ? 68.660 40.603 -63.935 1.00 70.81 721 GLY A N 1
ATOM 5859 C CA . GLY A 1 721 ? 68.495 40.005 -62.609 1.00 70.81 721 GLY A CA 1
ATOM 5860 C C . GLY A 1 721 ? 68.863 38.511 -62.631 1.00 70.81 721 GLY A C 1
ATOM 5861 O O . GLY A 1 721 ? 69.833 38.152 -63.295 1.00 70.81 721 GLY A O 1
ATOM 5862 N N . PRO A 1 722 ? 68.099 37.624 -61.970 1.00 69.50 722 PRO A N 1
ATOM 5863 C CA . PRO A 1 722 ? 68.402 36.192 -61.911 1.00 69.50 722 PRO A CA 1
ATOM 5864 C C . PRO A 1 722 ? 68.047 35.425 -63.198 1.00 69.50 722 PRO A C 1
ATOM 5866 O O . PRO A 1 722 ? 68.066 34.200 -63.194 1.00 69.50 722 PRO A O 1
ATOM 5869 N N . ILE A 1 723 ? 67.682 36.101 -64.295 1.00 80.12 723 ILE A N 1
ATOM 5870 C CA . ILE A 1 723 ? 67.330 35.448 -65.563 1.00 80.12 723 ILE A CA 1
ATOM 5871 C C . ILE A 1 723 ? 68.475 35.621 -66.566 1.00 80.12 723 ILE A C 1
ATOM 5873 O O . ILE A 1 723 ? 68.782 36.745 -66.982 1.00 80.12 723 ILE A O 1
ATOM 5877 N N . ALA A 1 724 ? 69.079 34.501 -66.963 1.00 81.94 724 ALA A N 1
ATOM 5878 C CA . ALA A 1 724 ? 70.136 34.422 -67.966 1.00 81.94 724 ALA A CA 1
ATOM 5879 C C . ALA A 1 724 ? 69.547 34.173 -69.357 1.00 81.94 724 ALA A C 1
ATOM 5881 O O . ALA A 1 724 ? 68.655 33.341 -69.495 1.00 81.94 724 ALA A O 1
ATOM 5882 N N . TRP A 1 725 ? 70.085 34.816 -70.391 1.00 81.00 725 TRP A N 1
ATOM 5883 C CA . TRP A 1 725 ? 69.714 34.591 -71.790 1.00 81.00 725 TRP A CA 1
ATOM 5884 C C . TRP A 1 725 ? 70.933 34.098 -72.583 1.00 81.00 725 TRP A C 1
ATOM 5886 O O . TRP A 1 725 ? 71.634 34.914 -73.188 1.00 81.00 725 TRP A O 1
ATOM 5896 N N . PRO A 1 726 ? 71.234 32.781 -72.579 1.00 75.88 726 PRO A N 1
ATOM 5897 C CA . PRO A 1 726 ? 72.347 32.218 -73.352 1.00 75.88 726 PRO A CA 1
ATOM 5898 C C . PRO A 1 726 ? 72.165 32.387 -74.867 1.00 75.88 726 PRO A C 1
ATOM 5900 O O . PRO A 1 726 ? 73.141 32.456 -75.609 1.00 75.88 726 PRO A O 1
ATOM 5903 N N . ARG A 1 727 ? 70.908 32.460 -75.326 1.00 75.50 727 ARG A N 1
ATOM 5904 C CA . ARG A 1 727 ? 70.488 32.827 -76.687 1.00 75.50 727 ARG A CA 1
ATOM 5905 C C . ARG A 1 727 ? 69.270 33.745 -76.583 1.00 75.50 727 ARG A C 1
ATOM 5907 O O . ARG A 1 727 ? 68.549 33.671 -75.593 1.00 75.50 727 ARG A O 1
ATOM 5914 N N . GLU A 1 728 ? 69.004 34.582 -77.587 1.00 70.56 728 GLU A N 1
ATOM 5915 C CA . GLU A 1 728 ? 67.872 35.532 -77.531 1.00 70.56 728 GLU A CA 1
ATOM 5916 C C . GLU A 1 728 ? 66.502 34.848 -77.362 1.00 70.56 728 GLU A C 1
ATOM 5918 O O . GLU A 1 728 ? 65.580 35.440 -76.810 1.00 70.56 728 GLU A O 1
ATOM 5923 N N . GLU A 1 729 ? 66.394 33.584 -77.768 1.00 76.62 729 GLU A N 1
ATOM 5924 C CA . GLU A 1 729 ? 65.169 32.776 -77.728 1.00 76.62 729 GLU A CA 1
ATOM 5925 C C . GLU A 1 729 ? 65.045 31.903 -76.463 1.00 76.62 729 GLU A C 1
ATOM 5927 O O . GLU A 1 729 ? 64.003 31.289 -76.245 1.00 76.62 729 GLU A O 1
ATOM 5932 N N . MET A 1 730 ? 66.087 31.821 -75.622 1.00 77.75 730 MET A N 1
ATOM 5933 C CA . MET A 1 730 ? 66.128 30.923 -74.462 1.00 77.75 730 MET A CA 1
ATOM 5934 C C . MET A 1 730 ? 66.519 31.673 -73.190 1.00 77.75 730 MET A C 1
ATOM 5936 O O . MET A 1 730 ? 67.612 32.230 -73.103 1.00 77.75 730 MET A O 1
ATOM 5940 N N . ALA A 1 731 ? 65.649 31.614 -72.183 1.00 81.38 731 ALA A N 1
ATOM 5941 C CA . ALA A 1 731 ? 65.882 32.175 -70.858 1.00 81.38 731 ALA A CA 1
ATOM 5942 C C . ALA A 1 731 ? 65.997 31.068 -69.802 1.00 81.38 731 ALA A C 1
ATOM 5944 O O . ALA A 1 731 ? 65.188 30.142 -69.780 1.00 81.38 731 ALA A O 1
ATOM 5945 N N . LEU A 1 732 ? 66.968 31.188 -68.898 1.00 83.12 732 LEU A N 1
ATOM 5946 C CA . LEU A 1 732 ? 67.158 30.311 -67.744 1.00 83.12 732 LEU A CA 1
ATOM 5947 C C . LEU A 1 732 ? 66.953 31.112 -66.455 1.00 83.12 732 LEU A C 1
ATOM 5949 O O . LEU A 1 732 ? 67.552 32.173 -66.281 1.00 83.12 732 LEU A O 1
ATOM 5953 N N . ALA A 1 733 ? 66.112 30.608 -65.549 1.00 80.88 733 ALA A N 1
ATOM 5954 C CA . ALA A 1 733 ? 65.936 31.181 -64.217 1.00 80.88 733 ALA A CA 1
ATOM 5955 C C . ALA A 1 733 ? 67.016 30.632 -63.272 1.00 80.88 733 ALA A C 1
ATOM 5957 O O . ALA A 1 733 ? 66.953 29.489 -62.826 1.00 80.88 733 ALA A O 1
ATOM 5958 N N . CYS A 1 734 ? 68.010 31.456 -62.969 1.00 80.56 734 CYS A N 1
ATOM 5959 C CA . CYS A 1 734 ? 69.167 31.125 -62.147 1.00 80.56 734 CYS A CA 1
ATOM 5960 C C . CYS A 1 734 ? 68.968 31.657 -60.720 1.00 80.56 734 CYS A C 1
ATOM 5962 O O . CYS A 1 734 ? 69.538 32.675 -60.329 1.00 80.56 734 CYS A O 1
ATOM 5964 N N . LEU A 1 735 ? 68.135 30.970 -59.933 1.00 79.62 735 LEU A N 1
ATOM 5965 C CA . LEU A 1 735 ? 67.798 31.343 -58.552 1.00 79.62 735 LEU A CA 1
ATOM 5966 C C . LEU A 1 735 ? 68.734 30.659 -57.547 1.00 79.62 735 LEU A C 1
ATOM 5968 O O . LEU A 1 735 ? 68.360 29.688 -56.899 1.00 79.62 735 LEU A O 1
ATOM 5972 N N . TYR A 1 736 ? 69.979 31.129 -57.469 1.00 80.75 736 TYR A N 1
ATOM 5973 C CA . TYR A 1 736 ? 70.991 30.558 -56.575 1.00 80.75 736 TYR A CA 1
ATOM 5974 C C . TYR A 1 736 ? 71.005 31.244 -55.196 1.00 80.75 736 TYR A C 1
ATOM 5976 O O . TYR A 1 736 ? 70.744 32.440 -55.066 1.00 80.75 736 TYR A O 1
ATOM 5984 N N . GLU A 1 737 ? 71.380 30.502 -54.153 1.00 82.94 737 GLU A N 1
ATOM 5985 C CA . GLU A 1 737 ? 71.637 31.039 -52.810 1.00 82.94 737 GLU A CA 1
ATOM 5986 C C . GLU A 1 737 ? 73.077 31.565 -52.735 1.00 82.94 737 GLU A C 1
ATOM 5988 O O . GLU A 1 737 ? 74.035 30.809 -52.569 1.00 82.94 737 GLU A O 1
ATOM 5993 N N . GLY A 1 738 ? 73.231 32.882 -52.893 1.00 72.81 738 GLY A N 1
ATOM 5994 C CA . GLY A 1 738 ? 74.536 33.541 -52.994 1.00 72.81 738 GLY A CA 1
ATOM 5995 C C . GLY A 1 738 ? 75.379 33.499 -51.716 1.00 72.81 738 GLY A C 1
ATOM 5996 O O . GLY A 1 738 ? 76.600 33.652 -51.792 1.00 72.81 738 GLY A O 1
ATOM 5997 N N . ARG A 1 739 ? 74.763 33.264 -50.547 1.00 81.56 739 ARG A N 1
ATOM 5998 C CA . ARG A 1 739 ? 75.477 33.154 -49.261 1.00 81.56 739 ARG A CA 1
ATOM 5999 C C . ARG A 1 739 ? 76.389 31.925 -49.187 1.00 81.56 739 ARG A C 1
ATOM 6001 O O . ARG A 1 739 ? 77.331 31.943 -48.403 1.00 81.56 739 ARG A O 1
ATOM 6008 N N . VAL A 1 740 ? 76.161 30.906 -50.023 1.00 79.56 740 VAL A N 1
ATOM 6009 C CA . VAL A 1 740 ? 76.975 29.675 -50.071 1.00 79.56 740 VAL A CA 1
ATOM 6010 C C . VAL A 1 740 ? 78.397 29.936 -50.567 1.00 79.56 740 VAL A C 1
ATOM 6012 O O . VAL A 1 740 ? 79.335 29.272 -50.131 1.00 79.56 740 VAL A O 1
ATOM 6015 N N . PHE A 1 741 ? 78.586 30.929 -51.437 1.00 78.88 741 PHE A N 1
ATOM 6016 C CA . PHE A 1 741 ? 79.909 31.237 -51.981 1.00 78.88 741 PHE A CA 1
ATOM 6017 C C . PHE A 1 741 ? 80.771 32.031 -50.987 1.00 78.88 741 PHE A C 1
ATOM 6019 O O . PHE A 1 741 ? 81.995 32.032 -51.078 1.00 78.88 741 PHE A O 1
ATOM 6026 N N . ASP A 1 742 ? 80.153 32.762 -50.057 1.00 78.50 742 ASP A N 1
ATOM 6027 C CA . ASP A 1 742 ? 80.813 33.670 -49.115 1.00 78.50 742 ASP A CA 1
ATOM 6028 C C . ASP A 1 742 ? 81.255 32.920 -47.849 1.00 78.50 742 ASP A C 1
ATOM 6030 O O . ASP A 1 742 ? 80.425 32.490 -47.050 1.00 78.50 742 ASP A O 1
ATOM 6034 N N . ASN A 1 743 ? 82.571 32.777 -47.655 1.00 74.00 743 ASN A N 1
ATOM 6035 C CA . ASN A 1 743 ? 83.146 32.015 -46.542 1.00 74.00 743 ASN A CA 1
ATOM 6036 C C . ASN A 1 743 ? 82.750 32.562 -45.157 1.00 74.00 743 ASN A C 1
ATOM 6038 O O . ASN A 1 743 ? 82.740 31.795 -44.197 1.00 74.00 743 ASN A O 1
ATOM 6042 N N . GLU A 1 744 ? 82.382 33.844 -45.039 1.00 76.62 744 GLU A N 1
ATOM 6043 C CA . GLU A 1 744 ? 81.931 34.436 -43.772 1.00 76.62 744 GLU A CA 1
ATOM 6044 C C . GLU A 1 744 ? 80.419 34.281 -43.543 1.00 76.62 744 GLU A C 1
ATOM 6046 O O . GLU A 1 744 ? 79.960 34.202 -42.399 1.00 76.62 744 GLU A O 1
ATOM 6051 N N . LYS A 1 745 ? 79.619 34.229 -44.617 1.00 79.94 745 LYS A N 1
ATOM 6052 C CA . LYS A 1 745 ? 78.147 34.120 -44.536 1.00 79.94 745 LYS A CA 1
ATOM 6053 C C . LYS A 1 745 ? 77.635 32.686 -44.623 1.00 79.94 745 LYS A C 1
ATOM 6055 O O . LYS A 1 745 ? 76.536 32.420 -44.139 1.00 79.94 745 LYS A O 1
ATOM 6060 N N . MET A 1 746 ? 78.423 31.767 -45.174 1.00 78.75 746 MET A N 1
ATOM 6061 C CA . MET A 1 746 ? 78.081 30.349 -45.287 1.00 78.75 746 MET A CA 1
ATOM 6062 C C . MET A 1 746 ? 77.841 29.694 -43.908 1.00 78.75 746 MET A C 1
ATOM 6064 O O . MET A 1 746 ? 76.788 29.079 -43.737 1.00 78.75 746 MET A O 1
ATOM 6068 N N . PRO A 1 747 ? 78.687 29.894 -42.871 1.00 80.38 747 PRO A N 1
ATOM 6069 C CA . PRO A 1 747 ? 78.425 29.335 -41.541 1.00 80.38 747 PRO A CA 1
ATOM 6070 C C . PRO A 1 747 ? 77.122 29.846 -40.909 1.00 80.38 747 PRO A C 1
ATOM 6072 O O . PRO A 1 747 ? 76.433 29.093 -40.226 1.00 80.38 747 PRO A O 1
ATOM 6075 N N . LYS A 1 748 ? 76.750 31.110 -41.169 1.00 82.38 748 LYS A N 1
ATOM 6076 C CA . LYS A 1 748 ? 75.478 31.688 -40.702 1.00 82.38 748 LYS A CA 1
ATOM 6077 C C . LYS A 1 748 ? 74.279 31.056 -41.408 1.00 82.38 748 LYS A C 1
ATOM 6079 O O . LYS A 1 748 ? 73.298 30.734 -40.752 1.00 82.38 748 LYS A O 1
ATOM 6084 N N . LEU A 1 749 ? 74.378 30.824 -42.719 1.00 82.81 749 LEU A N 1
ATOM 6085 C CA . LEU A 1 749 ? 73.350 30.115 -43.483 1.00 82.81 749 LEU A CA 1
ATOM 6086 C C . LEU A 1 749 ? 73.166 28.671 -42.990 1.00 82.81 749 LEU A C 1
ATOM 6088 O O . LEU A 1 749 ? 72.031 28.237 -42.821 1.00 82.81 749 LEU A O 1
ATOM 6092 N N . LEU A 1 750 ? 74.260 27.942 -42.734 1.00 82.25 750 LEU A N 1
ATOM 6093 C CA . LEU A 1 750 ? 74.190 26.585 -42.180 1.00 82.25 750 LEU A CA 1
ATOM 6094 C C . LEU A 1 750 ? 73.511 26.567 -40.810 1.00 82.25 750 LEU A C 1
ATOM 6096 O O . LEU A 1 750 ? 72.666 25.710 -40.579 1.00 82.25 750 LEU A O 1
ATOM 6100 N N . ALA A 1 751 ? 73.836 27.521 -39.932 1.00 83.38 751 ALA A N 1
ATOM 6101 C CA . ALA A 1 751 ? 73.185 27.644 -38.631 1.00 83.38 751 ALA A CA 1
ATOM 6102 C C . ALA A 1 751 ? 71.680 27.946 -38.764 1.00 83.38 751 ALA A C 1
ATOM 6104 O O . ALA A 1 751 ? 70.876 27.267 -38.139 1.00 83.38 751 ALA A O 1
ATOM 6105 N N . GLU A 1 752 ? 71.284 28.886 -39.633 1.00 85.00 752 GLU A N 1
ATOM 6106 C CA . GLU A 1 752 ? 69.868 29.206 -39.895 1.00 85.00 752 GLU A CA 1
ATOM 6107 C C . GLU A 1 752 ? 69.089 28.010 -40.474 1.00 85.00 752 GLU A C 1
ATOM 6109 O O . GLU A 1 752 ? 67.925 27.787 -40.138 1.00 85.00 752 GLU A O 1
ATOM 6114 N N . MET A 1 753 ? 69.701 27.254 -41.389 1.00 83.38 753 MET A N 1
ATOM 6115 C CA . MET A 1 753 ? 69.074 26.079 -41.999 1.00 83.38 753 MET A CA 1
ATOM 6116 C C . MET A 1 753 ? 69.002 24.900 -41.026 1.00 83.38 753 MET A C 1
ATOM 6118 O O . MET A 1 753 ? 68.004 24.180 -41.037 1.00 83.38 753 MET A O 1
ATOM 6122 N N . ASP A 1 754 ? 70.013 24.719 -40.172 1.00 85.38 754 ASP A N 1
ATOM 6123 C CA . ASP A 1 754 ? 69.996 23.689 -39.135 1.00 85.38 754 ASP A CA 1
ATOM 6124 C C . ASP A 1 754 ? 68.988 24.010 -38.028 1.00 85.38 754 ASP A C 1
ATOM 6126 O O . ASP A 1 754 ? 68.218 23.136 -37.645 1.00 85.38 754 ASP A O 1
ATOM 6130 N N . GLU A 1 755 ? 68.888 25.268 -37.598 1.00 87.62 755 GLU A N 1
ATOM 6131 C CA . GLU A 1 755 ? 67.862 25.722 -36.652 1.00 87.62 755 GLU A CA 1
ATOM 6132 C C . GLU A 1 755 ? 66.452 25.486 -37.213 1.00 87.62 755 GLU A C 1
ATOM 6134 O O . GLU A 1 755 ? 65.589 24.927 -36.538 1.00 87.62 755 GLU A O 1
ATOM 6139 N N . LYS A 1 756 ? 66.220 25.806 -38.493 1.00 85.88 756 LYS A N 1
ATOM 6140 C CA . LYS A 1 756 ? 64.945 25.500 -39.165 1.00 85.88 756 LYS A CA 1
ATOM 6141 C C . LYS A 1 756 ? 64.687 24.001 -39.293 1.00 85.88 756 LYS A C 1
ATOM 6143 O O . LYS A 1 756 ? 63.537 23.579 -39.185 1.00 85.88 756 LYS A O 1
ATOM 6148 N N . ARG A 1 757 ? 65.725 23.190 -39.518 1.00 88.62 757 ARG A N 1
ATOM 6149 C CA . ARG A 1 757 ? 65.610 21.726 -39.560 1.00 88.62 757 ARG A CA 1
ATOM 6150 C C . ARG A 1 757 ? 65.243 21.168 -38.187 1.00 88.62 757 ARG A C 1
ATOM 6152 O O . ARG A 1 757 ? 64.370 20.306 -38.120 1.00 88.62 757 ARG A O 1
ATOM 6159 N N . GLN A 1 758 ? 65.879 21.653 -37.122 1.00 85.06 758 GLN A N 1
ATOM 6160 C CA . GLN A 1 758 ? 65.582 21.269 -35.741 1.00 85.06 758 GLN A CA 1
ATOM 6161 C C . GLN A 1 758 ? 64.159 21.684 -35.362 1.00 85.06 758 GLN A C 1
ATOM 6163 O O . GLN A 1 758 ? 63.382 20.833 -34.946 1.00 85.06 758 GLN A O 1
ATOM 6168 N N . ALA A 1 759 ? 63.756 22.922 -35.655 1.00 85.94 759 ALA A N 1
ATOM 6169 C CA . ALA A 1 759 ? 62.386 23.382 -35.439 1.00 85.94 759 ALA A CA 1
ATOM 6170 C C . ALA A 1 759 ? 61.352 22.543 -36.217 1.00 85.94 759 ALA A C 1
ATOM 6172 O O . ALA A 1 759 ? 60.295 22.208 -35.687 1.00 85.94 759 ALA A O 1
ATOM 6173 N N . ALA A 1 760 ? 61.647 22.154 -37.462 1.00 84.12 760 ALA A N 1
ATOM 6174 C CA . ALA A 1 760 ? 60.782 21.265 -38.240 1.00 84.12 760 ALA A CA 1
ATOM 6175 C C . ALA A 1 760 ? 60.752 19.827 -37.683 1.00 84.12 760 ALA A C 1
ATOM 6177 O O . ALA A 1 760 ? 59.719 19.161 -37.761 1.00 84.12 760 ALA A O 1
ATOM 6178 N N . ALA A 1 761 ? 61.858 19.341 -37.107 1.00 82.94 761 ALA A N 1
ATOM 6179 C CA . ALA A 1 761 ? 61.920 18.046 -36.433 1.00 82.94 761 ALA A CA 1
ATOM 6180 C C . ALA A 1 761 ? 61.099 18.047 -35.136 1.00 82.94 761 ALA A C 1
ATOM 6182 O O . ALA A 1 761 ? 60.269 17.161 -34.955 1.00 82.94 761 ALA A O 1
ATOM 6183 N N . GLU A 1 762 ? 61.255 19.075 -34.303 1.00 84.94 762 GLU A N 1
ATOM 6184 C CA . GLU A 1 762 ? 60.482 19.273 -33.074 1.00 84.94 762 GLU A CA 1
ATOM 6185 C C . GLU A 1 762 ? 58.986 19.420 -33.368 1.00 84.94 762 GLU A C 1
ATOM 6187 O O . GLU A 1 762 ? 58.158 18.805 -32.702 1.00 84.94 762 GLU A O 1
ATOM 6192 N N . GLN A 1 763 ? 58.617 20.171 -34.411 1.00 82.88 763 GLN A N 1
ATOM 6193 C CA . GLN A 1 763 ? 57.225 20.260 -34.859 1.00 82.88 763 GLN A CA 1
ATOM 6194 C C . GLN A 1 763 ? 56.697 18.912 -35.358 1.00 82.88 763 GLN A C 1
ATOM 6196 O O . GLN A 1 763 ? 55.563 18.549 -35.053 1.00 82.88 763 GLN A O 1
ATOM 6201 N N . GLY A 1 764 ? 57.505 18.157 -36.105 1.00 79.50 764 GLY A N 1
ATOM 6202 C CA . GLY A 1 764 ? 57.148 16.815 -36.561 1.00 79.50 764 GLY A CA 1
ATOM 6203 C C . GLY A 1 764 ? 56.905 15.846 -35.402 1.00 79.50 764 GLY A C 1
ATOM 6204 O O . GLY A 1 764 ? 55.914 15.120 -35.419 1.00 79.50 764 GLY A O 1
ATOM 6205 N N . GLU A 1 765 ? 57.757 15.867 -34.376 1.00 80.69 765 GLU A N 1
ATOM 6206 C CA . GLU A 1 765 ? 57.591 15.059 -33.162 1.00 80.69 765 GLU A CA 1
ATOM 6207 C C . GLU A 1 765 ? 56.390 15.510 -32.327 1.00 80.69 765 GLU A C 1
ATOM 6209 O O . GLU A 1 765 ? 55.601 14.674 -31.888 1.00 80.69 765 GLU A O 1
ATOM 6214 N N . HIS A 1 766 ? 56.187 16.821 -32.180 1.00 82.94 766 HIS A N 1
ATOM 6215 C CA . HIS A 1 766 ? 55.026 17.386 -31.496 1.00 82.94 766 HIS A CA 1
ATOM 6216 C C . HIS A 1 766 ? 53.710 16.924 -32.140 1.00 82.94 766 HIS A C 1
ATOM 6218 O O . HIS A 1 766 ? 52.797 16.498 -31.439 1.00 82.94 766 HIS A O 1
ATOM 6224 N N . TYR A 1 767 ? 53.606 16.953 -33.473 1.00 81.31 767 TYR A N 1
ATOM 6225 C CA . TYR A 1 767 ? 52.417 16.463 -34.185 1.00 81.31 767 TYR A CA 1
ATOM 6226 C C . TYR A 1 767 ? 52.314 14.935 -34.266 1.00 81.31 767 TYR A C 1
ATOM 6228 O O . TYR A 1 767 ? 51.260 14.431 -34.633 1.00 81.31 767 TYR A O 1
ATOM 6236 N N . ALA A 1 768 ? 53.383 14.193 -33.969 1.00 73.94 768 ALA A N 1
ATOM 6237 C CA . ALA A 1 768 ? 53.334 12.736 -33.861 1.00 73.94 768 ALA A CA 1
ATOM 6238 C C . ALA A 1 768 ? 52.860 12.268 -32.473 1.00 73.94 768 ALA A C 1
ATOM 6240 O O . ALA A 1 768 ? 52.352 11.155 -32.344 1.00 73.94 768 ALA A O 1
ATOM 6241 N N . GLN A 1 769 ? 53.051 13.099 -31.444 1.00 71.56 769 GLN A N 1
ATOM 6242 C CA . GLN A 1 769 ? 52.592 12.850 -30.074 1.00 71.56 769 GLN A CA 1
ATOM 6243 C C . GLN A 1 769 ? 51.172 13.377 -29.805 1.00 71.56 769 GLN A C 1
ATOM 6245 O O . GLN A 1 769 ? 50.489 12.830 -28.938 1.00 71.56 769 GLN A O 1
ATOM 6250 N N . ALA A 1 770 ? 50.761 14.438 -30.508 1.00 59.75 770 ALA A N 1
ATOM 6251 C CA . ALA A 1 770 ? 49.418 15.026 -30.469 1.00 59.75 770 ALA A CA 1
ATOM 6252 C C . ALA A 1 770 ? 48.426 14.254 -31.347 1.00 59.75 770 ALA A C 1
ATOM 6254 O O . ALA A 1 770 ? 47.253 14.143 -30.920 1.00 59.75 770 ALA A O 1
#